Protein AF-0000000085131404 (afdb_homodimer)

Structure (mmCIF, N/CA/C/O backbone):
data_AF-0000000085131404-model_v1
#
loop_
_entity.id
_entity.type
_entity.pdbx_description
1 polymer 'Major facilitator superfamily MFS_1'
#
loop_
_atom_site.group_PDB
_atom_site.id
_atom_site.type_symbol
_atom_site.label_atom_id
_atom_site.label_alt_id
_atom_site.label_comp_id
_atom_site.label_asym_id
_atom_site.label_entity_id
_atom_site.label_seq_id
_atom_site.pdbx_PDB_ins_code
_atom_site.Cartn_x
_atom_site.Cartn_y
_atom_site.Cartn_z
_atom_site.occupancy
_atom_site.B_iso_or_equiv
_atom_site.auth_seq_id
_atom_site.auth_comp_id
_atom_site.auth_asym_id
_atom_site.auth_atom_id
_atom_site.pdbx_PDB_model_num
ATOM 1 N N . MET A 1 1 ? 39.25 -1.085 -9.75 1 52.88 1 MET A N 1
ATOM 2 C CA . MET A 1 1 ? 38.594 -2.094 -10.562 1 52.88 1 MET A CA 1
ATOM 3 C C . MET A 1 1 ? 38.469 -3.416 -9.812 1 52.88 1 MET A C 1
ATOM 5 O O . MET A 1 1 ? 39.438 -3.869 -9.195 1 52.88 1 MET A O 1
ATOM 9 N N . SER A 1 2 ? 37.219 -3.848 -9.641 1 66.31 2 SER A N 1
ATOM 10 C CA . SER A 1 2 ? 37.031 -5.062 -8.852 1 66.31 2 SER A CA 1
ATOM 11 C C . SER A 1 2 ? 37.562 -6.289 -9.586 1 66.31 2 SER A C 1
ATOM 13 O O . SER A 1 2 ? 37.562 -6.324 -10.82 1 66.31 2 SER A O 1
ATOM 15 N N . ASP A 1 3 ? 38.156 -7.309 -8.969 1 78.31 3 ASP A N 1
ATOM 16 C CA . ASP A 1 3 ? 38.688 -8.562 -9.5 1 78.31 3 ASP A CA 1
ATOM 17 C C . ASP A 1 3 ? 37.625 -9.664 -9.445 1 78.31 3 ASP A C 1
ATOM 19 O O . ASP A 1 3 ? 37.875 -10.797 -9.852 1 78.31 3 ASP A O 1
ATOM 23 N N . ARG A 1 4 ? 36.438 -9.25 -9.203 1 83.44 4 ARG A N 1
ATOM 24 C CA . ARG A 1 4 ? 35.375 -10.242 -9.055 1 83.44 4 ARG A CA 1
ATOM 25 C C . ARG A 1 4 ? 34.625 -10.453 -10.367 1 83.44 4 ARG A C 1
ATOM 27 O O . ARG A 1 4 ? 34.312 -9.492 -11.07 1 83.44 4 ARG A O 1
ATOM 34 N N . SER A 1 5 ? 34.312 -11.766 -10.688 1 87.69 5 SER A N 1
ATOM 35 C CA . SER A 1 5 ? 33.469 -12.062 -11.844 1 87.69 5 SER A CA 1
ATOM 36 C C . SER A 1 5 ? 32.094 -11.484 -11.664 1 87.69 5 SER A C 1
ATOM 38 O O . SER A 1 5 ? 31.703 -11.078 -10.57 1 87.69 5 SER A O 1
ATOM 40 N N . VAL A 1 6 ? 31.344 -11.43 -12.75 1 88.31 6 VAL A N 1
ATOM 41 C CA . VAL A 1 6 ? 29.984 -10.914 -12.734 1 88.31 6 VAL A CA 1
ATOM 42 C C . VAL A 1 6 ? 29.141 -11.727 -11.75 1 88.31 6 VAL A C 1
ATOM 44 O O . VAL A 1 6 ? 28.422 -11.156 -10.922 1 88.31 6 VAL A O 1
ATOM 47 N N . ASP A 1 7 ? 29.328 -13 -11.766 1 88 7 ASP A N 1
ATOM 48 C CA . ASP A 1 7 ? 28.547 -13.883 -10.891 1 88 7 ASP A CA 1
ATOM 49 C C . ASP A 1 7 ? 28.922 -13.664 -9.422 1 88 7 ASP A C 1
ATOM 51 O O . ASP A 1 7 ? 28.031 -13.57 -8.57 1 88 7 ASP A O 1
ATOM 55 N N . ALA A 1 8 ? 30.172 -13.57 -9.172 1 87.31 8 ALA A N 1
ATOM 56 C CA . ALA A 1 8 ? 30.641 -13.375 -7.797 1 87.31 8 ALA A CA 1
ATOM 57 C C . ALA A 1 8 ? 30.203 -12.023 -7.25 1 87.31 8 ALA A C 1
ATOM 59 O O . ALA A 1 8 ? 29.828 -11.914 -6.078 1 87.31 8 ALA A O 1
ATOM 60 N N . ALA A 1 9 ? 30.281 -11.047 -8.086 1 87.5 9 ALA A N 1
ATOM 61 C CA . ALA A 1 9 ? 29.859 -9.703 -7.691 1 87.5 9 ALA A CA 1
ATOM 62 C C . ALA A 1 9 ? 28.375 -9.68 -7.336 1 87.5 9 ALA A C 1
ATOM 64 O O . ALA A 1 9 ? 27.984 -9.062 -6.348 1 87.5 9 ALA A O 1
ATOM 65 N N . LEU A 1 10 ? 27.625 -10.367 -8.078 1 87.94 10 LEU A N 1
ATOM 66 C CA . LEU A 1 10 ? 26.188 -10.445 -7.832 1 87.94 10 LEU A CA 1
ATOM 67 C C . LEU A 1 10 ? 25.906 -11.25 -6.566 1 87.94 10 LEU A C 1
ATOM 69 O O . LEU A 1 10 ? 25.062 -10.859 -5.754 1 87.94 10 LEU A O 1
ATOM 73 N N . ASP A 1 11 ? 26.594 -12.281 -6.371 1 89.5 11 ASP A N 1
ATOM 74 C CA . ASP A 1 11 ? 26.359 -13.18 -5.246 1 89.5 11 ASP A CA 1
ATOM 75 C C . ASP A 1 11 ? 26.641 -12.477 -3.918 1 89.5 11 ASP A C 1
ATOM 77 O O . ASP A 1 11 ? 26 -12.789 -2.906 1 89.5 11 ASP A O 1
ATOM 81 N N . GLU A 1 12 ? 27.516 -11.492 -3.938 1 88.62 12 GLU A N 1
ATOM 82 C CA . GLU A 1 12 ? 27.938 -10.859 -2.695 1 88.62 12 GLU A CA 1
ATOM 83 C C . GLU A 1 12 ? 27.406 -9.422 -2.6 1 88.62 12 GLU A C 1
ATOM 85 O O . GLU A 1 12 ? 27.703 -8.719 -1.63 1 88.62 12 GLU A O 1
ATOM 90 N N . ALA A 1 13 ? 26.719 -8.992 -3.529 1 86.62 13 ALA A N 1
ATOM 91 C CA . ALA A 1 13 ? 26.266 -7.609 -3.594 1 86.62 13 ALA A CA 1
ATOM 92 C C . ALA A 1 13 ? 25.391 -7.27 -2.393 1 86.62 13 ALA A C 1
ATOM 94 O O . ALA A 1 13 ? 24.547 -8.078 -1.976 1 86.62 13 ALA A O 1
ATOM 95 N N . PRO A 1 14 ? 25.625 -6.082 -1.793 1 84.88 14 PRO A N 1
ATOM 96 C CA . PRO A 1 14 ? 24.672 -5.629 -0.778 1 84.88 14 PRO A CA 1
ATOM 97 C C . PRO A 1 14 ? 23.328 -5.215 -1.375 1 84.88 14 PRO A C 1
ATOM 99 O O . PRO A 1 14 ? 23.234 -4.938 -2.574 1 84.88 14 PRO A O 1
ATOM 102 N N . LEU A 1 15 ? 22.359 -5.223 -0.524 1 86 15 LEU A N 1
ATOM 103 C CA . LEU A 1 15 ? 21.062 -4.758 -0.997 1 86 15 LEU A CA 1
ATOM 104 C C . LEU A 1 15 ? 21.125 -3.283 -1.383 1 86 15 LEU A C 1
ATOM 106 O O . LEU A 1 15 ? 21.766 -2.482 -0.698 1 86 15 LEU A O 1
ATOM 110 N N . SER A 1 16 ? 20.547 -2.916 -2.512 1 83.81 16 SER A N 1
ATOM 111 C CA . SER A 1 16 ? 20.594 -1.557 -3.039 1 83.81 16 SER A CA 1
ATOM 112 C C . SER A 1 16 ? 19.25 -1.143 -3.633 1 83.81 16 SER A C 1
ATOM 114 O O . SER A 1 16 ? 18.297 -1.915 -3.607 1 83.81 16 SER A O 1
ATOM 116 N N . ARG A 1 17 ? 19.141 0.084 -4.066 1 83.06 17 ARG A N 1
ATOM 117 C CA . ARG A 1 17 ? 17.922 0.599 -4.699 1 83.06 17 ARG A CA 1
ATOM 118 C C . ARG A 1 17 ? 17.594 -0.181 -5.965 1 83.06 17 ARG A C 1
ATOM 120 O O . ARG A 1 17 ? 16.438 -0.257 -6.371 1 83.06 17 ARG A O 1
ATOM 127 N N . PHE A 1 18 ? 18.641 -0.784 -6.457 1 83.38 18 PHE A N 1
ATOM 128 C CA . PHE A 1 18 ? 18.453 -1.615 -7.641 1 83.38 18 PHE A CA 1
ATOM 129 C C . PHE A 1 18 ? 17.547 -2.797 -7.328 1 83.38 18 PHE A C 1
ATOM 131 O O . PHE A 1 18 ? 16.625 -3.098 -8.086 1 83.38 18 PHE A O 1
ATOM 138 N N . HIS A 1 19 ? 17.781 -3.441 -6.246 1 88.56 19 HIS A N 1
ATOM 139 C CA . HIS A 1 19 ? 16.969 -4.586 -5.848 1 88.56 19 HIS A CA 1
ATOM 140 C C . HIS A 1 19 ? 15.539 -4.176 -5.559 1 88.56 19 HIS A C 1
ATOM 142 O O . HIS A 1 19 ? 14.594 -4.824 -6.02 1 88.56 19 HIS A O 1
ATOM 148 N N . THR A 1 20 ? 15.414 -3.043 -4.926 1 88.38 20 THR A N 1
ATOM 149 C CA . THR A 1 20 ? 14.07 -2.59 -4.57 1 88.38 20 THR A CA 1
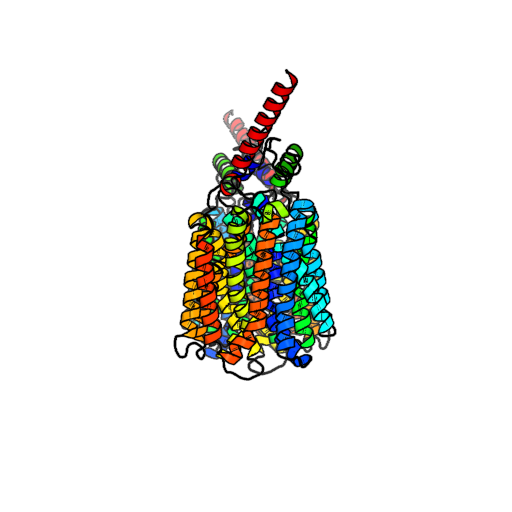ATOM 150 C C . THR A 1 20 ? 13.289 -2.184 -5.816 1 88.38 20 THR A C 1
ATOM 152 O O . THR A 1 20 ? 12.094 -2.471 -5.926 1 88.38 20 THR A O 1
ATOM 155 N N . ARG A 1 21 ? 13.922 -1.532 -6.707 1 87.81 21 ARG A N 1
ATOM 156 C CA . ARG A 1 21 ? 13.281 -1.165 -7.969 1 87.81 21 ARG A CA 1
ATOM 157 C C . ARG A 1 21 ? 12.867 -2.404 -8.75 1 87.81 21 ARG A C 1
ATOM 159 O O . ARG A 1 21 ? 11.781 -2.436 -9.344 1 87.81 21 ARG A O 1
ATOM 166 N N . SER A 1 22 ? 13.719 -3.41 -8.742 1 90.75 22 SER A N 1
ATOM 167 C CA . SER A 1 22 ? 13.422 -4.648 -9.453 1 90.75 22 SER A CA 1
ATOM 168 C C . SER A 1 22 ? 12.227 -5.371 -8.836 1 90.75 22 SER A C 1
ATOM 170 O O . SER A 1 22 ? 11.398 -5.941 -9.547 1 90.75 22 SER A O 1
ATOM 172 N N . ILE A 1 23 ? 12.156 -5.301 -7.531 1 93.19 23 ILE A N 1
ATOM 173 C CA . ILE A 1 23 ? 11.023 -5.914 -6.836 1 93.19 23 ILE A CA 1
ATOM 174 C C . ILE A 1 23 ? 9.727 -5.227 -7.258 1 93.19 23 ILE A C 1
ATOM 176 O O . ILE A 1 23 ? 8.734 -5.895 -7.543 1 93.19 23 ILE A O 1
ATOM 180 N N . PHE A 1 24 ? 9.758 -3.973 -7.34 1 92.25 24 PHE A N 1
ATOM 181 C CA . PHE A 1 24 ? 8.562 -3.225 -7.711 1 92.25 24 PHE A CA 1
ATOM 182 C C . PHE A 1 24 ? 8.172 -3.512 -9.156 1 92.25 24 PHE A C 1
ATOM 184 O O . PHE A 1 24 ? 7.008 -3.805 -9.438 1 92.25 24 PHE A O 1
ATOM 191 N N . VAL A 1 25 ? 9.109 -3.434 -10.055 1 92.38 25 VAL A N 1
ATOM 192 C CA . VAL A 1 25 ? 8.859 -3.592 -11.484 1 92.38 25 VAL A CA 1
ATOM 193 C C . VAL A 1 25 ? 8.359 -5.008 -11.766 1 92.38 25 VAL A C 1
ATOM 195 O O . VAL A 1 25 ? 7.34 -5.191 -12.438 1 92.38 25 VAL A O 1
ATOM 198 N N . ALA A 1 26 ? 9 -5.98 -11.203 1 93.12 26 ALA A N 1
ATOM 199 C CA . ALA A 1 26 ? 8.586 -7.367 -11.383 1 93.12 26 ALA A CA 1
ATOM 200 C C . ALA A 1 26 ? 7.32 -7.672 -10.594 1 93.12 26 ALA A C 1
ATOM 202 O O . ALA A 1 26 ? 6.43 -8.375 -11.078 1 93.12 26 ALA A O 1
ATOM 203 N N . GLY A 1 27 ? 7.211 -7.102 -9.469 1 95.25 27 GLY A N 1
ATOM 204 C CA . GLY A 1 27 ? 6.117 -7.387 -8.555 1 95.25 27 GLY A CA 1
ATOM 205 C C . GLY A 1 27 ? 4.777 -6.875 -9.047 1 95.25 27 GLY A C 1
ATOM 206 O O . GLY A 1 27 ? 3.738 -7.477 -8.766 1 95.25 27 GLY A O 1
ATOM 207 N N . MET A 1 28 ? 4.715 -5.797 -9.766 1 94.44 28 MET A N 1
ATOM 208 C CA . MET A 1 28 ? 3.453 -5.227 -10.242 1 94.44 28 MET A CA 1
ATOM 209 C C . MET A 1 28 ? 2.773 -6.16 -11.234 1 94.44 28 MET A C 1
ATOM 211 O O . MET A 1 28 ? 1.553 -6.113 -11.398 1 94.44 28 MET A O 1
ATOM 215 N N . GLY A 1 29 ? 3.598 -6.977 -11.875 1 93.94 29 GLY A N 1
ATOM 216 C CA . GLY A 1 29 ? 2.99 -8.031 -12.672 1 93.94 29 GLY A CA 1
ATOM 217 C C . GLY A 1 29 ? 2.176 -9.008 -11.844 1 93.94 29 GLY A C 1
ATOM 218 O O . GLY A 1 29 ? 1.048 -9.352 -12.203 1 93.94 29 GLY A O 1
ATOM 219 N N . PHE A 1 30 ? 2.75 -9.359 -10.75 1 95.56 30 PHE A N 1
ATOM 220 C CA . PHE A 1 30 ? 2.078 -10.328 -9.883 1 95.56 30 PHE A CA 1
ATOM 221 C C . PHE A 1 30 ? 0.917 -9.672 -9.141 1 95.56 30 PHE A C 1
ATOM 223 O O . PHE A 1 30 ? -0.072 -10.336 -8.82 1 95.56 30 PHE A O 1
ATOM 230 N N . PHE A 1 31 ? 0.98 -8.383 -8.883 1 97.62 31 PHE A N 1
ATOM 231 C CA . PHE A 1 31 ? -0.183 -7.645 -8.414 1 97.62 31 PHE A CA 1
ATOM 232 C C . PHE A 1 31 ? -1.354 -7.801 -9.375 1 97.62 31 PHE A C 1
ATOM 234 O O . PHE A 1 31 ? -2.455 -8.18 -8.961 1 97.62 31 PHE A O 1
ATOM 241 N N . THR A 1 32 ? -1.049 -7.559 -10.617 1 96.62 32 THR A N 1
ATOM 242 C CA . THR A 1 32 ? -2.078 -7.637 -11.648 1 96.62 32 THR A CA 1
ATOM 243 C C . THR A 1 32 ? -2.588 -9.062 -11.797 1 96.62 32 THR A C 1
ATOM 245 O O . THR A 1 32 ? -3.791 -9.289 -11.945 1 96.62 32 THR A O 1
ATOM 248 N N . ASP A 1 33 ? -1.688 -9.992 -11.773 1 96.31 33 ASP A N 1
ATOM 249 C CA . ASP A 1 33 ? -2.062 -11.398 -11.883 1 96.31 33 ASP A CA 1
ATOM 250 C C . ASP A 1 33 ? -3.096 -11.773 -10.828 1 96.31 33 ASP A C 1
ATOM 252 O O . ASP A 1 33 ? -4.168 -12.289 -11.156 1 96.31 33 ASP A O 1
ATOM 256 N N . ALA A 1 34 ? -2.721 -11.484 -9.641 1 96.88 34 ALA A N 1
ATOM 257 C CA . ALA A 1 34 ? -3.592 -11.859 -8.539 1 96.88 34 ALA A CA 1
ATOM 258 C C . ALA A 1 34 ? -4.914 -11.102 -8.594 1 96.88 34 ALA A C 1
ATOM 260 O O . ALA A 1 34 ? -5.984 -11.688 -8.398 1 96.88 34 ALA A O 1
ATOM 261 N N . TYR A 1 35 ? -4.859 -9.812 -8.852 1 97.56 35 TYR A N 1
ATOM 262 C CA . TYR A 1 35 ? -6.074 -9.008 -8.977 1 97.56 35 TYR A CA 1
ATOM 263 C C . TYR A 1 35 ? -7.035 -9.633 -9.977 1 97.56 35 TYR A C 1
ATOM 265 O O . TYR A 1 35 ? -8.195 -9.898 -9.656 1 97.56 35 TYR A O 1
ATOM 273 N N . ASP A 1 36 ? -6.543 -9.898 -11.148 1 96.38 36 ASP A N 1
ATOM 274 C CA . ASP A 1 36 ? -7.387 -10.336 -12.25 1 96.38 36 ASP A CA 1
ATOM 275 C C . ASP A 1 36 ? -7.867 -11.773 -12.031 1 96.38 36 ASP A C 1
ATOM 277 O O . ASP A 1 36 ? -9 -12.109 -12.383 1 96.38 36 ASP A O 1
ATOM 281 N N . LEU A 1 37 ? -7.031 -12.586 -11.508 1 94.44 37 LEU A N 1
ATOM 282 C CA . LEU A 1 37 ? -7.359 -14 -11.367 1 94.44 37 LEU A CA 1
ATOM 283 C C . LEU A 1 37 ? -8.375 -14.219 -10.258 1 94.44 37 LEU A C 1
ATOM 285 O O . LEU A 1 37 ? -9.156 -15.172 -10.297 1 94.44 37 LEU A O 1
ATOM 289 N N . PHE A 1 38 ? -8.422 -13.289 -9.344 1 93.12 38 PHE A N 1
ATOM 290 C CA . PHE A 1 38 ? -9.297 -13.578 -8.219 1 93.12 38 PHE A CA 1
ATOM 291 C C . PHE A 1 38 ? -10.547 -12.711 -8.266 1 93.12 38 PHE A C 1
ATOM 293 O O . PHE A 1 38 ? -11.617 -13.117 -7.805 1 93.12 38 PHE A O 1
ATOM 300 N N . ILE A 1 39 ? -10.461 -11.523 -8.852 1 95.06 39 ILE A N 1
ATOM 301 C CA . ILE A 1 39 ? -11.625 -10.648 -8.891 1 95.06 39 ILE A CA 1
ATOM 302 C C . ILE A 1 39 ? -12.68 -11.234 -9.828 1 95.06 39 ILE A C 1
ATOM 304 O O . ILE A 1 39 ? -13.852 -10.852 -9.766 1 95.06 39 ILE A O 1
ATOM 308 N N . ILE A 1 40 ? -12.297 -12.141 -10.727 1 94.69 40 ILE A N 1
ATOM 309 C CA . ILE A 1 40 ? -13.188 -12.719 -11.734 1 94.69 40 ILE A CA 1
ATOM 310 C C . ILE A 1 40 ? -14.32 -13.477 -11.047 1 94.69 40 ILE A C 1
ATOM 312 O O . ILE A 1 40 ? -15.453 -13.5 -11.539 1 94.69 40 ILE A O 1
ATOM 316 N N . GLY A 1 41 ? -14.031 -14.109 -9.922 1 91 41 GLY A N 1
ATOM 317 C CA . GLY A 1 41 ? -15.078 -14.805 -9.188 1 91 41 GLY A CA 1
ATOM 318 C C . GLY A 1 41 ? -16.234 -13.914 -8.812 1 91 41 GLY A C 1
ATOM 319 O O . GLY A 1 41 ? -17.406 -14.297 -8.969 1 91 41 GLY A O 1
ATOM 320 N N . THR A 1 42 ? -15.938 -12.75 -8.352 1 92.12 42 THR A N 1
ATOM 321 C CA . THR A 1 42 ? -16.969 -11.773 -8.016 1 92.12 42 THR A CA 1
ATOM 322 C C . THR A 1 42 ? -17.625 -11.219 -9.273 1 92.12 42 THR A C 1
ATOM 324 O O . THR A 1 42 ? -18.844 -11.117 -9.352 1 92.12 42 THR A O 1
ATOM 327 N N . ALA A 1 43 ? -16.828 -10.914 -10.234 1 95.5 43 ALA A N 1
ATOM 328 C CA . ALA A 1 43 ? -17.359 -10.359 -11.484 1 95.5 43 ALA A CA 1
ATOM 329 C C . ALA A 1 43 ? -18.328 -11.336 -12.148 1 95.5 43 ALA A C 1
ATOM 331 O O . ALA A 1 43 ? -19.375 -10.93 -12.664 1 95.5 43 ALA A O 1
ATOM 332 N N . THR A 1 44 ? -18.016 -12.562 -12.125 1 93.31 44 THR A N 1
ATOM 333 C CA . THR A 1 44 ? -18.828 -13.555 -12.836 1 93.31 44 THR A CA 1
ATOM 334 C C . THR A 1 44 ? -20.156 -13.766 -12.125 1 93.31 44 THR A C 1
ATOM 336 O O . THR A 1 44 ? -21.156 -14.117 -12.766 1 93.31 44 THR A O 1
ATOM 339 N N . THR A 1 45 ? -20.156 -13.586 -10.828 1 89.44 45 THR A N 1
ATOM 340 C CA . THR A 1 45 ? -21.438 -13.641 -10.125 1 89.44 45 THR A CA 1
ATOM 341 C C . THR A 1 45 ? -22.422 -12.617 -10.695 1 89.44 45 THR A C 1
ATOM 343 O O . THR A 1 45 ? -23.609 -12.891 -10.797 1 89.44 45 THR A O 1
ATOM 346 N N . LEU A 1 46 ? -21.938 -11.508 -11.062 1 93.44 46 LEU A N 1
ATOM 347 C CA . LEU A 1 46 ? -22.766 -10.453 -11.648 1 93.44 46 LEU A CA 1
ATOM 348 C C . LEU A 1 46 ? -23.062 -10.75 -13.109 1 93.44 46 LEU A C 1
ATOM 350 O O . LEU A 1 46 ? -24.203 -10.602 -13.547 1 93.44 46 LEU A O 1
ATOM 354 N N . ILE A 1 47 ? -22.094 -11.234 -13.812 1 95.88 47 ILE A N 1
ATOM 355 C CA . ILE A 1 47 ? -22.234 -11.492 -15.242 1 95.88 47 ILE A CA 1
ATOM 356 C C . ILE A 1 47 ? -23.219 -12.641 -15.469 1 95.88 47 ILE A C 1
ATOM 358 O O . ILE A 1 47 ? -24.047 -12.578 -16.375 1 95.88 47 ILE A O 1
ATOM 362 N N . ALA A 1 48 ? -23.094 -13.633 -14.672 1 92.81 48 ALA A N 1
ATOM 363 C CA . ALA A 1 48 ? -23.953 -14.812 -14.812 1 92.81 48 ALA A CA 1
ATOM 364 C C . ALA A 1 48 ? -25.422 -14.43 -14.703 1 92.81 48 ALA A C 1
ATOM 366 O O . ALA A 1 48 ? -26.266 -14.953 -15.445 1 92.81 48 ALA A O 1
ATOM 367 N N . LYS A 1 49 ? -25.734 -13.594 -13.82 1 91.25 49 LYS A N 1
ATOM 368 C CA . LYS A 1 49 ? -27.109 -13.133 -13.656 1 91.25 49 LYS A CA 1
ATOM 369 C C . LYS A 1 49 ? -27.547 -12.273 -14.836 1 91.25 49 LYS A C 1
ATOM 371 O O . LYS A 1 49 ? -28.672 -12.406 -15.32 1 91.25 49 LYS A O 1
ATOM 376 N N . GLN A 1 50 ? -26.688 -11.469 -15.281 1 95.12 50 GLN A N 1
ATOM 377 C CA . GLN A 1 50 ? -27.016 -10.539 -16.359 1 95.12 50 GLN A CA 1
ATOM 378 C C . GLN A 1 50 ? -27.188 -11.273 -17.688 1 95.12 50 GLN A C 1
ATOM 380 O O . GLN A 1 50 ? -28.094 -10.945 -18.469 1 95.12 50 GLN A O 1
ATOM 385 N N . TRP A 1 51 ? -26.375 -12.266 -17.906 1 96.69 51 TRP A N 1
ATOM 386 C CA . TRP A 1 51 ? -26.344 -12.914 -19.203 1 96.69 51 TRP A CA 1
ATOM 387 C C . TRP A 1 51 ? -27.031 -14.273 -19.141 1 96.69 51 TRP A C 1
ATOM 389 O O . TRP A 1 51 ? -27.125 -14.977 -20.156 1 96.69 51 TRP A O 1
ATOM 399 N N . GLY A 1 52 ? -27.547 -14.734 -17.984 1 95.25 52 GLY A N 1
ATOM 400 C CA . GLY A 1 52 ? -28.219 -16.016 -17.844 1 95.25 52 GLY A CA 1
ATOM 401 C C . GLY A 1 52 ? -27.312 -17.188 -18.141 1 95.25 52 GLY A C 1
ATOM 402 O O . GLY A 1 52 ? -27.688 -18.094 -18.891 1 95.25 52 GLY A O 1
ATOM 403 N N . LEU A 1 53 ? -26.156 -17.172 -17.547 1 93.56 53 LEU A N 1
ATOM 404 C CA . LEU A 1 53 ? -25.141 -18.172 -17.859 1 93.56 53 LEU A CA 1
ATOM 405 C C . LEU A 1 53 ? -25.391 -19.469 -17.094 1 93.56 53 LEU A C 1
ATOM 407 O O . LEU A 1 53 ? -25.875 -19.422 -15.945 1 93.56 53 LEU A O 1
ATOM 411 N N . SER A 1 54 ? -25.031 -20.609 -17.75 1 90.12 54 SER A N 1
ATOM 412 C CA . SER A 1 54 ? -25.047 -21.906 -17.078 1 90.12 54 SER A CA 1
ATOM 413 C C . SER A 1 54 ? -23.859 -22.047 -16.141 1 90.12 54 SER A C 1
ATOM 415 O O . SER A 1 54 ? -22.938 -21.219 -16.156 1 90.12 54 SER A O 1
ATOM 417 N N . SER A 1 55 ? -23.859 -23.141 -15.297 1 85.12 55 SER A N 1
ATOM 418 C CA . SER A 1 55 ? -22.75 -23.422 -14.391 1 85.12 55 SER A CA 1
ATOM 419 C C . SER A 1 55 ? -21.469 -23.719 -15.164 1 85.12 55 SER A C 1
ATOM 421 O O . SER A 1 55 ? -20.375 -23.312 -14.742 1 85.12 55 SER A O 1
ATOM 423 N N . THR A 1 56 ? -21.656 -24.391 -16.25 1 88.69 56 THR A N 1
ATOM 424 C CA . THR A 1 56 ? -20.5 -24.734 -17.078 1 88.69 56 THR A CA 1
ATOM 425 C C . THR A 1 56 ? -19.906 -23.469 -17.703 1 88.69 56 THR A C 1
ATOM 427 O O . THR A 1 56 ? -18.688 -23.312 -17.719 1 88.69 56 THR A O 1
ATOM 430 N N . GLU A 1 57 ? -20.75 -22.609 -18.172 1 91.75 57 GLU A N 1
ATOM 431 C CA . GLU A 1 57 ? -20.281 -21.359 -18.766 1 91.75 57 GLU A CA 1
ATOM 432 C C . GLU A 1 57 ? -19.594 -20.484 -17.703 1 91.75 57 GLU A C 1
ATOM 434 O O . GLU A 1 57 ? -18.562 -19.875 -17.984 1 91.75 57 GLU A O 1
ATOM 439 N N . THR A 1 58 ? -20.172 -20.469 -16.578 1 89.94 58 THR A N 1
ATOM 440 C CA . THR A 1 58 ? -19.578 -19.734 -15.469 1 89.94 58 THR A CA 1
ATOM 441 C C . THR A 1 58 ? -18.203 -20.297 -15.109 1 89.94 58 THR A C 1
ATOM 443 O O . THR A 1 58 ? -17.25 -19.531 -14.914 1 89.94 58 THR A O 1
ATOM 446 N N . GLY A 1 59 ? -18.109 -21.562 -15 1 89.44 59 GLY A N 1
ATOM 447 C CA . GLY A 1 59 ? -16.844 -22.203 -14.727 1 89.44 59 GLY A CA 1
ATOM 448 C C . GLY A 1 59 ? -15.781 -21.922 -15.773 1 89.44 59 GLY A C 1
ATOM 449 O O . GLY A 1 59 ? -14.609 -21.734 -15.438 1 89.44 59 GLY A O 1
ATOM 450 N N . LEU A 1 60 ? -16.172 -21.891 -16.984 1 92.94 60 LEU A N 1
ATOM 451 C CA . LEU A 1 60 ? -15.25 -21.625 -18.094 1 92.94 60 LEU A CA 1
ATOM 452 C C . LEU A 1 60 ? -14.703 -20.203 -18.016 1 92.94 60 LEU A C 1
ATOM 454 O O . LEU A 1 60 ? -13.5 -19.984 -18.219 1 92.94 60 LEU A O 1
ATOM 458 N N . ILE A 1 61 ? -15.555 -19.234 -17.719 1 94.12 61 ILE A N 1
ATOM 459 C CA . ILE A 1 61 ? -15.094 -17.859 -17.594 1 94.12 61 ILE A CA 1
ATOM 460 C C . ILE A 1 61 ? -14.078 -17.766 -16.453 1 94.12 61 ILE A C 1
ATOM 462 O O . ILE A 1 61 ? -13.047 -17.109 -16.594 1 94.12 61 ILE A O 1
ATOM 466 N N . ASN A 1 62 ? -14.344 -18.453 -15.398 1 92.94 62 ASN A N 1
ATOM 467 C CA . ASN A 1 62 ? -13.508 -18.359 -14.203 1 92.94 62 ASN A CA 1
ATOM 468 C C . ASN A 1 62 ? -12.164 -19.047 -14.422 1 92.94 62 ASN A C 1
ATOM 470 O O . ASN A 1 62 ? -11.18 -18.734 -13.75 1 92.94 62 ASN A O 1
ATOM 474 N N . SER A 1 63 ? -12.078 -19.969 -15.398 1 95.44 63 SER A N 1
ATOM 475 C CA . SER A 1 63 ? -10.891 -20.812 -15.445 1 95.44 63 SER A CA 1
ATOM 476 C C . SER A 1 63 ? -10.102 -20.594 -16.734 1 95.44 63 SER A C 1
ATOM 478 O O . SER A 1 63 ? -8.953 -21.031 -16.844 1 95.44 63 SER A O 1
ATOM 480 N N . ILE A 1 64 ? -10.609 -19.953 -17.75 1 97.25 64 ILE A N 1
ATOM 481 C CA . ILE A 1 64 ? -10.008 -19.875 -19.078 1 97.25 64 ILE A CA 1
ATOM 482 C C . ILE A 1 64 ? -8.664 -19.156 -19 1 97.25 64 ILE A C 1
ATOM 484 O O . ILE A 1 64 ? -7.734 -19.469 -19.75 1 97.25 64 ILE A O 1
ATOM 488 N N . THR A 1 65 ? -8.602 -18.188 -18.141 1 97.81 65 THR A N 1
ATOM 489 C CA . THR A 1 65 ? -7.352 -17.438 -17.969 1 97.81 65 THR A CA 1
ATOM 490 C C . THR A 1 65 ? -6.246 -18.359 -17.453 1 97.81 65 THR A C 1
ATOM 492 O O . THR A 1 65 ? -5.082 -18.219 -17.828 1 97.81 65 THR A O 1
ATOM 495 N N . LEU A 1 66 ? -6.586 -19.266 -16.609 1 97.94 66 LEU A N 1
ATOM 496 C CA . LEU A 1 66 ? -5.625 -20.219 -16.062 1 97.94 66 LEU A CA 1
ATOM 497 C C . LEU A 1 66 ? -5.16 -21.203 -17.141 1 97.94 66 LEU A C 1
ATOM 499 O O . LEU A 1 66 ? -3.977 -21.531 -17.203 1 97.94 66 LEU A O 1
ATOM 503 N N . LEU A 1 67 ? -6.055 -21.562 -17.969 1 97.94 67 LEU A N 1
ATOM 504 C CA . LEU A 1 67 ? -5.684 -22.438 -19.094 1 97.94 67 LEU A CA 1
ATOM 505 C C . LEU A 1 67 ? -4.695 -21.734 -20.016 1 97.94 67 LEU A C 1
ATOM 507 O O . LEU A 1 67 ? -3.695 -22.328 -20.422 1 97.94 67 LEU A O 1
ATOM 511 N N . SER A 1 68 ? -5.02 -20.547 -20.375 1 98.5 68 SER A N 1
ATOM 512 C CA . SER A 1 68 ? -4.148 -19.812 -21.281 1 98.5 68 SER A CA 1
ATOM 513 C C . SER A 1 68 ? -2.818 -19.469 -20.609 1 98.5 68 SER A C 1
ATOM 515 O O . SER A 1 68 ? -1.796 -19.328 -21.297 1 98.5 68 SER A O 1
ATOM 517 N N . ALA A 1 69 ? -2.807 -19.344 -19.328 1 98.19 69 ALA A N 1
ATOM 518 C CA . ALA A 1 69 ? -1.562 -19.109 -18.594 1 98.19 69 ALA A CA 1
ATOM 519 C C . ALA A 1 69 ? -0.6 -20.281 -18.766 1 98.19 69 ALA A C 1
ATOM 521 O O . ALA A 1 69 ? 0.62 -20.094 -18.75 1 98.19 69 ALA A O 1
ATOM 522 N N . PHE A 1 70 ? -1.152 -21.469 -18.891 1 98.19 70 PHE A N 1
ATOM 523 C CA . PHE A 1 70 ? -0.323 -22.625 -19.203 1 98.19 70 PHE A CA 1
ATOM 524 C C . PHE A 1 70 ? 0.508 -22.375 -20.453 1 98.19 70 PHE A C 1
ATOM 526 O O . PHE A 1 70 ? 1.732 -22.516 -20.438 1 98.19 70 PHE A O 1
ATOM 533 N N . PHE A 1 71 ? -0.101 -21.969 -21.469 1 98.19 71 PHE A N 1
ATOM 534 C CA . PHE A 1 71 ? 0.569 -21.719 -22.734 1 98.19 71 PHE A CA 1
ATOM 535 C C . PHE A 1 71 ? 1.521 -20.531 -22.625 1 98.19 71 PHE A C 1
ATOM 537 O O . PHE A 1 71 ? 2.65 -20.594 -23.125 1 98.19 71 PHE A O 1
ATOM 544 N N . GLY A 1 72 ? 1.054 -19.469 -22 1 98.06 72 GLY A N 1
ATOM 545 C CA . GLY A 1 72 ? 1.897 -18.297 -21.828 1 98.06 72 GLY A CA 1
ATOM 546 C C . GLY A 1 72 ? 3.195 -18.594 -21.109 1 98.06 72 GLY A C 1
ATOM 547 O O . GLY A 1 72 ? 4.266 -18.156 -21.531 1 98.06 72 GLY A O 1
ATOM 548 N N . ALA A 1 73 ? 3.105 -19.344 -20.062 1 98.06 73 ALA A N 1
ATOM 549 C CA . ALA A 1 73 ? 4.273 -19.672 -19.25 1 98.06 73 ALA A CA 1
ATOM 550 C C . ALA A 1 73 ? 5.266 -20.531 -20.031 1 98.06 73 ALA A C 1
ATOM 552 O O . ALA A 1 73 ? 6.469 -20.25 -20.031 1 98.06 73 ALA A O 1
ATOM 553 N N . VAL A 1 74 ? 4.777 -21.547 -20.719 1 97.44 74 VAL A N 1
ATOM 554 C CA . VAL A 1 74 ? 5.633 -22.484 -21.438 1 97.44 74 VAL A CA 1
ATOM 555 C C . VAL A 1 74 ? 6.281 -21.797 -22.625 1 97.44 74 VAL A C 1
ATOM 557 O O . VAL A 1 74 ? 7.5 -21.875 -22.812 1 97.44 74 VAL A O 1
ATOM 560 N N . ILE A 1 75 ? 5.523 -21.047 -23.328 1 97.06 75 ILE A N 1
ATOM 561 C CA . ILE A 1 75 ? 6.004 -20.422 -24.562 1 97.06 75 ILE A CA 1
ATOM 562 C C . ILE A 1 75 ? 6.965 -19.281 -24.219 1 97.06 75 ILE A C 1
ATOM 564 O O . ILE A 1 75 ? 8.086 -19.25 -24.734 1 97.06 75 ILE A O 1
ATOM 568 N N . LEU A 1 76 ? 6.555 -18.422 -23.391 1 95.44 76 LEU A N 1
ATOM 569 C CA . LEU A 1 76 ? 7.395 -17.266 -23.094 1 95.44 76 LEU A CA 1
ATOM 570 C C . LEU A 1 76 ? 8.586 -17.672 -22.234 1 95.44 76 LEU A C 1
ATOM 572 O O . LEU A 1 76 ? 9.648 -17.047 -22.297 1 95.44 76 LEU A O 1
ATOM 576 N N . GLY A 1 77 ? 8.398 -18.688 -21.422 1 94.69 77 GLY A N 1
ATOM 577 C CA . GLY A 1 77 ? 9.547 -19.234 -20.719 1 94.69 77 GLY A CA 1
ATOM 578 C C . GLY A 1 77 ? 10.641 -19.734 -21.656 1 94.69 77 GLY A C 1
ATOM 579 O O . GLY A 1 77 ? 11.812 -19.391 -21.484 1 94.69 77 GLY A O 1
ATOM 580 N N . ARG A 1 78 ? 10.273 -20.453 -22.641 1 94.75 78 ARG A N 1
ATOM 581 C CA . ARG A 1 78 ? 11.227 -20.969 -23.625 1 94.75 78 ARG A CA 1
ATOM 582 C C . ARG A 1 78 ? 11.82 -19.828 -24.438 1 94.75 78 ARG A C 1
ATOM 584 O O . ARG A 1 78 ? 13.023 -19.797 -24.688 1 94.75 78 ARG A O 1
ATOM 591 N N . LEU A 1 79 ? 11.039 -18.906 -24.812 1 93.62 79 LEU A N 1
ATOM 592 C CA . LEU A 1 79 ? 11.484 -17.797 -25.641 1 93.62 79 LEU A CA 1
ATOM 593 C C . LEU A 1 79 ? 12.484 -16.922 -24.891 1 93.62 79 LEU A C 1
ATOM 595 O O . LEU A 1 79 ? 13.406 -16.375 -25.5 1 93.62 79 LEU A O 1
ATOM 599 N N . ALA A 1 80 ? 12.312 -16.828 -23.625 1 92 80 ALA A N 1
ATOM 600 C CA . ALA A 1 80 ? 13.219 -16.016 -22.812 1 92 80 ALA A CA 1
ATOM 601 C C . ALA A 1 80 ? 14.617 -16.625 -22.797 1 92 80 ALA A C 1
ATOM 603 O O . ALA A 1 80 ? 15.617 -15.914 -22.75 1 92 80 ALA A O 1
ATOM 604 N N . ASP A 1 81 ? 14.703 -17.953 -22.812 1 91.69 81 ASP A N 1
ATOM 605 C CA . ASP A 1 81 ? 16 -18.625 -22.812 1 91.69 81 ASP A CA 1
ATOM 606 C C . ASP A 1 81 ? 16.656 -18.531 -24.203 1 91.69 81 ASP A C 1
ATOM 608 O O . ASP A 1 81 ? 17.875 -18.531 -24.312 1 91.69 81 ASP A O 1
ATOM 612 N N . VAL A 1 82 ? 15.812 -18.406 -25.188 1 90.56 82 VAL A N 1
ATOM 613 C CA . VAL A 1 82 ? 16.344 -18.438 -26.547 1 90.56 82 VAL A CA 1
ATOM 614 C C . VAL A 1 82 ? 16.672 -17.016 -27.016 1 90.56 82 VAL A C 1
ATOM 616 O O . VAL A 1 82 ? 17.703 -16.781 -27.641 1 90.56 82 VAL A O 1
ATOM 619 N N . LEU A 1 83 ? 15.812 -16.031 -26.625 1 89.94 83 LEU A N 1
ATOM 620 C CA . LEU A 1 83 ? 15.93 -14.695 -27.188 1 89.94 83 LEU A CA 1
ATOM 621 C C . LEU A 1 83 ? 16.516 -13.727 -26.156 1 89.94 83 LEU A C 1
ATOM 623 O O . LEU A 1 83 ? 16.938 -12.625 -26.5 1 89.94 83 LEU A O 1
ATOM 627 N N . GLY A 1 84 ? 16.578 -14.188 -24.953 1 88.44 84 GLY A N 1
ATOM 628 C CA . GLY A 1 84 ? 16.984 -13.305 -23.875 1 88.44 84 GLY A CA 1
ATOM 629 C C . GLY A 1 84 ? 15.82 -12.859 -23 1 88.44 84 GLY A C 1
ATOM 630 O O . GLY A 1 84 ? 14.664 -12.898 -23.422 1 88.44 84 GLY A O 1
ATOM 631 N N . ARG A 1 85 ? 16.156 -12.453 -21.812 1 89.12 85 ARG A N 1
ATOM 632 C CA . ARG A 1 85 ? 15.125 -12.031 -20.875 1 89.12 85 ARG A CA 1
ATOM 633 C C . ARG A 1 85 ? 14.539 -10.68 -21.25 1 89.12 85 ARG A C 1
ATOM 635 O O . ARG A 1 85 ? 13.32 -10.492 -21.203 1 89.12 85 ARG A O 1
ATOM 642 N N . LYS A 1 86 ? 15.398 -9.766 -21.672 1 85.62 86 LYS A N 1
ATOM 643 C CA . LYS A 1 86 ? 15.031 -8.375 -21.922 1 85.62 86 LYS A CA 1
ATOM 644 C C . LYS A 1 86 ? 14.039 -8.266 -23.078 1 85.62 86 LYS A C 1
ATOM 646 O O . LYS A 1 86 ? 13.094 -7.484 -23.016 1 85.62 86 LYS A O 1
ATOM 651 N N . ARG A 1 87 ? 14.18 -8.984 -24.047 1 85.25 87 ARG A N 1
ATOM 652 C CA . ARG A 1 87 ? 13.359 -8.891 -25.25 1 85.25 87 ARG A CA 1
ATOM 653 C C . ARG A 1 87 ? 11.93 -9.328 -24.969 1 85.25 87 ARG A C 1
ATOM 655 O O . ARG A 1 87 ? 10.984 -8.859 -25.609 1 85.25 87 ARG A O 1
ATOM 662 N N . THR A 1 88 ? 11.789 -10.164 -24.078 1 88.25 88 THR A N 1
ATOM 663 C CA . THR A 1 88 ? 10.477 -10.719 -23.812 1 88.25 88 THR A CA 1
ATOM 664 C C . THR A 1 88 ? 9.812 -9.992 -22.641 1 88.25 88 THR A C 1
ATOM 666 O O . THR A 1 88 ? 8.586 -10.039 -22.484 1 88.25 88 THR A O 1
ATOM 669 N N . TYR A 1 89 ? 10.688 -9.297 -21.906 1 89.44 89 TYR A N 1
ATOM 670 C CA . TYR A 1 89 ? 10.164 -8.664 -20.703 1 89.44 89 TYR A CA 1
ATOM 671 C C . TYR A 1 89 ? 9.359 -7.414 -21.047 1 89.44 89 TYR A C 1
ATOM 673 O O . TYR A 1 89 ? 9.852 -6.523 -21.734 1 89.44 89 TYR A O 1
ATOM 681 N N . GLY A 1 90 ? 8.125 -7.324 -20.703 1 92.44 90 GLY A N 1
ATOM 682 C CA . GLY A 1 90 ? 7.219 -6.238 -21.047 1 92.44 90 GLY A CA 1
ATOM 683 C C . GLY A 1 90 ? 6.09 -6.672 -21.969 1 92.44 90 GLY A C 1
ATOM 684 O O . GLY A 1 90 ? 4.996 -6.105 -21.922 1 92.44 90 GLY A O 1
ATOM 685 N N . LEU A 1 91 ? 6.371 -7.637 -22.797 1 93.44 91 LEU A N 1
ATOM 686 C CA . LEU A 1 91 ? 5.344 -8.164 -23.688 1 93.44 91 LEU A CA 1
ATOM 687 C C . LEU A 1 91 ? 4.191 -8.766 -22.891 1 93.44 91 LEU A C 1
ATOM 689 O O . LEU A 1 91 ? 3.021 -8.555 -23.234 1 93.44 91 LEU A O 1
ATOM 693 N N . GLU A 1 92 ? 4.551 -9.539 -21.953 1 95.31 92 GLU A N 1
ATOM 694 C CA . GLU A 1 92 ? 3.527 -10.164 -21.109 1 95.31 92 GLU A CA 1
ATOM 695 C C . GLU A 1 92 ? 2.662 -9.109 -20.422 1 95.31 92 GLU A C 1
ATOM 697 O O . GLU A 1 92 ? 1.447 -9.281 -20.297 1 95.31 92 GLU A O 1
ATOM 702 N N . ALA A 1 93 ? 3.26 -8.039 -19.969 1 95.69 93 ALA A N 1
ATOM 703 C CA . ALA A 1 93 ? 2.498 -6.957 -19.359 1 95.69 93 ALA A CA 1
ATOM 704 C C . ALA A 1 93 ? 1.545 -6.316 -20.359 1 95.69 93 ALA A C 1
ATOM 706 O O . ALA A 1 93 ? 0.408 -5.984 -20.016 1 95.69 93 ALA A O 1
ATOM 707 N N . GLY A 1 94 ? 2.01 -6.141 -21.547 1 97 94 GLY A N 1
ATOM 708 C CA . GLY A 1 94 ? 1.157 -5.613 -22.609 1 97 94 GLY A CA 1
ATOM 709 C C . GLY A 1 94 ? -0.063 -6.477 -22.875 1 97 94 GLY A C 1
ATOM 710 O O . GLY A 1 94 ? -1.166 -5.961 -23.062 1 97 94 GLY A O 1
ATOM 711 N N . LEU A 1 95 ? 0.128 -7.754 -22.891 1 97.88 95 LEU A N 1
ATOM 712 C CA . LEU A 1 95 ? -0.971 -8.688 -23.094 1 97.88 95 LEU A CA 1
ATOM 713 C C . LEU A 1 95 ? -1.975 -8.609 -21.953 1 97.88 95 LEU A C 1
ATOM 715 O O . LEU A 1 95 ? -3.186 -8.672 -22.172 1 97.88 95 LEU A O 1
ATOM 719 N N . MET A 1 96 ? -1.479 -8.516 -20.797 1 97.75 96 MET A N 1
ATOM 720 C CA . MET A 1 96 ? -2.355 -8.391 -19.625 1 97.75 96 MET A CA 1
ATOM 721 C C . MET A 1 96 ? -3.197 -7.125 -19.719 1 97.75 96 MET A C 1
ATOM 723 O O . MET A 1 96 ? -4.395 -7.148 -19.422 1 97.75 96 MET A O 1
ATOM 727 N N . VAL A 1 97 ? -2.555 -6.008 -20.109 1 98.19 97 VAL A N 1
ATOM 728 C CA . VAL A 1 97 ? -3.264 -4.738 -20.234 1 98.19 97 VAL A CA 1
ATOM 729 C C . VAL A 1 97 ? -4.34 -4.859 -21.312 1 98.19 97 VAL A C 1
ATOM 731 O O . VAL A 1 97 ? -5.5 -4.5 -21.078 1 98.19 97 VAL A O 1
ATOM 734 N N . LEU A 1 98 ? -3.943 -5.383 -22.391 1 98.38 98 LEU A N 1
ATOM 735 C CA . LEU A 1 98 ? -4.871 -5.539 -23.5 1 98.38 98 LEU A CA 1
ATOM 736 C C . LEU A 1 98 ? -6.043 -6.43 -23.109 1 98.38 98 LEU A C 1
ATOM 738 O O . LEU A 1 98 ? -7.203 -6.086 -23.359 1 98.38 98 LEU A O 1
ATOM 742 N N . GLY A 1 99 ? -5.738 -7.566 -22.531 1 98.62 99 GLY A N 1
ATOM 743 C CA . GLY A 1 99 ? -6.785 -8.492 -22.125 1 98.62 99 GLY A CA 1
ATOM 744 C C . GLY A 1 99 ? -7.723 -7.906 -21.094 1 98.62 99 GLY A C 1
ATOM 745 O O . GLY A 1 99 ? -8.938 -8.094 -21.172 1 98.62 99 GLY A O 1
ATOM 746 N N . ALA A 1 100 ? -7.219 -7.234 -20.141 1 98.44 100 ALA A N 1
ATOM 747 C CA . ALA A 1 100 ? -8.031 -6.645 -19.078 1 98.44 100 ALA A CA 1
ATOM 748 C C . ALA A 1 100 ? -8.945 -5.555 -19.625 1 98.44 100 ALA A C 1
ATOM 750 O O . ALA A 1 100 ? -10.148 -5.555 -19.359 1 98.44 100 ALA A O 1
ATOM 751 N N . VAL A 1 101 ? -8.398 -4.629 -20.422 1 98.5 101 VAL A N 1
ATOM 752 C CA . VAL A 1 101 ? -9.188 -3.537 -20.984 1 98.5 101 VAL A CA 1
ATOM 753 C C . VAL A 1 101 ? -10.25 -4.102 -21.922 1 98.5 101 VAL A C 1
ATOM 755 O O . VAL A 1 101 ? -11.414 -3.703 -21.859 1 98.5 101 VAL A O 1
ATOM 758 N N . ALA A 1 102 ? -9.844 -5.012 -22.734 1 98.75 102 ALA A N 1
ATOM 759 C CA . ALA A 1 102 ? -10.789 -5.598 -23.672 1 98.75 102 ALA A CA 1
ATOM 760 C C . ALA A 1 102 ? -11.898 -6.352 -22.938 1 98.75 102 ALA A C 1
ATOM 762 O O . ALA A 1 102 ? -13.047 -6.363 -23.375 1 98.75 102 ALA A O 1
ATOM 763 N N . SER A 1 103 ? -11.594 -7.043 -21.859 1 98.62 103 SER A N 1
ATOM 764 C CA . SER A 1 103 ? -12.594 -7.762 -21.078 1 98.62 103 SER A CA 1
ATOM 765 C C . SER A 1 103 ? -13.68 -6.816 -20.562 1 98.62 103 SER A C 1
ATOM 767 O O . SER A 1 103 ? -14.859 -7.184 -20.531 1 98.62 103 SER A O 1
ATOM 769 N N . ALA A 1 104 ? -13.297 -5.637 -20.188 1 98.5 104 ALA A N 1
ATOM 770 C CA . ALA A 1 104 ? -14.234 -4.652 -19.656 1 98.5 104 ALA A CA 1
ATOM 771 C C . ALA A 1 104 ? -15.273 -4.254 -20.688 1 98.5 104 ALA A C 1
ATOM 773 O O . ALA A 1 104 ? -16.375 -3.838 -20.344 1 98.5 104 ALA A O 1
ATOM 774 N N . PHE A 1 105 ? -14.93 -4.402 -21.969 1 98.31 105 PHE A N 1
ATOM 775 C CA . PHE A 1 105 ? -15.82 -3.959 -23.031 1 98.31 105 PHE A CA 1
ATOM 776 C C . PHE A 1 105 ? -16.453 -5.152 -23.734 1 98.31 105 PHE A C 1
ATOM 778 O O . PHE A 1 105 ? -17.016 -5.012 -24.828 1 98.31 105 PHE A O 1
ATOM 785 N N . SER A 1 106 ? -16.375 -6.289 -23.141 1 98.5 106 SER A N 1
ATOM 786 C CA . SER A 1 106 ? -16.891 -7.496 -23.766 1 98.5 106 SER A CA 1
ATOM 787 C C . SER A 1 106 ? -18.406 -7.418 -23.953 1 98.5 106 SER A C 1
ATOM 789 O O . SER A 1 106 ? -19.141 -7.18 -22.984 1 98.5 106 SER A O 1
ATOM 791 N N . PRO A 1 107 ? -18.906 -7.691 -25.156 1 97.5 107 PRO A N 1
ATOM 792 C CA . PRO A 1 107 ? -20.344 -7.621 -25.391 1 97.5 107 PRO A CA 1
ATOM 793 C C . PRO A 1 107 ? -21.031 -8.969 -25.219 1 97.5 107 PRO A C 1
ATOM 795 O O . PRO A 1 107 ? -22.266 -9.039 -25.156 1 97.5 107 PRO A O 1
ATOM 798 N N . SER A 1 108 ? -20.219 -10.055 -25.156 1 97.62 108 SER A N 1
ATOM 799 C CA . SER A 1 108 ? -20.797 -11.383 -25.062 1 97.62 108 SER A CA 1
ATOM 800 C C . SER A 1 108 ? -19.844 -12.359 -24.391 1 97.62 108 SER A C 1
ATOM 802 O O . SER A 1 108 ? -18.688 -12.023 -24.125 1 97.62 108 SER A O 1
ATOM 804 N N . LEU A 1 109 ? -20.422 -13.531 -24.172 1 97.62 109 LEU A N 1
ATOM 805 C CA . LEU A 1 109 ? -19.641 -14.578 -23.516 1 97.62 109 LEU A CA 1
ATOM 806 C C . LEU A 1 109 ? -18.406 -14.938 -24.328 1 97.62 109 LEU A C 1
ATOM 808 O O . LEU A 1 109 ? -17.312 -15.031 -23.781 1 97.62 109 LEU A O 1
ATOM 812 N N . ILE A 1 110 ? -18.5 -15.078 -25.562 1 98.12 110 ILE A N 1
ATOM 813 C CA . ILE A 1 110 ? -17.406 -15.523 -26.422 1 98.12 110 ILE A CA 1
ATOM 814 C C . ILE A 1 110 ? -16.297 -14.477 -26.422 1 98.12 110 ILE A C 1
ATOM 816 O O . ILE A 1 110 ? -15.109 -14.82 -26.328 1 98.12 110 ILE A O 1
ATOM 820 N N . TRP A 1 111 ? -16.688 -13.25 -26.516 1 98.44 111 TRP A N 1
ATOM 821 C CA . TRP A 1 111 ? -15.688 -12.188 -26.516 1 98.44 111 TRP A CA 1
ATOM 822 C C . TRP A 1 111 ? -14.984 -12.117 -25.156 1 98.44 111 TRP A C 1
ATOM 824 O O . TRP A 1 111 ? -13.773 -11.906 -25.094 1 98.44 111 TRP A O 1
ATOM 834 N N . LEU A 1 112 ? -15.742 -12.273 -24.141 1 98.56 112 LEU A N 1
ATOM 835 C CA . LEU A 1 112 ? -15.125 -12.266 -22.812 1 98.56 112 LEU A CA 1
ATOM 836 C C . LEU A 1 112 ? -14.125 -13.406 -22.672 1 98.56 112 LEU A C 1
ATOM 838 O O . LEU A 1 112 ? -13.031 -13.219 -22.156 1 98.56 112 LEU A O 1
ATOM 842 N N . LEU A 1 113 ? -14.492 -14.586 -23.172 1 98.38 113 LEU A N 1
ATOM 843 C CA . LEU A 1 113 ? -13.594 -15.734 -23.125 1 98.38 113 LEU A CA 1
ATOM 844 C C . LEU A 1 113 ? -12.32 -15.461 -23.922 1 98.38 113 LEU A C 1
ATOM 846 O O . LEU A 1 113 ? -11.219 -15.773 -23.453 1 98.38 113 LEU A O 1
ATOM 850 N N . VAL A 1 114 ? -12.422 -14.875 -25.031 1 98.62 114 VAL A N 1
ATOM 851 C CA . VAL A 1 114 ? -11.273 -14.578 -25.875 1 98.62 114 VAL A CA 1
ATOM 852 C C . VAL A 1 114 ? -10.359 -13.57 -25.188 1 98.62 114 VAL A C 1
ATOM 854 O O . VAL A 1 114 ? -9.141 -13.758 -25.141 1 98.62 114 VAL A O 1
ATOM 857 N N . PHE A 1 115 ? -10.953 -12.547 -24.703 1 98.75 115 PHE A N 1
ATOM 858 C CA . PHE A 1 115 ? -10.156 -11.492 -24.078 1 98.75 115 PHE A CA 1
ATOM 859 C C . PHE A 1 115 ? -9.492 -12 -22.797 1 98.75 115 PHE A C 1
ATOM 861 O O . PHE A 1 115 ? -8.344 -11.656 -22.516 1 98.75 115 PHE A O 1
ATOM 868 N N . ARG A 1 116 ? -10.188 -12.805 -22.094 1 98.44 116 ARG A N 1
ATOM 869 C CA . ARG A 1 116 ? -9.602 -13.398 -20.891 1 98.44 116 ARG A CA 1
ATOM 870 C C . ARG A 1 116 ? -8.492 -14.383 -21.25 1 98.44 116 ARG A C 1
ATOM 872 O O . ARG A 1 116 ? -7.531 -14.547 -20.5 1 98.44 116 ARG A O 1
ATOM 879 N N . PHE A 1 117 ? -8.656 -15.031 -22.375 1 98.62 117 PHE A N 1
ATOM 880 C CA . PHE A 1 117 ? -7.598 -15.906 -22.859 1 98.62 117 PHE A CA 1
ATOM 881 C C . PHE A 1 117 ? -6.328 -15.102 -23.156 1 98.62 117 PHE A C 1
ATOM 883 O O . PHE A 1 117 ? -5.23 -15.516 -22.781 1 98.62 117 PHE A O 1
ATOM 890 N N . ILE A 1 118 ? -6.438 -14.008 -23.781 1 98.69 118 ILE A N 1
ATOM 891 C CA . ILE A 1 118 ? -5.312 -13.125 -24.078 1 98.69 118 ILE A CA 1
ATOM 892 C C . ILE A 1 118 ? -4.652 -12.68 -22.766 1 98.69 118 ILE A C 1
ATOM 894 O O . ILE A 1 118 ? -3.424 -12.711 -22.641 1 98.69 118 ILE A O 1
ATOM 898 N N . LEU A 1 119 ? -5.457 -12.289 -21.828 1 98.44 119 LEU A N 1
ATOM 899 C CA . LEU A 1 119 ? -4.957 -11.898 -20.516 1 98.44 119 LEU A CA 1
ATOM 900 C C . LEU A 1 119 ? -4.141 -13.023 -19.891 1 98.44 119 LEU A C 1
ATOM 902 O O . LEU A 1 119 ? -3.064 -12.781 -19.328 1 98.44 119 LEU A O 1
ATOM 906 N N . GLY A 1 120 ? -4.598 -14.211 -20 1 98.44 120 GLY A N 1
ATOM 907 C CA . GLY A 1 120 ? -3.941 -15.359 -19.391 1 98.44 120 GLY A CA 1
ATOM 908 C C . GLY A 1 120 ? -2.582 -15.656 -19.984 1 98.44 120 GLY A C 1
ATOM 909 O O . GLY A 1 120 ? -1.674 -16.109 -19.281 1 98.44 120 GLY A O 1
ATOM 910 N N . LEU A 1 121 ? -2.418 -15.398 -21.266 1 98.31 121 LEU A N 1
ATOM 911 C CA . LEU A 1 121 ? -1.11 -15.555 -21.906 1 98.31 121 LEU A CA 1
ATOM 912 C C . LEU A 1 121 ? -0.073 -14.664 -21.234 1 98.31 121 LEU A C 1
ATOM 914 O O . LEU A 1 121 ? 1.051 -15.094 -20.969 1 98.31 121 LEU A O 1
ATOM 918 N N . GLY A 1 122 ? -0.548 -13.5 -21.016 1 97.56 122 GLY A N 1
ATOM 919 C CA . GLY A 1 122 ? 0.336 -12.57 -20.328 1 97.56 122 GLY A CA 1
ATOM 920 C C . GLY A 1 122 ? 0.644 -12.977 -18.906 1 97.56 122 GLY A C 1
ATOM 921 O O . GLY A 1 122 ? 1.799 -12.938 -18.469 1 97.56 122 GLY A O 1
ATOM 922 N N . VAL A 1 123 ? -0.364 -13.391 -18.203 1 97.5 123 VAL A N 1
ATOM 923 C CA . VAL A 1 123 ? -0.215 -13.836 -16.812 1 97.5 123 VAL A CA 1
ATOM 924 C C . VAL A 1 123 ? 0.789 -14.984 -16.75 1 97.5 123 VAL A C 1
ATOM 926 O O . VAL A 1 123 ? 1.714 -14.961 -15.93 1 97.5 123 VAL A O 1
ATOM 929 N N . GLY A 1 124 ? 0.635 -15.922 -17.594 1 97.94 124 GLY A N 1
ATOM 930 C CA . GLY A 1 124 ? 1.52 -17.078 -17.625 1 97.94 124 GLY A CA 1
ATOM 931 C C . GLY A 1 124 ? 2.969 -16.703 -17.891 1 97.94 124 GLY A C 1
ATOM 932 O O . GLY A 1 124 ? 3.875 -17.234 -17.234 1 97.94 124 GLY A O 1
ATOM 933 N N . GLY A 1 125 ? 3.152 -15.883 -18.828 1 96.81 125 GLY A N 1
ATOM 934 C CA . GLY A 1 125 ? 4.496 -15.477 -19.203 1 96.81 125 GLY A CA 1
ATOM 935 C C . GLY A 1 125 ? 5.223 -14.703 -18.125 1 96.81 125 GLY A C 1
ATOM 936 O O . GLY A 1 125 ? 6.453 -14.695 -18.078 1 96.81 125 GLY A O 1
ATOM 937 N N . ASP A 1 126 ? 4.508 -14.102 -17.297 1 95.88 126 ASP A N 1
ATOM 938 C CA . ASP A 1 126 ? 5.109 -13.266 -16.266 1 95.88 126 ASP A CA 1
ATOM 939 C C . ASP A 1 126 ? 5.797 -14.125 -15.203 1 95.88 126 ASP A C 1
ATOM 941 O O . ASP A 1 126 ? 6.754 -13.68 -14.57 1 95.88 126 ASP A O 1
ATOM 945 N N . TYR A 1 127 ? 5.352 -15.312 -15.008 1 96 127 TYR A N 1
ATOM 946 C CA . TYR A 1 127 ? 5.883 -16.156 -13.945 1 96 127 TYR A CA 1
ATOM 947 C C . TYR A 1 127 ? 7.359 -16.453 -14.172 1 96 127 TYR A C 1
ATOM 949 O O . TYR A 1 127 ? 8.211 -16.031 -13.391 1 96 127 TYR A O 1
ATOM 957 N N . PRO A 1 128 ? 7.723 -17.062 -15.344 1 95.75 128 PRO A N 1
ATOM 958 C CA . PRO A 1 128 ? 9.148 -17.328 -15.523 1 95.75 128 PRO A CA 1
ATOM 959 C C . PRO A 1 128 ? 9.984 -16.062 -15.672 1 95.75 128 PRO A C 1
ATOM 961 O O . PRO A 1 128 ? 11.109 -15.992 -15.164 1 95.75 128 PRO A O 1
ATOM 964 N N . MET A 1 129 ? 9.445 -15.055 -16.266 1 93.75 129 MET A N 1
ATOM 965 C CA . MET A 1 129 ? 10.227 -13.859 -16.547 1 93.75 129 MET A CA 1
ATOM 966 C C . MET A 1 129 ? 10.594 -13.125 -15.258 1 93.75 129 MET A C 1
ATOM 968 O O . MET A 1 129 ? 11.758 -12.828 -15.016 1 93.75 129 MET A O 1
ATOM 972 N N . SER A 1 130 ? 9.648 -12.898 -14.461 1 93.69 130 SER A N 1
ATOM 973 C CA . SER A 1 130 ? 9.875 -12.133 -13.242 1 93.69 130 SER A CA 1
ATOM 974 C C . SER A 1 130 ? 10.672 -12.945 -12.227 1 93.69 130 SER A C 1
ATOM 976 O O . SER A 1 130 ? 11.555 -12.406 -11.555 1 93.69 130 SER A O 1
ATOM 978 N N . ALA A 1 131 ? 10.406 -14.188 -12.18 1 94.25 131 ALA A N 1
ATOM 979 C CA . ALA A 1 131 ? 11.117 -15.047 -11.242 1 94.25 131 ALA A CA 1
ATOM 980 C C . ALA A 1 131 ? 12.594 -15.156 -11.609 1 94.25 131 ALA A C 1
ATOM 982 O O . ALA A 1 131 ? 13.469 -14.984 -10.75 1 94.25 131 ALA A O 1
ATOM 983 N N . VAL A 1 132 ? 12.852 -15.391 -12.82 1 92.94 132 VAL A N 1
ATOM 984 C CA . VAL A 1 132 ? 14.211 -15.664 -13.281 1 92.94 132 VAL A CA 1
ATOM 985 C C . VAL A 1 132 ? 15.039 -14.383 -13.227 1 92.94 132 VAL A C 1
ATOM 987 O O . VAL A 1 132 ? 16.172 -14.391 -12.75 1 92.94 132 VAL A O 1
ATOM 990 N N . LEU A 1 133 ? 14.453 -13.344 -13.656 1 91.44 133 LEU A N 1
ATOM 991 C CA . LEU A 1 133 ? 15.172 -12.07 -13.617 1 91.44 133 LEU A CA 1
ATOM 992 C C . LEU A 1 133 ? 15.547 -11.703 -12.188 1 91.44 133 LEU A C 1
ATOM 994 O O . LEU A 1 133 ? 16.703 -11.367 -11.914 1 91.44 133 LEU A O 1
ATOM 998 N N . MET A 1 134 ? 14.625 -11.805 -11.289 1 92.62 134 MET A N 1
ATOM 999 C CA . MET A 1 134 ? 14.922 -11.453 -9.898 1 92.62 134 MET A CA 1
ATOM 1000 C C . MET A 1 134 ? 15.93 -12.422 -9.297 1 92.62 134 MET A C 1
ATOM 1002 O O . MET A 1 134 ? 16.812 -12.016 -8.547 1 92.62 134 MET A O 1
ATOM 1006 N N . THR A 1 135 ? 15.805 -13.656 -9.656 1 92.81 135 THR A N 1
ATOM 1007 C CA . THR A 1 135 ? 16.734 -14.672 -9.164 1 92.81 135 THR A CA 1
ATOM 1008 C C . THR A 1 135 ? 18.156 -14.391 -9.641 1 92.81 135 THR A C 1
ATOM 1010 O O . THR A 1 135 ? 19.109 -14.516 -8.875 1 92.81 135 THR A O 1
ATOM 1013 N N . GLU A 1 136 ? 18.281 -13.984 -10.828 1 90.5 136 GLU A N 1
ATOM 1014 C CA . GLU A 1 136 ? 19.594 -13.758 -11.414 1 90.5 136 GLU A CA 1
ATOM 1015 C C . GLU A 1 136 ? 20.188 -12.422 -10.961 1 90.5 136 GLU A C 1
ATOM 1017 O O . GLU A 1 136 ? 21.391 -12.203 -11.062 1 90.5 136 GLU A O 1
ATOM 1022 N N . TYR A 1 137 ? 19.297 -11.555 -10.453 1 89 137 TYR A N 1
ATOM 1023 C CA . TYR A 1 137 ? 19.734 -10.273 -9.898 1 89 137 TYR A CA 1
ATOM 1024 C C . TYR A 1 137 ? 20.062 -10.406 -8.414 1 89 137 TYR A C 1
ATOM 1026 O O . TYR A 1 137 ? 20.719 -9.539 -7.836 1 89 137 TYR A O 1
ATOM 1034 N N . ALA A 1 138 ? 19.625 -11.43 -7.816 1 91.94 138 ALA A N 1
ATOM 1035 C CA . ALA A 1 138 ? 19.656 -11.539 -6.359 1 91.94 138 ALA A CA 1
ATOM 1036 C C . ALA A 1 138 ? 21.016 -12.016 -5.871 1 91.94 138 ALA A C 1
ATOM 1038 O O . ALA A 1 138 ? 21.734 -12.734 -6.582 1 91.94 138 ALA A O 1
ATOM 1039 N N . ASN A 1 139 ? 21.438 -11.555 -4.703 1 91.44 139 ASN A N 1
ATOM 1040 C CA . ASN A 1 139 ? 22.594 -12.133 -4.031 1 91.44 139 ASN A CA 1
ATOM 1041 C C . ASN A 1 139 ? 22.25 -13.477 -3.383 1 91.44 139 ASN A C 1
ATOM 1043 O O . ASN A 1 139 ? 21.094 -13.867 -3.336 1 91.44 139 ASN A O 1
ATOM 1047 N N . VAL A 1 140 ? 23.234 -14.164 -2.908 1 91.5 140 VAL A N 1
ATOM 1048 C CA . VAL A 1 140 ? 23.094 -15.516 -2.373 1 91.5 140 VAL A CA 1
ATOM 1049 C C . VAL A 1 140 ? 22.312 -15.461 -1.06 1 91.5 140 VAL A C 1
ATOM 1051 O O . VAL A 1 140 ? 21.422 -16.281 -0.83 1 91.5 140 VAL A O 1
ATOM 1054 N N . ARG A 1 141 ? 22.5 -14.477 -0.284 1 90.94 141 ARG A N 1
ATOM 1055 C CA . ARG A 1 141 ? 22.031 -14.43 1.096 1 90.94 141 ARG A CA 1
ATOM 1056 C C . ARG A 1 141 ? 20.547 -14.109 1.154 1 90.94 141 ARG A C 1
ATOM 1058 O O . ARG A 1 141 ? 19.828 -14.57 2.055 1 90.94 141 ARG A O 1
ATOM 1065 N N . SER A 1 142 ? 20.062 -13.359 0.162 1 93.94 142 SER A N 1
ATOM 1066 C CA . SER A 1 142 ? 18.703 -12.852 0.26 1 93.94 142 SER A CA 1
ATOM 1067 C C . SER A 1 142 ? 17.875 -13.227 -0.97 1 93.94 142 SER A C 1
ATOM 1069 O O . SER A 1 142 ? 16.875 -12.578 -1.273 1 93.94 142 SER A O 1
ATOM 1071 N N . ARG A 1 143 ? 18.344 -14.242 -1.658 1 94.69 143 ARG A N 1
ATOM 1072 C CA . ARG A 1 143 ? 17.688 -14.562 -2.926 1 94.69 143 ARG A CA 1
ATOM 1073 C C . ARG A 1 143 ? 16.234 -14.938 -2.715 1 94.69 143 ARG A C 1
ATOM 1075 O O . ARG A 1 143 ? 15.344 -14.398 -3.383 1 94.69 143 ARG A O 1
ATOM 1082 N N . GLY A 1 144 ? 16.016 -15.867 -1.806 1 95.06 144 GLY A N 1
ATOM 1083 C CA . GLY A 1 144 ? 14.648 -16.25 -1.507 1 95.06 144 GLY A CA 1
ATOM 1084 C C . GLY A 1 144 ? 13.766 -15.086 -1.101 1 95.06 144 GLY A C 1
ATOM 1085 O O . GLY A 1 144 ? 12.633 -14.969 -1.566 1 95.06 144 GLY A O 1
ATOM 1086 N N . ARG A 1 145 ? 14.258 -14.266 -0.281 1 95.75 145 ARG A N 1
ATOM 1087 C CA . ARG A 1 145 ? 13.523 -13.102 0.192 1 95.75 145 ARG A CA 1
ATOM 1088 C C . ARG A 1 145 ? 13.172 -12.172 -0.965 1 95.75 145 ARG A C 1
ATOM 1090 O O . ARG A 1 145 ? 12.031 -11.719 -1.082 1 95.75 145 ARG A O 1
ATOM 1097 N N . LEU A 1 146 ? 14.141 -11.898 -1.821 1 95.12 146 LEU A N 1
ATOM 1098 C CA . LEU A 1 146 ? 13.945 -10.953 -2.918 1 95.12 146 LEU A CA 1
ATOM 1099 C C . LEU A 1 146 ? 12.938 -11.5 -3.93 1 95.12 146 LEU A C 1
ATOM 1101 O O . LEU A 1 146 ? 12.008 -10.797 -4.32 1 95.12 146 LEU A O 1
ATOM 1105 N N . VAL A 1 147 ? 13.078 -12.734 -4.293 1 96.62 147 VAL A N 1
ATOM 1106 C CA . VAL A 1 147 ? 12.156 -13.359 -5.234 1 96.62 147 VAL A CA 1
ATOM 1107 C C . VAL A 1 147 ? 10.781 -13.508 -4.586 1 96.62 147 VAL A C 1
ATOM 1109 O O . VAL A 1 147 ? 9.758 -13.289 -5.234 1 96.62 147 VAL A O 1
ATOM 1112 N N . GLY A 1 148 ? 10.82 -13.852 -3.354 1 97.06 148 GLY A N 1
ATOM 1113 C CA . GLY A 1 148 ? 9.578 -13.953 -2.607 1 97.06 148 GLY A CA 1
ATOM 1114 C C . GLY A 1 148 ? 8.828 -12.633 -2.521 1 97.06 148 GLY A C 1
ATOM 1115 O O . GLY A 1 148 ? 7.598 -12.609 -2.6 1 97.06 148 GLY A O 1
ATOM 1116 N N . LEU A 1 149 ? 9.508 -11.57 -2.346 1 96.44 149 LEU A N 1
ATOM 1117 C CA . LEU A 1 149 ? 8.883 -10.25 -2.26 1 96.44 149 LEU A CA 1
ATOM 1118 C C . LEU A 1 149 ? 8.25 -9.859 -3.59 1 96.44 149 LEU A C 1
ATOM 1120 O O . LEU A 1 149 ? 7.223 -9.188 -3.619 1 96.44 149 LEU A O 1
ATOM 1124 N N . VAL A 1 150 ? 8.867 -10.266 -4.641 1 96.5 150 VAL A N 1
ATOM 1125 C CA . VAL A 1 150 ? 8.258 -10.07 -5.953 1 96.5 150 VAL A CA 1
ATOM 1126 C C . VAL A 1 150 ? 6.906 -10.773 -6.008 1 96.5 150 VAL A C 1
ATOM 1128 O O . VAL A 1 150 ? 5.895 -10.156 -6.344 1 96.5 150 VAL A O 1
ATOM 1131 N N . PHE A 1 151 ? 6.895 -11.938 -5.621 1 97.31 151 PHE A N 1
ATOM 1132 C CA . PHE A 1 151 ? 5.691 -12.758 -5.68 1 97.31 151 PHE A CA 1
ATOM 1133 C C . PHE A 1 151 ? 4.656 -12.273 -4.672 1 97.31 151 PHE A C 1
ATOM 1135 O O . PHE A 1 151 ? 3.451 -12.344 -4.93 1 97.31 151 PHE A O 1
ATOM 1142 N N . SER A 1 152 ? 5.094 -11.766 -3.582 1 97.69 152 SER A N 1
ATOM 1143 C CA . SER A 1 152 ? 4.219 -11.336 -2.496 1 97.69 152 SER A CA 1
ATOM 1144 C C . SER A 1 152 ? 3.361 -10.141 -2.914 1 97.69 152 SER A C 1
ATOM 1146 O O . SER A 1 152 ? 2.393 -9.797 -2.234 1 97.69 152 SER A O 1
ATOM 1148 N N . MET A 1 153 ? 3.641 -9.516 -3.996 1 97.5 153 MET A N 1
ATOM 1149 C CA . MET A 1 153 ? 2.785 -8.453 -4.512 1 97.5 153 MET A CA 1
ATOM 1150 C C . MET A 1 153 ? 1.404 -8.984 -4.871 1 97.5 153 MET A C 1
ATOM 1152 O O . MET A 1 153 ? 0.451 -8.219 -5.012 1 97.5 153 MET A O 1
ATOM 1156 N N . GLN A 1 154 ? 1.283 -10.25 -4.98 1 97.06 154 GLN A N 1
ATOM 1157 C CA . GLN A 1 154 ? -0.016 -10.875 -5.191 1 97.06 154 GLN A CA 1
ATOM 1158 C C . GLN A 1 154 ? -0.961 -10.594 -4.031 1 97.06 154 GLN A C 1
ATOM 1160 O O . GLN A 1 154 ? -2.174 -10.477 -4.223 1 97.06 154 GLN A O 1
ATOM 1165 N N . ALA A 1 155 ? -0.352 -10.578 -2.854 1 97.56 155 ALA A N 1
ATOM 1166 C CA . ALA A 1 155 ? -1.17 -10.273 -1.682 1 97.56 155 ALA A CA 1
ATOM 1167 C C . ALA A 1 155 ? -1.894 -8.945 -1.847 1 97.56 155 ALA A C 1
ATOM 1169 O O . ALA A 1 155 ? -3.107 -8.859 -1.651 1 97.56 155 ALA A O 1
ATOM 1170 N N . LEU A 1 156 ? -1.186 -7.992 -2.262 1 97.12 156 LEU A N 1
ATOM 1171 C CA . LEU A 1 156 ? -1.751 -6.66 -2.43 1 97.12 156 LEU A CA 1
ATOM 1172 C C . LEU A 1 156 ? -2.734 -6.629 -3.596 1 97.12 156 LEU A C 1
ATOM 1174 O O . LEU A 1 156 ? -3.742 -5.918 -3.543 1 97.12 156 LEU A O 1
ATOM 1178 N N . GLY A 1 157 ? -2.447 -7.328 -4.609 1 97.81 157 GLY A N 1
ATOM 1179 C CA . GLY A 1 157 ? -3.371 -7.418 -5.727 1 97.81 157 GLY A CA 1
ATOM 1180 C C . GLY A 1 157 ? -4.703 -8.039 -5.352 1 97.81 157 GLY A C 1
ATOM 1181 O O . GLY A 1 157 ? -5.758 -7.547 -5.75 1 97.81 157 GLY A O 1
ATOM 1182 N N . THR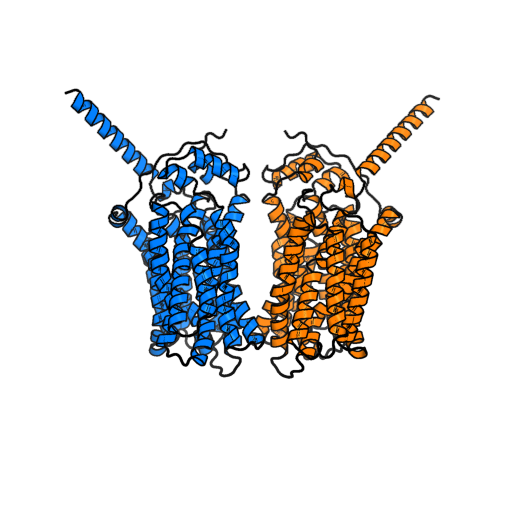 A 1 158 ? -4.609 -9.07 -4.617 1 96.94 158 THR A N 1
ATOM 1183 C CA . THR A 1 158 ? -5.82 -9.75 -4.184 1 96.94 158 THR A CA 1
ATOM 1184 C C . THR A 1 158 ? -6.648 -8.859 -3.266 1 96.94 158 THR A C 1
ATOM 1186 O O . THR A 1 158 ? -7.863 -8.734 -3.438 1 96.94 158 THR A O 1
ATOM 1189 N N . VAL A 1 159 ? -5.977 -8.25 -2.354 1 97.5 159 VAL A N 1
ATOM 1190 C CA . VAL A 1 159 ? -6.66 -7.32 -1.455 1 97.5 159 VAL A CA 1
ATOM 1191 C C . VAL A 1 159 ? -7.324 -6.211 -2.266 1 97.5 159 VAL A C 1
ATOM 1193 O O . VAL A 1 159 ? -8.484 -5.871 -2.029 1 97.5 159 VAL A O 1
ATOM 1196 N N . ALA A 1 160 ? -6.625 -5.695 -3.201 1 97.69 160 ALA A N 1
ATOM 1197 C CA . ALA A 1 160 ? -7.172 -4.645 -4.055 1 97.69 160 ALA A CA 1
ATOM 1198 C C . ALA A 1 160 ? -8.43 -5.121 -4.773 1 97.69 160 ALA A C 1
ATOM 1200 O O . ALA A 1 160 ? -9.383 -4.359 -4.934 1 97.69 160 ALA A O 1
ATOM 1201 N N . GLY A 1 161 ? -8.43 -6.32 -5.199 1 97.5 161 GLY A N 1
ATOM 1202 C CA . GLY A 1 161 ? -9.602 -6.875 -5.848 1 97.5 161 GLY A CA 1
ATOM 1203 C C . GLY A 1 161 ? -10.828 -6.883 -4.957 1 97.5 161 GLY A C 1
ATOM 1204 O O . GLY A 1 161 ? -11.914 -6.473 -5.375 1 97.5 161 GLY A O 1
ATOM 1205 N N . TYR A 1 162 ? -10.609 -7.367 -3.723 1 96.81 162 TYR A N 1
ATOM 1206 C CA . TYR A 1 162 ? -11.711 -7.379 -2.766 1 96.81 162 TYR A CA 1
ATOM 1207 C C . TYR A 1 162 ? -12.211 -5.961 -2.488 1 96.81 162 TYR A C 1
ATOM 1209 O O . TYR A 1 162 ? -13.414 -5.723 -2.42 1 96.81 162 TYR A O 1
ATOM 1217 N N . VAL A 1 163 ? -11.297 -5.062 -2.365 1 97.81 163 VAL A N 1
ATOM 1218 C CA . VAL A 1 163 ? -11.633 -3.686 -2.025 1 97.81 163 VAL A CA 1
ATOM 1219 C C . VAL A 1 163 ? -12.422 -3.049 -3.17 1 97.81 163 VAL A C 1
ATOM 1221 O O . VAL A 1 163 ? -13.438 -2.395 -2.943 1 97.81 163 VAL A O 1
ATOM 1224 N N . VAL A 1 164 ? -12.008 -3.252 -4.387 1 98 164 VAL A N 1
ATOM 1225 C CA . VAL A 1 164 ? -12.672 -2.688 -5.559 1 98 164 VAL A CA 1
ATOM 1226 C C . VAL A 1 164 ? -14.086 -3.24 -5.66 1 98 164 VAL A C 1
ATOM 1228 O O . VAL A 1 164 ? -15.047 -2.482 -5.836 1 98 164 VAL A O 1
ATOM 1231 N N . ALA A 1 165 ? -14.211 -4.508 -5.508 1 97.12 165 ALA A N 1
ATOM 1232 C CA . ALA A 1 165 ? -15.531 -5.141 -5.59 1 97.12 165 ALA A CA 1
ATOM 1233 C C . ALA A 1 165 ? -16.453 -4.625 -4.492 1 97.12 165 ALA A C 1
ATOM 1235 O O . ALA A 1 165 ? -17.594 -4.246 -4.762 1 97.12 165 ALA A O 1
ATOM 1236 N N . LEU A 1 166 ? -15.914 -4.562 -3.322 1 96.06 166 LEU A N 1
ATOM 1237 C CA . LEU A 1 166 ? -16.703 -4.133 -2.17 1 96.06 166 LEU A CA 1
ATOM 1238 C C . LEU A 1 166 ? -17.125 -2.672 -2.312 1 96.06 166 LEU A C 1
ATOM 1240 O O . LEU A 1 166 ? -18.266 -2.32 -2.041 1 96.06 166 LEU A O 1
ATOM 1244 N N . ALA A 1 167 ? -16.234 -1.862 -2.729 1 97.06 167 ALA A N 1
ATOM 1245 C CA . ALA A 1 167 ? -16.516 -0.436 -2.885 1 97.06 167 ALA A CA 1
ATOM 1246 C C . ALA A 1 167 ? -17.578 -0.193 -3.953 1 97.06 167 ALA A C 1
ATOM 1248 O O . ALA A 1 167 ? -18.531 0.551 -3.729 1 97.06 167 ALA A O 1
ATOM 1249 N N . LEU A 1 168 ? -17.438 -0.816 -5.082 1 97.19 168 LEU A N 1
ATOM 1250 C CA . LEU A 1 168 ? -18.359 -0.603 -6.191 1 97.19 168 LEU A CA 1
ATOM 1251 C C . LEU A 1 168 ? -19.766 -1.089 -5.836 1 97.19 168 LEU A C 1
ATOM 1253 O O . LEU A 1 168 ? -20.75 -0.388 -6.078 1 97.19 168 LEU A O 1
ATOM 1257 N N . LEU A 1 169 ? -19.812 -2.246 -5.238 1 95.12 169 LEU A N 1
ATOM 1258 C CA . LEU A 1 169 ? -21.109 -2.836 -4.93 1 95.12 169 LEU A CA 1
ATOM 1259 C C . LEU A 1 169 ? -21.766 -2.102 -3.771 1 95.12 169 LEU A C 1
ATOM 1261 O O . LEU A 1 169 ? -22.984 -1.859 -3.801 1 95.12 169 LEU A O 1
ATOM 1265 N N . SER A 1 170 ? -20.984 -1.722 -2.781 1 93.69 170 SER A N 1
ATOM 1266 C CA . SER A 1 170 ? -21.531 -1.003 -1.639 1 93.69 170 SER A CA 1
ATOM 1267 C C . SER A 1 170 ? -21.953 0.412 -2.025 1 93.69 170 SER A C 1
ATOM 1269 O O . SER A 1 170 ? -22.844 0.995 -1.403 1 93.69 170 SER A O 1
ATOM 1271 N N . ALA A 1 171 ? -21.328 0.943 -3.047 1 93.31 171 ALA A N 1
ATOM 1272 C CA . ALA A 1 171 ? -21.656 2.289 -3.512 1 93.31 171 ALA A CA 1
ATOM 1273 C C . ALA A 1 171 ? -22.922 2.283 -4.371 1 93.31 171 ALA A C 1
ATOM 1275 O O . ALA A 1 171 ? -23.406 3.342 -4.77 1 93.31 171 ALA A O 1
ATOM 1276 N N . GLY A 1 172 ? -23.422 1.114 -4.688 1 91.44 172 GLY A N 1
ATOM 1277 C CA . GLY A 1 172 ? -24.641 0.993 -5.473 1 91.44 172 GLY A CA 1
ATOM 1278 C C . GLY A 1 172 ? -24.422 1.187 -6.961 1 91.44 172 GLY A C 1
ATOM 1279 O O . GLY A 1 172 ? -25.344 1.541 -7.691 1 91.44 172 GLY A O 1
ATOM 1280 N N . VAL A 1 173 ? -23.25 0.954 -7.375 1 93.44 173 VAL A N 1
ATOM 1281 C CA . VAL A 1 173 ? -22.953 1.052 -8.797 1 93.44 173 VAL A CA 1
ATOM 1282 C C . VAL A 1 173 ? -23.719 -0.028 -9.562 1 93.44 173 VAL A C 1
ATOM 1284 O O . VAL A 1 173 ? -23.812 -1.17 -9.102 1 93.44 173 VAL A O 1
ATOM 1287 N N . ASN A 1 174 ? -24.203 0.394 -10.742 1 95.38 174 ASN A N 1
ATOM 1288 C CA . ASN A 1 174 ? -24.906 -0.564 -11.586 1 95.38 174 ASN A CA 1
ATOM 1289 C C . ASN A 1 174 ? -24.062 -1.809 -11.844 1 95.38 174 ASN A C 1
ATOM 1291 O O . ASN A 1 174 ? -22.859 -1.705 -12.125 1 95.38 174 ASN A O 1
ATOM 1295 N N . HIS A 1 175 ? -24.75 -2.992 -11.758 1 95.44 175 HIS A N 1
ATOM 1296 C CA . HIS A 1 175 ? -24.031 -4.262 -11.844 1 95.44 175 HIS A CA 1
ATOM 1297 C C . HIS A 1 175 ? -23.297 -4.398 -13.164 1 95.44 175 HIS A C 1
ATOM 1299 O O . HIS A 1 175 ? -22.188 -4.938 -13.211 1 95.44 175 HIS A O 1
ATOM 1305 N N . ASP A 1 176 ? -23.828 -3.934 -14.25 1 97.38 176 ASP A N 1
ATOM 1306 C CA . ASP A 1 176 ? -23.188 -3.99 -15.555 1 97.38 176 ASP A CA 1
ATOM 1307 C C . ASP A 1 176 ? -21.891 -3.184 -15.562 1 97.38 176 ASP A C 1
ATOM 1309 O O . ASP A 1 176 ? -20.844 -3.678 -16 1 97.38 176 ASP A O 1
ATOM 1313 N N . LEU A 1 177 ? -21.969 -2.037 -15.039 1 97.44 177 LEU A N 1
ATOM 1314 C CA . LEU A 1 177 ? -20.781 -1.189 -14.969 1 97.44 177 LEU A CA 1
ATOM 1315 C C . LEU A 1 177 ? -19.781 -1.724 -13.938 1 97.44 177 LEU A C 1
ATOM 1317 O O . LEU A 1 177 ? -18.578 -1.643 -14.141 1 97.44 177 LEU A O 1
ATOM 1321 N N . ALA A 1 178 ? -20.281 -2.289 -12.883 1 97.62 178 ALA A N 1
ATOM 1322 C CA . ALA A 1 178 ? -19.438 -2.758 -11.789 1 97.62 178 ALA A CA 1
ATOM 1323 C C . ALA A 1 178 ? -18.469 -3.834 -12.266 1 97.62 178 ALA A C 1
ATOM 1325 O O . ALA A 1 178 ? -17.266 -3.732 -12.039 1 97.62 178 ALA A O 1
ATOM 1326 N N . TRP A 1 179 ? -19.016 -4.879 -12.945 1 97.81 179 TRP A N 1
ATOM 1327 C CA . TRP A 1 179 ? -18.109 -5.953 -13.344 1 97.81 179 TRP A CA 1
ATOM 1328 C C . TRP A 1 179 ? -17.172 -5.48 -14.438 1 97.81 179 TRP A C 1
ATOM 1330 O O . TRP A 1 179 ? -16.031 -5.957 -14.531 1 97.81 179 TRP A O 1
ATOM 1340 N N . ARG A 1 180 ? -17.531 -4.578 -15.305 1 98.69 180 ARG A N 1
ATOM 1341 C CA . ARG A 1 180 ? -16.656 -4.023 -16.328 1 98.69 180 ARG A CA 1
ATOM 1342 C C . ARG A 1 180 ? -15.5 -3.248 -15.695 1 98.69 180 ARG A C 1
ATOM 1344 O O . ARG A 1 180 ? -14.359 -3.371 -16.125 1 98.69 180 ARG A O 1
ATOM 1351 N N . LEU A 1 181 ? -15.836 -2.469 -14.648 1 98.19 181 LEU A N 1
ATOM 1352 C CA . LEU A 1 181 ? -14.797 -1.737 -13.93 1 98.19 181 LEU A CA 1
ATOM 1353 C C . LEU A 1 181 ? -13.875 -2.693 -13.188 1 98.19 181 LEU A C 1
ATOM 1355 O O . LEU A 1 181 ? -12.656 -2.496 -13.156 1 98.19 181 LEU A O 1
ATOM 1359 N N . MET A 1 182 ? -14.484 -3.699 -12.555 1 98.19 182 MET A N 1
ATOM 1360 C CA . MET A 1 182 ? -13.688 -4.703 -11.852 1 98.19 182 MET A CA 1
ATOM 1361 C C . MET A 1 182 ? -12.633 -5.301 -12.773 1 98.19 182 MET A C 1
ATOM 1363 O O . MET A 1 182 ? -11.469 -5.41 -12.398 1 98.19 182 MET A O 1
ATOM 1367 N N . LEU A 1 183 ? -13.039 -5.637 -13.984 1 98.44 183 LEU A N 1
ATOM 1368 C CA . LEU A 1 183 ? -12.133 -6.316 -14.898 1 98.44 183 LEU A CA 1
ATOM 1369 C C . LEU A 1 183 ? -11.172 -5.324 -15.547 1 98.44 183 LEU A C 1
ATOM 1371 O O . LEU A 1 183 ? -9.977 -5.609 -15.695 1 98.44 183 LEU A O 1
ATOM 1375 N N . GLY A 1 184 ? -11.594 -4.184 -15.898 1 98.31 184 GLY A N 1
ATOM 1376 C CA . GLY A 1 184 ? -10.781 -3.191 -16.594 1 98.31 184 GLY A CA 1
ATOM 1377 C C . GLY A 1 184 ? -9.695 -2.598 -15.719 1 98.31 184 GLY A C 1
ATOM 1378 O O . GLY A 1 184 ? -8.586 -2.328 -16.188 1 98.31 184 GLY A O 1
ATOM 1379 N N . LEU A 1 185 ? -9.961 -2.41 -14.438 1 97.62 185 LEU A N 1
ATOM 1380 C CA . LEU A 1 185 ? -9.031 -1.765 -13.523 1 97.62 185 LEU A CA 1
ATOM 1381 C C . LEU A 1 185 ? -7.785 -2.619 -13.32 1 97.62 185 LEU A C 1
ATOM 1383 O O . LEU A 1 185 ? -6.75 -2.117 -12.883 1 97.62 185 LEU A O 1
ATOM 1387 N N . GLY A 1 186 ? -7.898 -3.865 -13.664 1 97.06 186 GLY A N 1
ATOM 1388 C CA . GLY A 1 186 ? -6.746 -4.746 -13.57 1 97.06 186 GLY A CA 1
ATOM 1389 C C . GLY A 1 186 ? -5.613 -4.34 -14.5 1 97.06 186 GLY A C 1
ATOM 1390 O O . GLY A 1 186 ? -4.473 -4.77 -14.312 1 97.06 186 GLY A O 1
ATOM 1391 N N . ALA A 1 187 ? -5.879 -3.482 -15.438 1 97.38 187 ALA A N 1
ATOM 1392 C CA . ALA A 1 187 ? -4.898 -3.061 -16.438 1 97.38 187 ALA A CA 1
ATOM 1393 C C . ALA A 1 187 ? -3.918 -2.049 -15.844 1 97.38 187 ALA A C 1
ATOM 1395 O O . ALA A 1 187 ? -2.797 -1.902 -16.344 1 97.38 187 ALA A O 1
ATOM 1396 N N . VAL A 1 188 ? -4.309 -1.41 -14.797 1 96.06 188 VAL A N 1
ATOM 1397 C CA . VAL A 1 188 ? -3.607 -0.218 -14.336 1 96.06 188 VAL A CA 1
ATOM 1398 C C . VAL A 1 188 ? -2.229 -0.604 -13.805 1 96.06 188 VAL A C 1
ATOM 1400 O O . VAL A 1 188 ? -1.214 -0.049 -14.234 1 96.06 188 VAL A O 1
ATOM 1403 N N . PRO A 1 189 ? -2.096 -1.583 -12.906 1 95 189 PRO A N 1
ATOM 1404 C CA . PRO A 1 189 ? -0.757 -1.894 -12.391 1 95 189 PRO A CA 1
ATOM 1405 C C . PRO A 1 189 ? 0.181 -2.416 -13.477 1 95 189 PRO A C 1
ATOM 1407 O O . PRO A 1 189 ? 1.366 -2.072 -13.492 1 95 189 PRO A O 1
ATOM 1410 N N . ALA A 1 190 ? -0.344 -3.225 -14.32 1 94.25 190 ALA A N 1
ATOM 1411 C CA . ALA A 1 190 ? 0.49 -3.744 -15.398 1 94.25 190 ALA A CA 1
ATOM 1412 C C . ALA A 1 190 ? 0.927 -2.625 -16.344 1 94.25 190 ALA A C 1
ATOM 1414 O O . ALA A 1 190 ? 2.082 -2.584 -16.766 1 94.25 190 ALA A O 1
ATOM 1415 N N . ALA A 1 191 ? 0.056 -1.729 -16.656 1 95.62 191 ALA A N 1
ATOM 1416 C CA . ALA A 1 191 ? 0.359 -0.617 -17.547 1 95.62 191 ALA A CA 1
ATOM 1417 C C . ALA A 1 191 ? 1.423 0.298 -16.953 1 95.62 191 ALA A C 1
ATOM 1419 O O . ALA A 1 191 ? 2.256 0.85 -17.672 1 95.62 191 ALA A O 1
ATOM 1420 N N . ALA A 1 192 ? 1.422 0.362 -15.672 1 92.5 192 ALA A N 1
ATOM 1421 C CA . ALA A 1 192 ? 2.299 1.296 -14.969 1 92.5 192 ALA A CA 1
ATOM 1422 C C . ALA A 1 192 ? 3.76 0.864 -15.086 1 92.5 192 ALA A C 1
ATOM 1424 O O . ALA A 1 192 ? 4.668 1.668 -14.859 1 92.5 192 ALA A O 1
ATOM 1425 N N . VAL A 1 193 ? 4.031 -0.386 -15.492 1 91.44 193 VAL A N 1
ATOM 1426 C CA . VAL A 1 193 ? 5.422 -0.821 -15.398 1 91.44 193 VAL A CA 1
ATOM 1427 C C . VAL A 1 193 ? 5.914 -1.291 -16.766 1 91.44 193 VAL A C 1
ATOM 1429 O O . VAL A 1 193 ? 7.027 -1.81 -16.891 1 91.44 193 VAL A O 1
ATOM 1432 N N . ILE A 1 194 ? 5.113 -1.137 -17.766 1 93.19 194 ILE A N 1
ATOM 1433 C CA . ILE A 1 194 ? 5.535 -1.566 -19.094 1 93.19 194 ILE A CA 1
ATOM 1434 C C . ILE A 1 194 ? 6.812 -0.836 -19.5 1 93.19 194 ILE A C 1
ATOM 1436 O O . ILE A 1 194 ? 7.789 -1.464 -19.906 1 93.19 194 ILE A O 1
ATOM 1440 N N . TYR A 1 195 ? 6.809 0.42 -19.266 1 90.56 195 TYR A N 1
ATOM 1441 C CA . TYR A 1 195 ? 7.969 1.224 -19.625 1 90.56 195 TYR A CA 1
ATOM 1442 C C . TYR A 1 195 ? 9.18 0.851 -18.781 1 90.56 195 TYR A C 1
ATOM 1444 O O . TYR A 1 195 ? 10.289 0.731 -19.281 1 90.56 195 TYR A O 1
ATOM 1452 N N . LEU A 1 196 ? 8.961 0.678 -17.531 1 89.88 196 LEU A N 1
ATOM 1453 C CA . LEU A 1 196 ? 10.047 0.351 -16.609 1 89.88 196 LEU A CA 1
ATOM 1454 C C . LEU A 1 196 ? 10.633 -1.019 -16.938 1 89.88 196 LEU A C 1
ATOM 1456 O O . LEU A 1 196 ? 11.852 -1.215 -16.844 1 89.88 196 LEU A O 1
ATOM 1460 N N . ARG A 1 197 ? 9.828 -1.954 -17.297 1 91.94 197 ARG A N 1
ATOM 1461 C CA . ARG A 1 197 ? 10.289 -3.287 -17.672 1 91.94 197 ARG A CA 1
ATOM 1462 C C . ARG A 1 197 ? 11.148 -3.236 -18.938 1 91.94 197 ARG A C 1
ATOM 1464 O O . ARG A 1 197 ? 12.188 -3.896 -19.016 1 91.94 197 ARG A O 1
ATOM 1471 N N . ARG A 1 198 ? 10.773 -2.357 -19.844 1 89.81 198 ARG A N 1
ATOM 1472 C CA . ARG A 1 198 ? 11.5 -2.25 -21.094 1 89.81 198 ARG A CA 1
ATOM 1473 C C . ARG A 1 198 ? 12.852 -1.572 -20.891 1 89.81 198 ARG A C 1
ATOM 1475 O O . ARG A 1 198 ? 13.766 -1.745 -21.703 1 89.81 198 ARG A O 1
ATOM 1482 N N . LYS A 1 199 ? 12.984 -0.896 -19.812 1 87.38 199 LYS A N 1
ATOM 1483 C CA . LYS A 1 199 ? 14.227 -0.18 -19.547 1 87.38 199 LYS A CA 1
ATOM 1484 C C . LYS A 1 199 ? 15.172 -1.021 -18.703 1 87.38 199 LYS A C 1
ATOM 1486 O O . LYS A 1 199 ? 16.328 -0.664 -18.516 1 87.38 199 LYS A O 1
ATOM 1491 N N . MET A 1 200 ? 14.734 -2.084 -18.203 1 85.5 200 MET A N 1
ATOM 1492 C CA . MET A 1 200 ? 15.602 -2.943 -17.406 1 85.5 200 MET A CA 1
ATOM 1493 C C . MET A 1 200 ? 16.672 -3.594 -18.281 1 85.5 200 MET A C 1
ATOM 1495 O O . MET A 1 200 ? 16.391 -4.008 -19.406 1 85.5 200 MET A O 1
ATOM 1499 N N . PRO A 1 201 ? 17.828 -3.633 -17.766 1 86.62 201 PRO A N 1
ATOM 1500 C CA . PRO A 1 201 ? 18.875 -4.305 -18.547 1 86.62 201 PRO A CA 1
ATOM 1501 C C . PRO A 1 201 ? 18.703 -5.82 -18.578 1 86.62 201 PRO A C 1
ATOM 1503 O O . PRO A 1 201 ? 17.953 -6.379 -17.766 1 86.62 201 PRO A O 1
ATOM 1506 N N . GLU A 1 202 ? 19.375 -6.375 -19.547 1 89.81 202 GLU A N 1
ATOM 1507 C CA . GLU A 1 202 ? 19.422 -7.832 -19.594 1 89.81 202 GLU A CA 1
ATOM 1508 C C . GLU A 1 202 ? 20.094 -8.398 -18.344 1 89.81 202 GLU A C 1
ATOM 1510 O O . GLU A 1 202 ? 20.922 -7.734 -17.719 1 89.81 202 GLU A O 1
ATOM 1515 N N . SER A 1 203 ? 19.672 -9.633 -17.969 1 88.81 203 SER A N 1
ATOM 1516 C CA . SER A 1 203 ? 20.344 -10.336 -16.875 1 88.81 203 SER A CA 1
ATOM 1517 C C . SER A 1 203 ? 21.859 -10.383 -17.109 1 88.81 203 SER A C 1
ATOM 1519 O O . SER A 1 203 ? 22.328 -10.898 -18.125 1 88.81 203 SER A O 1
ATOM 1521 N N . PRO A 1 204 ? 22.562 -9.828 -16.156 1 88.31 204 PRO A N 1
ATOM 1522 C CA . PRO A 1 204 ? 24.016 -9.883 -16.328 1 88.31 204 PRO A CA 1
ATOM 1523 C C . PRO A 1 204 ? 24.547 -11.312 -16.406 1 88.31 204 PRO A C 1
ATOM 1525 O O . PRO A 1 204 ? 25.5 -11.586 -17.156 1 88.31 204 PRO A O 1
ATOM 1528 N N . ARG A 1 205 ? 23.984 -12.195 -15.695 1 87 205 ARG A N 1
ATOM 1529 C CA . ARG A 1 205 ? 24.391 -13.602 -15.75 1 87 205 ARG A CA 1
ATOM 1530 C C . ARG A 1 205 ? 24.156 -14.188 -17.141 1 87 205 ARG A C 1
ATOM 1532 O O . ARG A 1 205 ? 25.016 -14.883 -17.672 1 87 205 ARG A O 1
ATOM 1539 N N . TYR A 1 206 ? 23.016 -13.922 -17.594 1 88.75 206 TYR A N 1
ATOM 1540 C CA . TYR A 1 206 ? 22.656 -14.438 -18.906 1 88.75 206 TYR A CA 1
ATOM 1541 C C . TYR A 1 206 ? 23.547 -13.836 -19.984 1 88.75 206 TYR A C 1
ATOM 1543 O O . TYR A 1 206 ? 24.062 -14.555 -20.844 1 88.75 206 TYR A O 1
ATOM 1551 N N . ARG A 1 207 ? 23.75 -12.555 -19.938 1 89.06 207 ARG A N 1
ATOM 1552 C CA . ARG A 1 207 ? 24.578 -11.859 -20.906 1 89.06 207 ARG A CA 1
ATOM 1553 C C . ARG A 1 207 ? 26.016 -12.344 -20.844 1 89.06 207 ARG A C 1
ATOM 1555 O O . ARG A 1 207 ? 26.672 -12.516 -21.891 1 89.06 207 ARG A O 1
ATOM 1562 N N . ALA A 1 208 ? 26.453 -12.57 -19.703 1 88.81 208 ALA A N 1
ATOM 1563 C CA . ALA A 1 208 ? 27.844 -12.984 -19.516 1 88.81 208 ALA A CA 1
ATOM 1564 C C . ALA A 1 208 ? 28.031 -14.453 -19.891 1 88.81 208 ALA A C 1
ATOM 1566 O O . ALA A 1 208 ? 28.922 -14.789 -20.672 1 88.81 208 ALA A O 1
ATOM 1567 N N . ARG A 1 209 ? 27.141 -15.266 -19.5 1 85.88 209 ARG A N 1
ATOM 1568 C CA . ARG A 1 209 ? 27.359 -16.703 -19.578 1 85.88 209 ARG A CA 1
ATOM 1569 C C . ARG A 1 209 ? 26.797 -17.266 -20.891 1 85.88 209 ARG A C 1
ATOM 1571 O O . ARG A 1 209 ? 27.375 -18.188 -21.469 1 85.88 209 ARG A O 1
ATOM 1578 N N . VAL A 1 210 ? 25.719 -16.828 -21.219 1 84.31 210 VAL A N 1
ATOM 1579 C CA . VAL A 1 210 ? 25 -17.438 -22.344 1 84.31 210 VAL A CA 1
ATOM 1580 C C . VAL A 1 210 ? 25.312 -16.672 -23.625 1 84.31 210 VAL A C 1
ATOM 1582 O O . VAL A 1 210 ? 25.656 -17.281 -24.641 1 84.31 210 VAL A O 1
ATOM 1585 N N . GLU A 1 211 ? 25.266 -15.359 -23.469 1 87.25 211 GLU A N 1
ATOM 1586 C CA . GLU A 1 211 ? 25.562 -14.555 -24.641 1 87.25 211 GLU A CA 1
ATOM 1587 C C . GLU A 1 211 ? 27.062 -14.352 -24.828 1 87.25 211 GLU A C 1
ATOM 1589 O O . GLU A 1 211 ? 27.531 -13.961 -25.891 1 87.25 211 GLU A O 1
ATOM 1594 N N . GLY A 1 212 ? 27.812 -14.57 -23.781 1 87.12 212 GLY A N 1
ATOM 1595 C CA . GLY A 1 212 ? 29.266 -14.477 -23.844 1 87.12 212 GLY A CA 1
ATOM 1596 C C . GLY A 1 212 ? 29.766 -13.047 -23.812 1 87.12 212 GLY A C 1
ATOM 1597 O O . GLY A 1 212 ? 30.875 -12.758 -24.281 1 87.12 212 GLY A O 1
ATOM 1598 N N . ASP A 1 213 ? 28.984 -12.117 -23.328 1 90.62 213 ASP A N 1
ATOM 1599 C CA . ASP A 1 213 ? 29.344 -10.703 -23.297 1 90.62 213 ASP A CA 1
ATOM 1600 C C . ASP A 1 213 ? 29.5 -10.211 -21.859 1 90.62 213 ASP A C 1
ATOM 1602 O O . ASP A 1 213 ? 28.734 -9.359 -21.406 1 90.62 213 ASP A O 1
ATOM 1606 N N . ALA A 1 214 ? 30.578 -10.586 -21.266 1 90.5 214 ALA A N 1
ATOM 1607 C CA . ALA A 1 214 ? 30.844 -10.281 -19.859 1 90.5 214 ALA A CA 1
ATOM 1608 C C . ALA A 1 214 ? 31.125 -8.797 -19.656 1 90.5 214 ALA A C 1
ATOM 1610 O O . ALA A 1 214 ? 30.781 -8.219 -18.625 1 90.5 214 ALA A O 1
ATOM 1611 N N . ALA A 1 215 ? 31.734 -8.172 -20.656 1 91.5 215 ALA A N 1
ATOM 1612 C CA . ALA A 1 215 ? 32.094 -6.758 -20.547 1 91.5 215 ALA A CA 1
ATOM 1613 C C . ALA A 1 215 ? 30.828 -5.891 -20.453 1 91.5 215 ALA A C 1
ATOM 1615 O O . ALA A 1 215 ? 30.734 -5.039 -19.562 1 91.5 215 ALA A O 1
ATOM 1616 N N . THR A 1 216 ? 29.969 -6.16 -21.312 1 90.75 216 THR A N 1
ATOM 1617 C CA . THR A 1 216 ? 28.719 -5.406 -21.297 1 90.75 216 THR A CA 1
ATOM 1618 C C . THR A 1 216 ? 27.922 -5.719 -20.031 1 90.75 216 THR A C 1
ATOM 1620 O O . THR A 1 216 ? 27.297 -4.828 -19.453 1 90.75 216 THR A O 1
ATOM 1623 N N . ALA A 1 217 ? 27.969 -6.941 -19.625 1 90.94 217 ALA A N 1
ATOM 1624 C CA . ALA A 1 217 ? 27.281 -7.34 -18.406 1 90.94 217 ALA A CA 1
ATOM 1625 C C . ALA A 1 217 ? 27.797 -6.551 -17.203 1 90.94 217 ALA A C 1
ATOM 1627 O O . ALA A 1 217 ? 27 -6.039 -16.406 1 90.94 217 ALA A O 1
ATOM 1628 N N . ALA A 1 218 ? 29.062 -6.418 -17.141 1 90.38 218 ALA A N 1
ATOM 1629 C CA . ALA A 1 218 ? 29.703 -5.707 -16.031 1 90.38 218 ALA A CA 1
ATOM 1630 C C . ALA A 1 218 ? 29.359 -4.219 -16.078 1 90.38 218 ALA A C 1
ATOM 1632 O O . ALA A 1 218 ? 29.078 -3.611 -15.039 1 90.38 218 ALA A O 1
ATOM 1633 N N . ARG A 1 219 ? 29.406 -3.666 -17.203 1 89.69 219 ARG A N 1
ATOM 1634 C CA . ARG A 1 219 ? 29.109 -2.248 -17.391 1 89.69 219 ARG A CA 1
ATOM 1635 C C . ARG A 1 219 ? 27.672 -1.939 -17 1 89.69 219 ARG A C 1
ATOM 1637 O O . ARG A 1 219 ? 27.391 -0.965 -16.297 1 89.69 219 ARG A O 1
ATOM 1644 N N . ASP A 1 220 ? 26.797 -2.752 -17.5 1 86.5 220 ASP A N 1
ATOM 1645 C CA . ASP A 1 220 ? 25.375 -2.549 -17.219 1 86.5 220 ASP A CA 1
ATOM 1646 C C . ASP A 1 220 ? 25.078 -2.715 -15.727 1 86.5 220 ASP A C 1
ATOM 1648 O O . ASP A 1 220 ? 24.281 -1.969 -15.164 1 86.5 220 ASP A O 1
ATOM 1652 N N . LEU A 1 221 ? 25.703 -3.672 -15.164 1 85.06 221 LEU A N 1
ATOM 1653 C CA . LEU A 1 221 ? 25.516 -3.93 -13.742 1 85.06 221 LEU A CA 1
ATOM 1654 C C . LEU A 1 221 ? 25.969 -2.732 -12.906 1 85.06 221 LEU A C 1
ATOM 1656 O O . LEU A 1 221 ? 25.281 -2.322 -11.977 1 85.06 221 LEU A O 1
ATOM 1660 N N . LYS A 1 222 ? 27.078 -2.154 -13.242 1 85.5 222 LYS A N 1
ATOM 1661 C CA . LYS A 1 222 ? 27.594 -0.985 -12.539 1 85.5 222 LYS A CA 1
ATOM 1662 C C . LYS A 1 222 ? 26.672 0.219 -12.719 1 85.5 222 LYS A C 1
ATOM 1664 O O . LYS A 1 222 ? 26.359 0.924 -11.758 1 85.5 222 LYS A O 1
ATOM 1669 N N . ALA A 1 223 ? 26.234 0.419 -13.836 1 82.75 223 ALA A N 1
ATOM 1670 C CA . ALA A 1 223 ? 25.375 1.553 -14.164 1 82.75 223 ALA A CA 1
ATOM 1671 C C . ALA A 1 223 ? 24.031 1.443 -13.453 1 82.75 223 ALA A C 1
ATOM 1673 O O . ALA A 1 223 ? 23.562 2.406 -12.836 1 82.75 223 ALA A O 1
ATOM 1674 N N . TYR A 1 224 ? 23.484 0.307 -13.5 1 78.5 224 TYR A N 1
ATOM 1675 C CA . TYR A 1 224 ? 22.141 0.128 -12.984 1 78.5 224 TYR A CA 1
ATOM 1676 C C . TYR A 1 224 ? 22.125 0.092 -11.461 1 78.5 224 TYR A C 1
ATOM 1678 O O . TYR A 1 224 ? 21.125 0.44 -10.836 1 78.5 224 TYR A O 1
ATOM 1686 N N . SER A 1 225 ? 23.234 -0.31 -10.875 1 78.19 225 SER A N 1
ATOM 1687 C CA . SER A 1 225 ? 23.312 -0.357 -9.422 1 78.19 225 SER A CA 1
ATOM 1688 C C . SER A 1 225 ? 23.781 0.978 -8.852 1 78.19 225 SER A C 1
ATOM 1690 O O . SER A 1 225 ? 23.984 1.104 -7.641 1 78.19 225 SER A O 1
ATOM 1692 N N . GLY A 1 226 ? 23.969 1.97 -9.664 1 73.75 226 GLY A N 1
ATOM 1693 C CA . GLY A 1 226 ? 24.453 3.262 -9.211 1 73.75 226 GLY A CA 1
ATOM 1694 C C . GLY A 1 226 ? 25.875 3.213 -8.688 1 73.75 226 GLY A C 1
ATOM 1695 O O . GLY A 1 226 ? 26.219 3.939 -7.75 1 73.75 226 GLY A O 1
ATOM 1696 N N . GLY A 1 227 ? 26.609 2.234 -9.188 1 75.69 227 GLY A N 1
ATOM 1697 C CA . GLY A 1 227 ? 28.016 2.123 -8.82 1 75.69 227 GLY A CA 1
ATOM 1698 C C . GLY A 1 227 ? 28.234 1.241 -7.602 1 75.69 227 GLY A C 1
ATOM 1699 O O . GLY A 1 227 ? 29.391 0.982 -7.223 1 75.69 227 GLY A O 1
ATOM 1700 N N . VAL A 1 228 ? 27.234 0.67 -7.082 1 75.38 228 VAL A N 1
ATOM 1701 C CA . VAL A 1 228 ? 27.328 -0.09 -5.84 1 75.38 228 VAL A CA 1
ATOM 1702 C C . VAL A 1 228 ? 27.938 -1.462 -6.121 1 75.38 228 VAL A C 1
ATOM 1704 O O . VAL A 1 228 ? 28.703 -1.986 -5.312 1 75.38 228 VAL A O 1
ATOM 1707 N N . VAL A 1 229 ? 27.625 -2.143 -7.312 1 79.44 229 VAL A N 1
ATOM 1708 C CA . VAL A 1 229 ? 28.141 -3.455 -7.684 1 79.44 229 VAL A CA 1
ATOM 1709 C C . VAL A 1 229 ? 29.141 -3.311 -8.828 1 79.44 229 VAL A C 1
ATOM 1711 O O . VAL A 1 229 ? 28.781 -2.887 -9.93 1 79.44 229 VAL A O 1
ATOM 1714 N N . ASP A 1 230 ? 30.281 -3.621 -8.539 1 83.25 230 ASP A N 1
ATOM 1715 C CA . ASP A 1 230 ? 31.359 -3.568 -9.523 1 83.25 230 ASP A CA 1
ATOM 1716 C C . ASP A 1 230 ? 31.938 -4.957 -9.789 1 83.25 230 ASP A C 1
ATOM 1718 O O . ASP A 1 230 ? 32.188 -5.715 -8.852 1 83.25 230 ASP A O 1
ATOM 1722 N N . ALA A 1 231 ? 31.953 -5.297 -11.109 1 88.44 231 ALA A N 1
ATOM 1723 C CA . ALA A 1 231 ? 32.438 -6.617 -11.5 1 88.44 231 ALA A CA 1
ATOM 1724 C C . ALA A 1 231 ? 33.469 -6.512 -12.602 1 88.44 231 ALA A C 1
ATOM 1726 O O . ALA A 1 231 ? 33.5 -5.535 -13.352 1 88.44 231 ALA A O 1
ATOM 1727 N N . ALA A 1 232 ? 34.312 -7.566 -12.625 1 87.19 232 ALA A N 1
ATOM 1728 C CA . ALA A 1 232 ? 35.25 -7.699 -13.742 1 87.19 232 ALA A CA 1
ATOM 1729 C C . ALA A 1 232 ? 34.562 -8.281 -14.969 1 87.19 232 ALA A C 1
ATOM 1731 O O . ALA A 1 232 ? 33.531 -8.93 -14.852 1 87.19 232 ALA A O 1
ATOM 1732 N N . ALA A 1 233 ? 35.094 -8.047 -16.109 1 86.44 233 ALA A N 1
ATOM 1733 C CA . ALA A 1 233 ? 34.531 -8.555 -17.359 1 86.44 233 ALA A CA 1
ATOM 1734 C C . ALA A 1 233 ? 34.938 -10.008 -17.594 1 86.44 233 ALA A C 1
ATOM 1736 O O . ALA A 1 233 ? 35.438 -10.352 -18.656 1 86.44 233 ALA A O 1
ATOM 1737 N N . VAL A 1 234 ? 34.688 -10.883 -16.656 1 82.56 234 VAL A N 1
ATOM 1738 C CA . VAL A 1 234 ? 35.062 -12.289 -16.75 1 82.56 234 VAL A CA 1
ATOM 1739 C C . VAL A 1 234 ? 33.875 -13.164 -16.359 1 82.56 234 VAL A C 1
ATOM 1741 O O . VAL A 1 234 ? 33.125 -12.836 -15.422 1 82.56 234 VAL A O 1
ATOM 1744 N N . ALA A 1 235 ? 33.594 -14.117 -17.234 1 79.88 235 ALA A N 1
ATOM 1745 C CA . ALA A 1 235 ? 32.562 -15.117 -16.906 1 79.88 235 ALA A CA 1
ATOM 1746 C C . ALA A 1 235 ? 32.875 -16.453 -17.578 1 79.88 235 ALA A C 1
ATOM 1748 O O . ALA A 1 235 ? 33.531 -16.5 -18.625 1 79.88 235 ALA A O 1
ATOM 1749 N N . GLU A 1 236 ? 32.5 -17.453 -16.922 1 75.44 236 GLU A N 1
ATOM 1750 C CA . GLU A 1 236 ? 32.594 -18.766 -17.547 1 75.44 236 GLU A CA 1
ATOM 1751 C C . GLU A 1 236 ? 31.422 -19.062 -18.453 1 75.44 236 GLU A C 1
ATOM 1753 O O . GLU A 1 236 ? 30.266 -19.109 -17.984 1 75.44 236 GLU A O 1
ATOM 1758 N N . PRO A 1 237 ? 31.719 -19.203 -19.688 1 76.81 237 PRO A N 1
ATOM 1759 C CA . PRO A 1 237 ? 30.594 -19.438 -20.609 1 76.81 237 PRO A CA 1
ATOM 1760 C C . PRO A 1 237 ? 29.875 -20.75 -20.312 1 76.81 237 PRO A C 1
ATOM 1762 O O . PRO A 1 237 ? 30.469 -21.672 -19.75 1 76.81 237 PRO A O 1
ATOM 1765 N N . THR A 1 238 ? 28.578 -20.734 -20.516 1 76.31 238 THR A N 1
ATOM 1766 C CA . THR A 1 238 ? 27.766 -21.938 -20.375 1 76.31 238 THR A CA 1
ATOM 1767 C C . THR A 1 238 ? 27.125 -22.297 -21.719 1 76.31 238 THR A C 1
ATOM 1769 O O . THR A 1 238 ? 26.953 -21.438 -22.578 1 76.31 238 THR A O 1
ATOM 1772 N N . LEU A 1 239 ? 26.906 -23.609 -21.922 1 72.88 239 LEU A N 1
ATOM 1773 C CA . LEU A 1 239 ? 26.281 -24.062 -23.156 1 72.88 239 LEU A CA 1
ATOM 1774 C C . LEU A 1 239 ? 24.766 -23.875 -23.094 1 72.88 239 LEU A C 1
ATOM 1776 O O . LEU A 1 239 ? 24.141 -24.125 -22.062 1 72.88 239 LEU A O 1
ATOM 1780 N N . ARG A 1 240 ? 24.281 -23.438 -24.234 1 82.12 240 ARG A N 1
ATOM 1781 C CA . ARG A 1 240 ? 22.828 -23.328 -24.391 1 82.12 240 ARG A CA 1
ATOM 1782 C C . ARG A 1 240 ? 22.188 -24.703 -24.453 1 82.12 240 ARG A C 1
ATOM 1784 O O . ARG A 1 240 ? 22.594 -25.547 -25.25 1 82.12 240 ARG A O 1
ATOM 1791 N N . LEU A 1 241 ? 21.266 -24.953 -23.656 1 84.06 241 LEU A N 1
ATOM 1792 C CA . LEU A 1 241 ? 20.562 -26.234 -23.625 1 84.06 241 LEU A CA 1
ATOM 1793 C C . LEU A 1 241 ? 19.359 -26.203 -24.547 1 84.06 241 LEU A C 1
ATOM 1795 O O . LEU A 1 241 ? 18.516 -25.297 -24.453 1 84.06 241 LEU A O 1
ATOM 1799 N N . ARG A 1 242 ? 19.281 -27.188 -25.438 1 87.88 242 ARG A N 1
ATOM 1800 C CA . ARG A 1 242 ? 18.078 -27.359 -26.25 1 87.88 242 ARG A CA 1
ATOM 1801 C C . ARG A 1 242 ? 16.938 -27.969 -25.438 1 87.88 242 ARG A C 1
ATOM 1803 O O . ARG A 1 242 ? 17.188 -28.641 -24.438 1 87.88 242 ARG A O 1
ATOM 1810 N N . LEU A 1 243 ? 15.773 -27.703 -25.922 1 91.12 243 LEU A N 1
ATOM 1811 C CA . LEU A 1 243 ? 14.602 -28.219 -25.219 1 91.12 243 LEU A CA 1
ATOM 1812 C C . LEU A 1 243 ? 14.656 -29.734 -25.109 1 91.12 243 LEU A C 1
ATOM 1814 O O . LEU A 1 243 ? 14.336 -30.297 -24.047 1 91.12 243 LEU A O 1
ATOM 1818 N N . GLY A 1 244 ? 15.055 -30.344 -26.172 1 90.5 244 GLY A N 1
ATOM 1819 C CA . GLY A 1 244 ? 15.172 -31.797 -26.156 1 90.5 244 GLY A CA 1
ATOM 1820 C C . GLY A 1 244 ? 16.156 -32.312 -25.125 1 90.5 244 GLY A C 1
ATOM 1821 O O . GLY A 1 244 ? 15.906 -33.312 -24.469 1 90.5 244 GLY A O 1
ATOM 1822 N N . GLN A 1 245 ? 17.266 -31.641 -24.953 1 88.75 245 GLN A N 1
ATOM 1823 C CA . GLN A 1 245 ? 18.281 -32 -23.953 1 88.75 245 GLN A CA 1
ATOM 1824 C C . GLN A 1 245 ? 17.75 -31.797 -22.531 1 88.75 245 GLN A C 1
ATOM 1826 O O . GLN A 1 245 ? 18.031 -32.594 -21.641 1 88.75 245 GLN A O 1
ATOM 1831 N N . PHE A 1 246 ? 17.016 -30.766 -22.391 1 90.44 246 PHE A N 1
ATOM 1832 C CA . PHE A 1 246 ? 16.391 -30.5 -21.109 1 90.44 246 PHE A CA 1
ATOM 1833 C C . PHE A 1 246 ? 15.43 -31.625 -20.734 1 90.44 246 PHE A C 1
ATOM 1835 O O . PHE A 1 246 ? 15.508 -32.188 -19.625 1 90.44 246 PHE A O 1
ATOM 1842 N N . LEU A 1 247 ? 14.602 -32.094 -21.703 1 93.25 247 LEU A N 1
ATOM 1843 C CA . LEU A 1 247 ? 13.531 -33.062 -21.438 1 93.25 247 LEU A CA 1
ATOM 1844 C C . LEU A 1 247 ? 14.07 -34.469 -21.391 1 93.25 247 LEU A C 1
ATOM 1846 O O . LEU A 1 247 ? 13.383 -35.406 -20.938 1 93.25 247 LEU A O 1
ATOM 1850 N N . SER A 1 248 ? 15.289 -34.625 -21.781 1 92.5 248 SER A N 1
ATOM 1851 C CA . SER A 1 248 ? 15.883 -35.969 -21.766 1 92.5 248 SER A CA 1
ATOM 1852 C C . SER A 1 248 ? 16.766 -36.156 -20.531 1 92.5 248 SER A C 1
ATOM 1854 O O . SER A 1 248 ? 17.219 -37.25 -20.25 1 92.5 248 SER A O 1
ATOM 1856 N N . ASN A 1 249 ? 17.078 -35.094 -19.906 1 90.75 249 ASN A N 1
ATOM 1857 C CA . ASN A 1 249 ? 17.906 -35.156 -18.719 1 90.75 249 ASN A CA 1
ATOM 1858 C C . ASN A 1 249 ? 17.125 -35.656 -17.5 1 90.75 249 ASN A C 1
ATOM 1860 O O . ASN A 1 249 ? 16.156 -35 -17.078 1 90.75 249 ASN A O 1
ATOM 1864 N N . ARG A 1 250 ? 17.547 -36.719 -16.891 1 91.69 250 ARG A N 1
ATOM 1865 C CA . ARG A 1 250 ? 16.828 -37.375 -15.797 1 91.69 250 ARG A CA 1
ATOM 1866 C C . ARG A 1 250 ? 16.75 -36.469 -14.57 1 91.69 250 ARG A C 1
ATOM 1868 O O . ARG A 1 250 ? 15.742 -36.438 -13.867 1 91.69 250 ARG A O 1
ATOM 1875 N N . THR A 1 251 ? 17.766 -35.781 -14.336 1 90.88 251 THR A N 1
ATOM 1876 C CA . THR A 1 251 ? 17.797 -34.875 -13.195 1 90.88 251 THR A CA 1
ATOM 1877 C C . THR A 1 251 ? 16.781 -33.75 -13.359 1 90.88 251 THR A C 1
ATOM 1879 O O . THR A 1 251 ? 16.047 -33.438 -12.43 1 90.88 251 THR A O 1
ATOM 1882 N N . TYR A 1 252 ? 16.719 -33.25 -14.539 1 92.56 252 TYR A N 1
ATOM 1883 C CA . TYR A 1 252 ? 15.797 -32.156 -14.789 1 92.56 252 TYR A CA 1
ATOM 1884 C C . TYR A 1 252 ? 14.352 -32.625 -14.758 1 92.56 252 TYR A C 1
ATOM 1886 O O . TYR A 1 252 ? 13.453 -31.922 -14.32 1 92.56 252 TYR A O 1
ATOM 1894 N N . LEU A 1 253 ? 14.148 -33.844 -15.172 1 94.5 253 LEU A N 1
ATOM 1895 C CA . LEU A 1 253 ? 12.805 -34.406 -15.102 1 94.5 253 LEU A CA 1
ATOM 1896 C C . LEU A 1 253 ? 12.391 -34.625 -13.648 1 94.5 253 LEU A C 1
ATOM 1898 O O . LEU A 1 253 ? 11.219 -34.469 -13.305 1 94.5 253 LEU A O 1
ATOM 1902 N N . LEU A 1 254 ? 13.305 -35.062 -12.852 1 94.94 254 LEU A N 1
ATOM 1903 C CA . LEU A 1 254 ? 13.023 -35.219 -11.43 1 94.94 254 LEU A CA 1
ATOM 1904 C C . LEU A 1 254 ? 12.711 -33.875 -10.781 1 94.94 254 LEU A C 1
ATOM 1906 O O . LEU A 1 254 ? 11.805 -33.781 -9.953 1 94.94 254 LEU A O 1
ATOM 1910 N N . TYR A 1 255 ? 13.5 -32.906 -11.156 1 95.44 255 TYR A N 1
ATOM 1911 C CA . TYR A 1 255 ? 13.242 -31.562 -10.633 1 95.44 255 TYR A CA 1
ATOM 1912 C C . TYR A 1 255 ? 11.898 -31.047 -11.125 1 95.44 255 TYR A C 1
ATOM 1914 O O . TYR A 1 255 ? 11.18 -30.359 -10.391 1 95.44 255 TYR A O 1
ATOM 1922 N N . LEU A 1 256 ? 11.578 -31.375 -12.344 1 97.06 256 LEU A N 1
ATOM 1923 C CA . LEU A 1 256 ? 10.281 -30.969 -12.875 1 97.06 256 LEU A CA 1
ATOM 1924 C C . LEU A 1 256 ? 9.148 -31.641 -12.102 1 97.06 256 LEU A C 1
ATOM 1926 O O . LEU A 1 256 ? 8.117 -31.031 -11.844 1 97.06 256 LEU A O 1
ATOM 1930 N N . LEU A 1 257 ? 9.312 -32.906 -11.773 1 97.31 257 LEU A N 1
ATOM 1931 C CA . LEU A 1 257 ? 8.336 -33.562 -10.93 1 97.31 257 LEU A CA 1
ATOM 1932 C C . LEU A 1 257 ? 8.156 -32.844 -9.602 1 97.31 257 LEU A C 1
ATOM 1934 O O . LEU A 1 257 ? 7.035 -32.656 -9.125 1 97.31 257 LEU A O 1
ATOM 1938 N N . GLY A 1 258 ? 9.211 -32.438 -9.055 1 97.94 258 GLY A N 1
ATOM 1939 C CA . GLY A 1 258 ? 9.18 -31.719 -7.785 1 97.94 258 GLY A CA 1
ATOM 1940 C C . GLY A 1 258 ? 8.602 -30.312 -7.898 1 97.94 258 GLY A C 1
ATOM 1941 O O . GLY A 1 258 ? 7.754 -29.922 -7.098 1 97.94 258 GLY A O 1
ATOM 1942 N N . THR A 1 259 ? 9.094 -29.547 -8.891 1 98.25 259 THR A N 1
ATOM 1943 C CA . THR A 1 259 ? 8.68 -28.156 -9.023 1 98.25 259 THR A CA 1
ATOM 1944 C C . THR A 1 259 ? 7.301 -28.062 -9.672 1 98.25 259 THR A C 1
ATOM 1946 O O . THR A 1 259 ? 6.352 -27.562 -9.07 1 98.25 259 THR A O 1
ATOM 1949 N N . ALA A 1 260 ? 7.066 -28.672 -10.805 1 98.56 260 ALA A N 1
ATOM 1950 C CA . ALA A 1 260 ? 5.793 -28.625 -11.508 1 98.56 260 ALA A CA 1
ATOM 1951 C C . ALA A 1 260 ? 4.727 -29.438 -10.781 1 98.56 260 ALA A C 1
ATOM 1953 O O . ALA A 1 260 ? 3.574 -29.016 -10.68 1 98.56 260 ALA A O 1
ATOM 1954 N N . GLY A 1 261 ? 5.094 -30.609 -10.336 1 98.56 261 GLY A N 1
ATOM 1955 C CA . GLY A 1 261 ? 4.145 -31.469 -9.656 1 98.56 261 GLY A CA 1
ATOM 1956 C C . GLY A 1 261 ? 3.58 -30.859 -8.391 1 98.56 261 GLY A C 1
ATOM 1957 O O . GLY A 1 261 ? 2.363 -30.844 -8.195 1 98.56 261 GLY A O 1
ATOM 1958 N N . SER A 1 262 ? 4.43 -30.453 -7.516 1 98.69 262 SER A N 1
ATOM 1959 C CA . SER A 1 262 ? 3.965 -29.828 -6.277 1 98.69 262 SER A CA 1
ATOM 1960 C C . SER A 1 262 ? 3.166 -28.562 -6.559 1 98.69 262 SER A C 1
ATOM 1962 O O . SER A 1 262 ? 2.158 -28.297 -5.902 1 98.69 262 SER A O 1
ATOM 1964 N N . TRP A 1 263 ? 3.621 -27.797 -7.535 1 98.75 263 TRP A N 1
ATOM 1965 C CA . TRP A 1 263 ? 2.934 -26.547 -7.887 1 98.75 263 TRP A CA 1
ATOM 1966 C C . TRP A 1 263 ? 1.568 -26.844 -8.5 1 98.75 263 TRP A C 1
ATOM 1968 O O . TRP A 1 263 ? 0.603 -26.125 -8.258 1 98.75 263 TRP A O 1
ATOM 1978 N N . PHE A 1 264 ? 1.453 -27.906 -9.242 1 98.56 264 PHE A N 1
ATOM 1979 C CA . PHE A 1 264 ? 0.203 -28.344 -9.859 1 98.56 264 PHE A CA 1
ATOM 1980 C C . PHE A 1 264 ? -0.838 -28.656 -8.789 1 98.56 264 PHE A C 1
ATOM 1982 O O . PHE A 1 264 ? -1.954 -28.141 -8.828 1 98.56 264 PHE A O 1
ATOM 1989 N N . VAL A 1 265 ? -0.487 -29.469 -7.875 1 98.38 265 VAL A N 1
ATOM 1990 C CA . VAL A 1 265 ? -1.451 -29.906 -6.871 1 98.38 265 VAL A CA 1
ATOM 1991 C C . VAL A 1 265 ? -1.776 -28.75 -5.926 1 98.38 265 VAL A C 1
ATOM 1993 O O . VAL A 1 265 ? -2.9 -28.641 -5.43 1 98.38 265 VAL A O 1
ATOM 1996 N N . PHE A 1 266 ? -0.843 -27.953 -5.668 1 98.56 266 PHE A N 1
ATOM 1997 C CA . PHE A 1 266 ? -1.109 -26.766 -4.855 1 98.56 266 PHE A CA 1
ATOM 1998 C C . PHE A 1 266 ? -2.125 -25.859 -5.543 1 98.56 266 PHE A C 1
ATOM 2000 O O . PHE A 1 266 ? -3.104 -25.438 -4.922 1 98.56 266 PHE A O 1
ATOM 2007 N N . ASP A 1 267 ? -1.827 -25.547 -6.836 1 98.19 267 ASP A N 1
ATOM 2008 C CA . ASP A 1 267 ? -2.691 -24.625 -7.566 1 98.19 267 ASP A CA 1
ATOM 2009 C C . ASP A 1 267 ? -4.105 -25.188 -7.699 1 98.19 267 ASP A C 1
ATOM 2011 O O . ASP A 1 267 ? -5.082 -24.438 -7.676 1 98.19 267 ASP A O 1
ATOM 2015 N N . TYR A 1 268 ? -4.184 -26.484 -7.863 1 97.06 268 TYR A N 1
ATOM 2016 C CA . TYR A 1 268 ? -5.5 -27.109 -7.867 1 97.06 268 TYR A CA 1
ATOM 2017 C C . TYR A 1 268 ? -6.277 -26.75 -6.605 1 97.06 268 TYR A C 1
ATOM 2019 O O . TYR A 1 268 ? -7.414 -26.266 -6.684 1 97.06 268 TYR A O 1
ATOM 2027 N N . ALA A 1 269 ? -5.68 -27.016 -5.531 1 95.06 269 ALA A N 1
ATOM 2028 C CA . ALA A 1 269 ? -6.34 -26.797 -4.246 1 95.06 269 ALA A CA 1
ATOM 2029 C C . ALA A 1 269 ? -6.559 -25.312 -3.98 1 95.06 269 ALA A C 1
ATOM 2031 O O . ALA A 1 269 ? -7.656 -24.906 -3.592 1 95.06 269 ALA A O 1
ATOM 2032 N N . TYR A 1 270 ? -5.562 -24.547 -4.227 1 95.06 270 TYR A N 1
ATOM 2033 C CA . TYR A 1 270 ? -5.578 -23.141 -3.848 1 95.06 270 TYR A CA 1
ATOM 2034 C C . TYR A 1 270 ? -6.539 -22.344 -4.727 1 95.06 270 TYR A C 1
ATOM 2036 O O . TYR A 1 270 ? -7.41 -21.625 -4.223 1 95.06 270 TYR A O 1
ATOM 2044 N N . TYR A 1 271 ? -6.395 -22.438 -6.023 1 93.44 271 TYR A N 1
ATOM 2045 C CA . TYR A 1 271 ? -7.242 -21.672 -6.93 1 93.44 271 TYR A CA 1
ATOM 2046 C C . TYR A 1 271 ? -8.672 -22.203 -6.926 1 93.44 271 TYR A C 1
ATOM 2048 O O . TYR A 1 271 ? -9.633 -21.438 -7.023 1 93.44 271 TYR A O 1
ATOM 2056 N N . GLY A 1 272 ? -8.82 -23.484 -6.816 1 90.12 272 GLY A N 1
ATOM 2057 C CA . GLY A 1 272 ? -10.164 -24.047 -6.707 1 90.12 272 GLY A CA 1
ATOM 2058 C C . GLY A 1 272 ? -10.953 -23.484 -5.547 1 90.12 272 GLY A C 1
ATOM 2059 O O . GLY A 1 272 ? -12.133 -23.156 -5.691 1 90.12 272 GLY A O 1
ATOM 2060 N N . ASN A 1 273 ? -10.289 -23.312 -4.508 1 87.88 273 ASN A N 1
ATOM 2061 C CA . ASN A 1 273 ? -10.945 -22.828 -3.299 1 87.88 273 ASN A CA 1
ATOM 2062 C C . ASN A 1 273 ? -11.031 -21.297 -3.283 1 87.88 273 ASN A C 1
ATOM 2064 O O . ASN A 1 273 ? -12.047 -20.734 -2.879 1 87.88 273 ASN A O 1
ATOM 2068 N N . SER A 1 274 ? -10.031 -20.656 -3.787 1 89.25 274 SER A N 1
ATOM 2069 C CA . SER A 1 274 ? -9.938 -19.219 -3.633 1 89.25 274 SER A CA 1
ATOM 2070 C C . SER A 1 274 ? -10.781 -18.484 -4.676 1 89.25 274 SER A C 1
ATOM 2072 O O . SER A 1 274 ? -11.414 -17.484 -4.371 1 89.25 274 SER A O 1
ATOM 2074 N N . VAL A 1 275 ? -10.781 -19 -5.863 1 86.88 275 VAL A N 1
ATOM 2075 C CA . VAL A 1 275 ? -11.594 -18.375 -6.906 1 86.88 275 VAL A CA 1
ATOM 2076 C C . VAL A 1 275 ? -13.07 -18.594 -6.617 1 86.88 275 VAL A C 1
ATOM 2078 O O . VAL A 1 275 ? -13.898 -17.719 -6.891 1 86.88 275 VAL A O 1
ATOM 2081 N N . SER A 1 276 ? -13.422 -19.688 -5.977 1 84.06 276 SER A N 1
ATOM 2082 C CA . SER A 1 276 ? -14.797 -20.016 -5.633 1 84.06 276 SER A CA 1
ATOM 2083 C C . SER A 1 276 ? -15.148 -19.547 -4.227 1 84.06 276 SER A C 1
ATOM 2085 O O . SER A 1 276 ? -16.219 -19.875 -3.705 1 84.06 276 SER A O 1
ATOM 2087 N N . ALA A 1 277 ? -14.305 -18.797 -3.662 1 85.5 277 ALA A N 1
ATOM 2088 C CA . ALA A 1 277 ? -14.438 -18.422 -2.254 1 85.5 277 ALA A CA 1
ATOM 2089 C C . ALA A 1 277 ? -15.75 -17.688 -2.004 1 85.5 277 ALA A C 1
ATOM 2091 O O . ALA A 1 277 ? -16.438 -17.953 -1.021 1 85.5 277 ALA A O 1
ATOM 2092 N N . PRO A 1 278 ? -16.125 -16.75 -2.912 1 79.19 278 PRO A N 1
ATOM 2093 C CA . PRO A 1 278 ? -17.406 -16.078 -2.654 1 79.19 278 PRO A CA 1
ATOM 2094 C C . PRO A 1 278 ? -18.578 -17.062 -2.594 1 79.19 278 PRO A C 1
ATOM 2096 O O . PRO A 1 278 ? -19.469 -16.906 -1.751 1 79.19 278 PRO A O 1
ATOM 2099 N N . LEU A 1 279 ? -18.516 -18 -3.379 1 78.06 279 LEU A N 1
ATOM 2100 C CA . LEU A 1 279 ? -19.562 -19.031 -3.389 1 78.06 279 LEU A CA 1
ATOM 2101 C C . LEU A 1 279 ? -19.484 -19.891 -2.129 1 78.06 279 LEU A C 1
ATOM 2103 O O . LEU A 1 279 ? -20.531 -20.234 -1.556 1 78.06 279 LEU A O 1
ATOM 2107 N N . ILE A 1 280 ? -18.312 -20.203 -1.743 1 85.69 280 ILE A N 1
ATOM 2108 C CA . ILE A 1 280 ? -18.125 -21.016 -0.556 1 85.69 280 ILE A CA 1
ATOM 2109 C C . ILE A 1 280 ? -18.641 -20.281 0.678 1 85.69 280 ILE A C 1
ATOM 2111 O O . ILE A 1 280 ? -19.422 -20.828 1.456 1 85.69 280 ILE A O 1
ATOM 2115 N N . VAL A 1 281 ? -18.297 -19.062 0.785 1 88.25 281 VAL A N 1
ATOM 2116 C CA . VAL A 1 281 ? -18.641 -18.281 1.967 1 88.25 281 VAL A CA 1
ATOM 2117 C C . VAL A 1 281 ? -20.141 -17.984 1.964 1 88.25 281 VAL A C 1
ATOM 2119 O O . VAL A 1 281 ? -20.797 -18.031 3.014 1 88.25 281 VAL A O 1
ATOM 2122 N N . LYS A 1 282 ? -20.656 -17.734 0.819 1 83.62 282 LYS A N 1
ATOM 2123 C CA . LYS A 1 282 ? -22.109 -17.547 0.713 1 83.62 282 LYS A CA 1
ATOM 2124 C C . LYS A 1 282 ? -22.859 -18.797 1.189 1 83.62 282 LYS A C 1
ATOM 2126 O O . LYS A 1 282 ? -23.875 -18.688 1.874 1 83.62 282 LYS A O 1
ATOM 2131 N N . SER A 1 283 ? -22.359 -19.891 0.815 1 83.38 283 SER A N 1
ATOM 2132 C CA . SER A 1 283 ? -22.969 -21.156 1.222 1 83.38 283 SER A CA 1
ATOM 2133 C C . SER A 1 283 ? -22.906 -21.344 2.734 1 83.38 283 SER A C 1
ATOM 2135 O O . SER A 1 283 ? -23.875 -21.812 3.344 1 83.38 283 SER A O 1
ATOM 2137 N N . VAL A 1 284 ? -21.859 -20.953 3.268 1 87.69 284 VAL A N 1
ATOM 2138 C CA . VAL A 1 284 ? -21.672 -21.094 4.707 1 87.69 284 VAL A CA 1
ATOM 2139 C C . VAL A 1 284 ? -22.562 -20.094 5.445 1 87.69 284 VAL A C 1
ATOM 2141 O O . VAL A 1 284 ? -23.094 -20.406 6.52 1 87.69 284 VAL A O 1
ATOM 2144 N N . LEU A 1 285 ? -22.672 -18.906 4.883 1 87.62 285 LEU A N 1
ATOM 2145 C CA . LEU A 1 285 ? -23.516 -17.875 5.473 1 87.62 285 LEU A CA 1
ATOM 2146 C C . LEU A 1 285 ? -24.984 -18.312 5.461 1 87.62 285 LEU A C 1
ATOM 2148 O O . LEU A 1 285 ? -25.734 -18.031 6.398 1 87.62 285 LEU A O 1
ATOM 2152 N N . GLY A 1 286 ? -25.438 -19.047 4.484 1 80.56 286 GLY A N 1
ATOM 2153 C CA . GLY A 1 286 ? -26.781 -19.578 4.391 1 80.56 286 GLY A CA 1
ATOM 2154 C C . GLY A 1 286 ? -27.844 -18.5 4.289 1 80.56 286 GLY A C 1
ATOM 2155 O O . GLY A 1 286 ? -29.016 -18.734 4.617 1 80.56 286 GLY A O 1
ATOM 2156 N N . LYS A 1 287 ? -27.484 -17.25 4.086 1 75 287 LYS A N 1
ATOM 2157 C CA . LYS A 1 287 ? -28.406 -16.125 4.008 1 75 287 LYS A CA 1
ATOM 2158 C C . LYS A 1 287 ? -28.797 -15.836 2.562 1 75 287 LYS A C 1
ATOM 2160 O O . LYS A 1 287 ? -28.156 -16.328 1.632 1 75 287 LYS A O 1
ATOM 2165 N N . HIS A 1 288 ? -30.031 -15.312 2.525 1 71 288 HIS A N 1
ATOM 2166 C CA . HIS A 1 288 ? -30.484 -14.828 1.226 1 71 288 HIS A CA 1
ATOM 2167 C C . HIS A 1 288 ? -30.719 -13.32 1.245 1 71 288 HIS A C 1
ATOM 2169 O O . HIS A 1 288 ? -30.828 -12.719 2.316 1 71 288 HIS A O 1
ATOM 2175 N N . GLY A 1 289 ? -30.516 -12.703 0.15 1 70.5 289 GLY A N 1
ATOM 2176 C CA . GLY A 1 289 ? -30.781 -11.273 0.077 1 70.5 289 GLY A CA 1
ATOM 2177 C C . GLY A 1 289 ? -29.734 -10.516 -0.71 1 70.5 289 GLY A C 1
ATOM 2178 O O . GLY A 1 289 ? -28.734 -11.086 -1.146 1 70.5 289 GLY A O 1
ATOM 2179 N N . ALA A 1 290 ? -30.078 -9.266 -0.818 1 65 290 ALA A N 1
ATOM 2180 C CA . ALA A 1 290 ? -29.328 -8.406 -1.732 1 65 290 ALA A CA 1
ATOM 2181 C C . ALA A 1 290 ? -27.922 -8.125 -1.198 1 65 290 ALA A C 1
ATOM 2183 O O . ALA A 1 290 ? -27 -7.863 -1.971 1 65 290 ALA A O 1
ATOM 2184 N N . HIS A 1 291 ? -27.703 -8.406 0.103 1 81.69 291 HIS A N 1
ATOM 2185 C CA . HIS A 1 291 ? -26.453 -7.922 0.65 1 81.69 291 HIS A CA 1
ATOM 2186 C C . HIS A 1 291 ? -25.531 -9.086 1.014 1 81.69 291 HIS A C 1
ATOM 2188 O O . HIS A 1 291 ? -24.453 -8.875 1.602 1 81.69 291 HIS A O 1
ATOM 2194 N N . VAL A 1 292 ? -25.906 -10.203 0.612 1 87 292 VAL A N 1
ATOM 2195 C CA . VAL A 1 292 ? -25.156 -11.383 0.997 1 87 292 VAL A CA 1
ATOM 2196 C C . VAL A 1 292 ? -23.812 -11.414 0.249 1 87 292 VAL A C 1
ATOM 2198 O O . VAL A 1 292 ? -22.797 -11.805 0.809 1 87 292 VAL A O 1
ATOM 2201 N N . LEU A 1 293 ? -23.875 -10.945 -0.981 1 88.88 293 LEU A N 1
ATOM 2202 C CA . LEU A 1 293 ? -22.641 -10.945 -1.771 1 88.88 293 LEU A CA 1
ATOM 2203 C C . LEU A 1 293 ? -21.609 -9.992 -1.17 1 88.88 293 LEU A C 1
ATOM 2205 O O . LEU A 1 293 ? -20.438 -10.359 -1.022 1 88.88 293 LEU A O 1
ATOM 2209 N N . THR A 1 294 ? -22.078 -8.797 -0.791 1 92.5 294 THR A N 1
ATOM 2210 C CA . THR A 1 294 ? -21.172 -7.824 -0.204 1 92.5 294 THR A CA 1
ATOM 2211 C C . THR A 1 294 ? -20.641 -8.32 1.14 1 92.5 294 THR A C 1
ATOM 2213 O O . THR A 1 294 ? -19.484 -8.094 1.476 1 92.5 294 THR A O 1
ATOM 2216 N N . GLU A 1 295 ? -21.484 -8.969 1.864 1 93.75 295 GLU A N 1
ATOM 2217 C CA . GLU A 1 295 ? -21.047 -9.547 3.131 1 93.75 295 GLU A CA 1
ATOM 2218 C C . GLU A 1 295 ? -19.984 -10.609 2.912 1 93.75 295 GLU A C 1
ATOM 2220 O O . GLU A 1 295 ? -18.969 -10.648 3.621 1 93.75 295 GLU A O 1
ATOM 2225 N N . ALA A 1 296 ? -20.203 -11.445 1.951 1 93.06 296 ALA A N 1
ATOM 2226 C CA . ALA A 1 296 ? -19.25 -12.508 1.637 1 93.06 296 ALA A CA 1
ATOM 2227 C C . ALA A 1 296 ? -17.891 -11.93 1.23 1 93.06 296 ALA A C 1
ATOM 2229 O O . ALA A 1 296 ? -16.859 -12.398 1.686 1 93.06 296 ALA A O 1
ATOM 2230 N N . ILE A 1 297 ? -17.938 -10.914 0.395 1 94.25 297 ILE A N 1
ATOM 2231 C CA . ILE A 1 297 ? -16.703 -10.281 -0.082 1 94.25 297 ILE A CA 1
ATOM 2232 C C . ILE A 1 297 ? -15.977 -9.633 1.087 1 94.25 297 ILE A C 1
ATOM 2234 O O . ILE A 1 297 ? -14.75 -9.727 1.19 1 94.25 297 ILE A O 1
ATOM 2238 N N . ALA A 1 298 ? -16.688 -8.977 1.944 1 96.19 298 ALA A N 1
ATOM 2239 C CA . ALA A 1 298 ? -16.094 -8.32 3.109 1 96.19 298 ALA A CA 1
ATOM 2240 C C . ALA A 1 298 ? -15.422 -9.336 4.023 1 96.19 298 ALA A C 1
ATOM 2242 O O . ALA A 1 298 ? -14.312 -9.102 4.508 1 96.19 298 ALA A O 1
ATOM 2243 N N . LEU A 1 299 ? -16.062 -10.414 4.273 1 95.75 299 LEU A N 1
ATOM 2244 C CA . LEU A 1 299 ? -15.492 -11.469 5.109 1 95.75 299 LEU A CA 1
ATOM 2245 C C . LEU A 1 299 ? -14.234 -12.047 4.477 1 95.75 299 LEU A C 1
ATOM 2247 O O . LEU A 1 299 ? -13.25 -12.312 5.176 1 95.75 299 LEU A O 1
ATOM 2251 N N . GLN A 1 300 ? -14.297 -12.234 3.215 1 94.81 300 GLN A N 1
ATOM 2252 C CA . GLN A 1 300 ? -13.125 -12.719 2.508 1 94.81 300 GLN A CA 1
ATOM 2253 C C . GLN A 1 300 ? -11.969 -11.734 2.617 1 94.81 300 GLN A C 1
ATOM 2255 O O . GLN A 1 300 ? -10.82 -12.133 2.83 1 94.81 300 GLN A O 1
ATOM 2260 N N . LEU A 1 301 ? -12.289 -10.453 2.41 1 96.75 301 LEU A N 1
ATOM 2261 C CA . LEU A 1 301 ? -11.281 -9.406 2.559 1 96.75 301 LEU A CA 1
ATOM 2262 C C . LEU A 1 301 ? -10.633 -9.469 3.938 1 96.75 301 LEU A C 1
ATOM 2264 O O . LEU A 1 301 ? -9.406 -9.414 4.055 1 96.75 301 LEU A O 1
ATOM 2268 N N . ILE A 1 302 ? -11.43 -9.633 4.945 1 96.75 302 ILE A N 1
ATOM 2269 C CA . ILE A 1 302 ? -10.938 -9.656 6.316 1 96.75 302 ILE A CA 1
ATOM 2270 C C . ILE A 1 302 ? -10.055 -10.883 6.527 1 96.75 302 ILE A C 1
ATOM 2272 O O . ILE A 1 302 ? -8.922 -10.766 6.992 1 96.75 302 ILE A O 1
ATOM 2276 N N . VAL A 1 303 ? -10.539 -12.016 6.133 1 96.19 303 VAL A N 1
ATOM 2277 C CA . VAL A 1 303 ? -9.82 -13.258 6.375 1 96.19 303 VAL A CA 1
ATOM 2278 C C . VAL A 1 303 ? -8.516 -13.266 5.582 1 96.19 303 VAL A C 1
ATOM 2280 O O . VAL A 1 303 ? -7.473 -13.656 6.102 1 96.19 303 VAL A O 1
ATOM 2283 N N . PHE A 1 304 ? -8.578 -12.836 4.363 1 96.75 304 PHE A N 1
ATOM 2284 C CA . PHE A 1 304 ? -7.383 -12.82 3.531 1 96.75 304 PHE A CA 1
ATOM 2285 C C . PHE A 1 304 ? -6.359 -11.836 4.074 1 96.75 304 PHE A C 1
ATOM 2287 O O . PHE A 1 304 ? -5.164 -12.133 4.133 1 96.75 304 PHE A O 1
ATOM 2294 N N . THR A 1 305 ? -6.77 -10.672 4.461 1 97.25 305 THR A N 1
ATOM 2295 C CA . THR A 1 305 ? -5.871 -9.633 4.949 1 97.25 305 THR A CA 1
ATOM 2296 C C . THR A 1 305 ? -5.219 -10.055 6.262 1 97.25 305 THR A C 1
ATOM 2298 O O . THR A 1 305 ? -4.023 -9.828 6.469 1 97.25 305 THR A O 1
ATOM 2301 N N . VAL A 1 306 ? -5.949 -10.695 7.121 1 96.69 306 VAL A N 1
ATOM 2302 C CA . VAL A 1 306 ? -5.465 -11.023 8.453 1 96.69 306 VAL A CA 1
ATOM 2303 C C . VAL A 1 306 ? -4.594 -12.281 8.391 1 96.69 306 VAL A C 1
ATOM 2305 O O . VAL A 1 306 ? -3.613 -12.398 9.133 1 96.69 306 VAL A O 1
ATOM 2308 N N . ALA A 1 307 ? -4.973 -13.148 7.48 1 97.5 307 ALA A N 1
ATOM 2309 C CA . ALA A 1 307 ? -4.301 -14.438 7.508 1 97.5 307 ALA A CA 1
ATOM 2310 C C . ALA A 1 307 ? -3.326 -14.578 6.344 1 97.5 307 ALA A C 1
ATOM 2312 O O . ALA A 1 307 ? -2.131 -14.805 6.547 1 97.5 307 ALA A O 1
ATOM 2313 N N . ALA A 1 308 ? -3.768 -14.336 5.152 1 97.5 308 ALA A N 1
ATOM 2314 C CA . ALA A 1 308 ? -2.973 -14.602 3.955 1 97.5 308 ALA A CA 1
ATOM 2315 C C . ALA A 1 308 ? -1.842 -13.586 3.811 1 97.5 308 ALA A C 1
ATOM 2317 O O . ALA A 1 308 ? -0.701 -13.961 3.521 1 97.5 308 ALA A O 1
ATOM 2318 N N . VAL A 1 309 ? -2.123 -12.328 3.99 1 97.88 309 VAL A N 1
ATOM 2319 C CA . VAL A 1 309 ? -1.146 -11.266 3.758 1 97.88 309 VAL A CA 1
ATOM 2320 C C . VAL A 1 309 ? 0.069 -11.477 4.656 1 97.88 309 VAL A C 1
ATOM 2322 O O . VAL A 1 309 ? 1.205 -11.516 4.176 1 97.88 309 VAL A O 1
ATOM 2325 N N . PRO A 1 310 ? -0.13 -11.688 5.98 1 97.44 310 PRO A N 1
ATOM 2326 C CA . PRO A 1 310 ? 1.049 -11.953 6.805 1 97.44 310 PRO A CA 1
ATOM 2327 C C . PRO A 1 310 ? 1.798 -13.211 6.367 1 97.44 310 PRO A C 1
ATOM 2329 O O . PRO A 1 310 ? 3.027 -13.273 6.465 1 97.44 310 PRO A O 1
ATOM 2332 N N . GLY A 1 311 ? 1.064 -14.203 5.895 1 98.25 311 GLY A N 1
ATOM 2333 C CA . GLY A 1 311 ? 1.713 -15.406 5.41 1 98.25 311 GLY A CA 1
ATOM 2334 C C . GLY A 1 311 ? 2.695 -15.148 4.285 1 98.25 311 GLY A C 1
ATOM 2335 O O . GLY A 1 311 ? 3.811 -15.672 4.293 1 98.25 311 GLY A O 1
ATOM 2336 N N . TYR A 1 312 ? 2.307 -14.289 3.336 1 97.56 312 TYR A N 1
ATOM 2337 C CA . TYR A 1 312 ? 3.16 -13.922 2.213 1 97.56 312 TYR A CA 1
ATOM 2338 C C . TYR A 1 312 ? 4.469 -13.305 2.699 1 97.56 312 TYR A C 1
ATOM 2340 O O . TYR A 1 312 ? 5.551 -13.766 2.322 1 97.56 312 TYR A O 1
ATOM 2348 N N . TYR A 1 313 ? 4.359 -12.383 3.531 1 97 313 TYR A N 1
ATOM 2349 C CA . TYR A 1 313 ? 5.523 -11.578 3.885 1 97 313 TYR A CA 1
ATOM 2350 C C . TYR A 1 313 ? 6.395 -12.297 4.91 1 97 313 TYR A C 1
ATOM 2352 O O . TYR A 1 313 ? 7.625 -12.211 4.855 1 97 313 TYR A O 1
ATOM 2360 N N . LEU A 1 314 ? 5.777 -13.039 5.82 1 97.38 314 LEU A N 1
ATOM 2361 C CA . LEU A 1 314 ? 6.578 -13.836 6.742 1 97.38 314 LEU A CA 1
ATOM 2362 C C . LEU A 1 314 ? 7.355 -14.914 5.996 1 97.38 314 LEU A C 1
ATOM 2364 O O . LEU A 1 314 ? 8.508 -15.195 6.328 1 97.38 314 LEU A O 1
ATOM 2368 N N . ALA A 1 315 ? 6.715 -15.477 5.039 1 98.06 315 ALA A N 1
ATOM 2369 C CA . ALA A 1 315 ? 7.418 -16.469 4.223 1 98.06 315 ALA A CA 1
ATOM 2370 C C . ALA A 1 315 ? 8.609 -15.836 3.51 1 98.06 315 ALA A C 1
ATOM 2372 O O . ALA A 1 315 ? 9.711 -16.391 3.512 1 98.06 315 ALA A O 1
ATOM 2373 N N . SER A 1 316 ? 8.422 -14.711 2.916 1 96.94 316 SER A N 1
ATOM 2374 C CA . SER A 1 316 ? 9.484 -14.031 2.178 1 96.94 316 SER A CA 1
ATOM 2375 C C . SER A 1 316 ? 10.656 -13.672 3.09 1 96.94 316 SER A C 1
ATOM 2377 O O . SER A 1 316 ? 11.82 -13.812 2.705 1 96.94 316 SER A O 1
ATOM 2379 N N . PHE A 1 317 ? 10.367 -13.312 4.297 1 94.94 317 PHE A N 1
ATOM 2380 C CA . PHE A 1 317 ? 11.406 -12.828 5.195 1 94.94 317 PHE A CA 1
ATOM 2381 C C . PHE A 1 317 ? 12.125 -13.992 5.871 1 94.94 317 PHE A C 1
ATOM 2383 O O . PHE A 1 317 ? 13.297 -13.875 6.234 1 94.94 317 PHE A O 1
ATOM 2390 N N . PHE A 1 318 ? 11.477 -15.141 5.926 1 95.69 318 PHE A N 1
ATOM 2391 C CA . PHE A 1 318 ? 12.062 -16.188 6.762 1 95.69 318 PHE A CA 1
ATOM 2392 C C . PHE A 1 318 ? 12.469 -17.391 5.914 1 95.69 318 PHE A C 1
ATOM 2394 O O . PHE A 1 318 ? 13.141 -18.297 6.406 1 95.69 318 PHE A O 1
ATOM 2401 N N . MET A 1 319 ? 12.148 -17.391 4.707 1 95.75 319 MET A N 1
ATOM 2402 C CA . MET A 1 319 ? 12.344 -18.594 3.908 1 95.75 319 MET A CA 1
ATOM 2403 C C . MET A 1 319 ? 13.828 -18.922 3.785 1 95.75 319 MET A C 1
ATOM 2405 O O . MET A 1 319 ? 14.211 -20.109 3.779 1 95.75 319 MET A O 1
ATOM 2409 N N . ASP A 1 320 ? 14.711 -17.938 3.73 1 95.62 320 ASP A N 1
ATOM 2410 C CA . ASP A 1 320 ? 16.141 -18.219 3.592 1 95.62 320 ASP A CA 1
ATOM 2411 C C . ASP A 1 320 ? 16.703 -18.828 4.871 1 95.62 320 ASP A C 1
ATOM 2413 O O . ASP A 1 320 ? 17.672 -19.594 4.824 1 95.62 320 ASP A O 1
ATOM 2417 N N . ARG A 1 321 ? 16.125 -18.484 5.977 1 95.88 321 ARG A N 1
ATOM 2418 C CA . ARG A 1 321 ? 16.578 -19.047 7.254 1 95.88 321 ARG A CA 1
ATOM 2419 C C . ARG A 1 321 ? 15.984 -20.422 7.484 1 95.88 321 ARG A C 1
ATOM 2421 O O . ARG A 1 321 ? 16.672 -21.328 7.965 1 95.88 321 ARG A O 1
ATOM 2428 N N . ILE A 1 322 ? 14.797 -20.625 7.16 1 97.06 322 ILE A N 1
ATOM 2429 C CA . ILE A 1 322 ? 14.102 -21.891 7.398 1 97.06 322 ILE A CA 1
ATOM 2430 C C . ILE A 1 322 ? 14.516 -22.906 6.344 1 97.06 322 ILE A C 1
ATOM 2432 O O . ILE A 1 322 ? 14.688 -24.094 6.648 1 97.06 322 ILE A O 1
ATOM 2436 N N . GLY A 1 323 ? 14.68 -22.406 5.203 1 97.5 323 GLY A N 1
ATOM 2437 C CA . GLY A 1 323 ? 14.844 -23.25 4.027 1 97.5 323 GLY A CA 1
ATOM 2438 C C . GLY A 1 323 ? 13.641 -23.234 3.105 1 97.5 323 GLY A C 1
ATOM 2439 O O . GLY A 1 323 ? 12.5 -23.172 3.57 1 97.5 323 GLY A O 1
ATOM 2440 N N . HIS A 1 324 ? 13.922 -23.281 1.854 1 97.75 324 HIS A N 1
ATOM 2441 C CA . HIS A 1 324 ? 12.844 -23.188 0.877 1 97.75 324 HIS A CA 1
ATOM 2442 C C . HIS A 1 324 ? 12.016 -24.469 0.858 1 97.75 324 HIS A C 1
ATOM 2444 O O . HIS A 1 324 ? 10.789 -24.422 0.916 1 97.75 324 HIS A O 1
ATOM 2450 N N . LYS A 1 325 ? 12.703 -25.625 0.788 1 97.69 325 LYS A N 1
ATOM 2451 C CA . LYS A 1 325 ? 12.031 -26.938 0.775 1 97.69 325 LYS A CA 1
ATOM 2452 C C . LYS A 1 325 ? 11.297 -27.188 2.088 1 97.69 325 LYS A C 1
ATOM 2454 O O . LYS A 1 325 ? 10.141 -27.609 2.086 1 97.69 325 LYS A O 1
ATOM 2459 N N . ARG A 1 326 ? 11.914 -26.938 3.176 1 98.06 326 ARG A N 1
ATOM 2460 C CA . ARG A 1 326 ? 11.32 -27.156 4.492 1 98.06 326 ARG A CA 1
ATOM 2461 C C . ARG A 1 326 ? 10.055 -26.312 4.668 1 98.06 326 ARG A C 1
ATOM 2463 O O . ARG A 1 326 ? 9.047 -26.797 5.191 1 98.06 326 ARG A O 1
ATOM 2470 N N . LEU A 1 327 ? 10.125 -25.078 4.273 1 98.62 327 LEU A N 1
ATOM 2471 C CA . LEU A 1 327 ? 8.969 -24.203 4.387 1 98.62 327 LEU A CA 1
ATOM 2472 C C . LEU A 1 327 ? 7.809 -24.719 3.549 1 98.62 327 LEU A C 1
ATOM 2474 O O . LEU A 1 327 ? 6.648 -24.625 3.957 1 98.62 327 LEU A O 1
ATOM 2478 N N . GLN A 1 328 ? 8.125 -25.219 2.395 1 98.69 328 GLN A N 1
ATOM 2479 C CA . GLN A 1 328 ? 7.094 -25.797 1.538 1 98.69 328 GLN A CA 1
ATOM 2480 C C . GLN A 1 328 ? 6.422 -26.984 2.219 1 98.69 328 GLN A C 1
ATOM 2482 O O . GLN A 1 328 ? 5.195 -27.125 2.176 1 98.69 328 GLN A O 1
ATOM 2487 N N . LEU A 1 329 ? 7.207 -27.797 2.846 1 98.62 329 LEU A N 1
ATOM 2488 C CA . LEU A 1 329 ? 6.68 -28.953 3.562 1 98.62 329 LEU A CA 1
ATOM 2489 C C . LEU A 1 329 ? 5.789 -28.516 4.719 1 98.62 329 LEU A C 1
ATOM 2491 O O . LEU A 1 329 ? 4.707 -29.078 4.922 1 98.62 329 LEU A O 1
ATOM 2495 N N . ILE A 1 330 ? 6.219 -27.531 5.422 1 98.56 330 ILE A N 1
ATOM 2496 C CA . ILE A 1 330 ? 5.445 -26.984 6.531 1 98.56 330 ILE A CA 1
ATOM 2497 C C . ILE A 1 330 ? 4.105 -26.469 6.016 1 98.56 330 ILE A C 1
ATOM 2499 O O . ILE A 1 330 ? 3.053 -26.766 6.586 1 98.56 330 ILE A O 1
ATOM 2503 N N . GLY A 1 331 ? 4.156 -25.719 4.941 1 98.69 331 GLY A N 1
ATOM 2504 C CA . GLY A 1 331 ? 2.947 -25.141 4.375 1 98.69 331 GLY A CA 1
ATOM 2505 C C . GLY A 1 331 ? 1.946 -26.188 3.918 1 98.69 331 GLY A C 1
ATOM 2506 O O . GLY A 1 331 ? 0.766 -26.125 4.266 1 98.69 331 GLY A O 1
ATOM 2507 N N . PHE A 1 332 ? 2.418 -27.172 3.158 1 98.75 332 PHE A N 1
ATOM 2508 C CA . PHE A 1 332 ? 1.534 -28.234 2.689 1 98.75 332 PHE A CA 1
ATOM 2509 C C . PHE A 1 332 ? 0.915 -28.984 3.865 1 98.75 332 PHE A C 1
ATOM 2511 O O . PHE A 1 332 ? -0.257 -29.359 3.818 1 98.75 332 PHE A O 1
ATOM 2518 N N . THR A 1 333 ? 1.678 -29.172 4.906 1 98.69 333 THR A N 1
ATOM 2519 C CA . THR A 1 333 ? 1.203 -29.922 6.062 1 98.69 333 THR A CA 1
ATOM 2520 C C . THR A 1 333 ? 0.062 -29.172 6.758 1 98.69 333 THR A C 1
ATOM 2522 O O . THR A 1 333 ? -1.031 -29.719 6.918 1 98.69 333 THR A O 1
ATOM 2525 N N . PHE A 1 334 ? 0.273 -27.953 7.043 1 98.69 334 PHE A N 1
ATOM 2526 C CA . PHE A 1 334 ? -0.685 -27.25 7.887 1 98.69 334 PHE A CA 1
ATOM 2527 C C . PHE A 1 334 ? -1.852 -26.719 7.055 1 98.69 334 PHE A C 1
ATOM 2529 O O . PHE A 1 334 ? -2.982 -26.656 7.539 1 98.69 334 PHE A O 1
ATOM 2536 N N . MET A 1 335 ? -1.612 -26.359 5.816 1 98.25 335 MET A N 1
ATOM 2537 C CA . MET A 1 335 ? -2.746 -26.016 4.957 1 98.25 335 MET A CA 1
ATOM 2538 C C . MET A 1 335 ? -3.643 -27.234 4.738 1 98.25 335 MET A C 1
ATOM 2540 O O . MET A 1 335 ? -4.867 -27.125 4.793 1 98.25 335 MET A O 1
ATOM 2544 N N . GLY A 1 336 ? -2.99 -28.391 4.504 1 98.25 336 GLY A N 1
ATOM 2545 C CA . GLY A 1 336 ? -3.74 -29.625 4.348 1 98.25 336 GLY A CA 1
ATOM 2546 C C . GLY A 1 336 ? -4.539 -30 5.582 1 98.25 336 GLY A C 1
ATOM 2547 O O . GLY A 1 336 ? -5.715 -30.359 5.484 1 98.25 336 GLY A O 1
ATOM 2548 N N . LEU A 1 337 ? -3.93 -29.875 6.727 1 98.38 337 LEU A N 1
ATOM 2549 C CA . LEU A 1 337 ? -4.609 -30.203 7.977 1 98.38 337 LEU A CA 1
ATOM 2550 C C . LEU A 1 337 ? -5.816 -29.281 8.188 1 98.38 337 LEU A C 1
ATOM 2552 O O . LEU A 1 337 ? -6.855 -29.734 8.68 1 98.38 337 LEU A O 1
ATOM 2556 N N . ALA A 1 338 ? -5.695 -28.047 7.852 1 98.25 338 ALA A N 1
ATOM 2557 C CA . ALA A 1 338 ? -6.82 -27.125 7.965 1 98.25 338 ALA A CA 1
ATOM 2558 C C . ALA A 1 338 ? -7.977 -27.562 7.066 1 98.25 338 ALA A C 1
ATOM 2560 O O . ALA A 1 338 ? -9.133 -27.562 7.496 1 98.25 338 ALA A O 1
ATOM 2561 N N . PHE A 1 339 ? -7.68 -27.953 5.816 1 97.06 339 PHE A N 1
ATOM 2562 C CA . PHE A 1 339 ? -8.703 -28.438 4.902 1 97.06 339 PHE A CA 1
ATOM 2563 C C . PHE A 1 339 ? -9.375 -29.688 5.449 1 97.06 339 PHE A C 1
ATOM 2565 O O . PHE A 1 339 ? -10.594 -29.828 5.395 1 97.06 339 PHE A O 1
ATOM 2572 N N . LEU A 1 340 ? -8.547 -30.531 5.988 1 97.69 340 LEU A N 1
ATOM 2573 C CA . LEU A 1 340 ? -9.07 -31.766 6.555 1 97.69 340 LEU A CA 1
ATOM 2574 C C . LEU A 1 340 ? -10.023 -31.484 7.711 1 97.69 340 LEU A C 1
ATOM 2576 O O . LEU A 1 340 ? -11.109 -32.062 7.793 1 97.69 340 LEU A O 1
ATOM 2580 N N . LEU A 1 341 ? -9.625 -30.594 8.57 1 97.81 341 LEU A N 1
ATOM 2581 C CA . LEU A 1 341 ? -10.43 -30.25 9.75 1 97.81 341 LEU A CA 1
ATOM 2582 C C . LEU A 1 341 ? -11.758 -29.625 9.344 1 97.81 341 LEU A C 1
ATOM 2584 O O . LEU A 1 341 ? -12.789 -29.906 9.969 1 97.81 341 LEU A O 1
ATOM 2588 N N . ILE A 1 342 ? -11.797 -28.797 8.344 1 95.94 342 ILE A N 1
ATOM 2589 C CA . ILE A 1 342 ? -13.047 -28.203 7.863 1 95.94 342 ILE A CA 1
ATOM 2590 C C . ILE A 1 342 ? -13.977 -29.312 7.367 1 95.94 342 ILE A C 1
ATOM 2592 O O . ILE A 1 342 ? -15.188 -29.266 7.598 1 95.94 342 ILE A O 1
ATOM 2596 N N . GLY A 1 343 ? -13.445 -30.328 6.703 1 94.25 343 GLY A N 1
ATOM 2597 C CA . GLY A 1 343 ? -14.234 -31.391 6.109 1 94.25 343 GLY A CA 1
ATOM 2598 C C . GLY A 1 343 ? -14.734 -32.406 7.125 1 94.25 343 GLY A C 1
ATOM 2599 O O . GLY A 1 343 ? -15.812 -32.969 6.969 1 94.25 343 GLY A O 1
ATOM 2600 N N . VAL A 1 344 ? -14.016 -32.625 8.211 1 94.44 344 VAL A N 1
ATOM 2601 C CA . VAL A 1 344 ? -14.312 -33.75 9.078 1 94.44 344 VAL A CA 1
ATOM 2602 C C . VAL A 1 344 ? -15.062 -33.281 10.32 1 94.44 344 VAL A C 1
ATOM 2604 O O . VAL A 1 344 ? -15.844 -34.031 10.914 1 94.44 344 VAL A O 1
ATOM 2607 N N . ILE A 1 345 ? -14.812 -32.062 10.766 1 94.31 345 ILE A N 1
ATOM 2608 C CA . ILE A 1 345 ? -15.477 -31.578 11.977 1 94.31 345 ILE A CA 1
ATOM 2609 C C . ILE A 1 345 ? -16.906 -31.172 11.648 1 94.31 345 ILE A C 1
ATOM 2611 O O . ILE A 1 345 ? -17.141 -30.266 10.852 1 94.31 345 ILE A O 1
ATOM 2615 N N . PRO A 1 346 ? -17.859 -31.844 12.344 1 90.38 346 PRO A N 1
ATOM 2616 C CA . PRO A 1 346 ? -19.266 -31.547 12.062 1 90.38 346 PRO A CA 1
ATOM 2617 C C . PRO A 1 346 ? -19.641 -30.094 12.383 1 90.38 346 PRO A C 1
ATOM 2619 O O . PRO A 1 346 ? -19.188 -29.547 13.391 1 90.38 346 PRO A O 1
ATOM 2622 N N . GLY A 1 347 ? -20.312 -29.469 11.477 1 90.75 347 GLY A N 1
ATOM 2623 C CA . GLY A 1 347 ? -20.875 -28.156 11.75 1 90.75 347 GLY A CA 1
ATOM 2624 C C . GLY A 1 347 ? -20 -27.016 11.25 1 90.75 347 GLY A C 1
ATOM 2625 O O . GLY A 1 347 ? -20.469 -25.891 11.109 1 90.75 347 GLY A O 1
ATOM 2626 N N . VAL A 1 348 ? -18.781 -27.234 10.93 1 91.75 348 VAL A N 1
ATOM 2627 C CA . VAL A 1 348 ? -17.844 -26.172 10.547 1 91.75 348 VAL A CA 1
ATOM 2628 C C . VAL A 1 348 ? -18.312 -25.547 9.234 1 91.75 348 VAL A C 1
ATOM 2630 O O . VAL A 1 348 ? -18.188 -24.328 9.055 1 91.75 348 VAL A O 1
ATOM 2633 N N . THR A 1 349 ? -18.922 -26.281 8.391 1 91.31 349 THR A N 1
ATOM 2634 C CA . THR A 1 349 ? -19.328 -25.75 7.098 1 91.31 349 THR A CA 1
ATOM 2635 C C . THR A 1 349 ? -20.672 -25.031 7.211 1 91.31 349 THR A C 1
ATOM 2637 O O . THR A 1 349 ? -21.203 -24.547 6.211 1 91.31 349 THR A O 1
ATOM 2640 N N . HIS A 1 350 ? -21.219 -24.922 8.484 1 90.25 350 HIS A N 1
ATOM 2641 C CA . HIS A 1 350 ? -22.484 -24.234 8.695 1 90.25 350 HIS A CA 1
ATOM 2642 C C . HIS A 1 350 ? -22.328 -23.109 9.719 1 90.25 350 HIS A C 1
ATOM 2644 O O . HIS A 1 350 ? -23.297 -22.422 10.039 1 90.25 350 HIS A O 1
ATOM 2650 N N . ASP A 1 351 ? -21.172 -23.047 10.219 1 91.75 351 ASP A N 1
ATOM 2651 C CA . ASP A 1 351 ? -20.875 -21.984 11.172 1 91.75 351 ASP A CA 1
ATOM 2652 C C . ASP A 1 351 ? -19.797 -21.047 10.625 1 91.75 351 ASP A C 1
ATOM 2654 O O . ASP A 1 351 ? -18.656 -21.469 10.391 1 91.75 351 ASP A O 1
ATOM 2658 N N . VAL A 1 352 ? -20.094 -19.844 10.617 1 91 352 VAL A N 1
ATOM 2659 C CA . VAL A 1 352 ? -19.281 -18.859 9.891 1 91 352 VAL A CA 1
ATOM 2660 C C . VAL A 1 352 ? -17.922 -18.719 10.57 1 91 352 VAL A C 1
ATOM 2662 O O . VAL A 1 352 ? -16.891 -18.844 9.922 1 91 352 VAL A O 1
ATOM 2665 N N . LEU A 1 353 ? -17.922 -18.516 11.898 1 92.69 353 LEU A N 1
ATOM 2666 C CA . LEU A 1 353 ? -16.672 -18.156 12.578 1 92.69 353 LEU A CA 1
ATOM 2667 C C . LEU A 1 353 ? -15.68 -19.312 12.555 1 92.69 353 LEU A C 1
ATOM 2669 O O . LEU A 1 353 ? -14.531 -19.141 12.141 1 92.69 353 LEU A O 1
ATOM 2673 N N . PRO A 1 354 ? -16.094 -20.531 12.945 1 94.94 354 PRO A N 1
ATOM 2674 C CA . PRO A 1 354 ? -15.133 -21.641 12.875 1 94.94 354 PRO A CA 1
ATOM 2675 C C . PRO A 1 354 ? -14.641 -21.891 11.453 1 94.94 354 PRO A C 1
ATOM 2677 O O . PRO A 1 354 ? -13.469 -22.234 11.25 1 94.94 354 PRO A O 1
ATOM 2680 N N . PHE A 1 355 ? -15.492 -21.781 10.516 1 95.5 355 PHE A N 1
ATOM 2681 C CA . PHE A 1 355 ? -15.102 -21.969 9.125 1 95.5 355 PHE A CA 1
ATOM 2682 C C . PHE A 1 355 ? -14.039 -20.953 8.719 1 95.5 355 PHE A C 1
ATOM 2684 O O . PHE A 1 355 ? -13 -21.312 8.164 1 95.5 355 PHE A O 1
ATOM 2691 N N . LEU A 1 356 ? -14.32 -19.688 9.031 1 95.31 356 LEU A N 1
ATOM 2692 C CA . LEU A 1 356 ? -13.414 -18.609 8.609 1 95.31 356 LEU A CA 1
ATOM 2693 C C . LEU A 1 356 ? -12.062 -18.734 9.305 1 95.31 356 LEU A C 1
ATOM 2695 O O . LEU A 1 356 ? -11.031 -18.422 8.719 1 95.31 356 LEU A O 1
ATOM 2699 N N . VAL A 1 357 ? -12.047 -19.156 10.539 1 96.62 357 VAL A N 1
ATOM 2700 C CA . VAL A 1 357 ? -10.805 -19.328 11.273 1 96.62 357 VAL A CA 1
ATOM 2701 C C . VAL A 1 357 ? -9.945 -20.406 10.609 1 96.62 357 VAL A C 1
ATOM 2703 O O . VAL A 1 357 ? -8.773 -20.172 10.305 1 96.62 357 VAL A O 1
ATOM 2706 N N . LEU A 1 358 ? -10.531 -21.531 10.312 1 97.06 358 LEU A N 1
ATOM 2707 C CA . LEU A 1 358 ? -9.789 -22.625 9.703 1 97.06 358 LEU A CA 1
ATOM 2708 C C . LEU A 1 358 ? -9.406 -22.297 8.266 1 97.06 358 LEU A C 1
ATOM 2710 O O . LEU A 1 358 ? -8.312 -22.641 7.809 1 97.06 358 LEU A O 1
ATOM 2714 N N . PHE A 1 359 ? -10.32 -21.688 7.594 1 95.94 359 PHE A N 1
ATOM 2715 C CA . PHE A 1 359 ? -10.016 -21.25 6.238 1 95.94 359 PHE A CA 1
ATOM 2716 C C . PHE A 1 359 ? -8.867 -20.234 6.238 1 95.94 359 PHE A C 1
ATOM 2718 O O . PHE A 1 359 ? -7.992 -20.297 5.371 1 95.94 359 PHE A O 1
ATOM 2725 N N . GLY A 1 360 ? -8.875 -19.391 7.207 1 97.38 360 GLY A N 1
ATOM 2726 C CA . GLY A 1 360 ? -7.777 -18.453 7.395 1 97.38 360 GLY A CA 1
ATOM 2727 C C . GLY A 1 360 ? -6.453 -19.125 7.668 1 97.38 360 GLY A C 1
ATOM 2728 O O . GLY A 1 360 ? -5.418 -18.734 7.121 1 97.38 360 GLY A O 1
ATOM 2729 N N . VAL A 1 361 ? -6.477 -20.109 8.477 1 98.06 361 VAL A N 1
ATOM 2730 C CA . VAL A 1 361 ? -5.273 -20.891 8.766 1 98.06 361 VAL A CA 1
ATOM 2731 C C . VAL A 1 361 ? -4.75 -21.531 7.477 1 98.06 361 VAL A C 1
ATOM 2733 O O . VAL A 1 361 ? -3.543 -21.531 7.227 1 98.06 361 VAL A O 1
ATOM 2736 N N . SER A 1 362 ? -5.672 -22.078 6.715 1 97.81 362 SER A N 1
ATOM 2737 C CA . SER A 1 362 ? -5.266 -22.641 5.438 1 97.81 362 SER A CA 1
ATOM 2738 C C . SER A 1 362 ? -4.609 -21.594 4.547 1 97.81 362 SER A C 1
ATOM 2740 O O . SER A 1 362 ? -3.59 -21.875 3.906 1 97.81 362 SER A O 1
ATOM 2742 N N . TYR A 1 363 ? -5.191 -20.391 4.512 1 97.25 363 TYR A N 1
ATOM 2743 C CA . TYR A 1 363 ? -4.625 -19.297 3.721 1 97.25 363 TYR A CA 1
ATOM 2744 C C . TYR A 1 363 ? -3.232 -18.938 4.215 1 97.25 363 TYR A C 1
ATOM 2746 O O . TYR A 1 363 ? -2.311 -18.75 3.418 1 97.25 363 TYR A O 1
ATOM 2754 N N . PHE A 1 364 ? -3.105 -18.828 5.512 1 98.5 364 PHE A N 1
ATOM 2755 C CA . PHE A 1 364 ? -1.826 -18.438 6.094 1 98.5 364 PHE A CA 1
ATOM 2756 C C . PHE A 1 364 ? -0.727 -19.422 5.684 1 98.5 364 PHE A C 1
ATOM 2758 O O . PHE A 1 364 ? 0.329 -19 5.199 1 98.5 364 PHE A O 1
ATOM 2765 N N . PHE A 1 365 ? -1.009 -20.625 5.809 1 98.62 365 PHE A N 1
ATOM 2766 C CA . PHE A 1 365 ? 0.049 -21.609 5.59 1 98.62 365 PHE A CA 1
ATOM 2767 C C . PHE A 1 365 ? 0.216 -21.891 4.102 1 98.62 365 PHE A C 1
ATOM 2769 O O . PHE A 1 365 ? 1.26 -22.391 3.676 1 98.62 365 PHE A O 1
ATOM 2776 N N . ALA A 1 366 ? -0.826 -21.672 3.311 1 98.44 366 ALA A N 1
ATOM 2777 C CA . ALA A 1 366 ? -0.622 -21.688 1.864 1 98.44 366 ALA A CA 1
ATOM 2778 C C . ALA A 1 366 ? 0.417 -20.641 1.446 1 98.44 366 ALA A C 1
ATOM 2780 O O . ALA A 1 366 ? 1.312 -20.938 0.65 1 98.44 366 ALA A O 1
ATOM 2781 N N . GLU A 1 367 ? 0.257 -19.453 2.064 1 98.5 367 GLU A N 1
ATOM 2782 C CA . GLU A 1 367 ? 1.156 -18.344 1.721 1 98.5 367 GLU A CA 1
ATOM 2783 C C . GLU A 1 367 ? 2.508 -18.516 2.41 1 98.5 367 GLU A C 1
ATOM 2785 O O . GLU A 1 367 ? 3.551 -18.234 1.812 1 98.5 367 GLU A O 1
ATOM 2790 N N . PHE A 1 368 ? 2.463 -18.938 3.717 1 98.38 368 PHE A N 1
ATOM 2791 C CA . PHE A 1 368 ? 3.68 -19.266 4.453 1 98.38 368 PHE A CA 1
ATOM 2792 C C . PHE A 1 368 ? 4.168 -20.656 4.094 1 98.38 368 PHE A C 1
ATOM 2794 O O . PHE A 1 368 ? 4.32 -21.516 4.969 1 98.38 368 PHE A O 1
ATOM 2801 N N . GLY A 1 369 ? 4.309 -20.938 2.842 1 98.06 369 GLY A N 1
ATOM 2802 C CA . GLY A 1 369 ? 4.688 -22.25 2.361 1 98.06 369 GLY A CA 1
ATOM 2803 C C . GLY A 1 369 ? 4.625 -22.375 0.85 1 98.06 369 GLY A C 1
ATOM 2804 O O . GLY A 1 369 ? 5.301 -21.641 0.133 1 98.06 369 GLY A O 1
ATOM 2805 N N . PRO A 1 370 ? 3.74 -23.25 0.349 1 98.31 370 PRO A N 1
ATOM 2806 C CA . PRO A 1 370 ? 3.854 -23.672 -1.047 1 98.31 370 PRO A CA 1
ATOM 2807 C C . PRO A 1 370 ? 3.561 -22.547 -2.037 1 98.31 370 PRO A C 1
ATOM 2809 O O . PRO A 1 370 ? 4.07 -22.562 -3.162 1 98.31 370 PRO A O 1
ATOM 2812 N N . ASN A 1 371 ? 2.77 -21.594 -1.736 1 97.94 371 ASN A N 1
ATOM 2813 C CA . ASN A 1 371 ? 2.477 -20.562 -2.727 1 97.94 371 ASN A CA 1
ATOM 2814 C C . ASN A 1 371 ? 3.738 -19.812 -3.146 1 97.94 371 ASN A C 1
ATOM 2816 O O . ASN A 1 371 ? 3.988 -19.641 -4.34 1 97.94 371 ASN A O 1
ATOM 2820 N N . LEU A 1 372 ? 4.523 -19.484 -2.205 1 97.62 372 LEU A N 1
ATOM 2821 C CA . LEU A 1 372 ? 5.754 -18.766 -2.492 1 97.62 372 LEU A CA 1
ATOM 2822 C C . LEU A 1 372 ? 6.871 -19.719 -2.898 1 97.62 372 LEU A C 1
ATOM 2824 O O . LEU A 1 372 ? 7.617 -19.453 -3.842 1 97.62 372 LEU A O 1
ATOM 2828 N N . THR A 1 373 ? 6.969 -20.797 -2.227 1 98.19 373 THR A N 1
ATOM 2829 C CA . THR A 1 373 ? 8.141 -21.641 -2.369 1 98.19 373 THR A CA 1
ATOM 2830 C C . THR A 1 373 ? 8.117 -22.391 -3.703 1 98.19 373 THR A C 1
ATOM 2832 O O . THR A 1 373 ? 9.164 -22.656 -4.289 1 98.19 373 THR A O 1
ATOM 2835 N N . THR A 1 374 ? 6.961 -22.766 -4.184 1 98.38 374 THR A N 1
ATOM 2836 C CA . THR A 1 374 ? 6.914 -23.391 -5.5 1 98.38 374 THR A CA 1
ATOM 2837 C C . THR A 1 374 ? 7.426 -22.438 -6.574 1 98.38 374 THR A C 1
ATOM 2839 O O . THR A 1 374 ? 8.141 -22.844 -7.488 1 98.38 374 THR A O 1
ATOM 2842 N N . PHE A 1 375 ? 7.117 -21.203 -6.418 1 97.62 375 PHE A N 1
ATOM 2843 C CA . PHE A 1 375 ? 7.555 -20.141 -7.32 1 97.62 375 PHE A CA 1
ATOM 2844 C C . PHE A 1 375 ? 9.07 -19.953 -7.25 1 97.62 375 PHE A C 1
ATOM 2846 O O . PHE A 1 375 ? 9.742 -19.891 -8.281 1 97.62 375 PHE A O 1
ATOM 2853 N N . VAL A 1 376 ? 9.617 -19.938 -6.062 1 97.5 376 VAL A N 1
ATOM 2854 C CA . VAL A 1 376 ? 11.031 -19.641 -5.832 1 97.5 376 VAL A CA 1
ATOM 2855 C C . VAL A 1 376 ? 11.883 -20.844 -6.215 1 97.5 376 VAL A C 1
ATOM 2857 O O . VAL A 1 376 ? 12.891 -20.703 -6.918 1 97.5 376 VAL A O 1
ATOM 2860 N N . LEU A 1 377 ? 11.484 -22.031 -5.832 1 97.44 377 LEU A N 1
ATOM 2861 C CA . LEU A 1 377 ? 12.258 -23.234 -6.078 1 97.44 377 LEU A CA 1
ATOM 2862 C C . LEU A 1 377 ? 12.398 -23.5 -7.57 1 97.44 377 LEU A C 1
ATOM 2864 O O . LEU A 1 377 ? 13.469 -23.906 -8.039 1 97.44 377 LEU A O 1
ATOM 2868 N N . ALA A 1 378 ? 11.359 -23.203 -8.281 1 97.38 378 ALA A N 1
ATOM 2869 C CA . ALA A 1 378 ? 11.383 -23.422 -9.719 1 97.38 378 ALA A CA 1
ATOM 2870 C C . ALA A 1 378 ? 12.383 -22.5 -10.406 1 97.38 378 ALA A C 1
ATOM 2872 O O . ALA A 1 378 ? 12.883 -22.797 -11.492 1 97.38 378 ALA A O 1
ATOM 2873 N N . ALA A 1 379 ? 12.719 -21.453 -9.789 1 95.62 379 ALA A N 1
ATOM 2874 C CA . ALA A 1 379 ? 13.648 -20.484 -10.367 1 95.62 379 ALA A CA 1
ATOM 2875 C C . ALA A 1 379 ? 15.086 -20.797 -9.945 1 95.62 379 ALA A C 1
ATOM 2877 O O . ALA A 1 379 ? 16.031 -20.234 -10.508 1 95.62 379 ALA A O 1
ATOM 2878 N N . GLU A 1 380 ? 15.266 -21.703 -9.062 1 94.5 380 GLU A N 1
ATOM 2879 C CA . GLU A 1 380 ? 16.594 -21.828 -8.453 1 94.5 380 GLU A CA 1
ATOM 2880 C C . GLU A 1 380 ? 17.266 -23.141 -8.875 1 94.5 380 GLU A C 1
ATOM 2882 O O . GLU A 1 380 ? 18.484 -23.266 -8.781 1 94.5 380 GLU A O 1
ATOM 2887 N N . VAL A 1 381 ? 16.531 -24.109 -9.359 1 94.06 381 VAL A N 1
ATOM 2888 C CA . VAL A 1 381 ? 17.094 -25.453 -9.438 1 94.06 381 VAL A CA 1
ATOM 2889 C C . VAL A 1 381 ? 17.578 -25.734 -10.859 1 94.06 381 VAL A C 1
ATOM 2891 O O . VAL A 1 381 ? 18.312 -26.688 -11.094 1 94.06 381 VAL A O 1
ATOM 2894 N N . TYR A 1 382 ? 17.219 -24.922 -11.781 1 93.31 382 TYR A N 1
ATOM 2895 C CA . TYR A 1 382 ? 17.609 -25.156 -13.164 1 93.31 382 TYR A CA 1
ATOM 2896 C C . TYR A 1 382 ? 18.812 -24.281 -13.539 1 93.31 382 TYR A C 1
ATOM 2898 O O . TYR A 1 382 ? 19.016 -23.219 -12.961 1 93.31 382 TYR A O 1
ATOM 2906 N N . PRO A 1 383 ? 19.594 -24.719 -14.477 1 89.44 383 PRO A N 1
ATOM 2907 C CA . PRO A 1 383 ? 20.766 -23.938 -14.883 1 89.44 383 PRO A CA 1
ATOM 2908 C C . PRO A 1 383 ? 20.391 -22.656 -15.617 1 89.44 383 PRO A C 1
ATOM 2910 O O . PRO A 1 383 ? 19.281 -22.531 -16.141 1 89.44 383 PRO A O 1
ATOM 2913 N N . THR A 1 384 ? 21.312 -21.734 -15.688 1 85.75 384 THR A N 1
ATOM 2914 C CA . THR A 1 384 ? 21.094 -20.406 -16.25 1 85.75 384 THR A CA 1
ATOM 2915 C C . THR A 1 384 ? 20.609 -20.516 -17.703 1 85.75 384 THR A C 1
ATOM 2917 O O . THR A 1 384 ? 19.75 -19.75 -18.125 1 85.75 384 THR A O 1
ATOM 2920 N N . SER A 1 385 ? 21.047 -21.516 -18.406 1 87.56 385 SER A N 1
ATOM 2921 C CA . SER A 1 385 ? 20.75 -21.656 -19.828 1 87.56 385 SER A CA 1
ATOM 2922 C C . SER A 1 385 ? 19.344 -22.188 -20.047 1 87.56 385 SER A C 1
ATOM 2924 O O . SER A 1 385 ? 18.812 -22.125 -21.156 1 87.56 385 SER A O 1
ATOM 2926 N N . ALA A 1 386 ? 18.734 -22.719 -18.984 1 91.88 386 ALA A N 1
ATOM 2927 C CA . ALA A 1 386 ? 17.406 -23.297 -19.141 1 91.88 386 ALA A CA 1
ATOM 2928 C C . ALA A 1 386 ? 16.5 -22.922 -17.969 1 91.88 386 ALA A C 1
ATOM 2930 O O . ALA A 1 386 ? 15.539 -23.625 -17.672 1 91.88 386 ALA A O 1
ATOM 2931 N N . ARG A 1 387 ? 16.891 -21.922 -17.312 1 93.06 387 ARG A N 1
ATOM 2932 C CA . ARG A 1 387 ? 16.172 -21.531 -16.094 1 93.06 387 ARG A CA 1
ATOM 2933 C C . ARG A 1 387 ? 14.758 -21.078 -16.422 1 93.06 387 ARG A C 1
ATOM 2935 O O . ARG A 1 387 ? 13.797 -21.484 -15.773 1 93.06 387 ARG A O 1
ATOM 2942 N N . SER A 1 388 ? 14.641 -20.234 -17.422 1 95 388 SER A N 1
ATOM 2943 C CA . SER A 1 388 ? 13.312 -19.734 -17.781 1 95 388 SER A CA 1
ATOM 2944 C C . SER A 1 388 ? 12.445 -20.859 -18.344 1 95 388 SER A C 1
ATOM 2946 O O . SER A 1 388 ? 11.234 -20.891 -18.125 1 95 388 SER A O 1
ATOM 2948 N N . THR A 1 389 ? 13.031 -21.766 -19.031 1 95.75 389 THR A N 1
ATOM 2949 C CA . THR A 1 389 ? 12.305 -22.922 -19.562 1 95.75 389 THR A CA 1
ATOM 2950 C C . THR A 1 389 ? 11.789 -23.797 -18.422 1 95.75 389 THR A C 1
ATOM 2952 O O . THR A 1 389 ? 10.617 -24.172 -18.391 1 95.75 389 THR A O 1
ATOM 2955 N N . GLY A 1 390 ? 12.672 -24.141 -17.531 1 96.69 390 GLY A N 1
ATOM 2956 C CA . GLY A 1 390 ? 12.273 -24.938 -16.391 1 96.69 390 GLY A CA 1
ATOM 2957 C C . GLY A 1 390 ? 11.188 -24.297 -15.555 1 96.69 390 GLY A C 1
ATOM 2958 O O . GLY A 1 390 ? 10.211 -24.938 -15.188 1 96.69 390 GLY A O 1
ATOM 2959 N N . HIS A 1 391 ? 11.391 -23.047 -15.281 1 97.69 391 HIS A N 1
ATOM 2960 C CA . HIS A 1 391 ? 10.375 -22.312 -14.523 1 97.69 391 HIS A CA 1
ATOM 2961 C C . HIS A 1 391 ? 9.062 -22.219 -15.297 1 97.69 391 HIS A C 1
ATOM 2963 O O . HIS A 1 391 ? 7.988 -22.422 -14.727 1 97.69 391 HIS A O 1
ATOM 2969 N N . GLY A 1 392 ? 9.156 -21.891 -16.562 1 97.94 392 GLY A N 1
ATOM 2970 C CA . GLY A 1 392 ? 7.973 -21.797 -17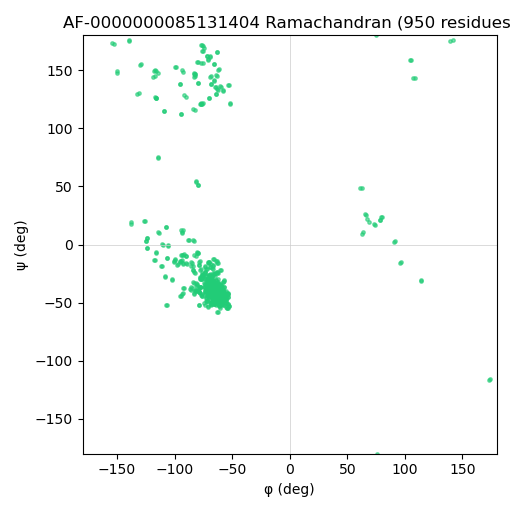.391 1 97.94 392 GLY A CA 1
ATOM 2971 C C . GLY A 1 392 ? 7.168 -23.078 -17.453 1 97.94 392 GLY A C 1
ATOM 2972 O O . GLY A 1 392 ? 5.938 -23.047 -17.359 1 97.94 392 GLY A O 1
ATOM 2973 N N . LEU A 1 393 ? 7.836 -24.172 -17.594 1 97.75 393 LEU A N 1
ATOM 2974 C CA . LEU A 1 393 ? 7.164 -25.469 -17.594 1 97.75 393 LEU A CA 1
ATOM 2975 C C . LEU A 1 393 ? 6.512 -25.734 -16.234 1 97.75 393 LEU A C 1
ATOM 2977 O O . LEU A 1 393 ? 5.379 -26.219 -16.172 1 97.75 393 LEU A O 1
ATOM 2981 N N . SER A 1 394 ? 7.215 -25.453 -15.219 1 98.5 394 SER A N 1
ATOM 2982 C CA . SER A 1 394 ? 6.676 -25.656 -13.883 1 98.5 394 SER A CA 1
ATOM 2983 C C . SER A 1 394 ? 5.441 -24.781 -13.648 1 98.5 394 SER A C 1
ATOM 2985 O O . SER A 1 394 ? 4.398 -25.281 -13.219 1 98.5 394 SER A O 1
ATOM 2987 N N . ALA A 1 395 ? 5.531 -23.547 -13.953 1 98.38 395 ALA A N 1
ATOM 2988 C CA . ALA A 1 395 ? 4.422 -22.609 -13.781 1 98.38 395 ALA A CA 1
ATOM 2989 C C . ALA A 1 395 ? 3.248 -22.984 -14.688 1 98.38 395 ALA A C 1
ATOM 2991 O O . ALA A 1 395 ? 2.088 -22.891 -14.281 1 98.38 395 ALA A O 1
ATOM 2992 N N . GLY A 1 396 ? 3.578 -23.312 -15.906 1 98.62 396 GLY A N 1
ATOM 2993 C CA . GLY A 1 396 ? 2.523 -23.719 -16.828 1 98.62 396 GLY A CA 1
ATOM 2994 C C . GLY A 1 396 ? 1.736 -24.922 -16.344 1 98.62 396 GLY A C 1
ATOM 2995 O O . GLY A 1 396 ? 0.505 -24.891 -16.297 1 98.62 396 GLY A O 1
ATOM 2996 N N . ILE A 1 397 ? 2.395 -25.938 -15.984 1 98.38 397 ILE A N 1
ATOM 2997 C CA . ILE A 1 397 ? 1.75 -27.141 -15.477 1 98.38 397 ILE A CA 1
ATOM 2998 C C . ILE A 1 397 ? 0.957 -26.812 -14.219 1 98.38 397 ILE A C 1
ATOM 3000 O O . ILE A 1 397 ? -0.141 -27.328 -14.008 1 98.38 397 ILE A O 1
ATOM 3004 N N . ALA A 1 398 ? 1.512 -26.016 -13.422 1 98.56 398 ALA A N 1
ATOM 3005 C CA . ALA A 1 398 ? 0.813 -25.547 -12.227 1 98.56 398 ALA A CA 1
ATOM 3006 C C . ALA A 1 398 ? -0.513 -24.875 -12.586 1 98.56 398 ALA A C 1
ATOM 3008 O O . ALA A 1 398 ? -1.539 -25.156 -11.953 1 98.56 398 ALA A O 1
ATOM 3009 N N . LYS A 1 399 ? -0.508 -23.969 -13.578 1 98.25 399 LYS A N 1
ATOM 3010 C CA . LYS A 1 399 ? -1.709 -23.25 -13.961 1 98.25 399 LYS A CA 1
ATOM 3011 C C . LYS A 1 399 ? -2.73 -24.172 -14.617 1 98.25 399 LYS A C 1
ATOM 3013 O O . LYS A 1 399 ? -3.938 -23.922 -14.547 1 98.25 399 LYS A O 1
ATOM 3018 N N . PHE A 1 400 ? -2.238 -25.156 -15.18 1 98.06 400 PHE A N 1
ATOM 3019 C CA . PHE A 1 400 ? -3.18 -26.172 -15.633 1 98.06 400 PHE A CA 1
ATOM 3020 C C . PHE A 1 400 ? -3.869 -26.844 -14.453 1 98.06 400 PHE A C 1
ATOM 3022 O O . PHE A 1 400 ? -5.062 -27.156 -14.508 1 98.06 400 PHE A O 1
ATOM 3029 N N . GLY A 1 401 ? -3.162 -27.188 -13.438 1 98 401 GLY A N 1
ATOM 3030 C CA . GLY A 1 401 ? -3.777 -27.656 -12.203 1 98 401 GLY A CA 1
ATOM 3031 C C . GLY A 1 401 ? -4.809 -26.688 -11.656 1 98 401 GLY A C 1
ATOM 3032 O O . GLY A 1 401 ? -5.883 -27.094 -11.219 1 98 401 GLY A O 1
ATOM 3033 N N . ALA A 1 402 ? -4.484 -25.453 -11.703 1 97.62 402 ALA A N 1
ATOM 3034 C CA . ALA A 1 402 ? -5.406 -24.406 -11.266 1 97.62 402 ALA A CA 1
ATOM 3035 C C . ALA A 1 402 ? -6.684 -24.422 -12.102 1 97.62 402 ALA A C 1
ATOM 3037 O O . ALA A 1 402 ? -7.785 -24.297 -11.555 1 97.62 402 ALA A O 1
ATOM 3038 N N . PHE A 1 403 ? -6.52 -24.547 -13.414 1 97.25 403 PHE A N 1
ATOM 3039 C CA . PHE A 1 403 ? -7.66 -24.641 -14.32 1 97.25 403 PHE A CA 1
ATOM 3040 C C . PHE A 1 403 ? -8.586 -25.781 -13.906 1 97.25 403 PHE A C 1
ATOM 3042 O O . PHE A 1 403 ? -9.797 -25.594 -13.773 1 97.25 403 PHE A O 1
ATOM 3049 N N . LEU A 1 404 ? -7.992 -26.875 -13.68 1 95.69 404 LEU A N 1
ATOM 3050 C CA . LEU A 1 404 ? -8.773 -28.031 -13.273 1 95.69 404 LEU A CA 1
ATOM 3051 C C . LEU A 1 404 ? -9.469 -27.797 -11.938 1 95.69 404 LEU A C 1
ATOM 3053 O O . LEU A 1 404 ? -10.641 -28.125 -11.773 1 95.69 404 LEU A O 1
ATOM 3057 N N . GLY A 1 405 ? -8.75 -27.281 -11.008 1 94.5 405 GLY A N 1
ATOM 3058 C CA . GLY A 1 405 ? -9.312 -27 -9.703 1 94.5 405 GLY A CA 1
ATOM 3059 C C . GLY A 1 405 ? -10.523 -26.078 -9.758 1 94.5 405 GLY A C 1
ATOM 3060 O O . GLY A 1 405 ? -11.539 -26.328 -9.109 1 94.5 405 GLY A O 1
ATOM 3061 N N . VAL A 1 406 ? -10.414 -25.047 -10.508 1 92.75 406 VAL A N 1
ATOM 3062 C CA . VAL A 1 406 ? -11.461 -24.047 -10.594 1 92.75 406 VAL A CA 1
ATOM 3063 C C . VAL A 1 406 ? -12.641 -24.594 -11.391 1 92.75 406 VAL A C 1
ATOM 3065 O O . VAL A 1 406 ? -13.797 -24.438 -10.992 1 92.75 406 VAL A O 1
ATOM 3068 N N . PHE A 1 407 ? -12.352 -25.312 -12.445 1 90.94 407 PHE A N 1
ATOM 3069 C CA . PHE A 1 407 ? -13.383 -25.844 -13.336 1 90.94 407 PHE A CA 1
ATOM 3070 C C . PHE A 1 407 ? -14.156 -26.969 -12.672 1 90.94 407 PHE A C 1
ATOM 3072 O O . PHE A 1 407 ? -15.367 -27.094 -12.859 1 90.94 407 PHE A O 1
ATOM 3079 N N . ILE A 1 408 ? -13.531 -27.781 -11.852 1 87.06 408 ILE A N 1
ATOM 3080 C CA . ILE A 1 408 ? -14.133 -29 -11.328 1 87.06 408 ILE A CA 1
ATOM 3081 C C . ILE A 1 408 ? -14.742 -28.734 -9.953 1 87.06 408 ILE A C 1
ATOM 3083 O O . ILE A 1 408 ? -15.57 -29.516 -9.469 1 87.06 408 ILE A O 1
ATOM 3087 N N . PHE A 1 409 ? -14.406 -27.672 -9.359 1 85.38 409 PHE A N 1
ATOM 3088 C CA . PHE A 1 409 ? -14.812 -27.406 -7.98 1 85.38 409 PHE A CA 1
ATOM 3089 C C . PHE A 1 409 ? -16.328 -27.438 -7.848 1 85.38 409 PHE A C 1
ATOM 3091 O O . PHE A 1 409 ? -16.859 -28.125 -6.965 1 85.38 409 PHE A O 1
ATOM 3098 N N . PRO A 1 410 ? -17.062 -26.672 -8.695 1 79.56 410 PRO A N 1
ATOM 3099 C CA . PRO A 1 410 ? -18.516 -26.703 -8.547 1 79.56 410 PRO A CA 1
ATOM 3100 C C . PRO A 1 410 ? -19.094 -28.109 -8.68 1 79.56 410 PRO A C 1
ATOM 3102 O O . PRO A 1 410 ? -20.094 -28.438 -8.039 1 79.56 410 PRO A O 1
ATOM 3105 N N . ILE A 1 411 ? -18.422 -28.891 -9.477 1 82.12 411 ILE A N 1
ATOM 3106 C CA . ILE A 1 411 ? -18.859 -30.266 -9.68 1 82.12 411 ILE A CA 1
ATOM 3107 C C . ILE A 1 411 ? -18.609 -31.078 -8.406 1 82.12 411 ILE A C 1
ATOM 3109 O O . ILE A 1 411 ? -19.5 -31.797 -7.938 1 82.12 411 ILE A O 1
ATOM 3113 N N . VAL A 1 412 ? -17.5 -30.938 -7.828 1 86 412 VAL A N 1
ATOM 3114 C CA . VAL A 1 412 ? -17.141 -31.672 -6.617 1 86 412 VAL A CA 1
ATOM 3115 C C . VAL A 1 412 ? -18 -31.188 -5.453 1 86 412 VAL A C 1
ATOM 3117 O O . VAL A 1 412 ? -18.5 -32 -4.66 1 86 412 VAL A O 1
ATOM 3120 N N . LYS A 1 413 ? -18.234 -29.906 -5.387 1 86.62 413 LYS A N 1
ATOM 3121 C CA . LYS A 1 413 ? -19.062 -29.344 -4.32 1 86.62 413 LYS A CA 1
ATOM 3122 C C . LYS A 1 413 ? -20.5 -29.844 -4.402 1 86.62 413 LYS A C 1
ATOM 3124 O O . LYS A 1 413 ? -21.125 -30.094 -3.377 1 86.62 413 LYS A O 1
ATOM 3129 N N . SER A 1 414 ? -21.062 -29.906 -5.586 1 85.19 414 SER A N 1
ATOM 3130 C CA . SER A 1 414 ? -22.438 -30.391 -5.77 1 85.19 414 SER A CA 1
ATOM 3131 C C . SER A 1 414 ? -22.578 -31.844 -5.332 1 85.19 414 SER A C 1
ATOM 3133 O O . SER A 1 414 ? -23.594 -32.219 -4.766 1 85.19 414 SER A O 1
ATOM 3135 N N . ALA A 1 415 ? -21.516 -32.594 -5.555 1 89.19 415 ALA A N 1
ATOM 3136 C CA . ALA A 1 415 ? -21.578 -34.031 -5.277 1 89.19 415 ALA A CA 1
ATOM 3137 C C . ALA A 1 415 ? -21.234 -34.312 -3.818 1 89.19 415 ALA A C 1
ATOM 3139 O O . ALA A 1 415 ? -21.844 -35.188 -3.199 1 89.19 415 ALA A O 1
ATOM 3140 N N . PHE A 1 416 ? -20.266 -33.562 -3.289 1 91.19 416 PHE A N 1
ATOM 3141 C CA . PHE A 1 416 ? -19.719 -33.969 -1.998 1 91.19 416 PHE A CA 1
ATOM 3142 C C . PHE A 1 416 ? -19.812 -32.844 -0.991 1 91.19 416 PHE A C 1
ATOM 3144 O O . PHE A 1 416 ? -19.391 -32.969 0.157 1 91.19 416 PHE A O 1
ATOM 3151 N N . GLY A 1 417 ? -20.406 -31.734 -1.383 1 88.25 417 GLY A N 1
ATOM 3152 C CA . GLY A 1 417 ? -20.5 -30.578 -0.497 1 88.25 417 GLY A CA 1
ATOM 3153 C C . GLY A 1 417 ? -19.188 -29.828 -0.35 1 88.25 417 GLY A C 1
ATOM 3154 O O . GLY A 1 417 ? -18.172 -30.219 -0.952 1 88.25 417 GLY A O 1
ATOM 3155 N N . VAL A 1 418 ? -19.25 -28.766 0.456 1 89.81 418 VAL A N 1
ATOM 3156 C CA . VAL A 1 418 ? -18.078 -27.953 0.703 1 89.81 418 VAL A CA 1
ATOM 3157 C C . VAL A 1 418 ? -17.031 -28.766 1.456 1 89.81 418 VAL A C 1
ATOM 3159 O O . VAL A 1 418 ? -15.844 -28.734 1.117 1 89.81 418 VAL A O 1
ATOM 3162 N N . GLY A 1 419 ? -17.453 -29.469 2.408 1 91.94 419 GLY A N 1
ATOM 3163 C CA . GLY A 1 41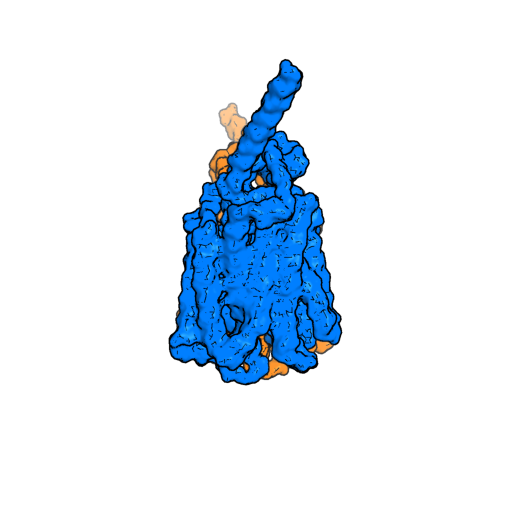9 ? -16.547 -30.312 3.168 1 91.94 419 GLY A CA 1
ATOM 3164 C C . GLY A 1 419 ? -15.805 -31.328 2.309 1 91.94 419 GLY A C 1
ATOM 3165 O O . GLY A 1 419 ? -14.586 -31.469 2.422 1 91.94 419 GLY A O 1
ATOM 3166 N N . GLY A 1 420 ? -16.484 -32 1.468 1 92 420 GLY A N 1
ATOM 3167 C CA . GLY A 1 420 ? -15.891 -32.969 0.559 1 92 420 GLY A CA 1
ATOM 3168 C C . GLY A 1 420 ? -14.875 -32.344 -0.382 1 92 420 GLY A C 1
ATOM 3169 O O . GLY A 1 420 ? -13.812 -32.938 -0.634 1 92 420 GLY A O 1
ATOM 3170 N N . ALA A 1 421 ? -15.227 -31.234 -0.895 1 91.5 421 ALA A N 1
ATOM 3171 C CA . ALA A 1 421 ? -14.312 -30.531 -1.781 1 91.5 421 ALA A CA 1
ATOM 3172 C C . ALA A 1 421 ? -13.008 -30.188 -1.062 1 91.5 421 ALA A C 1
ATOM 3174 O O . ALA A 1 421 ? -11.922 -30.312 -1.639 1 91.5 421 ALA A O 1
ATOM 3175 N N . LEU A 1 422 ? -13.109 -29.812 0.18 1 93.81 422 LEU A N 1
ATOM 3176 C CA . LEU A 1 422 ? -11.93 -29.422 0.938 1 93.81 422 LEU A CA 1
ATOM 3177 C C . LEU A 1 422 ? -11.148 -30.656 1.384 1 93.81 422 LEU A C 1
ATOM 3179 O O . LEU A 1 422 ? -9.914 -30.609 1.487 1 93.81 422 LEU A O 1
ATOM 3183 N N . GLU A 1 423 ? -11.812 -31.75 1.56 1 95 423 GLU A N 1
ATOM 3184 C CA . GLU A 1 423 ? -11.109 -33 1.818 1 95 423 GLU A CA 1
ATOM 3185 C C . GLU A 1 423 ? -10.289 -33.438 0.609 1 95 423 GLU A C 1
ATOM 3187 O O . GLU A 1 423 ? -9.188 -33.969 0.76 1 95 423 GLU A O 1
ATOM 3192 N N . PHE A 1 424 ? -10.852 -33.219 -0.516 1 94.5 424 PHE A N 1
ATOM 3193 C CA . PHE A 1 424 ? -10.094 -33.5 -1.731 1 94.5 424 PHE A CA 1
ATOM 3194 C C . PHE A 1 424 ? -8.844 -32.625 -1.801 1 94.5 424 PHE A C 1
ATOM 3196 O O . PHE A 1 424 ? -7.777 -33.094 -2.199 1 94.5 424 PHE A O 1
ATOM 3203 N N . SER A 1 425 ? -9 -31.406 -1.423 1 95.69 425 SER A N 1
ATOM 3204 C CA . SER A 1 425 ? -7.859 -30.484 -1.381 1 95.69 425 SER A CA 1
ATOM 3205 C C . SER A 1 425 ? -6.809 -30.969 -0.382 1 95.69 425 SER A C 1
ATOM 3207 O O . SER A 1 425 ? -5.613 -30.766 -0.595 1 95.69 425 SER A O 1
ATOM 3209 N N . PHE A 1 426 ? -7.273 -31.547 0.676 1 97.31 426 PHE A N 1
ATOM 3210 C CA . PHE A 1 426 ? -6.34 -32.156 1.615 1 97.31 426 PHE A CA 1
ATOM 3211 C C . PHE A 1 426 ? -5.516 -33.25 0.931 1 97.31 426 PHE A C 1
ATOM 3213 O O . PHE A 1 426 ? -4.297 -33.312 1.113 1 97.31 426 PHE A O 1
ATOM 3220 N N . GLY A 1 427 ? -6.16 -34.094 0.201 1 97.5 427 GLY A N 1
ATOM 3221 C CA . GLY A 1 427 ? -5.441 -35.094 -0.56 1 97.5 427 GLY A CA 1
ATOM 3222 C C . GLY A 1 427 ? -4.383 -34.531 -1.478 1 97.5 427 GLY A C 1
ATOM 3223 O O . GLY A 1 427 ? -3.273 -35.062 -1.57 1 97.5 427 GLY A O 1
ATOM 3224 N N . MET A 1 428 ? -4.723 -33.438 -2.131 1 97.81 428 MET A N 1
ATOM 3225 C CA . MET A 1 428 ? -3.77 -32.781 -3.012 1 97.81 428 MET A CA 1
ATOM 3226 C C . MET A 1 428 ? -2.59 -32.219 -2.217 1 97.81 428 MET A C 1
ATOM 3228 O O . MET A 1 428 ? -1.449 -32.281 -2.682 1 97.81 428 MET A O 1
ATOM 3232 N N . ALA A 1 429 ? -2.885 -31.703 -1.039 1 98.19 429 ALA A N 1
ATOM 3233 C CA . ALA A 1 429 ? -1.812 -31.188 -0.192 1 98.19 429 ALA A CA 1
ATOM 3234 C C . ALA A 1 429 ? -0.844 -32.312 0.205 1 98.19 429 ALA A C 1
ATOM 3236 O O . ALA A 1 429 ? 0.372 -32.094 0.231 1 98.19 429 ALA A O 1
ATOM 3237 N N . VAL A 1 430 ? -1.358 -33.469 0.494 1 98.44 430 VAL A N 1
ATOM 3238 C CA . VAL A 1 430 ? -0.523 -34.594 0.861 1 98.44 430 VAL A CA 1
ATOM 3239 C C . VAL A 1 430 ? 0.361 -35 -0.32 1 98.44 430 VAL A C 1
ATOM 3241 O O . VAL A 1 430 ? 1.554 -35.25 -0.15 1 98.44 430 VAL A O 1
ATOM 3244 N N . LEU A 1 431 ? -0.236 -35 -1.491 1 98.5 431 LEU A N 1
ATOM 3245 C CA . LEU A 1 431 ? 0.544 -35.312 -2.686 1 98.5 431 LEU A CA 1
ATOM 3246 C C . LEU A 1 431 ? 1.643 -34.281 -2.895 1 98.5 431 LEU A C 1
ATOM 3248 O O . LEU A 1 431 ? 2.754 -34.594 -3.305 1 98.5 431 LEU A O 1
ATOM 3252 N N . GLY A 1 432 ? 1.252 -33 -2.676 1 98.56 432 GLY A N 1
ATOM 3253 C CA . GLY A 1 432 ? 2.246 -31.938 -2.777 1 98.56 432 GLY A CA 1
ATOM 3254 C C . GLY A 1 432 ? 3.408 -32.125 -1.819 1 98.56 432 GLY A C 1
ATOM 3255 O O . GLY A 1 432 ? 4.562 -31.906 -2.189 1 98.56 432 GLY A O 1
ATOM 3256 N N . LEU A 1 433 ? 3.125 -32.562 -0.612 1 98.25 433 LEU A N 1
ATOM 3257 C CA . LEU A 1 433 ? 4.145 -32.844 0.39 1 98.25 433 LEU A CA 1
ATOM 3258 C C . LEU A 1 433 ? 5.086 -33.938 -0.092 1 98.25 433 LEU A C 1
ATOM 3260 O O . LEU A 1 433 ? 6.309 -33.812 0.001 1 98.25 433 LEU A O 1
ATOM 3264 N N . LEU A 1 434 ? 4.574 -34.969 -0.681 1 98.19 434 LEU A N 1
ATOM 3265 C CA . LEU A 1 434 ? 5.348 -36.125 -1.107 1 98.19 434 LEU A CA 1
ATOM 3266 C C . LEU A 1 434 ? 6.254 -35.75 -2.283 1 98.19 434 LEU A C 1
ATOM 3268 O O . LEU A 1 434 ? 7.434 -36.125 -2.295 1 98.19 434 LEU A O 1
ATOM 3272 N N . VAL A 1 435 ? 5.746 -35.062 -3.213 1 97.88 435 VAL A N 1
ATOM 3273 C CA . VAL A 1 435 ? 6.52 -34.75 -4.414 1 97.88 435 VAL A CA 1
ATOM 3274 C C . VAL A 1 435 ? 7.582 -33.688 -4.094 1 97.88 435 VAL A C 1
ATOM 3276 O O . VAL A 1 435 ? 8.617 -33.625 -4.766 1 97.88 435 VAL A O 1
ATOM 3279 N N . THR A 1 436 ? 7.348 -32.875 -3.061 1 97.94 436 THR A N 1
ATOM 3280 C CA . THR A 1 436 ? 8.312 -31.875 -2.627 1 97.94 436 THR A CA 1
ATOM 3281 C C . THR A 1 436 ? 9.594 -32.531 -2.135 1 97.94 436 THR A C 1
ATOM 3283 O O . THR A 1 436 ? 10.68 -31.953 -2.209 1 97.94 436 THR A O 1
ATOM 3286 N N . LEU A 1 437 ? 9.539 -33.812 -1.701 1 96.75 437 LEU A N 1
ATOM 3287 C CA . LEU A 1 437 ? 10.656 -34.5 -1.072 1 96.75 437 LEU A CA 1
ATOM 3288 C C . LEU A 1 437 ? 11.773 -34.75 -2.08 1 96.75 437 LEU A C 1
ATOM 3290 O O . LEU A 1 437 ? 12.922 -34.969 -1.696 1 96.75 437 LEU A O 1
ATOM 3294 N N . VAL A 1 438 ? 11.508 -34.656 -3.338 1 95.88 438 VAL A N 1
ATOM 3295 C CA . VAL A 1 438 ? 12.508 -35 -4.344 1 95.88 438 VAL A CA 1
ATOM 3296 C C . VAL A 1 438 ? 13.406 -33.781 -4.609 1 95.88 438 VAL A C 1
ATOM 3298 O O . VAL A 1 438 ? 14.461 -33.906 -5.234 1 95.88 438 VAL A O 1
ATOM 3301 N N . LEU A 1 439 ? 13.008 -32.656 -4.195 1 96.19 439 LEU A N 1
ATOM 3302 C CA . LEU A 1 439 ? 13.719 -31.422 -4.504 1 96.19 439 LEU A CA 1
ATOM 3303 C C . LEU A 1 439 ? 14.891 -31.219 -3.551 1 96.19 439 LEU A C 1
ATOM 3305 O O . LEU A 1 439 ? 14.812 -31.578 -2.375 1 96.19 439 LEU A O 1
ATOM 3309 N N . PRO A 1 440 ? 15.977 -30.656 -4.031 1 94.06 440 PRO A N 1
ATOM 3310 C CA . PRO A 1 440 ? 17.062 -30.25 -3.135 1 94.06 440 PRO A CA 1
ATOM 3311 C C . PRO A 1 440 ? 16.734 -28.953 -2.383 1 94.06 440 PRO A C 1
ATOM 3313 O O . PRO A 1 440 ? 15.758 -28.281 -2.693 1 94.06 440 PRO A O 1
ATOM 3316 N N . GLU A 1 441 ? 17.531 -28.656 -1.354 1 94.88 441 GLU A N 1
ATOM 3317 C CA . GLU A 1 441 ? 17.422 -27.406 -0.628 1 94.88 441 GLU A CA 1
ATOM 3318 C C . GLU A 1 441 ? 18.391 -26.359 -1.172 1 94.88 441 GLU A C 1
ATOM 3320 O O . GLU A 1 441 ? 19.609 -26.5 -1 1 94.88 441 GLU A O 1
ATOM 3325 N N . PRO A 1 442 ? 17.906 -25.312 -1.788 1 93.25 442 PRO A N 1
ATOM 3326 C CA . PRO A 1 442 ? 18.797 -24.344 -2.426 1 93.25 442 PRO A CA 1
ATOM 3327 C C . PRO A 1 442 ? 19.203 -23.219 -1.481 1 93.25 442 PRO A C 1
ATOM 3329 O O . PRO A 1 442 ? 20.094 -22.422 -1.805 1 93.25 442 PRO A O 1
ATOM 3332 N N . ALA A 1 443 ? 18.641 -23.062 -0.321 1 92.56 443 ALA A N 1
ATOM 3333 C CA . ALA A 1 443 ? 18.844 -21.906 0.556 1 92.56 443 ALA A CA 1
ATOM 3334 C C . ALA A 1 443 ? 20.312 -21.734 0.896 1 92.56 443 ALA A C 1
ATOM 3336 O O . ALA A 1 443 ? 21 -22.688 1.239 1 92.56 443 ALA A O 1
ATOM 3337 N N . GLN A 1 444 ? 20.812 -20.484 0.768 1 90.44 444 GLN A N 1
ATOM 3338 C CA . GLN A 1 444 ? 22.141 -20.062 1.168 1 90.44 444 GLN A CA 1
ATOM 3339 C C . GLN A 1 444 ? 23.219 -20.688 0.288 1 90.44 444 GLN A C 1
ATOM 3341 O O . GLN A 1 444 ? 24.359 -20.844 0.709 1 90.44 444 GLN A O 1
ATOM 3346 N N . ARG A 1 445 ? 22.828 -21.156 -0.872 1 91.44 445 ARG A N 1
ATOM 3347 C CA . ARG A 1 445 ? 23.766 -21.688 -1.852 1 91.44 445 ARG A CA 1
ATOM 3348 C C . ARG A 1 445 ? 23.75 -20.859 -3.133 1 91.44 445 ARG A C 1
ATOM 3350 O O . ARG A 1 445 ? 22.703 -20.328 -3.523 1 91.44 445 ARG A O 1
ATOM 3357 N N . SER A 1 446 ? 24.938 -20.75 -3.721 1 89.75 446 SER A N 1
ATOM 3358 C CA . SER A 1 446 ? 24.984 -20.062 -5.008 1 89.75 446 SER A CA 1
ATOM 3359 C C . SER A 1 446 ? 24.234 -20.844 -6.078 1 89.75 446 SER A C 1
ATOM 3361 O O . SER A 1 446 ? 24.062 -22.062 -5.965 1 89.75 446 SER A O 1
ATOM 3363 N N . LEU A 1 447 ? 23.781 -20.219 -7.074 1 88.25 447 LEU A N 1
ATOM 3364 C CA . LEU A 1 447 ? 23.062 -20.859 -8.18 1 88.25 447 LEU A CA 1
ATOM 3365 C C . LEU A 1 447 ? 23.938 -21.906 -8.859 1 88.25 447 LEU A C 1
ATOM 3367 O O . LEU A 1 447 ? 23.453 -22.969 -9.266 1 88.25 447 LEU A O 1
ATOM 3371 N N . ASP A 1 448 ? 25.156 -21.562 -8.945 1 85.5 448 ASP A N 1
ATOM 3372 C CA . ASP A 1 448 ? 26.094 -22.5 -9.539 1 85.5 448 ASP A CA 1
ATOM 3373 C C . ASP A 1 448 ? 26.188 -23.781 -8.719 1 85.5 448 ASP A C 1
ATOM 3375 O O . ASP A 1 448 ? 26.266 -24.875 -9.273 1 85.5 448 ASP A O 1
ATOM 3379 N N . ASP A 1 449 ? 26.172 -23.625 -7.484 1 86 449 ASP A N 1
ATOM 3380 C CA . ASP A 1 449 ? 26.25 -24.766 -6.578 1 86 449 ASP A CA 1
ATOM 3381 C C . ASP A 1 449 ? 24.969 -25.609 -6.652 1 86 449 ASP A C 1
ATOM 3383 O O . ASP A 1 449 ? 25.031 -26.844 -6.641 1 86 449 ASP A O 1
ATOM 3387 N N . VAL A 1 450 ? 23.875 -24.984 -6.777 1 88.62 450 VAL A N 1
ATOM 3388 C CA . VAL A 1 450 ? 22.578 -25.656 -6.77 1 88.62 450 VAL A CA 1
ATOM 3389 C C . VAL A 1 450 ? 22.391 -26.422 -8.078 1 88.62 450 VAL A C 1
ATOM 3391 O O . VAL A 1 450 ? 21.922 -27.562 -8.07 1 88.62 450 VAL A O 1
ATOM 3394 N N . THR A 1 451 ? 22.797 -25.875 -9.172 1 85.75 451 THR A N 1
ATOM 3395 C CA . THR A 1 451 ? 22.516 -26.438 -10.492 1 85.75 451 THR A CA 1
ATOM 3396 C C . THR A 1 451 ? 23.656 -27.359 -10.93 1 85.75 451 THR A C 1
ATOM 3398 O O . THR A 1 451 ? 23.484 -28.172 -11.844 1 85.75 451 THR A O 1
ATOM 3401 N N . GLY A 1 452 ? 24.75 -27.234 -10.289 1 78.06 452 GLY A N 1
ATOM 3402 C CA . GLY A 1 452 ? 25.922 -28.031 -10.664 1 78.06 452 GLY A CA 1
ATOM 3403 C C . GLY A 1 452 ? 26.578 -27.547 -11.938 1 78.06 452 GLY A C 1
ATOM 3404 O O . GLY A 1 452 ? 27.266 -28.312 -12.609 1 78.06 452 GLY A O 1
ATOM 3405 N N . GLU A 1 453 ? 26.281 -26.344 -12.375 1 73.56 453 GLU A N 1
ATOM 3406 C CA . GLU A 1 453 ? 26.766 -25.797 -13.641 1 73.56 453 GLU A CA 1
ATOM 3407 C C . GLU A 1 453 ? 28.297 -25.688 -13.625 1 73.56 453 GLU A C 1
ATOM 3409 O O . GLU A 1 453 ? 28.938 -25.891 -14.656 1 73.56 453 GLU A O 1
ATOM 3414 N N . LEU A 1 454 ? 28.828 -25.375 -12.516 1 62.94 454 LEU A N 1
ATOM 3415 C CA . LEU A 1 454 ? 30.281 -25.266 -12.484 1 62.94 454 LEU A CA 1
ATOM 3416 C C . LEU A 1 454 ? 30.922 -26.625 -12.758 1 62.94 454 LEU A C 1
ATOM 3418 O O . LEU A 1 454 ? 31.906 -26.703 -13.492 1 62.94 454 LEU A O 1
ATOM 3422 N N . LYS A 1 455 ? 30.328 -27.641 -12.234 1 60.59 455 LYS A N 1
ATOM 3423 C CA . LYS A 1 455 ? 30.891 -28.969 -12.445 1 60.59 455 LYS A CA 1
ATOM 3424 C C . LYS A 1 455 ? 30.688 -29.438 -13.883 1 60.59 455 LYS A C 1
ATOM 3426 O O . LYS A 1 455 ? 31.578 -30.062 -14.469 1 60.59 455 LYS A O 1
ATOM 3431 N N . LEU A 1 456 ? 29.609 -29.031 -14.406 1 57.75 456 LEU A N 1
ATOM 3432 C CA . LEU A 1 456 ? 29.344 -29.391 -15.797 1 57.75 456 LEU A CA 1
ATOM 3433 C C . LEU A 1 456 ? 30.266 -28.625 -16.75 1 57.75 456 LEU A C 1
ATOM 3435 O O . LEU A 1 456 ? 30.75 -29.188 -17.719 1 57.75 456 LEU A O 1
ATOM 3439 N N . ALA A 1 457 ? 30.516 -27.422 -16.438 1 59.56 457 ALA A N 1
ATOM 3440 C CA . ALA A 1 457 ? 31.438 -26.609 -17.234 1 59.56 457 ALA A CA 1
ATOM 3441 C C . ALA A 1 457 ? 32.875 -27.156 -17.156 1 59.56 457 ALA A C 1
ATOM 3443 O O . ALA A 1 457 ? 33.562 -27.234 -18.172 1 59.56 457 ALA A O 1
ATOM 3444 N N . GLU A 1 458 ? 33.188 -27.453 -15.914 1 59.72 458 GLU A N 1
ATOM 3445 C CA . GLU A 1 458 ? 34.5 -28.031 -15.734 1 59.72 458 GLU A CA 1
ATOM 3446 C C . GLU A 1 458 ? 34.625 -29.344 -16.5 1 59.72 458 GLU A C 1
ATOM 3448 O O . GLU A 1 458 ? 35.656 -29.594 -17.156 1 59.72 458 GLU A O 1
ATOM 3453 N N . ALA A 1 459 ? 33.625 -30.109 -16.469 1 57.31 459 ALA A N 1
ATOM 3454 C CA . ALA A 1 459 ? 33.625 -31.391 -17.172 1 57.31 459 ALA A CA 1
ATOM 3455 C C . ALA A 1 459 ? 33.688 -31.172 -18.688 1 57.31 459 ALA A C 1
ATOM 3457 O O . ALA A 1 459 ? 34.406 -31.875 -19.391 1 57.31 459 ALA A O 1
ATOM 3458 N N . ALA A 1 460 ? 32.938 -30.219 -19.078 1 57.59 460 ALA A N 1
ATOM 3459 C CA . ALA A 1 460 ? 32.938 -29.891 -20.5 1 57.59 460 ALA A CA 1
ATOM 3460 C C . ALA A 1 460 ? 34.312 -29.375 -20.969 1 57.59 460 ALA A C 1
ATOM 3462 O O . ALA A 1 460 ? 34.781 -29.766 -22.031 1 57.59 460 ALA A O 1
ATOM 3463 N N . GLN A 1 461 ? 34.844 -28.516 -20.156 1 59.41 461 GLN A N 1
ATOM 3464 C CA . GLN A 1 461 ? 36.188 -28.016 -20.469 1 59.41 461 GLN A CA 1
ATOM 3465 C C . GLN A 1 461 ? 37.188 -29.141 -20.5 1 59.41 461 GLN A C 1
ATOM 3467 O O . GLN A 1 461 ? 38.062 -29.172 -21.375 1 59.41 461 GLN A O 1
ATOM 3472 N N . GLU A 1 462 ? 37.031 -29.969 -19.531 1 58.34 462 GLU A N 1
ATOM 3473 C CA . GLU A 1 462 ? 37.938 -31.125 -19.5 1 58.34 462 GLU A CA 1
ATOM 3474 C C . GLU A 1 462 ? 37.719 -32 -20.719 1 58.34 462 GLU A C 1
ATOM 3476 O O . GLU A 1 462 ? 38.719 -32.5 -21.297 1 58.34 462 GLU A O 1
ATOM 3481 N N . TYR A 1 463 ? 36.531 -32.156 -21.078 1 55 463 TYR A N 1
ATOM 3482 C CA . TYR A 1 463 ? 36.219 -32.938 -22.281 1 55 463 TYR A CA 1
ATOM 3483 C C . TYR A 1 463 ? 36.781 -32.25 -23.516 1 55 463 TYR A C 1
ATOM 3485 O O . TYR A 1 463 ? 37.375 -32.938 -24.375 1 55 463 TYR A O 1
ATOM 3493 N N . LEU A 1 464 ? 36.562 -30.969 -23.594 1 60.19 464 LEU A N 1
ATOM 3494 C CA . LEU A 1 464 ? 37.094 -30.219 -24.719 1 60.19 464 LEU A CA 1
ATOM 3495 C C . LEU A 1 464 ? 38.625 -30.281 -24.734 1 60.19 464 LEU A C 1
ATOM 3497 O O . LEU A 1 464 ? 39.25 -30.406 -25.797 1 60.19 464 LEU A O 1
ATOM 3501 N N . ARG A 1 465 ? 39.156 -30.078 -23.578 1 62.41 465 ARG A N 1
ATOM 3502 C CA . ARG A 1 465 ? 40.625 -30.188 -23.469 1 62.41 465 ARG A CA 1
ATOM 3503 C C . ARG A 1 465 ? 41.094 -31.578 -23.891 1 62.41 465 ARG A C 1
ATOM 3505 O O . ARG A 1 465 ? 42.094 -31.703 -24.594 1 62.41 465 ARG A O 1
ATOM 3512 N N . ARG A 1 466 ? 40.438 -32.594 -23.516 1 63.53 466 ARG A N 1
ATOM 3513 C CA . ARG A 1 466 ? 40.812 -33.938 -23.875 1 63.53 466 ARG A CA 1
ATOM 3514 C C . ARG A 1 466 ? 40.656 -34.188 -25.375 1 63.53 466 ARG A C 1
ATOM 3516 O O . ARG A 1 466 ? 41.5 -34.844 -26 1 63.53 466 ARG A O 1
ATOM 3523 N N . ALA A 1 467 ? 39.531 -33.656 -25.797 1 65.5 467 ALA A N 1
ATOM 3524 C CA . ALA A 1 467 ? 39.281 -33.812 -27.234 1 65.5 467 ALA A CA 1
ATOM 3525 C C . ALA A 1 467 ? 40.344 -33.062 -28.047 1 65.5 467 ALA A C 1
ATOM 3527 O O . ALA A 1 467 ? 40.812 -33.562 -29.078 1 65.5 467 ALA A O 1
ATOM 3528 N N . SER A 1 468 ? 40.625 -31.906 -27.609 1 70.06 468 SER A N 1
ATOM 3529 C CA . SER A 1 468 ? 41.688 -31.156 -28.281 1 70.06 468 SER A CA 1
ATOM 3530 C C . SER A 1 468 ? 43.031 -31.891 -28.203 1 70.06 468 SER A C 1
ATOM 3532 O O . SER A 1 468 ? 43.781 -31.906 -29.156 1 70.06 468 SER A O 1
ATOM 3534 N N . ASN A 1 469 ? 43.281 -32.438 -27.094 1 69.06 469 ASN A N 1
ATOM 3535 C CA . ASN A 1 469 ? 44.5 -33.219 -26.938 1 69.06 469 ASN A CA 1
ATOM 3536 C C . ASN A 1 469 ? 44.5 -34.469 -27.812 1 69.06 469 ASN A C 1
ATOM 3538 O O . ASN A 1 469 ? 45.562 -34.812 -28.375 1 69.06 469 ASN A O 1
ATOM 3542 N N . GLN A 1 470 ? 43.469 -35.094 -27.875 1 65.75 470 GLN A N 1
ATOM 3543 C CA . GLN A 1 470 ? 43.344 -36.281 -28.703 1 65.75 470 GLN A CA 1
ATOM 3544 C C . GLN A 1 470 ? 43.5 -35.938 -30.188 1 65.75 470 GLN A C 1
ATOM 3546 O O . GLN A 1 470 ? 44.125 -36.688 -30.938 1 65.75 470 GLN A O 1
ATOM 3551 N N . GLN A 1 471 ? 42.969 -34.844 -30.594 1 68.94 471 GLN A N 1
ATOM 3552 C CA . GLN A 1 471 ? 43.156 -34.375 -31.969 1 68.94 471 GLN A CA 1
ATOM 3553 C C . GLN A 1 471 ? 44.594 -34.031 -32.25 1 68.94 471 GLN A C 1
ATOM 3555 O O . GLN A 1 471 ? 45.094 -34.281 -33.344 1 68.94 471 GLN A O 1
ATOM 3560 N N . ARG A 1 472 ? 45.125 -33.375 -31.219 1 69.69 472 ARG A N 1
ATOM 3561 C CA . ARG A 1 472 ? 46.531 -33.031 -31.359 1 69.69 472 ARG A CA 1
ATOM 3562 C C . ARG A 1 472 ? 47.406 -34.281 -31.438 1 69.69 472 ARG A C 1
ATOM 3564 O O . ARG A 1 472 ? 48.375 -34.312 -32.188 1 69.69 472 ARG A O 1
ATOM 3571 N N . MET A 1 473 ? 47.156 -35.312 -30.812 1 66.25 473 MET A N 1
ATOM 3572 C CA . MET A 1 473 ? 47.875 -36.562 -30.812 1 66.25 473 MET A CA 1
ATOM 3573 C C . MET A 1 473 ? 47.625 -37.344 -32.094 1 66.25 473 MET A C 1
ATOM 3575 O O . MET A 1 473 ? 48.5 -38.031 -32.594 1 66.25 473 MET A O 1
ATOM 3579 N N . ALA A 1 474 ? 46.531 -37.25 -32.625 1 72.38 474 ALA A N 1
ATOM 3580 C CA . ALA A 1 474 ? 46.219 -37.938 -33.875 1 72.38 474 ALA A CA 1
ATOM 3581 C C . ALA A 1 474 ? 46.906 -37.25 -35.062 1 72.38 474 ALA A C 1
ATOM 3583 O O . ALA A 1 474 ? 47.25 -37.875 -36.062 1 72.38 474 ALA A O 1
ATOM 3584 N N . GLY A 1 475 ? 46.906 -35.938 -34.875 1 66.31 475 GLY A N 1
ATOM 3585 C CA . GLY A 1 475 ? 47.594 -35.219 -35.938 1 66.31 475 GLY A CA 1
ATOM 3586 C C . GLY A 1 475 ? 49.094 -35.438 -35.938 1 66.31 475 GLY A C 1
ATOM 3587 O O . GLY A 1 475 ? 49.781 -35.031 -36.875 1 66.31 475 GLY A O 1
ATOM 3588 N N . GLN A 1 476 ? 49.688 -35.75 -34.875 1 63.62 476 GLN A N 1
ATOM 3589 C CA . GLN A 1 476 ? 51.125 -36.031 -34.844 1 63.62 476 GLN A CA 1
ATOM 3590 C C . GLN A 1 476 ? 51.406 -37.438 -35.312 1 63.62 476 GLN A C 1
ATOM 3592 O O . GLN A 1 476 ? 52.562 -37.812 -35.531 1 63.62 476 GLN A O 1
ATOM 3597 N N . ASP A 1 477 ? 50.438 -38.188 -35.531 1 48.62 477 ASP A N 1
ATOM 3598 C CA . ASP A 1 477 ? 50.719 -39.438 -36.219 1 48.62 477 ASP A CA 1
ATOM 3599 C C . ASP A 1 477 ? 50.5 -39.312 -37.719 1 48.62 477 ASP A C 1
ATOM 3601 O O . ASP A 1 477 ? 49.531 -38.688 -38.156 1 48.62 477 ASP A O 1
ATOM 3605 N N . MET B 1 1 ? 39.031 9.961 0.94 1 53.34 1 MET B N 1
ATOM 3606 C CA . MET B 1 1 ? 38.344 10.805 1.904 1 53.34 1 MET B CA 1
ATOM 3607 C C . MET B 1 1 ? 37.75 12.039 1.228 1 53.34 1 MET B C 1
ATOM 3609 O O . MET B 1 1 ? 38.438 12.703 0.442 1 53.34 1 MET B O 1
ATOM 3613 N N . SER B 1 2 ? 36.438 12.148 1.33 1 66.5 2 SER B N 1
ATOM 3614 C CA . SER B 1 2 ? 35.781 13.258 0.636 1 66.5 2 SER B CA 1
ATOM 3615 C C . SER B 1 2 ? 36.156 14.594 1.281 1 66.5 2 SER B C 1
ATOM 3617 O O . SER B 1 2 ? 36.406 14.656 2.486 1 66.5 2 SER B O 1
ATOM 3619 N N . ASP B 1 3 ? 36.312 15.711 0.581 1 78.38 3 ASP B N 1
ATOM 3620 C CA . ASP B 1 3 ? 36.625 17.062 1.03 1 78.38 3 ASP B CA 1
ATOM 3621 C C . ASP B 1 3 ? 35.344 17.875 1.228 1 78.38 3 ASP B C 1
ATOM 3623 O O . ASP B 1 3 ? 35.375 19.047 1.615 1 78.38 3 ASP B O 1
ATOM 3627 N N . ARG B 1 4 ? 34.281 17.203 1.214 1 83.44 4 ARG B N 1
ATOM 3628 C CA . ARG B 1 4 ? 33 17.906 1.312 1 83.44 4 ARG B CA 1
ATOM 3629 C C . ARG B 1 4 ? 32.5 17.953 2.754 1 83.44 4 ARG B C 1
ATOM 3631 O O . ARG B 1 4 ? 32.594 16.953 3.477 1 83.44 4 ARG B O 1
ATOM 3638 N N . SER B 1 5 ? 31.953 19.156 3.168 1 87.81 5 SER B N 1
ATOM 3639 C CA . SER B 1 5 ? 31.312 19.266 4.477 1 87.81 5 SER B CA 1
ATOM 3640 C C . SER B 1 5 ? 30.094 18.359 4.574 1 87.81 5 SER B C 1
ATOM 3642 O O . SER B 1 5 ? 29.625 17.844 3.562 1 87.81 5 SER B O 1
ATOM 3644 N N . VAL B 1 6 ? 29.625 18.156 5.785 1 88.31 6 VAL B N 1
ATOM 3645 C CA . VAL B 1 6 ? 28.438 17.328 6.027 1 88.31 6 VAL B CA 1
ATOM 3646 C C . VAL B 1 6 ? 27.25 17.875 5.258 1 88.31 6 VAL B C 1
ATOM 3648 O O . VAL B 1 6 ? 26.531 17.125 4.582 1 88.31 6 VAL B O 1
ATOM 3651 N N . ASP B 1 7 ? 27.141 19.172 5.266 1 88.06 7 ASP B N 1
ATOM 3652 C CA . ASP B 1 7 ? 26 19.812 4.594 1 88.06 7 ASP B CA 1
ATOM 3653 C C . ASP B 1 7 ? 26.109 19.656 3.08 1 88.06 7 ASP B C 1
ATOM 3655 O O . ASP B 1 7 ? 25.125 19.328 2.414 1 88.06 7 ASP B O 1
ATOM 3659 N N . ALA B 1 8 ? 27.281 19.859 2.57 1 87.31 8 ALA B N 1
ATOM 3660 C CA . ALA B 1 8 ? 27.5 19.766 1.128 1 87.31 8 ALA B CA 1
ATOM 3661 C C . ALA B 1 8 ? 27.281 18.328 0.643 1 87.31 8 ALA B C 1
ATOM 3663 O O . ALA B 1 8 ? 26.734 18.109 -0.433 1 87.31 8 ALA B O 1
ATOM 3664 N N . ALA B 1 9 ? 27.781 17.438 1.42 1 87.5 9 ALA B N 1
ATOM 3665 C CA . ALA B 1 9 ? 27.625 16.016 1.08 1 87.5 9 ALA B CA 1
ATOM 3666 C C . ALA B 1 9 ? 26.156 15.625 1.03 1 87.5 9 ALA B C 1
ATOM 3668 O O . ALA B 1 9 ? 25.719 14.906 0.123 1 87.5 9 ALA B O 1
ATOM 3669 N N . LEU B 1 10 ? 25.438 16.109 1.933 1 87.88 10 LEU B N 1
ATOM 3670 C CA . LEU B 1 10 ? 24 15.836 1.981 1 87.88 10 LEU B CA 1
ATOM 3671 C C . LEU B 1 10 ? 23.281 16.516 0.824 1 87.88 10 LEU B C 1
ATOM 3673 O O . LEU B 1 10 ? 22.406 15.906 0.192 1 87.88 10 LEU B O 1
ATOM 3677 N N . ASP B 1 11 ? 23.625 17.672 0.525 1 89.56 11 ASP B N 1
ATOM 3678 C CA . ASP B 1 11 ? 22.969 18.469 -0.507 1 89.56 11 ASP B CA 1
ATOM 3679 C C . ASP B 1 11 ? 23.109 17.812 -1.881 1 89.56 11 ASP B C 1
ATOM 3681 O O . ASP B 1 11 ? 22.234 17.938 -2.734 1 89.56 11 ASP B O 1
ATOM 3685 N N . GLU B 1 12 ? 24.188 17.078 -2.068 1 88.81 12 GLU B N 1
ATOM 3686 C CA . GLU B 1 12 ? 24.484 16.531 -3.389 1 88.81 12 GLU B CA 1
ATOM 3687 C C . GLU B 1 12 ? 24.312 15.016 -3.408 1 88.81 12 GLU B C 1
ATOM 3689 O O . GLU B 1 12 ? 24.547 14.367 -4.434 1 88.81 12 GLU B O 1
ATOM 3694 N N . ALA B 1 13 ? 23.969 14.445 -2.373 1 86.69 13 ALA B N 1
ATOM 3695 C CA . ALA B 1 13 ? 23.875 13 -2.246 1 86.69 13 ALA B CA 1
ATOM 3696 C C . ALA B 1 13 ? 22.875 12.422 -3.246 1 86.69 13 ALA B C 1
ATOM 3698 O O . ALA B 1 13 ? 21.812 12.992 -3.463 1 86.69 13 ALA B O 1
ATOM 3699 N N . PRO B 1 14 ? 23.266 11.305 -3.906 1 84.88 14 PRO B N 1
ATOM 3700 C CA . PRO B 1 14 ? 22.266 10.609 -4.707 1 84.88 14 PRO B CA 1
ATOM 3701 C C . PRO B 1 14 ? 21.219 9.906 -3.854 1 84.88 14 PRO B C 1
ATOM 3703 O O . PRO B 1 14 ? 21.453 9.641 -2.672 1 84.88 14 PRO B O 1
ATOM 3706 N N . LEU B 1 15 ? 20.125 9.648 -4.484 1 86.06 15 LEU B N 1
ATOM 3707 C CA . LEU B 1 15 ? 19.094 8.906 -3.762 1 86.06 15 LEU B CA 1
ATOM 3708 C C . LEU B 1 15 ? 19.594 7.5 -3.428 1 86.06 15 LEU B C 1
ATOM 3710 O O . LEU B 1 15 ? 20.25 6.855 -4.246 1 86.06 15 LEU B O 1
ATOM 3714 N N . SER B 1 16 ? 19.359 7.047 -2.213 1 83.62 16 SER B N 1
ATOM 3715 C CA . SER B 1 16 ? 19.844 5.754 -1.736 1 83.62 16 SER B CA 1
ATOM 3716 C C . SER B 1 16 ? 18.781 5.043 -0.896 1 83.62 16 SER B C 1
ATOM 3718 O O . SER B 1 16 ? 17.688 5.562 -0.708 1 83.62 16 SER B O 1
ATOM 3720 N N . ARG B 1 17 ? 19.047 3.834 -0.483 1 83.06 17 ARG B N 1
ATOM 3721 C CA . ARG B 1 17 ? 18.156 3.057 0.363 1 83.06 17 ARG B CA 1
ATOM 3722 C C . ARG B 1 17 ? 17.906 3.766 1.689 1 83.06 17 ARG B C 1
ATOM 3724 O O . ARG B 1 17 ? 16.844 3.576 2.312 1 83.06 17 ARG B O 1
ATOM 3731 N N . PHE B 1 18 ? 18.844 4.613 1.972 1 83.31 18 PHE B N 1
ATOM 3732 C CA . PHE B 1 18 ? 18.703 5.398 3.191 1 83.31 18 PHE B CA 1
ATOM 3733 C C . PHE B 1 18 ? 17.5 6.324 3.096 1 83.31 18 PHE B C 1
ATOM 3735 O O . PHE B 1 18 ? 16.703 6.418 4.035 1 83.31 18 PHE B O 1
ATOM 3742 N N . HIS B 1 19 ? 17.344 6.977 2.008 1 88.5 19 HIS B N 1
ATOM 3743 C CA . HIS B 1 19 ? 16.234 7.887 1.804 1 88.5 19 HIS B CA 1
ATOM 3744 C C . HIS B 1 19 ? 14.898 7.137 1.799 1 88.5 19 HIS B C 1
ATOM 3746 O O . HIS B 1 19 ? 13.945 7.559 2.455 1 88.5 19 HIS B O 1
ATOM 3752 N N . THR B 1 20 ? 14.93 5.992 1.173 1 88.38 20 THR B N 1
ATOM 3753 C CA . THR B 1 20 ? 13.688 5.227 1.081 1 88.38 20 THR B CA 1
ATOM 3754 C C . THR B 1 20 ? 13.297 4.672 2.445 1 88.38 20 THR B C 1
ATOM 3756 O O . THR B 1 20 ? 12.117 4.664 2.801 1 88.38 20 THR B O 1
ATOM 3759 N N . ARG B 1 21 ? 14.227 4.211 3.178 1 87.75 21 ARG B N 1
ATOM 3760 C CA . ARG B 1 21 ? 13.961 3.732 4.531 1 87.75 21 ARG B CA 1
ATOM 3761 C C . ARG B 1 21 ? 13.422 4.852 5.414 1 87.75 21 ARG B C 1
ATOM 3763 O O . ARG B 1 21 ? 12.508 4.637 6.211 1 87.75 21 ARG B O 1
ATOM 3770 N N . SER B 1 22 ? 13.992 6.035 5.273 1 90.81 22 SER B N 1
ATOM 3771 C CA . SER B 1 22 ? 13.555 7.184 6.059 1 90.81 22 SER B CA 1
ATOM 3772 C C . SER B 1 22 ? 12.125 7.582 5.703 1 90.81 22 SER B C 1
ATOM 3774 O O . SER B 1 22 ? 11.344 7.961 6.582 1 90.81 22 SER B O 1
ATOM 3776 N N . ILE B 1 23 ? 11.805 7.469 4.43 1 93.25 23 ILE B N 1
ATOM 3777 C CA . ILE B 1 23 ? 10.453 7.773 3.988 1 93.25 23 ILE B CA 1
ATOM 3778 C C . ILE B 1 23 ? 9.469 6.805 4.641 1 93.25 23 ILE B C 1
ATOM 3780 O O . ILE B 1 23 ? 8.414 7.219 5.133 1 93.25 23 ILE B O 1
ATOM 3784 N N . PHE B 1 24 ? 9.812 5.602 4.691 1 92.38 24 PHE B N 1
ATOM 3785 C CA . PHE B 1 24 ? 8.93 4.598 5.273 1 92.38 24 PHE B CA 1
ATOM 3786 C C . PHE B 1 24 ? 8.773 4.816 6.773 1 92.38 24 PHE B C 1
ATOM 3788 O O . PHE B 1 24 ? 7.656 4.828 7.293 1 92.38 24 PHE B O 1
ATOM 3795 N N . VAL B 1 25 ? 9.875 4.984 7.469 1 92.56 25 VAL B N 1
ATOM 3796 C CA . VAL B 1 25 ? 9.883 5.109 8.922 1 92.56 25 VAL B CA 1
ATOM 3797 C C . VAL B 1 25 ? 9.125 6.371 9.336 1 92.56 25 VAL B C 1
ATOM 3799 O O . VAL B 1 25 ? 8.258 6.32 10.211 1 92.56 25 VAL B O 1
ATOM 3802 N N . ALA B 1 26 ? 9.383 7.457 8.68 1 93.38 26 ALA B N 1
ATOM 3803 C CA . ALA B 1 26 ? 8.695 8.711 8.977 1 93.38 26 ALA B CA 1
ATOM 3804 C C . ALA B 1 26 ? 7.258 8.68 8.469 1 93.38 26 ALA B C 1
ATOM 3806 O O . ALA B 1 26 ? 6.34 9.156 9.141 1 93.38 26 ALA B O 1
ATOM 3807 N N . GLY B 1 27 ? 7.066 8.07 7.363 1 95.38 27 GLY B N 1
ATOM 3808 C CA . GLY B 1 27 ? 5.773 8.07 6.695 1 95.38 27 GLY B CA 1
ATOM 3809 C C . GLY B 1 27 ? 4.723 7.262 7.434 1 95.38 27 GLY B C 1
ATOM 3810 O O . GLY B 1 27 ? 3.535 7.594 7.387 1 95.38 27 GLY B O 1
ATOM 3811 N N . MET B 1 28 ? 5.062 6.219 8.133 1 94.56 28 MET B N 1
ATOM 3812 C CA . MET B 1 28 ? 4.098 5.379 8.828 1 94.56 28 MET B CA 1
ATOM 3813 C C . MET B 1 28 ? 3.422 6.148 9.961 1 94.56 28 MET B C 1
ATOM 3815 O O . MET B 1 28 ? 2.305 5.816 10.359 1 94.56 28 MET B O 1
ATOM 3819 N N . GLY B 1 29 ? 4.145 7.148 10.438 1 94.06 29 GLY B N 1
ATOM 3820 C CA . GLY B 1 29 ? 3.473 8.047 11.367 1 94.06 29 GLY B CA 1
ATOM 3821 C C . GLY B 1 29 ? 2.301 8.781 10.742 1 94.06 29 GLY B C 1
ATOM 3822 O O . GLY B 1 29 ? 1.224 8.859 11.336 1 94.06 29 GLY B O 1
ATOM 3823 N N . PHE B 1 30 ? 2.543 9.219 9.555 1 95.62 30 PHE B N 1
ATOM 3824 C CA . PHE B 1 30 ? 1.502 9.977 8.875 1 95.62 30 PHE B CA 1
ATOM 3825 C C . PHE B 1 30 ? 0.409 9.047 8.359 1 95.62 30 PHE B C 1
ATOM 3827 O O . PHE B 1 30 ? -0.754 9.445 8.258 1 95.62 30 PHE B O 1
ATOM 3834 N N . PHE B 1 31 ? 0.733 7.812 8.062 1 97.62 31 PHE B N 1
ATOM 3835 C CA . PHE B 1 31 ? -0.289 6.801 7.812 1 97.62 31 PHE B CA 1
ATOM 3836 C C . PHE B 1 31 ? -1.246 6.695 8.992 1 97.62 31 PHE B C 1
ATOM 3838 O O . PHE B 1 31 ? -2.465 6.785 8.82 1 97.62 31 PHE B O 1
ATOM 3845 N N . THR B 1 32 ? -0.655 6.57 10.148 1 96.81 32 THR B N 1
ATOM 3846 C CA . THR B 1 32 ? -1.443 6.418 11.367 1 96.81 32 THR B CA 1
ATOM 3847 C C . THR B 1 32 ? -2.242 7.688 11.656 1 96.81 32 THR B C 1
ATOM 3849 O O . THR B 1 32 ? -3.408 7.617 12.047 1 96.81 32 THR B O 1
ATOM 3852 N N . ASP B 1 33 ? -1.614 8.805 11.469 1 96.38 33 ASP B N 1
ATOM 3853 C CA . ASP B 1 33 ? -2.281 10.078 11.695 1 96.38 33 ASP B CA 1
ATOM 3854 C C . ASP B 1 33 ? -3.566 10.18 10.875 1 96.38 33 ASP B C 1
ATOM 3856 O O . ASP B 1 33 ? -4.641 10.43 11.422 1 96.38 33 ASP B O 1
ATOM 3860 N N . ALA B 1 34 ? -3.373 9.953 9.633 1 96.88 34 ALA B N 1
ATOM 3861 C CA . ALA B 1 34 ? -4.516 10.094 8.727 1 96.88 34 ALA B CA 1
ATOM 3862 C C . ALA B 1 34 ? -5.578 9.039 9.031 1 96.88 34 ALA B C 1
ATOM 3864 O O . ALA B 1 34 ? -6.77 9.344 9.062 1 96.88 34 ALA B O 1
ATOM 3865 N N . TYR B 1 35 ? -5.164 7.805 9.242 1 97.62 35 TYR B N 1
ATOM 3866 C CA . TYR B 1 35 ? -6.098 6.742 9.586 1 97.62 35 TYR B CA 1
ATOM 3867 C C . TYR B 1 35 ? -6.961 7.137 10.781 1 97.62 35 TYR B C 1
ATOM 3869 O O . TYR B 1 35 ? -8.188 7.113 10.703 1 97.62 35 TYR B O 1
ATOM 3877 N N . ASP B 1 36 ? -6.32 7.539 11.82 1 96.56 36 ASP B N 1
ATOM 3878 C CA . ASP B 1 36 ? -7.004 7.797 13.086 1 96.56 36 ASP B CA 1
ATOM 3879 C C . ASP B 1 36 ? -7.848 9.07 13.008 1 96.56 36 ASP B C 1
ATOM 3881 O O . ASP B 1 36 ? -8.93 9.141 13.594 1 96.56 36 ASP B O 1
ATOM 3885 N N . LEU B 1 37 ? -7.355 10.039 12.344 1 94.56 37 LEU B N 1
ATOM 3886 C CA . LEU B 1 37 ? -8.031 11.328 12.312 1 94.56 37 LEU B CA 1
ATOM 3887 C C . LEU B 1 37 ? -9.281 11.273 11.43 1 94.56 37 LEU B C 1
ATOM 3889 O O . LEU B 1 37 ? -10.234 12.016 11.656 1 94.56 37 LEU B O 1
ATOM 3893 N N . PHE B 1 38 ? -9.281 10.336 10.523 1 93.25 38 PHE B N 1
ATOM 3894 C CA . PHE B 1 38 ? -10.406 10.391 9.602 1 93.25 38 PHE B CA 1
ATOM 3895 C C . PHE B 1 38 ? -11.375 9.242 9.875 1 93.25 38 PHE B C 1
ATOM 3897 O O . PHE B 1 38 ? -12.578 9.367 9.648 1 93.25 38 PHE B O 1
ATOM 3904 N N . ILE B 1 39 ? -10.891 8.133 10.406 1 95.25 39 ILE B N 1
ATOM 3905 C CA . ILE B 1 39 ? -11.781 7 10.656 1 95.25 39 ILE B CA 1
ATOM 3906 C C . ILE B 1 39 ? -12.742 7.34 11.789 1 95.25 39 ILE B C 1
ATOM 3908 O O . ILE B 1 39 ? -13.773 6.691 11.953 1 95.25 39 ILE B O 1
ATOM 3912 N N . ILE B 1 40 ? -12.422 8.344 12.625 1 95 40 ILE B N 1
ATOM 3913 C CA . ILE B 1 40 ? -13.203 8.711 13.797 1 95 40 ILE B CA 1
ATOM 3914 C C . ILE B 1 40 ? -14.602 9.164 13.375 1 95 40 ILE B C 1
ATOM 3916 O O . ILE B 1 40 ? -15.578 8.93 14.086 1 95 40 ILE B O 1
ATOM 3920 N N . GLY B 1 41 ? -14.695 9.828 12.234 1 91.31 41 GLY B N 1
ATOM 3921 C CA . GLY B 1 41 ? -16 10.234 11.734 1 91.31 41 GLY B CA 1
ATOM 3922 C C . GLY B 1 41 ? -16.969 9.07 11.586 1 91.31 41 GLY B C 1
ATOM 3923 O O . GLY B 1 41 ? -18.125 9.172 11.984 1 91.31 41 GLY B O 1
ATOM 3924 N N . THR B 1 42 ? -16.5 7.996 11.039 1 92.5 42 THR B N 1
ATOM 3925 C CA . THR B 1 42 ? -17.312 6.797 10.891 1 92.5 42 THR B CA 1
ATOM 3926 C C . THR B 1 42 ? -17.547 6.133 12.25 1 92.5 42 THR B C 1
ATOM 3928 O O . THR B 1 42 ? -18.672 5.734 12.562 1 92.5 42 THR B O 1
ATOM 3931 N N . ALA B 1 43 ? -16.531 6.047 13.023 1 95.75 43 ALA B N 1
ATOM 3932 C CA . ALA B 1 43 ? -16.641 5.418 14.336 1 95.75 43 ALA B CA 1
ATOM 3933 C C . ALA B 1 43 ? -17.656 6.148 15.211 1 95.75 43 ALA B C 1
ATOM 3935 O O . ALA B 1 43 ? -18.453 5.512 15.906 1 95.75 43 ALA B O 1
ATOM 3936 N N . THR B 1 4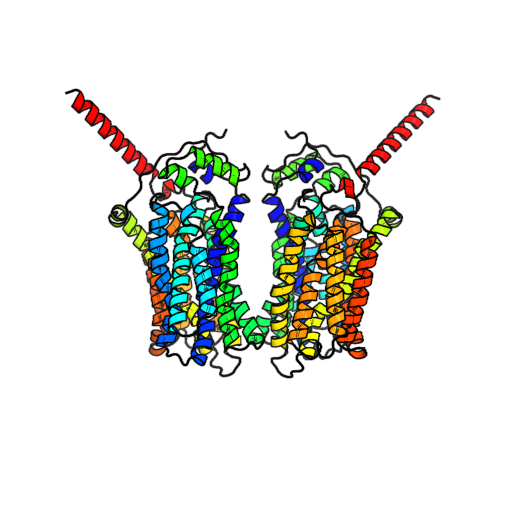4 ? -17.656 7.41 15.141 1 93.44 44 THR B N 1
ATOM 3937 C CA . THR B 1 44 ? -18.516 8.195 16.016 1 93.44 44 THR B CA 1
ATOM 3938 C C . THR B 1 44 ? -19.984 8.062 15.602 1 93.44 44 THR B C 1
ATOM 3940 O O . THR B 1 44 ? -20.891 8.188 16.438 1 93.44 44 THR B O 1
ATOM 3943 N N . THR B 1 45 ? -20.203 7.871 14.336 1 89.62 45 THR B N 1
ATOM 3944 C CA . THR B 1 45 ? -21.578 7.602 13.898 1 89.62 45 THR B CA 1
ATOM 3945 C C . THR B 1 45 ? -22.141 6.387 14.625 1 89.62 45 THR B C 1
ATOM 3947 O O . THR B 1 45 ? -23.328 6.367 14.977 1 89.62 45 THR B O 1
ATOM 3950 N N . LEU B 1 46 ? -21.344 5.426 14.867 1 93.56 46 LEU B N 1
ATOM 3951 C CA . LEU B 1 46 ? -21.766 4.223 15.57 1 93.56 46 LEU B CA 1
ATOM 3952 C C . LEU B 1 46 ? -21.844 4.469 17.078 1 93.56 46 LEU B C 1
ATOM 3954 O O . LEU B 1 46 ? -22.797 4.059 17.734 1 93.56 46 LEU B O 1
ATOM 3958 N N . ILE B 1 47 ? -20.891 5.176 17.578 1 95.94 47 ILE B N 1
ATOM 3959 C CA . ILE B 1 47 ? -20.797 5.43 19.016 1 95.94 47 ILE B CA 1
ATOM 3960 C C . ILE B 1 47 ? -21.953 6.309 19.469 1 95.94 47 ILE B C 1
ATOM 3962 O O . ILE B 1 47 ? -22.547 6.078 20.516 1 95.94 47 ILE B O 1
ATOM 3966 N N . ALA B 1 48 ? -22.234 7.293 18.672 1 92.94 48 ALA B N 1
ATOM 3967 C CA . ALA B 1 48 ? -23.297 8.234 19.016 1 92.94 48 ALA B CA 1
ATOM 3968 C C . ALA B 1 48 ? -24.641 7.512 19.203 1 92.94 48 ALA B C 1
ATOM 3970 O O . ALA B 1 48 ? -25.406 7.836 20.109 1 92.94 48 ALA B O 1
ATOM 3971 N N . LYS B 1 49 ? -24.906 6.617 18.375 1 91.31 49 LYS B N 1
ATOM 3972 C CA . LYS B 1 49 ? -26.141 5.832 18.469 1 91.31 49 LYS B CA 1
ATOM 3973 C C . LYS B 1 49 ? -26.109 4.926 19.703 1 91.31 49 LYS B C 1
ATOM 3975 O O . LYS B 1 49 ? -27.109 4.793 20.406 1 91.31 49 LYS B O 1
ATOM 3980 N N . GLN B 1 50 ? -25.016 4.352 19.938 1 95.12 50 GLN B N 1
ATOM 3981 C CA . GLN B 1 50 ? -24.875 3.396 21.047 1 95.12 50 GLN B CA 1
ATOM 3982 C C . GLN B 1 50 ? -24.969 4.098 22.391 1 95.12 50 GLN B C 1
ATOM 3984 O O . GLN B 1 50 ? -25.578 3.586 23.328 1 95.12 50 GLN B O 1
ATOM 3989 N N . TRP B 1 51 ? -24.391 5.262 22.453 1 96.69 51 TRP B N 1
ATOM 3990 C CA . TRP B 1 51 ? -24.25 5.93 23.75 1 96.69 51 TRP B CA 1
ATOM 3991 C C . TRP B 1 51 ? -25.25 7.086 23.859 1 96.69 51 TRP B C 1
ATOM 3993 O O . TRP B 1 51 ? -25.297 7.766 24.891 1 96.69 51 TRP B O 1
ATOM 4003 N N . GLY B 1 52 ? -26.094 7.367 22.844 1 95.25 52 GLY B N 1
ATOM 4004 C CA . GLY B 1 52 ? -27.047 8.461 22.875 1 95.25 52 GLY B CA 1
ATOM 4005 C C . GLY B 1 52 ? -26.406 9.82 23.016 1 95.25 52 GLY B C 1
ATOM 4006 O O . GLY B 1 52 ? -26.828 10.625 23.844 1 95.25 52 GLY B O 1
ATOM 4007 N N . LEU B 1 53 ? -25.422 10.07 22.203 1 93.56 53 LEU B N 1
ATOM 4008 C CA . LEU B 1 53 ? -24.641 11.289 22.328 1 93.56 53 LEU B CA 1
ATOM 4009 C C . LEU B 1 53 ? -25.344 12.461 21.656 1 93.56 53 LEU B C 1
ATOM 4011 O O . LEU B 1 53 ? -26.016 12.289 20.641 1 93.56 53 LEU B O 1
ATOM 4015 N N . SER B 1 54 ? -25.141 13.68 22.266 1 90.12 54 SER B N 1
ATOM 4016 C CA . SER B 1 54 ? -25.578 14.93 21.656 1 90.12 54 SER B CA 1
ATOM 4017 C C . SER B 1 54 ? -24.672 15.328 20.5 1 90.12 54 SER B C 1
ATOM 4019 O O . SER B 1 54 ? -23.609 14.734 20.297 1 90.12 54 SER B O 1
ATOM 4021 N N . SER B 1 55 ? -25.109 16.359 19.688 1 85.06 55 SER B N 1
ATOM 4022 C CA . SER B 1 55 ? -24.297 16.891 18.594 1 85.06 55 SER B CA 1
ATOM 4023 C C . SER B 1 55 ? -23 17.484 19.109 1 85.06 55 SER B C 1
ATOM 4025 O O . SER B 1 55 ? -21.953 17.344 18.469 1 85.06 55 SER B O 1
ATOM 4027 N N . THR B 1 56 ? -23.109 18.109 20.219 1 88.81 56 THR B N 1
ATOM 4028 C CA . THR B 1 56 ? -21.938 18.734 20.812 1 88.81 56 THR B CA 1
ATOM 4029 C C . THR B 1 56 ? -20.938 17.672 21.281 1 88.81 56 THR B C 1
ATOM 4031 O O . THR B 1 56 ? -19.734 17.797 21.047 1 88.81 56 THR B O 1
ATOM 4034 N N . GLU B 1 57 ? -21.453 16.641 21.891 1 91.81 57 GLU B N 1
ATOM 4035 C CA . GLU B 1 57 ? -20.594 15.555 22.328 1 91.81 57 GLU B CA 1
ATOM 4036 C C . GLU B 1 57 ? -19.938 14.852 21.141 1 91.81 57 GLU B C 1
ATOM 4038 O O . GLU B 1 57 ? -18.75 14.5 21.188 1 91.81 57 GLU B O 1
ATOM 4043 N N . THR B 1 58 ? -20.703 14.664 20.156 1 90.06 58 THR B N 1
ATOM 4044 C CA . THR B 1 58 ? -20.188 14.055 18.922 1 90.06 58 THR B CA 1
ATOM 4045 C C . THR B 1 58 ? -19.094 14.922 18.312 1 90.06 58 THR B C 1
ATOM 4047 O O . THR B 1 58 ? -18.047 14.414 17.922 1 90.06 58 THR B O 1
ATOM 4050 N N . GLY B 1 59 ? -19.328 16.188 18.219 1 89.62 59 GLY B N 1
ATOM 4051 C CA . GLY B 1 59 ? -18.328 17.109 17.719 1 89.62 59 GLY B CA 1
ATOM 4052 C C . GLY B 1 59 ? -17.047 17.109 18.531 1 89.62 59 GLY B C 1
ATOM 4053 O O . GLY B 1 59 ? -15.945 17.203 17.969 1 89.62 59 GLY B O 1
ATOM 4054 N N . LEU B 1 60 ? -17.172 17 19.797 1 93.12 60 LEU B N 1
ATOM 4055 C CA . LEU B 1 60 ? -16.016 16.984 20.688 1 93.12 60 LEU B CA 1
ATOM 4056 C C . LEU B 1 60 ? -15.164 15.734 20.453 1 93.12 60 LEU B C 1
ATOM 4058 O O . LEU B 1 60 ? -13.93 15.812 20.422 1 93.12 60 LEU B O 1
ATOM 4062 N N . ILE B 1 61 ? -15.805 14.594 20.312 1 94.31 61 ILE B N 1
ATOM 4063 C CA . ILE B 1 61 ? -15.07 13.359 20.047 1 94.31 61 ILE B CA 1
ATOM 4064 C C . ILE B 1 61 ? -14.305 13.484 18.734 1 94.31 61 ILE B C 1
ATOM 4066 O O . ILE B 1 61 ? -13.133 13.102 18.656 1 94.31 61 ILE B O 1
ATOM 4070 N N . ASN B 1 62 ? -14.93 14.07 17.781 1 93.31 62 ASN B N 1
ATOM 4071 C CA . ASN B 1 62 ? -14.352 14.164 16.438 1 93.31 62 ASN B CA 1
ATOM 4072 C C . ASN B 1 62 ? -13.195 15.156 16.391 1 93.31 62 ASN B C 1
ATOM 4074 O O . ASN B 1 62 ? -12.32 15.062 15.531 1 93.31 62 ASN B O 1
ATOM 4078 N N . SER B 1 63 ? -13.133 16.078 17.359 1 95.62 63 SER B N 1
ATOM 4079 C CA . SER B 1 63 ? -12.203 17.188 17.188 1 95.62 63 SER B CA 1
ATOM 4080 C C . SER B 1 63 ? -11.141 17.203 18.281 1 95.62 63 SER B C 1
ATOM 4082 O O . SER B 1 63 ? -10.133 17.906 18.172 1 95.62 63 SER B O 1
ATOM 4084 N N . ILE B 1 64 ? -11.266 16.469 19.375 1 97.38 64 ILE B N 1
ATOM 4085 C CA . ILE B 1 64 ? -10.406 16.578 20.547 1 97.38 64 ILE B CA 1
ATOM 4086 C C . ILE B 1 64 ? -8.977 16.203 20.188 1 97.38 64 ILE B C 1
ATOM 4088 O O . ILE B 1 64 ? -8.023 16.75 20.734 1 97.38 64 ILE B O 1
ATOM 4092 N N . THR B 1 65 ? -8.852 15.25 19.312 1 97.88 65 THR B N 1
ATOM 4093 C CA . THR B 1 65 ? -7.527 14.82 18.875 1 97.88 65 THR B CA 1
ATOM 4094 C C . THR B 1 65 ? -6.797 15.961 18.172 1 97.88 65 THR B C 1
ATOM 4096 O O . THR B 1 65 ? -5.582 16.109 18.297 1 97.88 65 THR B O 1
ATOM 4099 N N . LEU B 1 66 ? -7.504 16.734 17.438 1 98 66 LEU B N 1
ATOM 4100 C CA . LEU B 1 66 ? -6.934 17.891 16.734 1 98 66 LEU B CA 1
ATOM 4101 C C . LEU B 1 66 ? -6.508 18.969 17.719 1 98 66 LEU B C 1
ATOM 4103 O O . LEU B 1 66 ? -5.449 19.578 17.547 1 98 66 LEU B O 1
ATOM 4107 N N . LEU B 1 67 ? -7.281 19.141 18.719 1 98 67 LEU B N 1
ATOM 4108 C CA . LEU B 1 67 ? -6.918 20.094 19.75 1 98 67 LEU B CA 1
ATOM 4109 C C . LEU B 1 67 ? -5.629 19.688 20.453 1 98 67 LEU B C 1
ATOM 4111 O O . LEU B 1 67 ? -4.734 20.5 20.656 1 98 67 LEU B O 1
ATOM 4115 N N . SER B 1 68 ? -5.574 18.453 20.844 1 98.5 68 SER B N 1
ATOM 4116 C CA . SER B 1 68 ? -4.387 17.984 21.531 1 98.5 68 SER B CA 1
ATOM 4117 C C . SER B 1 68 ? -3.176 17.938 20.609 1 98.5 68 SER B C 1
ATOM 4119 O O . SER B 1 68 ? -2.037 18.078 21.062 1 98.5 68 SER B O 1
ATOM 4121 N N . ALA B 1 69 ? -3.393 17.781 19.344 1 98.25 69 ALA B N 1
ATOM 4122 C CA . ALA B 1 69 ? -2.297 17.844 18.375 1 98.25 69 ALA B CA 1
ATOM 4123 C C . ALA B 1 69 ? -1.63 19.203 18.375 1 98.25 69 ALA B C 1
ATOM 4125 O O . ALA B 1 69 ? -0.429 19.328 18.125 1 98.25 69 ALA B O 1
ATOM 4126 N N . PHE B 1 70 ? -2.41 20.25 18.641 1 98.19 70 PHE B N 1
ATOM 4127 C CA . PHE B 1 70 ? -1.834 21.578 18.812 1 98.19 70 PHE B CA 1
ATOM 4128 C C . PHE B 1 70 ? -0.731 21.547 19.859 1 98.19 70 PHE B C 1
ATOM 4130 O O . PHE B 1 70 ? 0.395 21.984 19.594 1 98.19 70 PHE B O 1
ATOM 4137 N N . PHE B 1 71 ? -1.004 21.016 20.969 1 98.19 71 PHE B N 1
ATOM 4138 C CA . PHE B 1 71 ? -0.052 20.969 22.062 1 98.19 71 PHE B CA 1
ATOM 4139 C C . PHE B 1 71 ? 1.114 20.047 21.734 1 98.19 71 PHE B C 1
ATOM 4141 O O . PHE B 1 71 ? 2.271 20.391 22 1 98.19 71 PHE B O 1
ATOM 4148 N N . GLY B 1 72 ? 0.796 18.891 21.188 1 98.12 72 GLY B N 1
ATOM 4149 C CA . GLY B 1 72 ? 1.844 17.953 20.828 1 98.12 72 GLY B CA 1
ATOM 4150 C C . GLY B 1 72 ? 2.859 18.531 19.859 1 98.12 72 GLY B C 1
ATOM 4151 O O . GLY B 1 72 ? 4.066 18.375 20.047 1 98.12 72 GLY B O 1
ATOM 4152 N N . ALA B 1 73 ? 2.377 19.234 18.875 1 98.06 73 ALA B N 1
ATOM 4153 C CA . ALA B 1 73 ? 3.244 19.812 17.844 1 98.06 73 ALA B CA 1
ATOM 4154 C C . ALA B 1 73 ? 4.141 20.891 18.438 1 98.06 73 ALA B C 1
ATOM 4156 O O . ALA B 1 73 ? 5.348 20.906 18.188 1 98.06 73 ALA B O 1
ATOM 4157 N N . VAL B 1 74 ? 3.574 21.781 19.234 1 97.5 74 VAL B N 1
ATOM 4158 C CA . VAL B 1 74 ? 4.301 22.906 19.781 1 97.5 74 VAL B CA 1
ATOM 4159 C C . VAL B 1 74 ? 5.328 22.422 20.812 1 97.5 74 VAL B C 1
ATOM 4161 O O . VAL B 1 74 ? 6.5 22.797 20.75 1 97.5 74 VAL B O 1
ATOM 4164 N N . ILE B 1 75 ? 4.934 21.516 21.625 1 97 75 ILE B N 1
ATOM 4165 C CA . ILE B 1 75 ? 5.785 21.078 22.719 1 97 75 ILE B CA 1
ATOM 4166 C C . ILE B 1 75 ? 6.906 20.188 22.172 1 97 75 ILE B C 1
ATOM 4168 O O . ILE B 1 75 ? 8.086 20.438 22.438 1 97 75 ILE B O 1
ATOM 4172 N N . LEU B 1 76 ? 6.551 19.234 21.406 1 95.44 76 LEU B N 1
ATOM 4173 C CA . LEU B 1 76 ? 7.566 18.297 20.922 1 95.44 76 LEU B CA 1
ATOM 4174 C C . LEU B 1 76 ? 8.43 18.969 19.844 1 95.44 76 LEU B C 1
ATOM 4176 O O . LEU B 1 76 ? 9.602 18.609 19.688 1 95.44 76 LEU B O 1
ATOM 4180 N N . GLY B 1 77 ? 7.832 19.891 19.125 1 94.69 77 GLY B N 1
ATOM 4181 C CA . GLY B 1 77 ? 8.648 20.672 18.219 1 94.69 77 GLY B CA 1
ATOM 4182 C C . GLY B 1 77 ? 9.758 21.438 18.922 1 94.69 77 GLY B C 1
ATOM 4183 O O . GLY B 1 77 ? 10.914 21.391 18.5 1 94.69 77 GLY B O 1
ATOM 4184 N N . ARG B 1 78 ? 9.438 22.078 19.969 1 94.75 78 ARG B N 1
ATOM 4185 C CA . ARG B 1 78 ? 10.414 22.828 20.75 1 94.75 78 ARG B CA 1
ATOM 4186 C C . ARG B 1 78 ? 11.422 21.891 21.422 1 94.75 78 ARG B C 1
ATOM 4188 O O . ARG B 1 78 ? 12.625 22.156 21.422 1 94.75 78 ARG B O 1
ATOM 4195 N N . LEU B 1 79 ? 10.977 20.812 21.906 1 93.69 79 LEU B N 1
ATOM 4196 C CA . LEU B 1 79 ? 11.836 19.859 22.609 1 93.69 79 LEU B CA 1
ATOM 4197 C C . LEU B 1 79 ? 12.852 19.25 21.641 1 93.69 79 LEU B C 1
ATOM 4199 O O . LEU B 1 79 ? 13.977 18.938 22.047 1 93.69 79 LEU B O 1
ATOM 4203 N N . ALA B 1 80 ? 12.445 19.078 20.438 1 91.94 80 ALA B N 1
ATOM 4204 C CA . ALA B 1 80 ? 13.336 18.5 19.453 1 91.94 80 ALA B CA 1
ATOM 4205 C C . ALA B 1 80 ? 14.516 19.422 19.156 1 91.94 80 ALA B C 1
ATOM 4207 O O . ALA B 1 80 ? 15.633 18.953 18.891 1 91.94 80 ALA B O 1
ATOM 4208 N N . ASP B 1 81 ? 14.273 20.734 19.188 1 91.69 81 ASP B N 1
ATOM 4209 C CA . ASP B 1 81 ? 15.352 21.688 18.953 1 91.69 81 ASP B CA 1
ATOM 4210 C C . ASP B 1 81 ? 16.266 21.797 20.172 1 91.69 81 ASP B C 1
ATOM 4212 O O . ASP B 1 81 ? 17.453 22.094 20.031 1 91.69 81 ASP B O 1
ATOM 4216 N N . VAL B 1 82 ? 15.711 21.484 21.312 1 90.62 82 VAL B N 1
ATOM 4217 C CA . VAL B 1 82 ? 16.484 21.672 22.531 1 90.62 82 VAL B CA 1
ATOM 4218 C C . VAL B 1 82 ? 17.219 20.391 22.875 1 90.62 82 VAL B C 1
ATOM 4220 O O . VAL B 1 82 ? 18.391 20.422 23.281 1 90.62 82 VAL B O 1
ATOM 4223 N N . LEU B 1 83 ? 16.562 19.219 22.641 1 89.81 83 LEU B N 1
ATOM 4224 C CA . LEU B 1 83 ? 17.125 17.953 23.125 1 89.81 83 LEU B CA 1
ATOM 4225 C C . LEU B 1 83 ? 17.703 17.141 21.984 1 89.81 83 LEU B C 1
ATOM 4227 O O . LEU B 1 83 ? 18.438 16.188 22.219 1 89.81 83 LEU B O 1
ATOM 4231 N N . GLY B 1 84 ? 17.406 17.562 20.828 1 88.25 84 GLY B N 1
ATOM 4232 C CA . GLY B 1 84 ? 17.781 16.781 19.656 1 88.25 84 GLY B CA 1
ATOM 4233 C C . GLY B 1 84 ? 16.609 16.062 19.031 1 88.25 84 GLY B C 1
ATOM 4234 O O . GLY B 1 84 ? 15.594 15.828 19.672 1 88.25 84 GLY B O 1
ATOM 4235 N N . ARG B 1 85 ? 16.781 15.719 17.797 1 89.12 85 ARG B N 1
ATOM 4236 C CA . ARG B 1 85 ? 15.711 15.055 17.062 1 89.12 85 ARG B CA 1
ATOM 4237 C C . ARG B 1 85 ? 15.547 13.609 17.516 1 89.12 85 ARG B C 1
ATOM 4239 O O . ARG B 1 85 ? 14.43 13.133 17.703 1 89.12 85 ARG B O 1
ATOM 4246 N N . LYS B 1 86 ? 16.672 12.93 17.719 1 85.75 86 LYS B N 1
ATOM 4247 C CA . LYS B 1 86 ? 16.703 11.5 18 1 85.75 86 LYS B CA 1
ATOM 4248 C C . LYS B 1 86 ? 16.016 11.18 19.328 1 85.75 86 LYS B C 1
ATOM 4250 O O . LYS B 1 86 ? 15.289 10.188 19.438 1 85.75 86 LYS B O 1
ATOM 4255 N N . ARG B 1 87 ? 16.188 11.914 20.266 1 85.38 87 ARG B N 1
ATOM 4256 C CA . ARG B 1 87 ? 15.672 11.648 21.609 1 85.38 87 ARG B CA 1
ATOM 4257 C C . ARG B 1 87 ? 14.148 11.719 21.641 1 85.38 87 ARG B C 1
ATOM 4259 O O . ARG B 1 87 ? 13.5 11.047 22.453 1 85.38 87 ARG B O 1
ATOM 4266 N N . THR B 1 88 ? 13.633 12.477 20.828 1 88.06 88 THR B N 1
ATOM 4267 C CA . THR B 1 88 ? 12.195 12.695 20.844 1 88.06 88 THR B CA 1
ATOM 4268 C C . THR B 1 88 ? 11.5 11.805 19.812 1 88.06 88 THR B C 1
ATOM 4270 O O . THR B 1 88 ? 10.297 11.555 19.906 1 88.06 88 THR B O 1
ATOM 4273 N N . TYR B 1 89 ? 12.352 11.312 18.906 1 89.5 89 TYR B N 1
ATOM 4274 C CA . TYR B 1 89 ? 11.758 10.555 17.797 1 89.5 89 TYR B CA 1
ATOM 4275 C C . TYR B 1 89 ? 11.359 9.156 18.266 1 89.5 89 TYR B C 1
ATOM 4277 O O . TYR B 1 89 ? 12.18 8.414 18.812 1 89.5 89 TYR B O 1
ATOM 4285 N N . GLY B 1 90 ? 10.141 8.781 18.172 1 92.44 90 GLY B N 1
ATOM 4286 C CA . GLY B 1 90 ? 9.602 7.516 18.656 1 92.44 90 GLY B CA 1
ATOM 4287 C C . GLY B 1 90 ? 8.609 7.684 19.797 1 92.44 90 GLY B C 1
ATOM 4288 O O . GLY B 1 90 ? 7.699 6.875 19.953 1 92.44 90 GLY B O 1
ATOM 4289 N N . LEU B 1 91 ? 8.812 8.703 20.578 1 93.38 91 LEU B N 1
ATOM 4290 C CA . LEU B 1 91 ? 7.898 8.984 21.672 1 93.38 91 LEU B CA 1
ATOM 4291 C C . LEU B 1 91 ? 6.496 9.281 21.156 1 93.38 91 LEU B C 1
ATOM 4293 O O . LEU B 1 91 ? 5.508 8.797 21.703 1 93.38 91 LEU B O 1
ATOM 4297 N N . GLU B 1 92 ? 6.461 10.086 20.172 1 95.31 92 GLU B N 1
ATOM 4298 C CA . GLU B 1 92 ? 5.172 10.43 19.578 1 95.31 92 GLU B CA 1
ATOM 4299 C C . GLU B 1 92 ? 4.461 9.188 19.047 1 95.31 92 GLU B C 1
ATOM 4301 O O . GLU B 1 92 ? 3.24 9.062 19.172 1 95.31 92 GLU B O 1
ATOM 4306 N N . ALA B 1 93 ? 5.191 8.289 18.453 1 95.69 93 ALA B N 1
ATOM 4307 C CA . ALA B 1 93 ? 4.605 7.043 17.969 1 95.69 93 ALA B CA 1
ATOM 4308 C C . ALA B 1 93 ? 4.055 6.215 19.141 1 95.69 93 ALA B C 1
ATOM 4310 O O . ALA B 1 93 ? 2.988 5.609 19.016 1 95.69 93 ALA B O 1
ATOM 4311 N N . GLY B 1 94 ? 4.777 6.18 20.203 1 97.06 94 GLY B N 1
ATOM 4312 C CA . GLY B 1 94 ? 4.309 5.488 21.391 1 97.06 94 GLY B CA 1
ATOM 4313 C C . GLY B 1 94 ? 2.998 6.039 21.922 1 97.06 94 GLY B C 1
ATOM 4314 O O . GLY B 1 94 ? 2.111 5.277 22.312 1 97.06 94 GLY B O 1
ATOM 4315 N N . LEU B 1 95 ? 2.879 7.32 21.938 1 97.88 95 LEU B N 1
ATOM 4316 C CA . LEU B 1 95 ? 1.652 7.973 22.391 1 97.88 95 LEU B CA 1
ATOM 4317 C C . LEU B 1 95 ? 0.487 7.633 21.469 1 97.88 95 LEU B C 1
ATOM 4319 O O . LEU B 1 95 ? -0.633 7.41 21.922 1 97.88 95 LEU B O 1
ATOM 4323 N N . MET B 1 96 ? 0.741 7.629 20.219 1 97.75 96 MET B N 1
ATOM 4324 C CA . MET B 1 96 ? -0.297 7.277 19.266 1 97.75 96 MET B CA 1
ATOM 4325 C C . MET B 1 96 ? -0.775 5.844 19.484 1 97.75 96 MET B C 1
ATOM 4327 O O . MET B 1 96 ? -1.978 5.574 19.438 1 97.75 96 MET B O 1
ATOM 4331 N N . VAL B 1 97 ? 0.186 4.93 19.703 1 98.19 97 VAL B N 1
ATOM 4332 C CA . VAL B 1 97 ? -0.157 3.533 19.938 1 98.19 97 VAL B CA 1
ATOM 4333 C C . VAL B 1 97 ? -0.992 3.418 21.219 1 98.19 97 VAL B C 1
ATOM 4335 O O . VAL B 1 97 ? -2.051 2.787 21.219 1 98.19 97 VAL B O 1
ATOM 4338 N N . LEU B 1 98 ? -0.523 4.039 22.203 1 98.38 98 LEU B N 1
ATOM 4339 C CA . LEU B 1 98 ? -1.217 3.996 23.484 1 98.38 98 LEU B CA 1
ATOM 4340 C C . LEU B 1 98 ? -2.625 4.57 23.359 1 98.38 98 LEU B C 1
ATOM 4342 O O . LEU B 1 98 ? -3.59 3.963 23.828 1 98.38 98 LEU B O 1
ATOM 4346 N N . GLY B 1 99 ? -2.721 5.738 22.766 1 98.62 99 GLY B N 1
ATOM 4347 C CA . GLY B 1 99 ? -4.016 6.375 22.609 1 98.62 99 GLY B CA 1
ATOM 4348 C C . GLY B 1 99 ? -4.977 5.559 21.766 1 98.62 99 GLY B C 1
ATOM 4349 O O . GLY B 1 99 ? -6.164 5.453 22.094 1 98.62 99 GLY B O 1
ATOM 4350 N N . ALA B 1 100 ? -4.531 5 20.719 1 98.5 100 ALA B N 1
ATOM 4351 C CA . ALA B 1 100 ? -5.375 4.211 19.812 1 98.5 100 ALA B CA 1
ATOM 4352 C C . ALA B 1 100 ? -5.875 2.945 20.516 1 98.5 100 ALA B C 1
ATOM 4354 O O . ALA B 1 100 ? -7.07 2.648 20.484 1 98.5 100 ALA B O 1
ATOM 4355 N N . VAL B 1 101 ? -4.977 2.203 21.156 1 98.5 101 VAL B N 1
ATOM 4356 C CA . VAL B 1 101 ? -5.348 0.968 21.844 1 98.5 101 VAL B CA 1
ATOM 4357 C C . VAL B 1 101 ? -6.309 1.28 22.984 1 98.5 101 VAL B C 1
ATOM 4359 O O . VAL B 1 101 ? -7.332 0.612 23.141 1 98.5 101 VAL B O 1
ATOM 4362 N N . ALA B 1 102 ? -5.969 2.281 23.734 1 98.75 102 ALA B N 1
ATOM 4363 C CA . ALA B 1 102 ? -6.824 2.648 24.859 1 98.75 102 ALA B CA 1
ATOM 4364 C C . ALA B 1 102 ? -8.203 3.096 24.375 1 98.75 102 ALA B C 1
ATOM 4366 O O . ALA B 1 102 ? -9.211 2.834 25.031 1 98.75 102 ALA B O 1
ATOM 4367 N N . SER B 1 103 ? -8.297 3.814 23.281 1 98.62 103 SER B N 1
ATOM 4368 C CA . SER B 1 103 ? -9.57 4.254 22.719 1 98.62 103 SER B CA 1
ATOM 4369 C C . SER B 1 103 ? -10.477 3.064 22.422 1 98.62 103 SER B C 1
ATOM 4371 O O . SER B 1 103 ? -11.688 3.139 22.609 1 98.62 103 SER B O 1
ATOM 4373 N N . ALA B 1 104 ? -9.906 2.008 21.938 1 98.5 104 ALA B N 1
ATOM 4374 C CA . ALA B 1 104 ? -10.672 0.818 21.578 1 98.5 104 ALA B CA 1
ATOM 4375 C C . ALA B 1 104 ? -11.359 0.203 22.781 1 98.5 104 ALA B C 1
ATOM 4377 O O . ALA B 1 104 ? -12.375 -0.475 22.656 1 98.5 104 ALA B O 1
ATOM 4378 N N . PHE B 1 105 ? -10.812 0.464 23.984 1 98.31 105 PHE B N 1
ATOM 4379 C CA . PHE B 1 105 ? -11.344 -0.154 25.188 1 98.31 105 PHE B CA 1
ATOM 4380 C C . PHE B 1 105 ? -12.094 0.868 26.031 1 98.31 105 PHE B C 1
ATOM 4382 O O . PHE B 1 105 ? -12.375 0.622 27.203 1 98.31 105 PHE B O 1
ATOM 4389 N N . SER B 1 106 ? -12.398 1.973 25.453 1 98.5 106 SER B N 1
ATOM 4390 C CA . SER B 1 106 ? -13.055 3.035 26.203 1 98.5 106 SER B CA 1
ATOM 4391 C C . SER B 1 106 ? -14.438 2.602 26.688 1 98.5 106 SER B C 1
ATOM 4393 O O . SER B 1 106 ? -15.273 2.172 25.875 1 98.5 106 SER B O 1
ATOM 4395 N N . PRO B 1 107 ? -14.742 2.781 27.969 1 97.5 107 PRO B N 1
ATOM 4396 C CA . PRO B 1 107 ? -16.047 2.373 28.469 1 97.5 107 PRO B CA 1
ATOM 4397 C C . PRO B 1 107 ? -17.062 3.514 28.469 1 97.5 107 PRO B C 1
ATOM 4399 O O . PRO B 1 107 ? -18.266 3.279 28.656 1 97.5 107 PRO B O 1
ATOM 4402 N N . SER B 1 108 ? -16.547 4.762 28.297 1 97.62 108 SER B N 1
ATOM 4403 C CA . SER B 1 108 ? -17.438 5.918 28.359 1 97.62 108 SER B CA 1
ATOM 4404 C C . SER B 1 108 ? -16.891 7.082 27.531 1 97.62 108 SER B C 1
ATOM 4406 O O . SER B 1 108 ? -15.773 7.023 27.031 1 97.62 108 SER B O 1
ATOM 4408 N N . LEU B 1 109 ? -17.766 8.07 27.453 1 97.69 109 LEU B N 1
ATOM 4409 C CA . LEU B 1 109 ? -17.422 9.258 26.688 1 97.69 109 LEU B CA 1
ATOM 4410 C C . LEU B 1 109 ? -16.156 9.914 27.25 1 97.69 109 LEU B C 1
ATOM 4412 O O . LEU B 1 109 ? -15.25 10.258 26.5 1 97.69 109 LEU B O 1
ATOM 4416 N N . ILE B 1 110 ? -16.047 10.055 28.484 1 98.12 110 ILE B N 1
ATOM 4417 C CA . ILE B 1 110 ? -14.938 10.766 29.125 1 98.12 110 ILE B CA 1
ATOM 4418 C C . ILE B 1 110 ? -13.633 10.023 28.875 1 98.12 110 ILE B C 1
ATOM 4420 O O . ILE B 1 110 ? -12.609 10.641 28.547 1 98.12 110 ILE B O 1
ATOM 4424 N N . TRP B 1 111 ? -13.68 8.734 29.016 1 98.5 111 TRP B N 1
ATOM 4425 C CA . TRP B 1 111 ? -12.477 7.945 28.781 1 98.5 111 TRP B CA 1
ATOM 4426 C C . TRP B 1 111 ? -12.062 8.008 27.312 1 98.5 111 TRP B C 1
ATOM 4428 O O . TRP B 1 111 ? -10.867 8.086 27 1 98.5 111 TRP B O 1
ATOM 4438 N N . LEU B 1 112 ? -13.031 7.953 26.453 1 98.56 112 LEU B N 1
ATOM 4439 C CA . LEU B 1 112 ? -12.703 8.07 25.047 1 98.56 112 LEU B CA 1
ATOM 4440 C C . LEU B 1 112 ? -12.055 9.414 24.734 1 98.56 112 LEU B C 1
ATOM 4442 O O . LEU B 1 112 ? -11.07 9.477 24 1 98.56 112 LEU B O 1
ATOM 4446 N N . LEU B 1 113 ? -12.578 10.469 25.328 1 98.44 113 LEU B N 1
ATOM 4447 C CA . LEU B 1 113 ? -12.016 11.797 25.141 1 98.44 113 LEU B CA 1
ATOM 4448 C C . LEU B 1 113 ? -10.578 11.859 25.656 1 98.44 113 LEU B C 1
ATOM 4450 O O . LEU B 1 113 ? -9.695 12.406 24.984 1 98.44 113 LEU B O 1
ATOM 4454 N N . VAL B 1 114 ? -10.32 11.281 26.75 1 98.69 114 VAL B N 1
ATOM 4455 C CA . VAL B 1 114 ? -8.984 11.297 27.344 1 98.69 114 VAL B CA 1
ATOM 4456 C C . VAL B 1 114 ? -8.016 10.516 26.453 1 98.69 114 VAL B C 1
ATOM 4458 O O . VAL B 1 114 ? -6.91 10.984 26.172 1 98.69 114 VAL B O 1
ATOM 4461 N N . PHE B 1 115 ? -8.43 9.375 26.062 1 98.75 115 PHE B N 1
ATOM 4462 C CA . PHE B 1 115 ? -7.547 8.523 25.266 1 98.75 115 PHE B CA 1
ATOM 4463 C C . PHE B 1 115 ? -7.285 9.148 23.906 1 98.75 115 PHE B C 1
ATOM 4465 O O . PHE B 1 115 ? -6.164 9.086 23.391 1 98.75 115 PHE B O 1
ATOM 4472 N N . ARG B 1 116 ? -8.281 9.742 23.359 1 98.5 116 ARG B N 1
ATOM 4473 C CA . ARG B 1 116 ? -8.109 10.43 22.094 1 98.5 116 ARG B CA 1
ATOM 4474 C C . ARG B 1 116 ? -7.215 11.656 22.25 1 98.5 116 ARG B C 1
ATOM 4476 O O . ARG B 1 116 ? -6.488 12.023 21.312 1 98.5 116 ARG B O 1
ATOM 4483 N N . PHE B 1 117 ? -7.309 12.273 23.391 1 98.69 117 PHE B N 1
ATOM 4484 C CA . PHE B 1 117 ? -6.41 13.391 23.672 1 98.69 117 PHE B CA 1
ATOM 4485 C C . PHE B 1 117 ? -4.957 12.922 23.688 1 98.69 117 PHE B C 1
ATOM 4487 O O . PHE B 1 117 ? -4.09 13.578 23.109 1 98.69 117 PHE B O 1
ATOM 4494 N N . ILE B 1 118 ? -4.672 11.844 24.297 1 98.69 118 ILE B N 1
ATOM 4495 C CA . ILE B 1 118 ? -3.332 11.266 24.328 1 98.69 118 ILE B CA 1
ATOM 4496 C C . ILE B 1 118 ? -2.859 10.961 22.906 1 98.69 118 ILE B C 1
ATOM 4498 O O . ILE B 1 118 ? -1.725 11.281 22.547 1 98.69 118 ILE B O 1
ATOM 4502 N N . LEU B 1 119 ? -3.719 10.367 22.141 1 98.44 119 LEU B N 1
ATOM 4503 C CA . LEU B 1 119 ? -3.414 10.07 20.75 1 98.44 119 LEU B CA 1
ATOM 4504 C C . LEU B 1 119 ? -3.033 11.344 20 1 98.44 119 LEU B C 1
ATOM 4506 O O . LEU B 1 119 ? -2.066 11.352 19.234 1 98.44 119 LEU B O 1
ATOM 4510 N N . GLY B 1 120 ? -3.732 12.391 20.219 1 98.5 120 GLY B N 1
ATOM 4511 C CA . GLY B 1 120 ? -3.508 13.648 19.531 1 98.5 120 GLY B CA 1
ATOM 4512 C C . GLY B 1 120 ? -2.166 14.281 19.859 1 98.5 120 GLY B C 1
ATOM 4513 O O . GLY B 1 120 ? -1.552 14.922 19 1 98.5 120 GLY B O 1
ATOM 4514 N N . LEU B 1 121 ? -1.687 14.102 21.078 1 98.31 121 LEU B N 1
ATOM 4515 C CA . LEU B 1 121 ? -0.358 14.586 21.438 1 98.31 121 LEU B CA 1
ATOM 4516 C C . LEU B 1 121 ? 0.709 13.945 20.547 1 98.31 121 LEU B C 1
ATOM 4518 O O . LEU B 1 121 ? 1.625 14.633 20.078 1 98.31 121 LEU B O 1
ATOM 4522 N N . GLY B 1 122 ? 0.492 12.703 20.391 1 97.62 122 GLY B N 1
ATOM 4523 C CA . GLY B 1 122 ? 1.418 11.992 19.531 1 97.62 122 GLY B CA 1
ATOM 4524 C C . GLY B 1 122 ? 1.328 12.43 18.078 1 97.62 122 GLY B C 1
ATOM 4525 O O . GLY B 1 122 ? 2.352 12.656 17.422 1 97.62 122 GLY B O 1
ATOM 4526 N N . VAL B 1 123 ? 0.13 12.57 17.594 1 97.56 123 VAL B N 1
ATOM 4527 C CA . VAL B 1 123 ? -0.113 13.008 16.219 1 97.56 123 VAL B CA 1
ATOM 4528 C C . VAL B 1 123 ? 0.553 14.359 15.984 1 97.56 123 VAL B C 1
ATOM 4530 O O . VAL B 1 123 ? 1.272 14.539 14.992 1 97.56 123 VAL B O 1
ATOM 4533 N N . GLY B 1 124 ? 0.348 15.25 16.875 1 97.94 124 GLY B N 1
ATOM 4534 C CA . GLY B 1 124 ? 0.917 16.578 16.75 1 97.94 124 GLY B CA 1
ATOM 4535 C C . GLY B 1 124 ? 2.434 16.578 16.719 1 97.94 124 GLY B C 1
ATOM 4536 O O . GLY B 1 124 ? 3.041 17.281 15.906 1 97.94 124 GLY B O 1
ATOM 4537 N N . GLY B 1 125 ? 2.998 15.836 17.562 1 96.88 125 GLY B N 1
ATOM 4538 C CA . GLY B 1 125 ? 4.449 15.781 17.672 1 96.88 125 GLY B CA 1
ATOM 4539 C C . GLY B 1 125 ? 5.109 15.18 16.438 1 96.88 125 GLY B C 1
ATOM 4540 O O . GLY B 1 125 ? 6.277 15.453 16.156 1 96.88 125 GLY B O 1
ATOM 4541 N N . ASP B 1 126 ? 4.402 14.414 15.758 1 95.94 126 ASP B N 1
ATOM 4542 C CA . ASP B 1 126 ? 4.969 13.719 14.609 1 95.94 126 ASP B CA 1
ATOM 4543 C C . ASP B 1 126 ? 5.207 14.688 13.445 1 95.94 126 ASP B C 1
ATOM 4545 O O . ASP B 1 126 ? 6.094 14.469 12.617 1 95.94 126 ASP B O 1
ATOM 4549 N N . TYR B 1 127 ? 4.457 15.727 13.383 1 96.12 127 TYR B N 1
ATOM 4550 C CA . TYR B 1 127 ? 4.547 16.656 12.258 1 96.12 127 TYR B CA 1
ATOM 4551 C C . TYR B 1 127 ? 5.922 17.297 12.195 1 96.12 127 TYR B C 1
ATOM 4553 O O . TYR B 1 127 ? 6.68 17.078 11.242 1 96.12 127 TYR B O 1
ATOM 4561 N N . PRO B 1 128 ? 6.363 18 13.273 1 95.81 128 PRO B N 1
ATOM 4562 C CA . PRO B 1 128 ? 7.691 18.609 13.172 1 95.81 128 PRO B CA 1
ATOM 4563 C C . PRO B 1 128 ? 8.812 17.578 13.117 1 95.81 128 PRO B C 1
ATOM 4565 O O . PRO B 1 128 ? 9.797 17.766 12.391 1 95.81 128 PRO B O 1
ATOM 4568 N N . MET B 1 129 ? 8.656 16.484 13.773 1 93.75 129 MET B N 1
ATOM 4569 C CA . MET B 1 129 ? 9.742 15.516 13.867 1 93.75 129 MET B CA 1
ATOM 4570 C C . MET B 1 129 ? 10.008 14.867 12.508 1 93.75 129 MET B C 1
ATOM 4572 O O . MET B 1 129 ? 11.148 14.844 12.039 1 93.75 129 MET B O 1
ATOM 4576 N N . SER B 1 130 ? 9.016 14.406 11.922 1 93.81 130 SER B N 1
ATOM 4577 C CA . SER B 1 130 ? 9.172 13.688 10.656 1 93.81 130 SER B CA 1
ATOM 4578 C C . SER B 1 130 ? 9.523 14.641 9.523 1 93.81 130 SER B C 1
ATOM 4580 O O . SER B 1 130 ? 10.359 14.32 8.672 1 93.81 130 SER B O 1
ATOM 4582 N N . ALA B 1 131 ? 8.961 15.781 9.562 1 94.5 131 ALA B N 1
ATOM 4583 C CA . ALA B 1 131 ? 9.242 16.766 8.516 1 94.5 131 ALA B CA 1
ATOM 4584 C C . ALA B 1 131 ? 10.695 17.234 8.578 1 94.5 131 ALA B C 1
ATOM 4586 O O . ALA B 1 131 ? 11.391 17.25 7.562 1 94.5 131 ALA B O 1
ATOM 4587 N N . VAL B 1 132 ? 11.125 17.562 9.719 1 93.06 132 VAL B N 1
ATOM 4588 C CA . VAL B 1 132 ? 12.445 18.156 9.906 1 93.06 132 VAL B CA 1
ATOM 4589 C C . VAL B 1 132 ? 13.523 17.109 9.656 1 93.06 132 VAL B C 1
ATOM 4591 O O . VAL B 1 132 ? 14.508 17.375 8.961 1 93.06 132 VAL B O 1
ATOM 4594 N N . LEU B 1 133 ? 13.297 15.961 10.164 1 91.38 133 LEU B N 1
ATOM 4595 C CA . LEU B 1 133 ? 14.273 14.898 9.953 1 91.38 133 LEU B CA 1
ATOM 4596 C C . LEU B 1 133 ? 14.438 14.594 8.469 1 91.38 133 LEU B C 1
ATOM 4598 O O . LEU B 1 133 ? 15.555 14.531 7.961 1 91.38 133 LEU B O 1
ATOM 4602 N N . MET B 1 134 ? 13.359 14.453 7.777 1 92.69 134 MET B N 1
ATOM 4603 C CA . MET B 1 134 ? 13.453 14.148 6.352 1 92.69 134 MET B CA 1
ATOM 4604 C C . MET B 1 134 ? 14.055 15.32 5.586 1 92.69 134 MET B C 1
ATOM 4606 O O . MET B 1 134 ? 14.844 15.117 4.656 1 92.69 134 MET B O 1
ATOM 4610 N N . THR B 1 135 ? 13.711 16.5 5.988 1 92.94 135 THR B N 1
ATOM 4611 C CA . THR B 1 135 ? 14.25 17.703 5.348 1 92.94 135 THR B CA 1
ATOM 4612 C C . THR B 1 135 ? 15.766 17.766 5.52 1 92.94 135 THR B C 1
ATOM 4614 O O . THR B 1 135 ? 16.484 18.109 4.582 1 92.94 135 THR B O 1
ATOM 4617 N N . GLU B 1 136 ? 16.219 17.438 6.641 1 90.5 136 GLU B N 1
ATOM 4618 C CA . GLU B 1 136 ? 17.656 17.531 6.945 1 90.5 136 GLU B CA 1
ATOM 4619 C C . GLU B 1 136 ? 18.438 16.375 6.355 1 90.5 136 GLU B C 1
ATOM 4621 O O . GLU B 1 136 ? 19.656 16.438 6.215 1 90.5 136 GLU B O 1
ATOM 4626 N N . TYR B 1 137 ? 17.703 15.312 6.008 1 88.94 137 TYR B N 1
ATOM 4627 C CA . TYR B 1 137 ? 18.312 14.164 5.344 1 88.94 137 TYR B CA 1
ATOM 4628 C C . TYR B 1 137 ? 18.281 14.336 3.83 1 88.94 137 TYR B C 1
ATOM 4630 O O . TYR B 1 137 ? 19.016 13.641 3.111 1 88.94 137 TYR B O 1
ATOM 4638 N N . ALA B 1 138 ? 17.5 15.211 3.352 1 91.94 138 ALA B N 1
ATOM 4639 C CA . ALA B 1 138 ? 17.219 15.289 1.923 1 91.94 138 ALA B CA 1
ATOM 4640 C C . ALA B 1 138 ? 18.297 16.062 1.184 1 91.94 138 ALA B C 1
ATOM 4642 O O . ALA B 1 138 ? 18.938 16.953 1.758 1 91.94 138 ALA B O 1
ATOM 4643 N N . ASN B 1 139 ? 18.562 15.703 -0.053 1 91.5 139 ASN B N 1
ATOM 4644 C CA . ASN B 1 139 ? 19.391 16.531 -0.931 1 91.5 139 ASN B CA 1
ATOM 4645 C C . ASN B 1 139 ? 18.625 17.719 -1.466 1 91.5 139 ASN B C 1
ATOM 4647 O O . ASN B 1 139 ? 17.406 17.828 -1.264 1 91.5 139 ASN B O 1
ATOM 4651 N N . VAL B 1 140 ? 19.281 18.625 -2.115 1 91.62 140 VAL B N 1
ATOM 4652 C CA . VAL B 1 140 ? 18.703 19.875 -2.576 1 91.62 140 VAL B CA 1
ATOM 4653 C C . VAL B 1 140 ? 17.719 19.609 -3.707 1 91.62 140 VAL B C 1
ATOM 4655 O O . VAL B 1 140 ? 16.625 20.172 -3.73 1 91.62 140 VAL B O 1
ATOM 4658 N N . ARG B 1 141 ? 17.984 18.672 -4.535 1 91 141 ARG B N 1
ATOM 4659 C CA . ARG B 1 141 ? 17.266 18.484 -5.793 1 91 141 ARG B CA 1
ATOM 4660 C C . ARG B 1 141 ? 15.914 17.812 -5.559 1 91 141 ARG B C 1
ATOM 4662 O O . ARG B 1 141 ? 14.961 18.062 -6.293 1 91 141 ARG B O 1
ATOM 4669 N N . SER B 1 142 ? 15.836 17 -4.504 1 93.94 142 SER B N 1
ATOM 4670 C CA . SER B 1 142 ? 14.641 16.172 -4.336 1 93.94 142 SER B CA 1
ATOM 4671 C C . SER B 1 142 ? 14.023 16.375 -2.955 1 93.94 142 SER B C 1
ATOM 4673 O O . SER B 1 142 ? 13.289 15.516 -2.471 1 93.94 142 SER B O 1
ATOM 4675 N N . ARG B 1 143 ? 14.367 17.5 -2.352 1 94.69 143 ARG B N 1
ATOM 4676 C CA . ARG B 1 143 ? 13.93 17.672 -0.971 1 94.69 143 ARG B CA 1
ATOM 4677 C C . ARG B 1 143 ? 12.414 17.688 -0.871 1 94.69 143 ARG B C 1
ATOM 4679 O O . ARG B 1 143 ? 11.836 16.969 -0.051 1 94.69 143 ARG B O 1
ATOM 4686 N N . GLY B 1 144 ? 11.789 18.5 -1.689 1 95.06 144 GLY B N 1
ATOM 4687 C CA . GLY B 1 144 ? 10.336 18.547 -1.694 1 95.06 144 GLY B CA 1
ATOM 4688 C C . GLY B 1 144 ? 9.703 17.188 -1.945 1 95.06 144 GLY B C 1
ATOM 4689 O O . GLY B 1 144 ? 8.75 16.812 -1.265 1 95.06 144 GLY B O 1
ATOM 4690 N N . ARG B 1 145 ? 10.203 16.5 -2.869 1 95.81 145 ARG B N 1
ATOM 4691 C CA . ARG B 1 145 ? 9.695 15.18 -3.213 1 95.81 145 ARG B CA 1
ATOM 4692 C C . ARG B 1 145 ? 9.812 14.227 -2.031 1 95.81 145 ARG B C 1
ATOM 4694 O O . ARG B 1 145 ? 8.867 13.508 -1.705 1 95.81 145 ARG B O 1
ATOM 4701 N N . LEU B 1 146 ? 10.969 14.203 -1.396 1 95.31 146 LEU B N 1
ATOM 4702 C CA . LEU B 1 146 ? 11.234 13.273 -0.306 1 95.31 146 LEU B CA 1
ATOM 4703 C C . LEU B 1 146 ? 10.352 13.586 0.899 1 95.31 146 LEU B C 1
ATOM 4705 O O . LEU B 1 146 ? 9.719 12.688 1.456 1 95.31 146 LEU B O 1
ATOM 4709 N N . VAL B 1 147 ? 10.258 14.82 1.26 1 96.69 147 VAL B N 1
ATOM 4710 C CA . VAL B 1 147 ? 9.422 15.234 2.381 1 96.69 147 VAL B CA 1
ATOM 4711 C C . VAL B 1 147 ? 7.949 15.023 2.027 1 96.69 147 VAL B C 1
ATOM 4713 O O . VAL B 1 147 ? 7.16 14.586 2.863 1 96.69 147 VAL B O 1
ATOM 4716 N N . GLY B 1 148 ? 7.664 15.344 0.825 1 97.12 148 GLY B N 1
ATOM 4717 C CA . GLY B 1 148 ? 6.309 15.125 0.347 1 97.12 148 GLY B CA 1
ATOM 4718 C C . GLY B 1 148 ? 5.895 13.664 0.38 1 97.12 148 GLY B C 1
ATOM 4719 O O . GLY B 1 148 ? 4.75 13.344 0.705 1 97.12 148 GLY B O 1
ATOM 4720 N N . LEU B 1 149 ? 6.758 12.797 0.039 1 96.56 149 LEU B N 1
ATOM 4721 C CA . LEU B 1 149 ? 6.461 11.367 0.045 1 96.56 149 LEU B CA 1
ATOM 4722 C C . LEU B 1 149 ? 6.227 10.867 1.466 1 96.56 149 LEU B C 1
ATOM 4724 O O . LEU B 1 149 ? 5.414 9.961 1.684 1 96.56 149 LEU B O 1
ATOM 4728 N N . VAL B 1 150 ? 6.918 11.43 2.381 1 96.56 150 VAL B N 1
ATOM 4729 C CA . VAL B 1 150 ? 6.656 11.125 3.783 1 96.56 150 VAL B CA 1
ATOM 4730 C C . VAL B 1 150 ? 5.207 11.477 4.125 1 96.56 150 VAL B C 1
ATOM 4732 O O . VAL B 1 150 ? 4.465 10.641 4.641 1 96.56 150 VAL B O 1
ATOM 4735 N N . PHE B 1 151 ? 4.84 12.602 3.785 1 97.38 151 PHE B N 1
ATOM 4736 C CA . PHE B 1 151 ? 3.512 13.102 4.109 1 97.38 151 PHE B CA 1
ATOM 4737 C C . PHE B 1 151 ? 2.441 12.359 3.316 1 97.38 151 PHE B C 1
ATOM 4739 O O . PHE B 1 151 ? 1.332 12.148 3.809 1 97.38 151 PHE B O 1
ATOM 4746 N N . SER B 1 152 ? 2.77 11.953 2.141 1 97.69 152 SER B N 1
ATOM 4747 C CA . SER B 1 152 ? 1.822 11.297 1.242 1 97.69 152 SER B CA 1
ATOM 4748 C C . SER B 1 152 ? 1.377 9.945 1.793 1 97.69 152 SER B C 1
ATOM 4750 O O . SER B 1 152 ? 0.401 9.367 1.312 1 97.69 152 SER B O 1
ATOM 4752 N N . MET B 1 153 ? 2.01 9.43 2.777 1 97.5 153 MET B N 1
ATOM 4753 C CA . MET B 1 153 ? 1.554 8.211 3.43 1 97.5 153 MET B CA 1
ATOM 4754 C C . MET B 1 153 ? 0.185 8.406 4.07 1 97.5 153 MET B C 1
ATOM 4756 O O . MET B 1 153 ? -0.509 7.438 4.379 1 97.5 153 MET B O 1
ATOM 4760 N N . GLN B 1 154 ? -0.208 9.609 4.234 1 97.12 154 GLN B N 1
ATOM 4761 C CA . GLN B 1 154 ? -1.551 9.914 4.715 1 97.12 154 GLN B CA 1
ATOM 4762 C C . GLN B 1 154 ? -2.613 9.383 3.76 1 97.12 154 GLN B C 1
ATOM 4764 O O . GLN B 1 154 ? -3.697 8.984 4.188 1 97.12 154 GLN B O 1
ATOM 4769 N N . ALA B 1 155 ? -2.273 9.484 2.484 1 97.62 155 ALA B N 1
ATOM 4770 C CA . ALA B 1 155 ? -3.213 8.969 1.494 1 97.62 155 ALA B CA 1
ATOM 4771 C C . ALA B 1 155 ? -3.547 7.504 1.767 1 97.62 155 ALA B C 1
ATOM 4773 O O . ALA B 1 155 ? -4.723 7.129 1.815 1 97.62 155 ALA B O 1
ATOM 4774 N N . LEU B 1 156 ? -2.564 6.762 2.012 1 97.12 156 LEU B N 1
ATOM 4775 C CA . LEU B 1 156 ? -2.746 5.336 2.256 1 97.12 156 LEU B CA 1
ATOM 4776 C C . LEU B 1 156 ? -3.439 5.098 3.594 1 97.12 156 LEU B C 1
ATOM 4778 O O . LEU B 1 156 ? -4.238 4.168 3.727 1 97.12 156 LEU B O 1
ATOM 4782 N N . GLY B 1 157 ? -3.131 5.863 4.543 1 97.88 157 GLY B N 1
ATOM 4783 C CA . GLY B 1 157 ? -3.805 5.754 5.828 1 97.88 157 GLY B CA 1
ATOM 4784 C C . GLY B 1 157 ? -5.293 6.031 5.742 1 97.88 157 GLY B C 1
ATOM 4785 O O . GLY B 1 157 ? -6.098 5.309 6.336 1 97.88 157 GLY B O 1
ATOM 4786 N N . THR B 1 158 ? -5.598 7.039 5.035 1 97 158 THR B N 1
ATOM 4787 C CA . THR B 1 158 ? -7 7.402 4.871 1 97 158 THR B CA 1
ATOM 4788 C C . THR B 1 158 ? -7.758 6.312 4.117 1 97 158 THR B C 1
ATOM 4790 O O . THR B 1 158 ? -8.844 5.906 4.531 1 97 158 THR B O 1
ATOM 4793 N N . VAL B 1 159 ? -7.152 5.863 3.07 1 97.56 159 VAL B N 1
ATOM 4794 C CA . VAL B 1 159 ? -7.762 4.781 2.303 1 97.56 159 VAL B CA 1
ATOM 4795 C C . VAL B 1 159 ? -7.961 3.562 3.199 1 97.56 159 VAL B C 1
ATOM 4797 O O . VAL B 1 159 ? -9.031 2.945 3.189 1 97.56 159 VAL B O 1
ATOM 4800 N N . ALA B 1 160 ? -6.988 3.254 3.969 1 97.69 160 ALA B N 1
ATOM 4801 C CA . ALA B 1 160 ? -7.086 2.123 4.887 1 97.69 160 ALA B CA 1
ATOM 4802 C C . ALA B 1 160 ? -8.258 2.301 5.855 1 97.69 160 ALA B C 1
ATOM 4804 O O . ALA B 1 160 ? -8.945 1.334 6.188 1 97.69 160 ALA B O 1
ATOM 4805 N N . GLY B 1 161 ? -8.461 3.477 6.305 1 97.56 161 GLY B N 1
ATOM 4806 C CA . GLY B 1 161 ? -9.586 3.748 7.191 1 97.56 161 GLY B CA 1
ATOM 4807 C C . GLY B 1 161 ? -10.93 3.438 6.559 1 97.56 161 GLY B C 1
ATOM 4808 O O . GLY B 1 161 ? -11.773 2.785 7.176 1 97.56 161 GLY B O 1
ATOM 4809 N N . TYR B 1 162 ? -11.086 3.932 5.32 1 96.94 162 TYR B N 1
ATOM 4810 C CA . TYR B 1 162 ? -12.328 3.654 4.605 1 96.94 162 TYR B CA 1
ATOM 4811 C C . TYR B 1 162 ? -12.508 2.156 4.395 1 96.94 162 TYR B C 1
ATOM 4813 O O . TYR B 1 162 ? -13.617 1.631 4.559 1 96.94 162 TYR B O 1
ATOM 4821 N N . VAL B 1 163 ? -11.445 1.5 4.07 1 97.81 163 VAL B N 1
ATOM 4822 C CA . VAL B 1 163 ? -11.5 0.073 3.77 1 97.81 163 VAL B CA 1
ATOM 4823 C C . VAL B 1 163 ? -11.867 -0.706 5.031 1 97.81 163 VAL B C 1
ATOM 4825 O O . VAL B 1 163 ? -12.727 -1.591 4.992 1 97.81 163 VAL B O 1
ATOM 4828 N N . VAL B 1 164 ? -11.289 -0.382 6.145 1 98.06 164 VAL B N 1
ATOM 4829 C CA . VAL B 1 164 ? -11.547 -1.062 7.406 1 98.06 164 VAL B CA 1
ATOM 4830 C C . VAL B 1 164 ? -13.016 -0.865 7.805 1 98.06 164 VAL B C 1
ATOM 4832 O O . VAL B 1 164 ? -13.703 -1.828 8.141 1 98.06 164 VAL B O 1
ATOM 4835 N N . ALA B 1 165 ? -13.461 0.339 7.711 1 97.25 165 ALA B N 1
ATOM 4836 C CA . ALA B 1 165 ? -14.844 0.638 8.07 1 97.25 165 ALA B CA 1
ATOM 4837 C C . ALA B 1 165 ? -15.82 -0.111 7.164 1 97.25 165 ALA B C 1
ATOM 4839 O O . ALA B 1 165 ? -16.766 -0.748 7.645 1 97.25 165 ALA B O 1
ATOM 4840 N N . LEU B 1 166 ? -15.531 -0.068 5.914 1 96.12 166 LEU B N 1
ATOM 4841 C CA . LEU B 1 166 ? -16.406 -0.704 4.93 1 96.12 166 LEU B CA 1
ATOM 4842 C C . LEU B 1 166 ? -16.422 -2.217 5.117 1 96.12 166 LEU B C 1
ATOM 4844 O O . LEU B 1 166 ? -17.484 -2.842 5.07 1 96.12 166 LEU B O 1
ATOM 4848 N N . ALA B 1 167 ? -15.305 -2.785 5.332 1 97.06 167 ALA B N 1
ATOM 4849 C CA . ALA B 1 167 ? -15.188 -4.23 5.504 1 97.06 167 ALA B CA 1
ATOM 4850 C C . ALA B 1 167 ? -15.93 -4.695 6.754 1 97.06 167 ALA B C 1
ATOM 4852 O O . ALA B 1 167 ? -16.703 -5.652 6.707 1 97.06 167 ALA B O 1
ATOM 4853 N N . LEU B 1 168 ? -15.719 -4.027 7.852 1 97.19 168 LEU B N 1
ATOM 4854 C CA . LEU B 1 168 ? -16.312 -4.43 9.117 1 97.19 168 LEU B CA 1
ATOM 4855 C C . LEU B 1 168 ? -17.844 -4.305 9.062 1 97.19 168 LEU B C 1
ATOM 4857 O O . LEU B 1 168 ? -18.562 -5.219 9.477 1 97.19 168 LEU B O 1
ATOM 4861 N N . LEU B 1 169 ? -18.281 -3.207 8.516 1 95.25 169 LEU B N 1
ATOM 4862 C CA . LEU B 1 169 ? -19.719 -2.955 8.484 1 95.25 169 LEU B CA 1
ATOM 4863 C C . LEU B 1 169 ? -20.406 -3.855 7.465 1 95.25 169 LEU B C 1
ATOM 4865 O O . LEU B 1 169 ? -21.484 -4.383 7.727 1 95.25 169 LEU B O 1
ATOM 4869 N N . SER B 1 170 ? -19.766 -4.051 6.328 1 93.69 170 SER B N 1
ATOM 4870 C CA . SER B 1 170 ? -20.344 -4.91 5.301 1 93.69 170 SER B CA 1
ATOM 4871 C C . SER B 1 170 ? -20.328 -6.375 5.727 1 93.69 170 SER B C 1
ATOM 4873 O O . SER B 1 170 ? -21.156 -7.168 5.281 1 93.69 170 SER B O 1
ATOM 4875 N N . ALA B 1 171 ? -19.406 -6.711 6.59 1 93.31 171 ALA B N 1
ATOM 4876 C CA . ALA B 1 171 ? -19.297 -8.086 7.078 1 93.31 171 ALA B CA 1
ATOM 4877 C C . ALA B 1 171 ? -20.328 -8.359 8.172 1 93.31 171 ALA B C 1
ATOM 4879 O O . ALA B 1 171 ? -20.453 -9.492 8.641 1 93.31 171 ALA B O 1
ATOM 4880 N N . GLY B 1 172 ? -21.016 -7.34 8.609 1 91.56 172 GLY B N 1
ATOM 4881 C CA . GLY B 1 172 ? -22.047 -7.496 9.625 1 91.56 172 GLY B CA 1
ATOM 4882 C C . GLY B 1 172 ? -21.5 -7.59 11.031 1 91.56 172 GLY B C 1
ATOM 4883 O O . GLY B 1 172 ? -22.141 -8.133 11.93 1 91.56 172 GLY B O 1
ATOM 4884 N N . VAL B 1 173 ? -20.359 -7.066 11.203 1 93.5 173 VAL B N 1
ATOM 4885 C CA . VAL B 1 173 ? -19.781 -7.059 12.539 1 93.5 173 VAL B CA 1
ATOM 4886 C C . VAL B 1 173 ? -20.609 -6.176 13.469 1 93.5 173 VAL B C 1
ATOM 4888 O O . VAL B 1 173 ? -21.062 -5.102 13.062 1 93.5 173 VAL B O 1
ATOM 4891 N N . ASN B 1 174 ? -20.734 -6.672 14.703 1 95.44 174 ASN B N 1
ATOM 4892 C CA . ASN B 1 174 ? -21.453 -5.891 15.703 1 95.44 174 ASN B CA 1
ATOM 4893 C C . ASN B 1 174 ? -20.906 -4.473 15.812 1 95.44 174 ASN B C 1
ATOM 4895 O O . ASN B 1 174 ? -19.688 -4.281 15.844 1 95.44 174 ASN B O 1
ATOM 4899 N N . HIS B 1 175 ? -21.859 -3.496 15.906 1 95.5 175 HIS B N 1
ATOM 4900 C CA . HIS B 1 175 ? -21.469 -2.092 15.867 1 95.5 175 HIS B CA 1
ATOM 4901 C C . HIS B 1 175 ? -20.531 -1.748 17.031 1 95.5 175 HIS B C 1
ATOM 4903 O O . HIS B 1 175 ? -19.594 -0.957 16.859 1 95.5 175 HIS B O 1
ATOM 4909 N N . ASP B 1 176 ? -20.703 -2.299 18.172 1 97.44 176 ASP B N 1
ATOM 4910 C CA . ASP B 1 176 ? -19.844 -2.057 19.328 1 97.44 176 ASP B CA 1
ATOM 4911 C C . ASP B 1 176 ? -18.422 -2.529 19.047 1 97.44 176 ASP B C 1
ATOM 4913 O O . ASP B 1 176 ? -17.453 -1.789 19.281 1 97.44 176 ASP B O 1
ATOM 4917 N N . LEU B 1 177 ? -18.328 -3.682 18.531 1 97.44 177 LEU B N 1
ATOM 4918 C CA . LEU B 1 177 ? -17 -4.223 18.203 1 97.44 177 LEU B CA 1
ATOM 4919 C C . LEU B 1 177 ? -16.391 -3.492 17.016 1 97.44 177 LEU B C 1
ATOM 4921 O O . LEU B 1 177 ? -15.18 -3.277 16.969 1 97.44 177 LEU B O 1
ATOM 4925 N N . ALA B 1 178 ? -17.234 -3.084 16.094 1 97.69 178 ALA B N 1
ATOM 4926 C CA . ALA B 1 178 ? -16.766 -2.453 14.867 1 97.69 178 ALA B CA 1
ATOM 4927 C C . ALA B 1 178 ? -16 -1.164 15.164 1 97.69 178 ALA B C 1
ATOM 4929 O O . ALA B 1 178 ? -14.875 -0.976 14.703 1 97.69 178 ALA B O 1
ATOM 4930 N N . TRP B 1 179 ? -16.625 -0.269 15.969 1 97.94 179 TRP B N 1
ATOM 4931 C CA . TRP B 1 179 ? -15.945 0.999 16.203 1 97.94 179 TRP B CA 1
ATOM 4932 C C . TRP B 1 179 ? -14.711 0.797 17.078 1 97.94 179 TRP B C 1
ATOM 4934 O O . TRP B 1 179 ? -13.727 1.535 16.953 1 97.94 179 TRP B O 1
ATOM 4944 N N . ARG B 1 180 ? -14.672 -0.152 17.969 1 98.69 180 ARG B N 1
ATOM 4945 C CA . ARG B 1 180 ? -13.5 -0.458 18.781 1 98.69 180 ARG B CA 1
ATOM 4946 C C . ARG B 1 180 ? -12.344 -0.948 17.906 1 98.69 180 ARG B C 1
ATOM 4948 O O . ARG B 1 180 ? -11.195 -0.546 18.109 1 98.69 180 ARG B O 1
ATOM 4955 N N . LEU B 1 181 ? -12.68 -1.804 16.938 1 98.19 181 LEU B N 1
ATOM 4956 C CA . LEU B 1 181 ? -11.664 -2.285 16.016 1 98.19 181 LEU B CA 1
ATOM 4957 C C . LEU B 1 181 ? -11.172 -1.153 15.117 1 98.19 181 LEU B C 1
ATOM 4959 O O . LEU B 1 181 ? -9.969 -1.057 14.836 1 98.19 181 LEU B O 1
ATOM 4963 N N . MET B 1 182 ? -12.117 -0.339 14.648 1 98.25 182 MET B N 1
ATOM 4964 C CA . MET B 1 182 ? -11.742 0.81 13.828 1 98.25 182 MET B CA 1
ATOM 4965 C C . MET B 1 182 ? -10.695 1.664 14.531 1 98.25 182 MET B C 1
ATOM 4967 O O . MET B 1 182 ? -9.688 2.045 13.93 1 98.25 182 MET B O 1
ATOM 4971 N N . LEU B 1 183 ? -10.914 1.917 15.797 1 98.44 183 LEU B N 1
ATOM 4972 C CA . LEU B 1 183 ? -10.031 2.814 16.531 1 98.44 183 LEU B CA 1
ATOM 4973 C C . LEU B 1 183 ? -8.75 2.096 16.953 1 98.44 183 LEU B C 1
ATOM 4975 O O . LEU B 1 183 ? -7.66 2.662 16.875 1 98.44 183 LEU B O 1
ATOM 4979 N N . GLY B 1 184 ? -8.82 0.897 17.359 1 98.38 184 GLY B N 1
ATOM 4980 C CA . GLY B 1 184 ? -7.676 0.143 17.844 1 98.38 184 GLY B CA 1
ATOM 4981 C C . GLY B 1 184 ? -6.672 -0.194 16.75 1 98.38 184 GLY B C 1
ATOM 4982 O O . GLY B 1 184 ? -5.461 -0.179 17 1 98.38 184 GLY B O 1
ATOM 4983 N N . LEU B 1 185 ? -7.133 -0.469 15.555 1 97.69 185 LEU B N 1
ATOM 4984 C CA . LEU B 1 185 ? -6.277 -0.899 14.453 1 97.69 185 LEU B CA 1
ATOM 4985 C C . LEU B 1 185 ? -5.336 0.222 14.031 1 97.69 185 LEU B C 1
ATOM 4987 O O . LEU B 1 185 ? -4.316 -0.03 13.383 1 97.69 185 LEU B O 1
ATOM 4991 N N . GLY B 1 186 ? -5.68 1.415 14.414 1 97.12 186 GLY B N 1
ATOM 4992 C CA . GLY B 1 186 ? -4.812 2.541 14.117 1 97.12 186 GLY B CA 1
ATOM 4993 C C . GLY B 1 186 ? -3.455 2.443 14.781 1 97.12 186 GLY B C 1
ATOM 4994 O O . GLY B 1 186 ? -2.508 3.123 14.383 1 97.12 186 GLY B O 1
ATOM 4995 N N . ALA B 1 187 ? -3.314 1.566 15.742 1 97.44 187 ALA B N 1
ATOM 4996 C CA . ALA B 1 187 ? -2.08 1.418 16.516 1 97.44 187 ALA B CA 1
ATOM 4997 C C . ALA B 1 187 ? -1.026 0.656 15.711 1 97.44 187 ALA B C 1
ATOM 4999 O O . ALA B 1 187 ? 0.172 0.794 15.969 1 97.44 187 ALA B O 1
ATOM 5000 N N . VAL B 1 188 ? -1.454 -0.078 14.75 1 96.06 188 VAL B N 1
ATOM 5001 C CA . VAL B 1 188 ? -0.596 -1.079 14.125 1 96.06 188 VAL B CA 1
ATOM 5002 C C . VAL B 1 188 ? 0.519 -0.389 13.344 1 96.06 188 VAL B C 1
ATOM 5004 O O . VAL B 1 188 ? 1.7 -0.676 13.547 1 96.06 188 VAL B O 1
ATOM 5007 N N . PRO B 1 189 ? 0.231 0.567 12.453 1 95.19 189 PRO B N 1
ATOM 5008 C CA . PRO B 1 189 ? 1.326 1.175 11.688 1 95.19 189 PRO B CA 1
ATOM 5009 C C . PRO B 1 189 ? 2.311 1.934 12.578 1 95.19 189 PRO B C 1
ATOM 5011 O O . PRO B 1 189 ? 3.521 1.886 12.344 1 95.19 189 PRO B O 1
ATOM 5014 N N . ALA B 1 190 ? 1.785 2.615 13.523 1 94.56 190 ALA B N 1
ATOM 5015 C CA . ALA B 1 190 ? 2.672 3.346 14.43 1 94.56 190 ALA B CA 1
ATOM 5016 C C . ALA B 1 190 ? 3.543 2.387 15.234 1 94.56 190 ALA B C 1
ATOM 5018 O O . ALA B 1 190 ? 4.738 2.633 15.422 1 94.56 190 ALA B O 1
ATOM 5019 N N . ALA B 1 191 ? 2.99 1.312 15.695 1 95.56 191 ALA B N 1
ATOM 5020 C CA . ALA B 1 191 ? 3.725 0.328 16.484 1 95.56 191 ALA B CA 1
ATOM 5021 C C . ALA B 1 191 ? 4.836 -0.32 15.656 1 95.56 191 ALA B C 1
ATOM 5023 O O . ALA B 1 191 ? 5.902 -0.642 16.188 1 95.56 191 ALA B O 1
ATOM 5024 N N . ALA B 1 192 ? 4.594 -0.409 14.414 1 92.38 192 ALA B N 1
ATOM 5025 C CA . ALA B 1 192 ? 5.512 -1.119 13.523 1 92.38 192 ALA B CA 1
ATOM 5026 C C . ALA B 1 192 ? 6.816 -0.351 13.359 1 92.38 192 ALA B C 1
ATOM 5028 O O . ALA B 1 192 ? 7.832 -0.921 12.953 1 92.38 192 ALA B O 1
ATOM 5029 N N . VAL B 1 193 ? 6.855 0.943 13.727 1 91.56 193 VAL B N 1
ATOM 5030 C CA . VAL B 1 193 ? 8.055 1.695 13.367 1 91.56 193 VAL B CA 1
ATOM 5031 C C . VAL B 1 193 ? 8.68 2.299 14.617 1 91.56 193 VAL B C 1
ATOM 5033 O O . VAL B 1 193 ? 9.641 3.07 14.531 1 91.56 193 VAL B O 1
ATOM 5036 N N . ILE B 1 194 ? 8.164 1.989 15.766 1 93.44 194 ILE B N 1
ATOM 5037 C CA . ILE B 1 194 ? 8.727 2.537 17 1 93.44 194 ILE B CA 1
ATOM 5038 C C . ILE B 1 194 ? 10.195 2.143 17.109 1 93.44 194 ILE B C 1
ATOM 5040 O O . ILE B 1 194 ? 11.055 2.996 17.344 1 93.44 194 ILE B O 1
ATOM 5044 N N . TYR B 1 195 ? 10.438 0.91 16.875 1 90.75 195 TYR B N 1
ATOM 5045 C CA . TYR B 1 195 ? 11.812 0.416 16.969 1 90.75 195 TYR B CA 1
ATOM 5046 C C . TYR B 1 195 ? 12.695 1.045 15.906 1 90.75 195 TYR B C 1
ATOM 5048 O O . TYR B 1 195 ? 13.828 1.442 16.188 1 90.75 195 TYR B O 1
ATOM 5056 N N . LEU B 1 196 ? 12.203 1.13 14.727 1 90.06 196 LEU B N 1
ATOM 5057 C CA . LEU B 1 196 ? 12.977 1.686 13.625 1 90.06 196 LEU B CA 1
ATOM 5058 C C . LEU B 1 196 ? 13.273 3.164 13.859 1 90.06 196 LEU B C 1
ATOM 5060 O O . LEU B 1 196 ? 14.359 3.643 13.531 1 90.06 196 LEU B O 1
ATOM 5064 N N . ARG B 1 197 ? 12.344 3.887 14.391 1 92.12 197 ARG B N 1
ATOM 5065 C CA . ARG B 1 197 ? 12.539 5.301 14.688 1 92.12 197 ARG B CA 1
ATOM 5066 C C . ARG B 1 197 ? 13.609 5.492 15.75 1 92.12 197 ARG B C 1
ATOM 5068 O O . ARG B 1 197 ? 14.453 6.383 15.641 1 92.12 197 ARG B O 1
ATOM 5075 N N . ARG B 1 198 ? 13.656 4.582 16.703 1 89.81 198 ARG B N 1
ATOM 5076 C CA . ARG B 1 198 ? 14.625 4.684 17.781 1 89.81 198 ARG B CA 1
ATOM 5077 C C . ARG B 1 198 ? 16.031 4.348 17.297 1 89.81 198 ARG B C 1
ATOM 5079 O O . ARG B 1 198 ? 17.016 4.762 17.906 1 89.81 198 ARG B O 1
ATOM 5086 N N . LYS B 1 199 ? 16.094 3.686 16.219 1 87.12 199 LYS B N 1
ATOM 5087 C CA . LYS B 1 199 ? 17.406 3.281 15.688 1 87.12 199 LYS B CA 1
ATOM 5088 C C . LYS B 1 199 ? 17.922 4.301 14.68 1 87.12 199 LYS B C 1
ATOM 5090 O O . LYS B 1 199 ? 19.078 4.23 14.266 1 87.12 199 LYS B O 1
ATOM 5095 N N . MET B 1 200 ? 17.156 5.203 14.305 1 85.19 200 MET B N 1
ATOM 5096 C CA . MET B 1 200 ? 17.609 6.219 13.359 1 85.19 200 MET B CA 1
ATOM 5097 C C . MET B 1 200 ? 18.656 7.133 14 1 85.19 200 MET B C 1
ATOM 5099 O O . MET B 1 200 ? 18.531 7.504 15.172 1 85.19 200 MET B O 1
ATOM 5103 N N . PRO B 1 201 ? 19.641 7.438 13.266 1 86.38 201 PRO B N 1
ATOM 5104 C CA . PRO B 1 201 ? 20.641 8.359 13.82 1 86.38 201 PRO B CA 1
ATOM 5105 C C . PRO B 1 201 ? 20.125 9.789 13.93 1 86.38 201 PRO B C 1
ATOM 5107 O O . PRO B 1 201 ? 19.125 10.141 13.305 1 86.38 201 PRO B O 1
ATOM 5110 N N . GLU B 1 202 ? 20.844 10.508 14.75 1 89.81 202 GLU B N 1
ATOM 5111 C CA . GLU B 1 202 ? 20.562 11.945 14.82 1 89.81 202 GLU B CA 1
ATOM 5112 C C . GLU B 1 202 ? 20.812 12.617 13.477 1 89.81 202 GLU B C 1
ATOM 5114 O O . GLU B 1 202 ? 21.625 12.148 12.68 1 89.81 202 GLU B O 1
ATOM 5119 N N . SER B 1 203 ? 20.047 13.695 13.227 1 88.62 203 SER B N 1
ATOM 5120 C CA . SER B 1 203 ? 20.297 14.508 12.039 1 88.62 203 SER B CA 1
ATOM 5121 C C . SER B 1 203 ? 21.766 14.922 11.953 1 88.62 203 SER B C 1
ATOM 5123 O O . SER B 1 203 ? 22.297 15.555 12.875 1 88.62 203 SER B O 1
ATOM 5125 N N . PRO B 1 204 ? 22.375 14.539 10.867 1 88.25 204 PRO B N 1
ATOM 5126 C CA . PRO B 1 204 ? 23.781 14.953 10.742 1 88.25 204 PRO B CA 1
ATOM 5127 C C . PRO B 1 204 ? 23.953 16.469 10.742 1 88.25 204 PRO B C 1
ATOM 5129 O O . PRO B 1 204 ? 24.938 16.984 11.281 1 88.25 204 PRO B O 1
ATOM 5132 N N . ARG B 1 205 ? 23.047 17.156 10.18 1 87 205 ARG B N 1
ATOM 5133 C CA . ARG B 1 205 ? 23.109 18.625 10.18 1 87 205 ARG B CA 1
ATOM 5134 C C . ARG B 1 205 ? 23.016 19.172 11.602 1 87 205 ARG B C 1
ATOM 5136 O O . ARG B 1 205 ? 23.781 20.062 11.969 1 87 205 ARG B O 1
ATOM 5143 N N . TYR B 1 206 ? 22.109 18.656 12.273 1 88.69 206 TYR B N 1
ATOM 5144 C CA . TYR B 1 206 ? 21.906 19.109 13.648 1 88.69 206 TYR B CA 1
ATOM 5145 C C . TYR B 1 206 ? 23.109 18.766 14.516 1 88.69 206 TYR B C 1
ATOM 5147 O O . TYR B 1 206 ? 23.594 19.609 15.266 1 88.69 206 TYR B O 1
ATOM 5155 N N . ARG B 1 207 ? 23.594 17.562 14.391 1 89 207 ARG B N 1
ATOM 5156 C CA . ARG B 1 207 ? 24.75 17.125 15.164 1 89 207 ARG B CA 1
ATOM 5157 C C . ARG B 1 207 ? 25.984 17.938 14.82 1 89 207 ARG B C 1
ATOM 5159 O O . ARG B 1 207 ? 26.766 18.281 15.703 1 89 207 ARG B O 1
ATOM 5166 N N . ALA B 1 208 ? 26.109 18.234 13.617 1 88.81 208 ALA B N 1
ATOM 5167 C CA . ALA B 1 208 ? 27.297 18.953 13.164 1 88.81 208 ALA B CA 1
ATOM 5168 C C . ALA B 1 208 ? 27.203 20.438 13.531 1 88.81 208 ALA B C 1
ATOM 5170 O O . ALA B 1 208 ? 28.125 21 14.109 1 88.81 208 ALA B O 1
ATOM 5171 N N . ARG B 1 209 ? 26.078 21.016 13.336 1 85.81 209 ARG B N 1
ATOM 5172 C CA . ARG B 1 209 ? 25.953 22.453 13.422 1 85.81 209 ARG B CA 1
ATOM 5173 C C . ARG B 1 209 ? 25.547 22.906 14.82 1 85.81 209 ARG B C 1
ATOM 5175 O O . ARG B 1 209 ? 26 23.938 15.305 1 85.81 209 ARG B O 1
ATOM 5182 N N . VAL B 1 210 ? 24.703 22.234 15.359 1 84.31 210 VAL B N 1
ATOM 5183 C CA . VAL B 1 210 ? 24.094 22.672 16.609 1 84.31 210 VAL B CA 1
ATOM 5184 C C . VAL B 1 210 ? 24.828 22.031 17.781 1 84.31 210 VAL B C 1
ATOM 5186 O O . VAL B 1 210 ? 25.219 22.734 18.734 1 84.31 210 VAL B O 1
ATOM 5189 N N . GLU B 1 211 ? 25.078 20.75 17.594 1 87.19 211 GLU B N 1
ATOM 5190 C CA . GLU B 1 211 ? 25.797 20.062 18.688 1 87.19 211 GLU B CA 1
ATOM 5191 C C . GLU B 1 211 ? 27.297 20.234 18.547 1 87.19 211 GLU B C 1
ATOM 5193 O O . GLU B 1 211 ? 28.047 19.984 19.5 1 87.19 211 GLU B O 1
ATOM 5198 N N . GLY B 1 212 ? 27.734 20.594 17.391 1 87.06 212 GLY B N 1
ATOM 5199 C CA . GLY B 1 212 ? 29.156 20.859 17.156 1 87.06 212 GLY B CA 1
ATOM 5200 C C . GLY B 1 212 ? 29.969 19.594 16.984 1 87.06 212 GLY B C 1
ATOM 5201 O O . GLY B 1 212 ? 31.188 19.594 17.219 1 87.06 212 GLY B O 1
ATOM 5202 N N . ASP B 1 213 ? 29.359 18.5 16.641 1 90.62 213 ASP B N 1
ATOM 5203 C CA . ASP B 1 213 ? 30.031 17.219 16.5 1 90.62 213 ASP B CA 1
ATOM 5204 C C . ASP B 1 213 ? 30.016 16.734 15.055 1 90.62 213 ASP B C 1
ATOM 5206 O O . ASP B 1 213 ? 29.391 15.719 14.734 1 90.62 213 ASP B O 1
ATOM 5210 N N . ALA B 1 214 ? 30.828 17.344 14.25 1 90.5 214 ALA B N 1
ATOM 5211 C CA . ALA B 1 214 ? 30.875 17.078 12.82 1 90.5 214 ALA B CA 1
ATOM 5212 C C . ALA B 1 214 ? 31.469 15.703 12.531 1 90.5 214 ALA B C 1
ATOM 5214 O O . ALA B 1 214 ? 31.062 15.031 11.57 1 90.5 214 ALA B O 1
ATOM 5215 N N . ALA B 1 215 ? 32.375 15.273 13.367 1 91.38 215 ALA B N 1
ATOM 5216 C CA . ALA B 1 215 ? 33.031 13.984 13.156 1 91.38 215 ALA B CA 1
ATOM 5217 C C . ALA B 1 215 ? 32.031 12.836 13.281 1 91.38 215 ALA B C 1
ATOM 5219 O O . ALA B 1 215 ? 31.969 11.969 12.414 1 91.38 215 ALA B O 1
ATOM 5220 N N . THR B 1 216 ? 31.328 12.898 14.32 1 90.75 216 THR B N 1
ATOM 5221 C CA . THR B 1 216 ? 30.312 11.867 14.523 1 90.75 216 THR B CA 1
ATOM 5222 C C . THR B 1 216 ? 29.234 11.945 13.453 1 90.75 216 THR B C 1
ATOM 5224 O O . THR B 1 216 ? 28.75 10.914 12.977 1 90.75 216 THR B O 1
ATOM 5227 N N . ALA B 1 217 ? 28.906 13.133 13.078 1 90.81 217 ALA B N 1
ATOM 5228 C CA . ALA B 1 217 ? 27.906 13.328 12.031 1 90.81 217 ALA B CA 1
ATOM 5229 C C . ALA B 1 217 ? 28.344 12.664 10.734 1 90.81 217 ALA B C 1
ATOM 5231 O O . ALA B 1 217 ? 27.547 11.953 10.094 1 90.81 217 ALA B O 1
ATOM 5232 N N . ALA B 1 218 ? 29.578 12.844 10.414 1 90.31 218 ALA B N 1
ATOM 5233 C CA . ALA B 1 218 ? 30.109 12.281 9.18 1 90.31 218 ALA B CA 1
ATOM 5234 C C . ALA B 1 218 ? 30.156 10.758 9.242 1 90.31 218 ALA B C 1
ATOM 5236 O O . ALA B 1 218 ? 29.844 10.078 8.266 1 90.31 218 ALA B O 1
ATOM 5237 N N . ARG B 1 219 ? 30.578 10.258 10.328 1 89.5 219 ARG B N 1
ATOM 5238 C CA . ARG B 1 219 ? 30.672 8.812 10.516 1 89.5 219 ARG B CA 1
ATOM 5239 C C . ARG B 1 219 ? 29.297 8.156 10.422 1 89.5 219 ARG B C 1
ATOM 5241 O O . ARG B 1 219 ? 29.125 7.133 9.758 1 89.5 219 ARG B O 1
ATOM 5248 N N . ASP B 1 220 ? 28.375 8.758 11.094 1 86.12 220 ASP B N 1
ATOM 5249 C CA . ASP B 1 220 ? 27.016 8.211 11.102 1 86.12 220 ASP B CA 1
ATOM 5250 C C . ASP B 1 220 ? 26.391 8.273 9.703 1 86.12 220 ASP B C 1
ATOM 5252 O O . ASP B 1 220 ? 25.688 7.344 9.289 1 86.12 220 ASP B O 1
ATOM 5256 N N . LEU B 1 221 ? 26.641 9.328 9.062 1 84.75 221 LEU B N 1
ATOM 5257 C CA . LEU B 1 221 ? 26.125 9.5 7.707 1 84.75 221 LEU B CA 1
ATOM 5258 C C . LEU B 1 221 ? 26.672 8.43 6.77 1 84.75 221 LEU B C 1
ATOM 5260 O O . LEU B 1 221 ? 25.922 7.848 5.984 1 84.75 221 LEU B O 1
ATOM 5264 N N . LYS B 1 222 ? 27.906 8.148 6.855 1 85.44 222 LYS B N 1
ATOM 5265 C CA . LYS B 1 222 ? 28.547 7.125 6.031 1 85.44 222 LYS B CA 1
ATOM 5266 C C . LYS B 1 222 ? 28 5.738 6.355 1 85.44 222 LYS B C 1
ATOM 5268 O O . LYS B 1 222 ? 27.672 4.961 5.453 1 85.44 222 LYS B O 1
ATOM 5273 N N . ALA B 1 223 ? 27.859 5.461 7.531 1 82.5 223 ALA B N 1
ATOM 5274 C CA . ALA B 1 223 ? 27.375 4.16 7.988 1 82.5 223 ALA B CA 1
ATOM 5275 C C . ALA B 1 223 ? 25.922 3.932 7.562 1 82.5 223 ALA B C 1
ATOM 5277 O O . ALA B 1 223 ? 25.594 2.873 7.027 1 82.5 223 ALA B O 1
ATOM 5278 N N . TYR B 1 224 ? 25.156 4.91 7.75 1 78.12 224 TYR B N 1
ATOM 5279 C CA . TYR B 1 224 ? 23.719 4.75 7.52 1 78.12 224 TYR B CA 1
ATOM 5280 C C . TYR B 1 224 ? 23.406 4.754 6.031 1 78.12 224 TYR B C 1
ATOM 5282 O O . TYR B 1 224 ? 22.406 4.16 5.602 1 78.12 224 TYR B O 1
ATOM 5290 N N . SER B 1 225 ? 24.234 5.391 5.25 1 77.75 225 SER B N 1
ATOM 5291 C CA . SER B 1 225 ? 24.016 5.422 3.809 1 77.75 225 SER B CA 1
ATOM 5292 C C . SER B 1 225 ? 24.656 4.219 3.127 1 77.75 225 SER B C 1
ATOM 5294 O O . SER B 1 225 ? 24.656 4.117 1.897 1 77.75 225 SER B O 1
ATOM 5296 N N . GLY B 1 226 ? 25.219 3.312 3.857 1 73.56 226 GLY B N 1
ATOM 5297 C CA . GLY B 1 226 ? 25.906 2.162 3.287 1 73.56 226 GLY B CA 1
ATOM 5298 C C . GLY B 1 226 ? 27.141 2.531 2.492 1 73.56 226 GLY B C 1
ATOM 5299 O O . GLY B 1 226 ? 27.469 1.881 1.497 1 73.56 226 GLY B O 1
ATOM 5300 N N . GLY B 1 227 ? 27.719 3.66 2.861 1 75.69 227 GLY B N 1
ATOM 5301 C CA . GLY B 1 227 ? 28.953 4.09 2.221 1 75.69 227 GLY B CA 1
ATOM 5302 C C . GLY B 1 227 ? 28.719 4.973 1.009 1 75.69 227 GLY B C 1
ATOM 5303 O O . GLY B 1 227 ? 29.672 5.484 0.416 1 75.69 227 GLY B O 1
ATOM 5304 N N . VAL B 1 228 ? 27.516 5.277 0.716 1 75.5 228 VAL B N 1
ATOM 5305 C CA . VAL B 1 228 ? 27.188 6.012 -0.501 1 75.5 228 VAL B CA 1
ATOM 5306 C C . VAL B 1 228 ? 27.5 7.492 -0.311 1 75.5 228 VAL B C 1
ATOM 5308 O O . VAL B 1 228 ? 27.938 8.164 -1.245 1 75.5 228 VAL B O 1
ATOM 5311 N N . VAL B 1 229 ? 27.281 8.109 0.932 1 79.38 229 VAL B N 1
ATOM 5312 C CA . VAL B 1 229 ? 27.531 9.516 1.224 1 79.38 229 VAL B CA 1
ATOM 5313 C C . VAL B 1 229 ? 28.75 9.641 2.145 1 79.38 229 VAL B C 1
ATOM 5315 O O . VAL B 1 229 ? 28.719 9.164 3.283 1 79.38 229 VAL B O 1
ATOM 5318 N N . ASP B 1 230 ? 29.703 10.211 1.634 1 83.19 230 ASP B N 1
ATOM 5319 C CA . ASP B 1 230 ? 30.938 10.438 2.383 1 83.19 230 ASP B CA 1
ATOM 5320 C C . ASP B 1 230 ? 31.203 11.93 2.564 1 83.19 230 ASP B C 1
ATOM 5322 O O . ASP B 1 230 ? 31.094 12.711 1.612 1 83.19 230 ASP B O 1
ATOM 5326 N N . ALA B 1 231 ? 31.391 12.305 3.859 1 88.5 231 ALA B N 1
ATOM 5327 C CA . ALA B 1 231 ? 31.609 13.711 4.188 1 88.5 231 ALA B CA 1
ATOM 5328 C C . ALA B 1 231 ? 32.844 13.891 5.059 1 88.5 231 ALA B C 1
ATOM 5330 O O . ALA B 1 231 ? 33.25 12.969 5.766 1 88.5 231 ALA B O 1
ATOM 5331 N N . ALA B 1 232 ? 33.375 15.117 4.949 1 87.19 232 ALA B N 1
ATOM 5332 C CA . ALA B 1 232 ? 34.469 15.5 5.859 1 87.19 232 ALA B CA 1
ATOM 5333 C C . ALA B 1 232 ? 33.906 15.914 7.219 1 87.19 232 ALA B C 1
ATOM 5335 O O . ALA B 1 232 ? 32.75 16.281 7.328 1 87.19 232 ALA B O 1
ATOM 5336 N N . ALA B 1 233 ? 34.688 15.836 8.219 1 86.44 233 ALA B N 1
ATOM 5337 C CA . ALA B 1 233 ? 34.281 16.219 9.578 1 86.44 233 ALA B CA 1
ATOM 5338 C C . ALA B 1 233 ? 34.375 17.734 9.766 1 86.44 233 ALA B C 1
ATOM 5340 O O . ALA B 1 233 ? 34.969 18.203 10.719 1 86.44 233 ALA B O 1
ATOM 5341 N N . VAL B 1 234 ? 33.75 18.5 8.914 1 82.56 234 VAL B N 1
ATOM 5342 C CA . VAL B 1 234 ? 33.75 19.953 8.977 1 82.56 234 VAL B CA 1
ATOM 5343 C C . VAL B 1 234 ? 32.344 20.5 8.852 1 82.56 234 VAL B C 1
ATOM 5345 O O . VAL B 1 234 ? 31.547 20 8.07 1 82.56 234 VAL B O 1
ATOM 5348 N N . ALA B 1 235 ? 32.031 21.391 9.797 1 79.75 235 ALA B N 1
ATOM 5349 C CA . ALA B 1 235 ? 30.766 22.094 9.711 1 79.75 235 ALA B CA 1
ATOM 5350 C C . ALA B 1 235 ? 30.859 23.484 10.336 1 79.75 235 ALA B C 1
ATOM 5352 O O . ALA B 1 235 ? 31.703 23.719 11.219 1 79.75 235 ALA B O 1
ATOM 5353 N N . GLU B 1 236 ? 30.109 24.359 9.812 1 75.5 236 GLU B N 1
ATOM 5354 C CA . GLU B 1 236 ? 30.016 25.672 10.43 1 75.5 236 GLU B CA 1
ATOM 5355 C C . GLU B 1 236 ? 29 25.688 11.57 1 75.5 236 GLU B C 1
ATOM 5357 O O . GLU B 1 236 ? 27.812 25.438 11.344 1 75.5 236 GLU B O 1
ATOM 5362 N N . PRO B 1 237 ? 29.516 25.938 12.727 1 77 237 PRO B N 1
ATOM 5363 C CA . PRO B 1 237 ? 28.562 25.922 13.852 1 77 237 PRO B CA 1
ATOM 5364 C C . PRO B 1 237 ? 27.5 27.016 13.742 1 77 237 PRO B C 1
ATOM 5366 O O . PRO B 1 237 ? 27.734 28.031 13.094 1 77 237 PRO B O 1
ATOM 5369 N N . THR B 1 238 ? 26.328 26.672 14.211 1 76.5 238 THR B N 1
ATOM 5370 C CA . THR B 1 238 ? 25.234 27.641 14.281 1 76.5 238 THR B CA 1
ATOM 5371 C C . THR B 1 238 ? 24.812 27.859 15.727 1 76.5 238 THR B C 1
ATOM 5373 O O . THR B 1 238 ? 25.016 27 16.578 1 76.5 238 THR B O 1
ATOM 5376 N N . LEU B 1 239 ? 24.328 29.094 16 1 73 239 LEU B N 1
ATOM 5377 C CA . LEU B 1 239 ? 23.875 29.422 17.344 1 73 239 LEU B CA 1
ATOM 5378 C C . LEU B 1 239 ? 22.469 28.875 17.594 1 73 239 LEU B C 1
ATOM 5380 O O . LEU B 1 239 ? 21.609 28.938 16.719 1 73 239 LEU B O 1
ATOM 5384 N N . ARG B 1 240 ? 22.359 28.375 18.797 1 82.56 240 ARG B N 1
ATOM 5385 C CA . ARG B 1 240 ? 21.047 27.922 19.25 1 82.56 240 ARG B CA 1
ATOM 5386 C C . ARG B 1 240 ? 20.109 29.109 19.484 1 82.56 240 ARG B C 1
ATOM 5388 O O . ARG B 1 240 ? 20.469 30.047 20.172 1 82.56 240 ARG B O 1
ATOM 5395 N N . LEU B 1 241 ? 19 29.094 18.891 1 84.19 241 LEU B N 1
ATOM 5396 C CA . LEU B 1 241 ? 18.031 30.172 19.047 1 84.19 241 LEU B CA 1
ATOM 5397 C C . LEU B 1 241 ? 17.062 29.875 20.188 1 84.19 241 LEU B C 1
ATOM 5399 O O . LEU B 1 241 ? 16.469 28.797 20.234 1 84.19 241 LEU B O 1
ATOM 5403 N N . ARG B 1 242 ? 16.922 30.844 21.094 1 87.88 242 ARG B N 1
ATOM 5404 C CA . ARG B 1 242 ? 15.906 30.734 22.141 1 87.88 242 ARG B CA 1
ATOM 5405 C C . ARG B 1 242 ? 14.523 31.047 21.578 1 87.88 242 ARG B C 1
ATOM 5407 O O . ARG B 1 242 ? 14.398 31.719 20.547 1 87.88 242 ARG B O 1
ATOM 5414 N N . LEU B 1 243 ? 13.586 30.516 22.281 1 91.31 243 LEU B N 1
ATOM 5415 C CA . LEU B 1 243 ? 12.211 30.719 21.844 1 91.31 243 LEU B CA 1
ATOM 5416 C C . LEU B 1 243 ? 11.875 32.188 21.75 1 91.31 243 LEU B C 1
ATOM 5418 O O . LEU B 1 243 ? 11.219 32.656 20.812 1 91.31 243 LEU B O 1
ATOM 5422 N N . GLY B 1 244 ? 12.312 32.906 22.75 1 90.62 244 GLY B N 1
ATOM 5423 C CA . GLY B 1 244 ? 12.086 34.344 22.75 1 90.62 244 GLY B CA 1
ATOM 5424 C C . GLY B 1 244 ? 12.695 35.062 21.547 1 90.62 244 GLY B C 1
ATOM 5425 O O . GLY B 1 244 ? 12.086 35.969 20.984 1 90.62 244 GLY B O 1
ATOM 5426 N N . GLN B 1 245 ? 13.867 34.656 21.125 1 88.94 245 GLN B N 1
ATOM 5427 C CA . GLN B 1 245 ? 14.539 35.25 19.969 1 88.94 245 GLN B CA 1
ATOM 5428 C C . GLN B 1 245 ? 13.797 34.875 18.672 1 88.94 245 GLN B C 1
ATOM 5430 O O . GLN B 1 245 ? 13.703 35.719 17.766 1 88.94 245 GLN B O 1
ATOM 5435 N N . PHE B 1 246 ? 13.32 33.719 18.672 1 90.5 246 PHE B N 1
ATOM 5436 C CA . PHE B 1 246 ? 12.531 33.281 17.531 1 90.5 246 PHE B CA 1
ATOM 5437 C C . PHE B 1 246 ? 11.273 34.125 17.375 1 90.5 246 PHE B C 1
ATOM 5439 O O . PHE B 1 246 ? 10.992 34.625 16.297 1 90.5 246 PHE B O 1
ATOM 5446 N N . LEU B 1 247 ? 10.578 34.406 18.516 1 93.38 247 LEU B N 1
ATOM 5447 C CA . LEU B 1 247 ? 9.273 35.062 18.484 1 93.38 247 LEU B CA 1
ATOM 5448 C C . LEU B 1 247 ? 9.43 36.562 18.375 1 93.38 247 LEU B C 1
ATOM 5450 O O . LEU B 1 247 ? 8.461 37.281 18.094 1 93.38 247 LEU B O 1
ATOM 5454 N N . SER B 1 248 ? 10.625 37.031 18.516 1 92.56 248 SER B N 1
ATOM 5455 C CA . SER B 1 248 ? 10.867 38.469 18.406 1 92.56 248 SER B CA 1
ATOM 5456 C C . SER B 1 248 ? 11.422 38.844 17.031 1 92.56 248 SER B C 1
ATOM 5458 O O . SER B 1 248 ? 11.531 40 16.688 1 92.56 248 SER B O 1
ATOM 5460 N N . ASN B 1 249 ? 11.836 37.875 16.328 1 90.75 249 ASN B N 1
ATOM 5461 C CA . ASN B 1 249 ? 12.375 38.094 14.992 1 90.75 249 ASN B CA 1
ATOM 5462 C C . ASN B 1 249 ? 11.266 38.344 13.984 1 90.75 249 ASN B C 1
ATOM 5464 O O . ASN B 1 249 ? 10.422 37.5 13.742 1 90.75 249 ASN B O 1
ATOM 5468 N N . ARG B 1 250 ? 11.289 39.469 13.32 1 91.81 250 ARG B N 1
ATOM 5469 C CA . ARG B 1 250 ? 10.234 39.906 12.406 1 91.81 250 ARG B CA 1
ATOM 5470 C C . ARG B 1 250 ? 10.133 39 11.203 1 91.81 250 ARG B C 1
ATOM 5472 O O . ARG B 1 250 ? 9.039 38.719 10.711 1 91.81 250 ARG B O 1
ATOM 5479 N N . THR B 1 251 ? 11.203 38.562 10.75 1 90.88 251 THR B N 1
ATOM 5480 C CA . THR B 1 251 ? 11.219 37.688 9.602 1 90.88 251 THR B CA 1
ATOM 5481 C C . THR B 1 251 ? 10.555 36.344 9.938 1 90.88 251 THR B C 1
ATOM 5483 O O . THR B 1 251 ? 9.75 35.844 9.164 1 90.88 251 THR B O 1
ATOM 5486 N N . TYR B 1 252 ? 10.867 35.875 11.094 1 92.69 252 TYR B N 1
ATOM 5487 C CA . TYR B 1 252 ? 10.297 34.562 11.492 1 92.69 252 TYR B CA 1
ATOM 5488 C C . TYR B 1 252 ? 8.805 34.719 11.766 1 92.69 252 TYR B C 1
ATOM 5490 O O . TYR B 1 252 ? 8.031 33.781 11.508 1 92.69 252 TYR B O 1
ATOM 5498 N N . LEU B 1 253 ? 8.398 35.844 12.25 1 94.56 253 LEU B N 1
ATOM 5499 C CA . LEU B 1 253 ? 6.973 36.062 12.461 1 94.56 253 LEU B CA 1
ATOM 5500 C C . LEU B 1 253 ? 6.23 36.156 11.133 1 94.56 253 LEU B C 1
ATOM 5502 O O . LEU B 1 253 ? 5.09 35.688 11.023 1 94.56 253 LEU B O 1
ATOM 5506 N N . LEU B 1 254 ? 6.844 36.75 10.172 1 95 254 LEU B N 1
ATOM 5507 C CA . LEU B 1 254 ? 6.254 36.812 8.836 1 95 254 LEU B CA 1
ATOM 5508 C C . LEU B 1 254 ? 6.148 35.406 8.234 1 95 254 LEU B C 1
ATOM 5510 O O . LEU B 1 254 ? 5.148 35.094 7.594 1 95 254 LEU B O 1
ATOM 5514 N N . TYR B 1 255 ? 7.207 34.688 8.414 1 95.44 255 TYR B N 1
ATOM 5515 C CA . TYR B 1 255 ? 7.172 33.312 7.926 1 95.44 255 TYR B CA 1
ATOM 5516 C C . TYR B 1 255 ? 6.121 32.5 8.664 1 95.44 255 TYR B C 1
ATOM 5518 O O . TYR B 1 255 ? 5.461 31.641 8.07 1 95.44 255 TYR B O 1
ATOM 5526 N N . LEU B 1 256 ? 5.98 32.75 9.938 1 97.12 256 LEU B N 1
ATOM 5527 C CA . LEU B 1 256 ? 4.949 32.062 10.703 1 97.12 256 LEU B CA 1
ATOM 5528 C C . LEU B 1 256 ? 3.559 32.438 10.188 1 97.12 256 LEU B C 1
ATOM 5530 O O . LEU B 1 256 ? 2.672 31.578 10.125 1 97.12 256 LEU B O 1
ATOM 5534 N N . LEU B 1 257 ? 3.346 33.688 9.859 1 97.31 257 LEU B N 1
ATOM 5535 C CA . LEU B 1 257 ? 2.086 34.094 9.242 1 97.31 257 LEU B CA 1
ATOM 5536 C C . LEU B 1 257 ? 1.829 33.312 7.961 1 97.31 257 LEU B C 1
ATOM 5538 O O . LEU B 1 257 ? 0.706 32.844 7.711 1 97.31 257 LEU B O 1
ATOM 5542 N N . GLY B 1 258 ? 2.82 33.125 7.203 1 98 258 GLY B N 1
ATOM 5543 C CA . GLY B 1 258 ? 2.703 32.406 5.949 1 98 258 GLY B CA 1
ATOM 5544 C C . GLY B 1 258 ? 2.518 30.906 6.145 1 98 258 GLY B C 1
ATOM 5545 O O . GLY B 1 258 ? 1.64 30.312 5.523 1 98 258 GLY B O 1
ATOM 5546 N N . THR B 1 259 ? 3.375 30.312 7 1 98.25 259 THR B N 1
ATOM 5547 C CA . THR B 1 259 ? 3.34 28.859 7.172 1 98.25 259 THR B CA 1
ATOM 5548 C C . THR B 1 259 ? 2.188 28.453 8.086 1 98.25 259 THR B C 1
ATOM 5550 O O . THR B 1 259 ? 1.29 27.719 7.672 1 98.25 259 THR B O 1
ATOM 5553 N N . ALA B 1 260 ? 2.051 29.016 9.258 1 98.56 260 ALA B N 1
ATOM 5554 C CA . ALA B 1 260 ? 0.994 28.672 10.203 1 98.56 260 ALA B CA 1
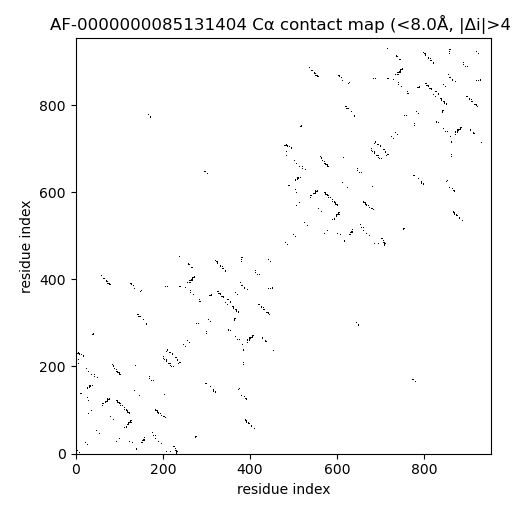ATOM 5555 C C . ALA B 1 260 ? -0.36 29.188 9.727 1 98.56 260 ALA B C 1
ATOM 5557 O O . ALA B 1 260 ? -1.374 28.5 9.852 1 98.56 260 ALA B O 1
ATOM 5558 N N . GLY B 1 261 ? -0.388 30.406 9.25 1 98.56 261 GLY B N 1
ATOM 5559 C CA . GLY B 1 261 ? -1.634 31 8.797 1 98.56 261 GLY B CA 1
ATOM 5560 C C . GLY B 1 261 ? -2.281 30.25 7.652 1 98.56 261 GLY B C 1
ATOM 5561 O O . GLY B 1 261 ? -3.471 29.922 7.707 1 98.56 261 GLY B O 1
ATOM 5562 N N . SER B 1 262 ? -1.543 30.016 6.609 1 98.69 262 SER B N 1
ATOM 5563 C CA . SER B 1 262 ? -2.088 29.281 5.477 1 98.69 262 SER B CA 1
ATOM 5564 C C . SER B 1 262 ? -2.484 27.859 5.883 1 98.69 262 SER B C 1
ATOM 5566 O O . SER B 1 262 ? -3.512 27.344 5.43 1 98.69 262 SER B O 1
ATOM 5568 N N . TRP B 1 263 ? -1.674 27.25 6.719 1 98.75 263 TRP B N 1
ATOM 5569 C CA . TRP B 1 263 ? -1.957 25.906 7.172 1 98.75 263 TRP B CA 1
ATOM 5570 C C . TRP B 1 263 ? -3.201 25.875 8.055 1 98.75 263 TRP B C 1
ATOM 5572 O O . TRP B 1 263 ? -3.992 24.922 7.988 1 98.75 263 TRP B O 1
ATOM 5582 N N . PHE B 1 264 ? -3.408 26.891 8.836 1 98.62 264 PHE B N 1
ATOM 5583 C CA . PHE B 1 264 ? -4.574 27.016 9.703 1 98.62 264 PHE B CA 1
ATOM 5584 C C . PHE B 1 264 ? -5.855 27.062 8.883 1 98.62 264 PHE B C 1
ATOM 5586 O O . PHE B 1 264 ? -6.785 26.281 9.133 1 98.62 264 PHE B O 1
ATOM 5593 N N . VAL B 1 265 ? -5.902 27.906 7.926 1 98.38 265 VAL B N 1
ATOM 5594 C CA . VAL B 1 265 ? -7.125 28.078 7.152 1 98.38 265 VAL B CA 1
ATOM 5595 C C . VAL B 1 265 ? -7.348 26.844 6.262 1 98.38 265 VAL B C 1
ATOM 5597 O O . VAL B 1 265 ? -8.492 26.469 6.004 1 98.38 265 VAL B O 1
ATOM 5600 N N . PHE B 1 266 ? -6.328 26.281 5.801 1 98.62 266 PHE B N 1
ATOM 5601 C CA . PHE B 1 266 ? -6.465 25.047 5.027 1 98.62 266 PHE B CA 1
ATOM 5602 C C . PHE B 1 266 ? -7.074 23.953 5.879 1 98.62 266 PHE B C 1
ATOM 5604 O O . PHE B 1 266 ? -8.023 23.281 5.461 1 98.62 266 PHE B O 1
ATOM 5611 N N . ASP B 1 267 ? -6.453 23.75 7.07 1 98.19 267 ASP B N 1
ATOM 5612 C CA . ASP B 1 267 ? -6.906 22.656 7.938 1 98.19 267 ASP B CA 1
ATOM 5613 C C . ASP B 1 267 ? -8.359 22.875 8.367 1 98.19 267 ASP B C 1
ATOM 5615 O O . ASP B 1 267 ? -9.109 21.906 8.523 1 98.19 267 ASP B O 1
ATOM 5619 N N . TYR B 1 268 ? -8.703 24.109 8.586 1 97.19 268 TYR B N 1
ATOM 5620 C CA . TYR B 1 268 ? -10.102 24.391 8.875 1 97.19 268 TYR B CA 1
ATOM 5621 C C . TYR B 1 268 ? -11.008 23.828 7.793 1 97.19 268 TYR B C 1
ATOM 5623 O O . TYR B 1 268 ? -11.961 23.094 8.086 1 97.19 268 TYR B O 1
ATOM 5631 N N . ALA B 1 269 ? -10.727 24.203 6.621 1 95.25 269 ALA B N 1
ATOM 5632 C CA . ALA B 1 269 ? -11.562 23.812 5.492 1 95.25 269 ALA B CA 1
ATOM 5633 C C . ALA B 1 269 ? -11.469 22.312 5.238 1 95.25 269 ALA B C 1
ATOM 5635 O O . ALA B 1 269 ? -12.492 21.641 5.07 1 95.25 269 ALA B O 1
ATOM 5636 N N . TYR B 1 270 ? -10.289 21.812 5.254 1 95.19 270 TYR B N 1
ATOM 5637 C CA . TYR B 1 270 ? -10.039 20.422 4.848 1 95.19 270 TYR B CA 1
ATOM 5638 C C . TYR B 1 270 ? -10.586 19.453 5.883 1 95.19 270 TYR B C 1
ATOM 5640 O O . TYR B 1 270 ? -11.336 18.531 5.543 1 95.19 270 TYR B O 1
ATOM 5648 N N . TYR B 1 271 ? -10.203 19.609 7.113 1 93.62 271 TYR B N 1
ATOM 5649 C CA . TYR B 1 271 ? -10.641 18.688 8.156 1 93.62 271 TYR B CA 1
ATOM 5650 C C . TYR B 1 271 ? -12.125 18.859 8.453 1 93.62 271 TYR B C 1
ATOM 5652 O O . TYR B 1 271 ? -12.828 17.875 8.719 1 93.62 271 TYR B O 1
ATOM 5660 N N . GLY B 1 272 ? -12.594 20.078 8.43 1 90.44 272 GLY B N 1
ATOM 5661 C CA . GLY B 1 272 ? -14.023 20.297 8.609 1 90.44 272 GLY B CA 1
ATOM 5662 C C . GLY B 1 272 ? -14.875 19.516 7.613 1 90.44 272 GLY B C 1
ATOM 5663 O O . GLY B 1 272 ? -15.883 18.922 7.988 1 90.44 272 GLY B O 1
ATOM 5664 N N . ASN B 1 273 ? -14.422 19.484 6.453 1 88.19 273 ASN B N 1
ATOM 5665 C CA . ASN B 1 273 ? -15.164 18.828 5.387 1 88.19 273 ASN B CA 1
ATOM 5666 C C . ASN B 1 273 ? -14.883 17.328 5.352 1 88.19 273 ASN B C 1
ATOM 5668 O O . ASN B 1 273 ? -15.797 16.531 5.145 1 88.19 273 ASN B O 1
ATOM 5672 N N . SER B 1 274 ? -13.688 16.953 5.617 1 89.56 274 SER B N 1
ATOM 5673 C CA . SER B 1 274 ? -13.281 15.578 5.41 1 89.56 274 SER B CA 1
ATOM 5674 C C . SER B 1 274 ? -13.703 14.695 6.582 1 89.56 274 SER B C 1
ATOM 5676 O O . SER B 1 274 ? -14.117 13.547 6.387 1 89.56 274 SER B O 1
ATOM 5678 N N . VAL B 1 275 ? -13.586 15.219 7.758 1 87 275 VAL B N 1
ATOM 5679 C CA . VAL B 1 275 ? -13.992 14.445 8.93 1 87 275 VAL B CA 1
ATOM 5680 C C . VAL B 1 275 ? -15.516 14.281 8.945 1 87 275 VAL B C 1
ATOM 5682 O O . VAL B 1 275 ? -16.031 13.242 9.359 1 87 275 VAL B O 1
ATOM 5685 N N . SER B 1 276 ? -16.234 15.242 8.414 1 84.56 276 SER B N 1
ATOM 5686 C CA . SER B 1 276 ? -17.688 15.227 8.359 1 84.56 276 SER B CA 1
ATOM 5687 C C . SER B 1 276 ? -18.188 14.656 7.043 1 84.56 276 SER B C 1
ATOM 5689 O O . SER B 1 276 ? -19.391 14.703 6.754 1 84.56 276 SER B O 1
ATOM 5691 N N . ALA B 1 277 ? -17.328 14.109 6.309 1 85.81 277 ALA B N 1
ATOM 5692 C CA . ALA B 1 277 ? -17.641 13.688 4.949 1 85.81 277 ALA B CA 1
ATOM 5693 C C . ALA B 1 277 ? -18.766 12.641 4.945 1 85.81 277 ALA B C 1
ATOM 5695 O O . ALA B 1 277 ? -19.672 12.711 4.125 1 85.81 277 ALA B O 1
ATOM 5696 N N . PRO B 1 278 ? -18.703 11.672 5.895 1 80.12 278 PRO B N 1
ATOM 5697 C CA . PRO B 1 278 ? -19.812 10.711 5.875 1 80.12 278 PRO B CA 1
ATOM 5698 C C . PRO B 1 278 ? -21.172 11.367 6.074 1 80.12 278 PRO B C 1
ATOM 5700 O O . PRO B 1 278 ? -22.156 10.984 5.422 1 80.12 278 PRO B O 1
ATOM 5703 N N . LEU B 1 279 ? -21.188 12.336 6.852 1 78.56 279 LEU B N 1
ATOM 5704 C CA . LEU B 1 279 ? -22.422 13.07 7.094 1 78.56 279 LEU B CA 1
ATOM 5705 C C . LEU B 1 279 ? -22.812 13.891 5.871 1 78.56 279 LEU B C 1
ATOM 5707 O O . LEU B 1 279 ? -24 13.969 5.523 1 78.56 279 LEU B O 1
ATOM 5711 N N . ILE B 1 280 ? -21.859 14.461 5.273 1 85.88 280 ILE B N 1
ATOM 5712 C CA . ILE B 1 280 ? -22.109 15.281 4.094 1 85.88 280 ILE B CA 1
ATOM 5713 C C . ILE B 1 280 ? -22.672 14.414 2.967 1 85.88 280 ILE B C 1
ATOM 5715 O O . ILE B 1 280 ? -23.703 14.742 2.377 1 85.88 280 ILE B O 1
ATOM 5719 N N . VAL B 1 281 ? -22.062 13.305 2.752 1 88.56 281 VAL B N 1
ATOM 5720 C CA . VAL B 1 281 ? -22.453 12.438 1.642 1 88.56 281 VAL B CA 1
ATOM 5721 C C . VAL B 1 281 ? -23.797 11.797 1.933 1 88.56 281 VAL B C 1
ATOM 5723 O O . VAL B 1 281 ? -24.641 11.656 1.035 1 88.56 281 VAL B O 1
ATOM 5726 N N . LYS B 1 282 ? -24 11.453 3.145 1 83.88 282 LYS B N 1
ATOM 5727 C CA . LYS B 1 282 ? -25.312 10.93 3.531 1 83.88 282 LYS B CA 1
ATOM 5728 C C . LYS B 1 282 ? -26.406 11.945 3.252 1 83.88 282 LYS B C 1
ATOM 5730 O O . LYS B 1 282 ? -27.484 11.578 2.781 1 83.88 282 LYS B O 1
ATOM 5735 N N . SER B 1 283 ? -26.125 13.133 3.561 1 83.5 283 SER B N 1
ATOM 5736 C CA . SER B 1 283 ? -27.094 14.195 3.324 1 83.5 283 SER B CA 1
ATOM 5737 C C . SER B 1 283 ? -27.391 14.359 1.836 1 83.5 283 SER B C 1
ATOM 5739 O O . SER B 1 283 ? -28.547 14.578 1.447 1 83.5 283 SER B O 1
ATOM 5741 N N . VAL B 1 284 ? -26.406 14.234 1.087 1 87.81 284 VAL B N 1
ATOM 5742 C CA . VAL B 1 284 ? -26.562 14.391 -0.356 1 87.81 284 VAL B CA 1
ATOM 5743 C C . VAL B 1 284 ? -27.312 13.188 -0.931 1 87.81 284 VAL B C 1
ATOM 5745 O O . VAL B 1 284 ? -28.109 13.336 -1.868 1 87.81 284 VAL B O 1
ATOM 5748 N N . LEU B 1 285 ? -27.031 12.008 -0.39 1 87.94 285 LEU B N 1
ATOM 5749 C CA . LEU B 1 285 ? -27.703 10.797 -0.826 1 87.94 285 LEU B CA 1
ATOM 5750 C C . LEU B 1 285 ? -29.203 10.875 -0.516 1 87.94 285 LEU B C 1
ATOM 5752 O O . LEU B 1 285 ? -30.031 10.391 -1.297 1 87.94 285 LEU B O 1
ATOM 5756 N N . GLY B 1 286 ? -29.625 11.5 0.541 1 80.5 286 GLY B N 1
ATOM 5757 C CA . GLY B 1 286 ? -31.016 11.695 0.91 1 80.5 286 GLY B CA 1
ATOM 5758 C C . GLY B 1 286 ? -31.766 10.398 1.182 1 80.5 286 GLY B C 1
ATOM 5759 O O . GLY B 1 286 ? -33 10.344 1.078 1 80.5 286 GLY B O 1
ATOM 5760 N N . LYS B 1 287 ? -31.062 9.281 1.233 1 76 287 LYS B N 1
ATOM 5761 C CA . LYS B 1 287 ? -31.656 7.969 1.453 1 76 287 LYS B CA 1
ATOM 5762 C C . LYS B 1 287 ? -31.656 7.605 2.936 1 76 287 LYS B C 1
ATOM 5764 O O . LYS B 1 287 ? -31 8.258 3.742 1 76 287 LYS B O 1
ATOM 5769 N N . HIS B 1 288 ? -32.719 6.836 3.227 1 71.38 288 HIS B N 1
ATOM 5770 C CA . HIS B 1 288 ? -32.781 6.281 4.574 1 71.38 288 HIS B CA 1
ATOM 5771 C C . HIS B 1 288 ? -32.656 4.762 4.547 1 71.38 288 HIS B C 1
ATOM 5773 O O . HIS B 1 288 ? -32.812 4.137 3.498 1 71.38 288 HIS B O 1
ATOM 5779 N N . GLY B 1 289 ? -32.062 4.227 5.559 1 70.62 289 GLY B N 1
ATOM 5780 C CA . GLY B 1 289 ? -31.969 2.779 5.637 1 70.62 289 GLY B CA 1
ATOM 5781 C C . GLY B 1 289 ? -30.641 2.301 6.195 1 70.62 289 GLY B C 1
ATOM 5782 O O . GLY B 1 289 ? -29.75 3.107 6.465 1 70.62 289 GLY B O 1
ATOM 5783 N N . ALA B 1 290 ? -30.641 1.004 6.328 1 64.94 290 ALA B N 1
ATOM 5784 C CA . ALA B 1 290 ? -29.562 0.361 7.062 1 64.94 290 ALA B CA 1
ATOM 5785 C C . ALA B 1 290 ? -28.25 0.417 6.273 1 64.94 290 ALA B C 1
ATOM 5787 O O . ALA B 1 290 ? -27.156 0.393 6.859 1 64.94 290 ALA B O 1
ATOM 5788 N N . HIS B 1 291 ? -28.344 0.721 4.961 1 81.75 291 HIS B N 1
ATOM 5789 C CA . HIS B 1 291 ? -27.125 0.55 4.18 1 81.75 291 HIS B CA 1
ATOM 5790 C C . HIS B 1 291 ? -26.609 1.89 3.672 1 81.75 291 HIS B C 1
ATOM 5792 O O . HIS B 1 291 ? -25.672 1.933 2.867 1 81.75 291 HIS B O 1
ATOM 5798 N N . VAL B 1 292 ? -27.172 2.889 4.18 1 87.19 292 VAL B N 1
ATOM 5799 C CA . VAL B 1 292 ? -26.812 4.215 3.689 1 87.19 292 VAL B CA 1
ATOM 5800 C C . VAL B 1 292 ? -25.406 4.578 4.156 1 87.19 292 VAL B C 1
ATOM 5802 O O . VAL B 1 292 ? -24.641 5.191 3.414 1 87.19 292 VAL B O 1
ATOM 5805 N N . LEU B 1 293 ? -25.094 4.133 5.352 1 89.06 293 LEU B N 1
ATOM 5806 C CA . LEU B 1 293 ? -23.766 4.449 5.879 1 89.06 293 LEU B CA 1
ATOM 5807 C C . LEU B 1 293 ? -22.688 3.764 5.062 1 89.06 293 LEU B C 1
ATOM 5809 O O . LEU B 1 293 ? -21.688 4.395 4.695 1 89.06 293 LEU B O 1
ATOM 5813 N N . THR B 1 294 ? -22.906 2.484 4.762 1 92.69 294 THR B N 1
ATOM 5814 C CA . THR B 1 294 ? -21.922 1.752 3.98 1 92.69 294 THR B CA 1
ATOM 5815 C C . THR B 1 294 ? -21.797 2.328 2.572 1 92.69 294 THR B C 1
ATOM 5817 O O . THR B 1 294 ? -20.703 2.385 2.006 1 92.69 294 THR B O 1
ATOM 5820 N N . GLU B 1 295 ? -22.906 2.74 2.043 1 93.81 295 GLU B N 1
ATOM 5821 C CA . GLU B 1 295 ? -22.875 3.379 0.731 1 93.81 295 GLU B CA 1
ATOM 5822 C C . GLU B 1 295 ? -22.078 4.676 0.762 1 93.81 295 GLU B C 1
ATOM 5824 O O . GLU B 1 295 ? -21.266 4.934 -0.133 1 93.81 295 GLU B O 1
ATOM 5829 N N . ALA B 1 296 ? -22.312 5.445 1.764 1 93.25 296 ALA B N 1
ATOM 5830 C CA . ALA B 1 296 ? -21.594 6.715 1.909 1 93.25 296 ALA B CA 1
ATOM 5831 C C . ALA B 1 296 ? -20.094 6.488 2.023 1 93.25 296 ALA B C 1
ATOM 5833 O O . ALA B 1 296 ? -19.297 7.184 1.379 1 93.25 296 ALA B O 1
ATOM 5834 N N . ILE B 1 297 ? -19.719 5.512 2.826 1 94.44 297 ILE B N 1
ATOM 5835 C CA . ILE B 1 297 ? -18.297 5.203 3.035 1 94.44 297 ILE B CA 1
ATOM 5836 C C . ILE B 1 297 ? -17.688 4.719 1.728 1 94.44 297 ILE B C 1
ATOM 5838 O O . ILE B 1 297 ? -16.562 5.105 1.385 1 94.44 297 ILE B O 1
ATOM 5842 N N . ALA B 1 298 ? -18.375 3.9 1.017 1 96.25 298 ALA B N 1
ATOM 5843 C CA . ALA B 1 298 ? -17.891 3.377 -0.258 1 96.25 298 ALA B CA 1
ATOM 5844 C C . ALA B 1 298 ? -17.672 4.5 -1.265 1 96.25 298 ALA B C 1
ATOM 5846 O O . ALA B 1 298 ? -16.656 4.527 -1.966 1 96.25 298 ALA B O 1
ATOM 5847 N N . LEU B 1 299 ? -18.594 5.383 -1.361 1 95.81 299 LEU B N 1
ATOM 5848 C CA . LEU B 1 299 ? -18.469 6.52 -2.268 1 95.81 299 LEU B CA 1
ATOM 5849 C C . LEU B 1 299 ? -17.281 7.398 -1.885 1 95.81 299 LEU B C 1
ATOM 5851 O O . LEU B 1 299 ? -16.562 7.879 -2.756 1 95.81 299 LEU B O 1
ATOM 5855 N N . GLN B 1 300 ? -17.141 7.594 -0.625 1 95 300 GLN B N 1
ATOM 5856 C CA . GLN B 1 300 ? -16 8.367 -0.155 1 95 300 GLN B CA 1
ATOM 5857 C C . GLN B 1 300 ? -14.68 7.684 -0.518 1 95 300 GLN B C 1
ATOM 5859 O O . GLN B 1 300 ? -13.734 8.344 -0.947 1 95 300 GLN B O 1
ATOM 5864 N N . LEU B 1 301 ? -14.648 6.371 -0.288 1 96.81 301 LEU B N 1
ATOM 5865 C CA . LEU B 1 301 ? -13.469 5.602 -0.657 1 96.81 301 LEU B CA 1
ATOM 5866 C C . LEU B 1 301 ? -13.141 5.781 -2.135 1 96.81 301 LEU B C 1
ATOM 5868 O O . LEU B 1 301 ? -11.984 6.02 -2.494 1 96.81 301 LEU B O 1
ATOM 5872 N N . ILE B 1 302 ? -14.133 5.723 -2.957 1 96.81 302 ILE B N 1
ATOM 5873 C CA . ILE B 1 302 ? -13.945 5.828 -4.398 1 96.81 302 ILE B CA 1
ATOM 5874 C C . ILE B 1 302 ? -13.445 7.227 -4.75 1 96.81 302 ILE B C 1
ATOM 5876 O O . ILE B 1 302 ? -12.422 7.375 -5.43 1 96.81 302 ILE B O 1
ATOM 5880 N N . VAL B 1 303 ? -14.109 8.211 -4.242 1 96.31 303 VAL B N 1
ATOM 5881 C CA . VAL B 1 303 ? -13.773 9.586 -4.59 1 96.31 303 VAL B CA 1
ATOM 5882 C C . VAL B 1 303 ? -12.375 9.93 -4.074 1 96.31 303 VAL B C 1
ATOM 5884 O O . VAL B 1 303 ? -11.578 10.555 -4.781 1 96.31 303 VAL B O 1
ATOM 5887 N N . PHE B 1 304 ? -12.086 9.523 -2.879 1 96.81 304 PHE B N 1
ATOM 5888 C CA . PHE B 1 304 ? -10.773 9.82 -2.303 1 96.81 304 PHE B CA 1
ATOM 5889 C C . PHE B 1 304 ? -9.672 9.094 -3.061 1 96.81 304 PHE B C 1
ATOM 5891 O O . PHE B 1 304 ? -8.625 9.672 -3.348 1 96.81 304 PHE B O 1
ATOM 5898 N N . THR B 1 305 ? -9.859 7.863 -3.393 1 97.25 305 THR B N 1
ATOM 5899 C CA . THR B 1 305 ? -8.852 7.055 -4.074 1 97.25 305 THR B CA 1
ATOM 5900 C C . THR B 1 305 ? -8.594 7.586 -5.48 1 97.25 305 THR B C 1
ATOM 5902 O O . THR B 1 305 ? -7.449 7.652 -5.926 1 97.25 305 THR B O 1
ATOM 5905 N N . VAL B 1 306 ? -9.609 8.008 -6.164 1 96.69 306 VAL B N 1
ATOM 5906 C CA . VAL B 1 306 ? -9.5 8.422 -7.559 1 96.69 306 VAL B CA 1
ATOM 5907 C C . VAL B 1 306 ? -8.953 9.844 -7.637 1 96.69 306 VAL B C 1
ATOM 5909 O O . VAL B 1 306 ? -8.195 10.18 -8.547 1 96.69 306 VAL B O 1
ATOM 5912 N N . ALA B 1 307 ? -9.344 10.625 -6.648 1 97.5 307 ALA B N 1
ATOM 5913 C CA . ALA B 1 307 ? -9.023 12.039 -6.773 1 97.5 307 ALA B CA 1
ATOM 5914 C C . ALA B 1 307 ? -7.895 12.438 -5.824 1 97.5 307 ALA B C 1
ATOM 5916 O O . ALA B 1 307 ? -6.859 12.945 -6.254 1 97.5 307 ALA B O 1
ATOM 5917 N N . ALA B 1 308 ? -8.023 12.125 -4.566 1 97.56 308 ALA B N 1
ATOM 5918 C CA . ALA B 1 308 ? -7.09 12.602 -3.549 1 97.56 308 ALA B CA 1
ATOM 5919 C C . ALA B 1 308 ? -5.746 11.891 -3.658 1 97.56 308 ALA B C 1
ATOM 5921 O O . ALA B 1 308 ? -4.691 12.531 -3.596 1 97.56 308 ALA B O 1
ATOM 5922 N N . VAL B 1 309 ? -5.746 10.594 -3.816 1 97.94 309 VAL B N 1
ATOM 5923 C CA . VAL B 1 309 ? -4.52 9.805 -3.809 1 97.94 309 VAL B CA 1
ATOM 5924 C C . VAL B 1 309 ? -3.592 10.281 -4.926 1 97.94 309 VAL B C 1
ATOM 5926 O O . VAL B 1 309 ? -2.428 10.602 -4.68 1 97.94 309 VAL B O 1
ATOM 5929 N N . PRO B 1 310 ? -4.09 10.391 -6.176 1 97.44 310 PRO B N 1
ATOM 5930 C CA . PRO B 1 310 ? -3.199 10.922 -7.211 1 97.44 310 PRO B CA 1
ATOM 5931 C C . PRO B 1 310 ? -2.701 12.328 -6.898 1 97.44 310 PRO B C 1
ATOM 5933 O O . PRO B 1 310 ? -1.568 12.68 -7.242 1 97.44 310 PRO B O 1
ATOM 5936 N N . GLY B 1 311 ? -3.543 13.125 -6.266 1 98.31 311 GLY B N 1
ATOM 5937 C CA . GLY B 1 311 ? -3.123 14.461 -5.891 1 98.31 311 GLY B CA 1
ATOM 5938 C C . GLY B 1 311 ? -1.902 14.477 -4.988 1 98.31 311 GLY B C 1
ATOM 5939 O O . GLY B 1 311 ? -0.972 15.258 -5.207 1 98.31 311 GLY B O 1
ATOM 5940 N N . TYR B 1 312 ? -1.879 13.562 -4.012 1 97.56 312 TYR B N 1
ATOM 5941 C CA . TYR B 1 312 ? -0.754 13.438 -3.094 1 97.56 312 TYR B CA 1
ATOM 5942 C C . TYR B 1 312 ? 0.537 13.148 -3.848 1 97.56 312 TYR B C 1
ATOM 5944 O O . TYR B 1 312 ? 1.534 13.852 -3.682 1 97.56 312 TYR B O 1
ATOM 5952 N N . TYR B 1 313 ? 0.492 12.219 -4.66 1 97.06 313 TYR B N 1
ATOM 5953 C CA . TYR B 1 313 ? 1.719 11.703 -5.258 1 97.06 313 TYR B CA 1
ATOM 5954 C C . TYR B 1 313 ? 2.17 12.586 -6.418 1 97.06 313 TYR B C 1
ATOM 5956 O O . TYR B 1 313 ? 3.369 12.797 -6.613 1 97.06 313 TYR B O 1
ATOM 5964 N N . LEU B 1 314 ? 1.229 13.125 -7.172 1 97.38 314 LEU B N 1
ATOM 5965 C CA . LEU B 1 314 ? 1.613 14.062 -8.219 1 97.38 314 LEU B CA 1
ATOM 5966 C C . LEU B 1 314 ? 2.24 15.32 -7.613 1 97.38 314 LEU B C 1
ATOM 5968 O O . LEU B 1 314 ? 3.203 15.859 -8.156 1 97.38 314 LEU B O 1
ATOM 5972 N N . ALA B 1 315 ? 1.679 15.742 -6.535 1 98.06 315 ALA B N 1
ATOM 5973 C CA . ALA B 1 315 ? 2.271 16.891 -5.848 1 98.06 315 ALA B CA 1
ATOM 5974 C C . ALA B 1 315 ? 3.699 16.578 -5.406 1 98.06 315 ALA B C 1
ATOM 5976 O O . ALA B 1 315 ? 4.605 17.391 -5.609 1 98.06 315 ALA B O 1
ATOM 5977 N N . SER B 1 316 ? 3.912 15.461 -4.82 1 96.94 316 SER B N 1
ATOM 5978 C CA . SER B 1 316 ? 5.23 15.078 -4.324 1 96.94 316 SER B CA 1
ATOM 5979 C C . SER B 1 316 ? 6.242 14.984 -5.461 1 96.94 316 SER B C 1
ATOM 5981 O O . SER B 1 316 ? 7.391 15.406 -5.312 1 96.94 316 SER B O 1
ATOM 5983 N N . PHE B 1 317 ? 5.816 14.531 -6.594 1 94.94 317 PHE B N 1
ATOM 5984 C CA . PHE B 1 317 ? 6.742 14.289 -7.691 1 94.94 317 PHE B CA 1
ATOM 5985 C C . PHE B 1 317 ? 7.012 15.57 -8.469 1 94.94 317 PHE B C 1
ATOM 5987 O O . PHE B 1 317 ? 8.086 15.734 -9.055 1 94.94 317 PHE B O 1
ATOM 5994 N N . PHE B 1 318 ? 6.105 16.531 -8.367 1 95.69 318 PHE B N 1
ATOM 5995 C CA . PHE B 1 318 ? 6.246 17.656 -9.273 1 95.69 318 PHE B CA 1
ATOM 5996 C C . PHE B 1 318 ? 6.516 18.938 -8.5 1 95.69 318 PHE B C 1
ATOM 5998 O O . PHE B 1 318 ? 6.832 19.984 -9.094 1 95.69 318 PHE B O 1
ATOM 6005 N N . MET B 1 319 ? 6.441 18.906 -7.254 1 95.75 319 MET B N 1
ATOM 6006 C CA . MET B 1 319 ? 6.5 20.141 -6.48 1 95.75 319 MET B CA 1
ATOM 6007 C C . MET B 1 319 ? 7.852 20.812 -6.645 1 95.75 319 MET B C 1
ATOM 6009 O O . MET B 1 319 ? 7.934 22.047 -6.688 1 95.75 319 MET B O 1
ATOM 6013 N N . ASP B 1 320 ? 8.953 20.078 -6.797 1 95.62 320 ASP B N 1
ATOM 6014 C CA . ASP B 1 320 ? 10.266 20.688 -6.938 1 95.62 320 ASP B CA 1
ATOM 6015 C C . ASP B 1 320 ? 10.398 21.391 -8.289 1 95.62 320 ASP B C 1
ATOM 6017 O O . ASP B 1 320 ? 11.133 22.375 -8.414 1 95.62 320 ASP B O 1
ATOM 6021 N N . ARG B 1 321 ? 9.719 20.906 -9.258 1 95.81 321 ARG B N 1
ATOM 6022 C CA . ARG B 1 321 ? 9.758 21.516 -10.578 1 95.81 321 ARG B CA 1
ATOM 6023 C C . ARG B 1 321 ? 8.812 22.703 -10.656 1 95.81 321 ARG B C 1
ATOM 6025 O O . ARG B 1 321 ? 9.156 23.734 -11.234 1 95.81 321 ARG B O 1
ATOM 6032 N N . ILE B 1 322 ? 7.695 22.625 -10.102 1 97.06 322 ILE B N 1
ATOM 6033 C CA . ILE B 1 322 ? 6.684 23.672 -10.156 1 97.06 322 ILE B CA 1
ATOM 6034 C C . ILE B 1 322 ? 7.039 24.781 -9.18 1 97.06 322 ILE B C 1
ATOM 6036 O O . ILE B 1 322 ? 6.848 25.969 -9.484 1 97.06 322 ILE B O 1
ATOM 6040 N N . GLY B 1 323 ? 7.551 24.375 -8.125 1 97.5 323 GLY B N 1
ATOM 6041 C CA . GLY B 1 323 ? 7.738 25.25 -6.98 1 97.5 323 GLY B CA 1
ATOM 6042 C C . GLY B 1 323 ? 6.785 24.969 -5.836 1 97.5 323 GLY B C 1
ATOM 6043 O O . GLY B 1 323 ? 5.621 24.625 -6.062 1 97.5 323 GLY B O 1
ATOM 6044 N N . HIS B 1 324 ? 7.289 25.109 -4.668 1 97.69 324 HIS B N 1
ATOM 6045 C CA . HIS B 1 324 ? 6.484 24.797 -3.496 1 97.69 324 HIS B CA 1
ATOM 6046 C C . HIS B 1 324 ? 5.395 25.844 -3.275 1 97.69 324 HIS B C 1
ATOM 6048 O O . HIS B 1 324 ? 4.227 25.5 -3.084 1 97.69 324 HIS B O 1
ATOM 6054 N N . LYS B 1 325 ? 5.789 27.125 -3.311 1 97.69 325 LYS B N 1
ATOM 6055 C CA . LYS B 1 325 ? 4.848 28.234 -3.131 1 97.69 325 LYS B CA 1
ATOM 6056 C C . LYS B 1 325 ? 3.824 28.266 -4.262 1 97.69 325 LYS B C 1
ATOM 6058 O O . LYS B 1 325 ? 2.625 28.406 -4.016 1 97.69 325 LYS B O 1
ATOM 6063 N N . ARG B 1 326 ? 4.242 28.141 -5.461 1 98.06 326 ARG B N 1
ATOM 6064 C CA . ARG B 1 326 ? 3.365 28.172 -6.625 1 98.06 326 ARG B CA 1
ATOM 6065 C C . ARG B 1 326 ? 2.332 27.062 -6.566 1 98.06 326 ARG B C 1
ATOM 6067 O O . ARG B 1 326 ? 1.155 27.281 -6.863 1 98.06 326 ARG B O 1
ATOM 6074 N N . LEU B 1 327 ? 2.773 25.891 -6.223 1 98.56 327 LEU B N 1
ATOM 6075 C CA . LEU B 1 327 ? 1.863 24.75 -6.125 1 98.56 327 LEU B CA 1
ATOM 6076 C C . LEU B 1 327 ? 0.801 25 -5.059 1 98.56 327 LEU B C 1
ATOM 6078 O O . LEU B 1 327 ? -0.356 24.609 -5.227 1 98.56 327 LEU B O 1
ATOM 6082 N N . GLN B 1 328 ? 1.21 25.578 -3.98 1 98.69 328 GLN B N 1
ATOM 6083 C CA . GLN B 1 328 ? 0.266 25.922 -2.92 1 98.69 328 GLN B CA 1
ATOM 6084 C C . GLN B 1 328 ? -0.794 26.906 -3.422 1 98.69 328 GLN B C 1
ATOM 6086 O O . GLN B 1 328 ? -1.98 26.75 -3.125 1 98.69 328 GLN B O 1
ATOM 6091 N N . LEU B 1 329 ? -0.362 27.859 -4.168 1 98.62 329 LEU B N 1
ATOM 6092 C CA . LEU B 1 329 ? -1.284 28.844 -4.734 1 98.62 329 LEU B CA 1
ATOM 6093 C C . LEU B 1 329 ? -2.26 28.172 -5.699 1 98.62 329 LEU B C 1
ATOM 6095 O O . LEU B 1 329 ? -3.459 28.453 -5.668 1 98.62 329 LEU B O 1
ATOM 6099 N N . ILE B 1 330 ? -1.759 27.312 -6.5 1 98.56 330 ILE B N 1
ATOM 6100 C CA . ILE B 1 330 ? -2.592 26.578 -7.445 1 98.56 330 ILE B CA 1
ATOM 6101 C C . ILE B 1 330 ? -3.635 25.75 -6.684 1 98.56 330 ILE B C 1
ATOM 6103 O O . ILE B 1 330 ? -4.82 25.781 -7.02 1 98.56 330 ILE B O 1
ATOM 6107 N N . GLY B 1 331 ? -3.186 25.078 -5.66 1 98.69 331 GLY B N 1
ATOM 6108 C CA . GLY B 1 331 ? -4.082 24.234 -4.871 1 98.69 331 GLY B CA 1
ATOM 6109 C C . GLY B 1 331 ? -5.191 25.016 -4.199 1 98.69 331 GLY B C 1
ATOM 6110 O O . GLY B 1 331 ? -6.363 24.656 -4.305 1 98.69 331 GLY B O 1
ATOM 6111 N N . PHE B 1 332 ? -4.828 26.109 -3.521 1 98.75 332 PHE B N 1
ATOM 6112 C CA . PHE B 1 332 ? -5.828 26.938 -2.857 1 98.75 332 PHE B CA 1
ATOM 6113 C C . PHE B 1 332 ? -6.836 27.484 -3.865 1 98.75 332 PHE B C 1
ATOM 6115 O O . PHE B 1 332 ? -8.031 27.578 -3.572 1 98.75 332 PHE B O 1
ATOM 6122 N N . THR B 1 333 ? -6.359 27.828 -5.023 1 98.69 333 THR B N 1
ATOM 6123 C CA . THR B 1 333 ? -7.223 28.422 -6.043 1 98.69 333 THR B CA 1
ATOM 6124 C C . THR B 1 333 ? -8.266 27.406 -6.508 1 98.69 333 THR B C 1
ATOM 6126 O O . THR B 1 333 ? -9.469 27.672 -6.434 1 98.69 333 THR B O 1
ATOM 6129 N N . PHE B 1 334 ? -7.832 26.266 -6.871 1 98.69 334 PHE B N 1
ATOM 6130 C CA . PHE B 1 334 ? -8.742 25.328 -7.52 1 98.69 334 PHE B CA 1
ATOM 6131 C C . PHE B 1 334 ? -9.555 24.562 -6.484 1 98.69 334 PHE B C 1
ATOM 6133 O O . PHE B 1 334 ? -10.719 24.219 -6.73 1 98.69 334 PHE B O 1
ATOM 6140 N N . MET B 1 335 ? -8.992 24.281 -5.332 1 98.25 335 MET B N 1
ATOM 6141 C CA . MET B 1 335 ? -9.812 23.703 -4.273 1 98.25 335 MET B CA 1
ATOM 6142 C C . MET B 1 335 ? -10.914 24.672 -3.844 1 98.25 335 MET B C 1
ATOM 6144 O O . MET B 1 335 ? -12.062 24.266 -3.652 1 98.25 335 MET B O 1
ATOM 6148 N N . GLY B 1 336 ? -10.523 25.953 -3.709 1 98.25 336 GLY B N 1
ATOM 6149 C CA . GLY B 1 336 ? -11.5 26.984 -3.367 1 98.25 336 GLY B CA 1
ATOM 6150 C C . GLY B 1 336 ? -12.594 27.125 -4.406 1 98.25 336 GLY B C 1
ATOM 6151 O O . GLY B 1 336 ? -13.781 27.203 -4.059 1 98.25 336 GLY B O 1
ATOM 6152 N N . LEU B 1 337 ? -12.227 27.125 -5.652 1 98.38 337 LEU B N 1
ATOM 6153 C CA . LEU B 1 337 ? -13.203 27.25 -6.727 1 98.38 337 LEU B CA 1
ATOM 6154 C C . LEU B 1 337 ? -14.172 26.078 -6.715 1 98.38 337 LEU B C 1
ATOM 6156 O O . LEU B 1 337 ? -15.359 26.25 -6.98 1 98.38 337 LEU B O 1
ATOM 6160 N N . ALA B 1 338 ? -13.688 24.906 -6.453 1 98.25 338 ALA B N 1
ATOM 6161 C CA . ALA B 1 338 ? -14.562 23.734 -6.359 1 98.25 338 ALA B CA 1
ATOM 6162 C C . ALA B 1 338 ? -15.578 23.891 -5.238 1 98.25 338 ALA B C 1
ATOM 6164 O O . ALA B 1 338 ? -16.766 23.609 -5.422 1 98.25 338 ALA B O 1
ATOM 6165 N N . PHE B 1 339 ? -15.141 24.375 -4.062 1 97.12 339 PHE B N 1
ATOM 6166 C CA . PHE B 1 339 ? -16.047 24.625 -2.945 1 97.12 339 PHE B CA 1
ATOM 6167 C C . PHE B 1 339 ? -17.094 25.672 -3.314 1 97.12 339 PHE B C 1
ATOM 6169 O O . PHE B 1 339 ? -18.266 25.5 -3.012 1 97.12 339 PHE B O 1
ATOM 6176 N N . LEU B 1 340 ? -16.625 26.672 -3.98 1 97.69 340 LEU B N 1
ATOM 6177 C CA . LEU B 1 340 ? -17.531 27.734 -4.395 1 97.69 340 LEU B CA 1
ATOM 6178 C C . LEU B 1 340 ? -18.594 27.188 -5.344 1 97.69 340 LEU B C 1
ATOM 6180 O O . LEU B 1 340 ? -19.781 27.5 -5.191 1 97.69 340 LEU B O 1
ATOM 6184 N N . LEU B 1 341 ? -18.172 26.406 -6.297 1 97.81 341 LEU B N 1
ATOM 6185 C CA . LEU B 1 341 ? -19.094 25.859 -7.297 1 97.81 341 LEU B CA 1
ATOM 6186 C C . LEU B 1 341 ? -20.125 24.938 -6.652 1 97.81 341 LEU B C 1
ATOM 6188 O O . LEU B 1 341 ? -21.297 24.938 -7.047 1 97.81 341 LEU B O 1
ATOM 6192 N N . ILE B 1 342 ? -19.766 24.141 -5.688 1 95.94 342 ILE B N 1
ATOM 6193 C CA . ILE B 1 342 ? -20.703 23.281 -4.984 1 95.94 342 ILE B CA 1
ATOM 6194 C C . ILE B 1 342 ? -21.75 24.141 -4.281 1 95.94 342 ILE B C 1
ATOM 6196 O O . ILE B 1 342 ? -22.938 23.797 -4.266 1 95.94 342 ILE B O 1
ATOM 6200 N N . GLY B 1 343 ? -21.359 25.266 -3.709 1 94.25 343 GLY B N 1
ATOM 6201 C CA . GLY B 1 343 ? -22.25 26.125 -2.939 1 94.25 343 GLY B CA 1
ATOM 6202 C C . GLY B 1 343 ? -23.172 26.969 -3.807 1 94.25 343 GLY B C 1
ATOM 6203 O O . GLY B 1 343 ? -24.312 27.25 -3.424 1 94.25 343 GLY B O 1
ATOM 6204 N N . VAL B 1 344 ? -22.75 27.328 -5 1 94.5 344 VAL B N 1
ATOM 6205 C CA . VAL B 1 344 ? -23.484 28.344 -5.754 1 94.5 344 VAL B CA 1
ATOM 6206 C C . VAL B 1 344 ? -24.328 27.672 -6.832 1 94.5 344 VAL B C 1
ATOM 6208 O O . VAL B 1 344 ? -25.375 28.203 -7.234 1 94.5 344 VAL B O 1
ATOM 6211 N N . ILE B 1 345 ? -23.891 26.531 -7.352 1 94.31 345 ILE B N 1
ATOM 6212 C CA . ILE B 1 345 ? -24.641 25.875 -8.414 1 94.31 345 ILE B CA 1
ATOM 6213 C C . ILE B 1 345 ? -25.859 25.156 -7.824 1 94.31 345 ILE B C 1
ATOM 6215 O O . ILE B 1 345 ? -25.688 24.234 -7.02 1 94.31 345 ILE B O 1
ATOM 6219 N N . PRO B 1 346 ? -27.047 25.562 -8.297 1 90.56 346 PRO B N 1
ATOM 6220 C CA . PRO B 1 346 ? -28.25 24.953 -7.746 1 90.56 346 PRO B CA 1
ATOM 6221 C C . PRO B 1 346 ? -28.328 23.453 -8.023 1 90.56 346 PRO B C 1
ATOM 6223 O O . PRO B 1 346 ? -27.984 23 -9.117 1 90.56 346 PRO B O 1
ATOM 6226 N N . GLY B 1 347 ? -28.656 22.703 -7.012 1 90.69 347 GLY B N 1
ATOM 6227 C CA . GLY B 1 347 ? -28.922 21.281 -7.207 1 90.69 347 GLY B CA 1
ATOM 6228 C C . GLY B 1 347 ? -27.719 20.406 -6.934 1 90.69 347 GLY B C 1
ATOM 6229 O O . GLY B 1 347 ? -27.859 19.188 -6.734 1 90.69 347 GLY B O 1
ATOM 6230 N N . VAL B 1 348 ? -26.531 20.906 -6.859 1 91.75 348 VAL B N 1
ATOM 6231 C CA . VAL B 1 348 ? -25.328 20.109 -6.703 1 91.75 348 VAL B CA 1
ATOM 6232 C C . VAL B 1 348 ? -25.344 19.406 -5.348 1 91.75 348 VAL B C 1
ATOM 6234 O O . VAL B 1 348 ? -24.906 18.266 -5.23 1 91.75 348 VAL B O 1
ATOM 6237 N N . THR B 1 349 ? -25.922 19.984 -4.363 1 91.31 349 THR B N 1
ATOM 6238 C CA . THR B 1 349 ? -25.938 19.406 -3.025 1 91.31 349 THR B CA 1
ATOM 6239 C C . THR B 1 349 ? -27.062 18.375 -2.893 1 91.31 349 THR B C 1
ATOM 6241 O O . THR B 1 349 ? -27.266 17.797 -1.824 1 91.31 349 THR B O 1
ATOM 6244 N N . HIS B 1 350 ? -27.797 18.125 -4.039 1 90.25 350 HIS B N 1
ATOM 6245 C CA . HIS B 1 350 ? -28.891 17.141 -4.02 1 90.25 350 HIS B CA 1
ATOM 6246 C C . HIS B 1 350 ? -28.672 16.078 -5.086 1 90.25 350 HIS B C 1
ATOM 6248 O O . HIS B 1 350 ? -29.5 15.156 -5.219 1 90.25 350 HIS B O 1
ATOM 6254 N N . ASP B 1 351 ? -27.656 16.281 -5.805 1 91.69 351 ASP B N 1
ATOM 6255 C CA . ASP B 1 351 ? -27.312 15.305 -6.824 1 91.69 351 ASP B CA 1
ATOM 6256 C C . ASP B 1 351 ? -25.953 14.672 -6.531 1 91.69 351 ASP B C 1
ATOM 6258 O O . ASP B 1 351 ? -24.938 15.359 -6.512 1 91.69 351 ASP B O 1
ATOM 6262 N N . VAL B 1 352 ? -25.953 13.43 -6.508 1 91 352 VAL B N 1
ATOM 6263 C CA . VAL B 1 352 ? -24.812 12.688 -5.988 1 91 352 VAL B CA 1
ATOM 6264 C C . VAL B 1 352 ? -23.625 12.852 -6.93 1 91 352 VAL B C 1
ATOM 6266 O O . VAL B 1 352 ? -22.531 13.234 -6.496 1 91 352 VAL B O 1
ATOM 6269 N N . LEU B 1 353 ? -23.828 12.633 -8.234 1 92.69 353 LEU B N 1
ATOM 6270 C CA . LEU B 1 353 ? -22.703 12.562 -9.156 1 92.69 353 LEU B CA 1
ATOM 6271 C C . LEU B 1 353 ? -22.031 13.922 -9.297 1 92.69 353 LEU B C 1
ATOM 6273 O O . LEU B 1 353 ? -20.812 14.039 -9.133 1 92.69 353 LEU B O 1
ATOM 6277 N N . PRO B 1 354 ? -22.781 15 -9.578 1 94.94 354 PRO B N 1
ATOM 6278 C CA . PRO B 1 354 ? -22.125 16.312 -9.664 1 94.94 354 PRO B CA 1
ATOM 6279 C C . PRO B 1 354 ? -21.438 16.703 -8.359 1 94.94 354 PRO B C 1
ATOM 6281 O O . PRO B 1 354 ? -20.359 17.312 -8.391 1 94.94 354 PRO B O 1
ATOM 6284 N N . PHE B 1 355 ? -22.031 16.422 -7.27 1 95.56 355 PHE B N 1
ATOM 6285 C CA . PHE B 1 355 ? -21.422 16.719 -5.98 1 95.56 355 PHE B CA 1
ATOM 6286 C C . PHE B 1 355 ? -20.094 15.992 -5.824 1 95.56 355 PHE B C 1
ATOM 6288 O O . PHE B 1 355 ? -19.078 16.609 -5.477 1 95.56 355 PHE B O 1
ATOM 6295 N N . LEU B 1 356 ? -20.109 14.68 -6.109 1 95.38 356 LEU B N 1
ATOM 6296 C CA . LEU B 1 356 ? -18.922 13.867 -5.906 1 95.38 356 LEU B CA 1
ATOM 6297 C C . LEU B 1 356 ? -17.797 14.297 -6.852 1 95.38 356 LEU B C 1
ATOM 6299 O O . LEU B 1 356 ? -16.625 14.258 -6.492 1 95.38 356 LEU B O 1
ATOM 6303 N N . VAL B 1 357 ? -18.125 14.688 -8.055 1 96.56 357 VAL B N 1
ATOM 6304 C CA . VAL B 1 357 ? -17.125 15.133 -9.023 1 96.56 357 VAL B CA 1
ATOM 6305 C C . VAL B 1 357 ? -16.438 16.391 -8.516 1 96.56 357 VAL B C 1
ATOM 6307 O O . VAL B 1 357 ? -15.203 16.453 -8.461 1 96.56 357 VAL B O 1
ATOM 6310 N N . LEU B 1 358 ? -17.203 17.359 -8.078 1 97.12 358 LEU B N 1
ATOM 6311 C CA . LEU B 1 358 ? -16.641 18.609 -7.594 1 97.12 358 LEU B CA 1
ATOM 6312 C C . LEU B 1 358 ? -15.906 18.406 -6.273 1 97.12 358 LEU B C 1
ATOM 6314 O O . LEU B 1 358 ? -14.859 19.016 -6.035 1 97.12 358 LEU B O 1
ATOM 6318 N N . PHE B 1 359 ? -16.516 17.609 -5.445 1 96 359 PHE B N 1
ATOM 6319 C CA . PHE B 1 359 ? -15.844 17.297 -4.191 1 96 359 PHE B CA 1
ATOM 6320 C C . PHE B 1 359 ? -14.508 16.594 -4.445 1 96 359 PHE B C 1
ATOM 6322 O O . PHE B 1 359 ? -13.516 16.875 -3.771 1 96 359 PHE B O 1
ATOM 6329 N N . GLY B 1 360 ? -14.5 15.734 -5.418 1 97.44 360 GLY B N 1
ATOM 6330 C CA . GLY B 1 360 ? -13.273 15.086 -5.848 1 97.44 360 GLY B CA 1
ATOM 6331 C C . GLY B 1 360 ? -12.234 16.062 -6.363 1 97.44 360 GLY B C 1
ATOM 6332 O O . GLY B 1 360 ? -11.047 15.945 -6.043 1 97.44 360 GLY B O 1
ATOM 6333 N N . VAL B 1 361 ? -12.641 16.984 -7.129 1 98.06 361 VAL B N 1
ATOM 6334 C CA . VAL B 1 361 ? -11.75 18.031 -7.633 1 98.06 361 VAL B CA 1
ATOM 6335 C C . VAL B 1 361 ? -11.148 18.797 -6.461 1 98.06 361 VAL B C 1
ATOM 6337 O O . VAL B 1 361 ? -9.953 19.109 -6.461 1 98.06 361 VAL B O 1
ATOM 6340 N N . SER B 1 362 ? -12 19.125 -5.516 1 97.88 362 SER B N 1
ATOM 6341 C CA . SER B 1 362 ? -11.492 19.812 -4.328 1 97.88 362 SER B CA 1
ATOM 6342 C C . SER B 1 362 ? -10.438 18.969 -3.615 1 97.88 362 SER B C 1
ATOM 6344 O O . SER B 1 362 ? -9.406 19.484 -3.184 1 97.88 362 SER B O 1
ATOM 6346 N N . TYR B 1 363 ? -10.695 17.656 -3.494 1 97.31 363 TYR B N 1
ATOM 6347 C CA . TYR B 1 363 ? -9.742 16.766 -2.861 1 97.31 363 TYR B CA 1
ATOM 6348 C C . TYR B 1 363 ? -8.43 16.719 -3.637 1 97.31 363 TYR B C 1
ATOM 6350 O O . TYR B 1 363 ? -7.348 16.781 -3.043 1 97.31 363 TYR B O 1
ATOM 6358 N N . PHE B 1 364 ? -8.547 16.625 -4.941 1 98.5 364 PHE B N 1
ATOM 6359 C CA . PHE B 1 364 ? -7.355 16.547 -5.777 1 98.5 364 PHE B CA 1
ATOM 6360 C C . PHE B 1 364 ? -6.461 17.766 -5.566 1 98.5 364 PHE B C 1
ATOM 6362 O O . PHE B 1 364 ? -5.262 17.625 -5.316 1 98.5 364 PHE B O 1
ATOM 6369 N N . PHE B 1 365 ? -7.039 18.859 -5.598 1 98.62 365 PHE B N 1
ATOM 6370 C CA . PHE B 1 365 ? -6.227 20.078 -5.57 1 98.62 365 PHE B CA 1
ATOM 6371 C C . PHE B 1 365 ? -5.84 20.438 -4.141 1 98.62 365 PHE B C 1
ATOM 6373 O O . PHE B 1 365 ? -4.887 21.188 -3.918 1 98.62 365 PHE B O 1
ATOM 6380 N N . ALA B 1 366 ? -6.625 19.969 -3.164 1 98.44 366 ALA B N 1
ATOM 6381 C CA . ALA B 1 366 ? -6.145 20.062 -1.787 1 98.44 366 ALA B CA 1
ATOM 6382 C C . ALA B 1 366 ? -4.824 19.328 -1.612 1 98.44 366 ALA B C 1
ATOM 6384 O O . ALA B 1 366 ? -3.887 19.844 -1 1 98.44 366 ALA B O 1
ATOM 6385 N N . GLU B 1 367 ? -4.809 18.109 -2.217 1 98.5 367 GLU B N 1
ATOM 6386 C CA . GLU B 1 367 ? -3.619 17.281 -2.086 1 98.5 367 GLU B CA 1
ATOM 6387 C C . GLU B 1 367 ? -2.514 17.734 -3.031 1 98.5 367 GLU B C 1
ATOM 6389 O O . GLU B 1 367 ? -1.336 17.734 -2.664 1 98.5 367 GLU B O 1
ATOM 6394 N N . PHE B 1 368 ? -2.916 18.094 -4.285 1 98.38 368 PHE B N 1
ATOM 6395 C CA . PHE B 1 368 ? -1.989 18.688 -5.242 1 98.38 368 PHE B CA 1
ATOM 6396 C C . PHE B 1 368 ? -1.785 20.172 -4.949 1 98.38 368 PHE B C 1
ATOM 6398 O O . PHE B 1 368 ? -2.004 21.016 -5.82 1 98.38 368 PHE B O 1
ATOM 6405 N N . GLY B 1 369 ? -1.475 20.516 -3.748 1 98.06 369 GLY B N 1
ATOM 6406 C CA . GLY B 1 369 ? -1.333 21.891 -3.318 1 98.06 369 GLY B CA 1
ATOM 6407 C C . GLY B 1 369 ? -1.117 22.031 -1.823 1 98.06 369 GLY B C 1
ATOM 6408 O O . GLY B 1 369 ? -0.155 21.484 -1.276 1 98.06 369 GLY B O 1
ATOM 6409 N N . PRO B 1 370 ? -2.066 22.672 -1.133 1 98.31 370 PRO B N 1
ATOM 6410 C CA . PRO B 1 370 ? -1.781 23.156 0.222 1 98.31 370 PRO B CA 1
ATOM 6411 C C . PRO B 1 370 ?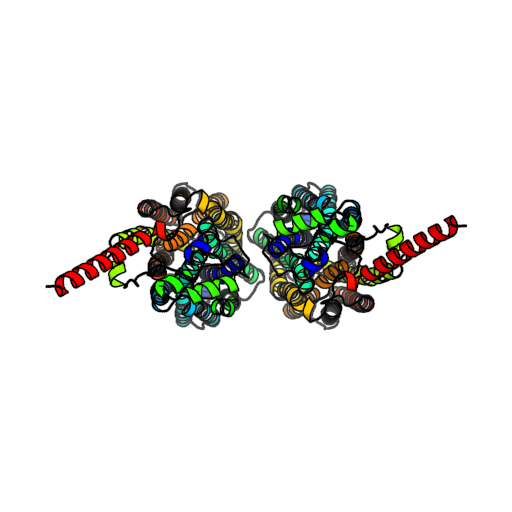 -1.591 22.016 1.224 1 98.31 370 PRO B C 1
ATOM 6413 O O . PRO B 1 370 ? -0.889 22.188 2.225 1 98.31 370 PRO B O 1
ATOM 6416 N N . ASN B 1 371 ? -2.176 20.891 1.058 1 97.94 371 ASN B N 1
ATOM 6417 C CA . ASN B 1 371 ? -2.006 19.844 2.061 1 97.94 371 ASN B CA 1
ATOM 6418 C C . ASN B 1 371 ? -0.542 19.438 2.197 1 97.94 371 ASN B C 1
ATOM 6420 O O . ASN B 1 371 ? -0.022 19.344 3.311 1 97.94 371 ASN B O 1
ATOM 6424 N N . LEU B 1 372 ? 0.095 19.281 1.105 1 97.62 372 LEU B N 1
ATOM 6425 C CA . LEU B 1 372 ? 1.497 18.875 1.119 1 97.62 372 LEU B CA 1
ATOM 6426 C C . LEU B 1 372 ? 2.406 20.078 1.318 1 97.62 372 LEU B C 1
ATOM 6428 O O . LEU B 1 372 ? 3.373 20.016 2.082 1 97.62 372 LEU B O 1
ATOM 6432 N N . THR B 1 373 ? 2.113 21.141 0.668 1 98.19 373 THR B N 1
ATOM 6433 C CA . THR B 1 373 ? 3.053 22.25 0.59 1 98.19 373 THR B CA 1
ATOM 6434 C C . THR B 1 373 ? 3.117 23 1.92 1 98.19 373 THR B C 1
ATOM 6436 O O . THR B 1 373 ? 4.168 23.516 2.291 1 98.19 373 THR B O 1
ATOM 6439 N N . THR B 1 374 ? 2.025 23.094 2.635 1 98.38 374 THR B N 1
ATOM 6440 C CA . THR B 1 374 ? 2.096 23.734 3.947 1 98.38 374 THR B CA 1
ATOM 6441 C C . THR B 1 374 ? 3.027 22.953 4.871 1 98.38 374 THR B C 1
ATOM 6443 O O . THR B 1 374 ? 3.797 23.547 5.629 1 98.38 374 THR B O 1
ATOM 6446 N N . PHE B 1 375 ? 2.99 21.672 4.754 1 97.62 375 PHE B N 1
ATOM 6447 C CA . PHE B 1 375 ? 3.842 20.766 5.52 1 97.62 375 PHE B CA 1
ATOM 6448 C C . PHE B 1 375 ? 5.305 20.953 5.141 1 97.62 375 PHE B C 1
ATOM 6450 O O . PHE B 1 375 ? 6.168 21.078 6.012 1 97.62 375 PHE B O 1
ATOM 6457 N N . VAL B 1 376 ? 5.598 21.047 3.861 1 97.5 376 VAL B N 1
ATOM 6458 C CA . VAL B 1 376 ? 6.957 21.094 3.342 1 97.5 376 VAL B CA 1
ATOM 6459 C C . VAL B 1 376 ? 7.555 22.469 3.578 1 97.5 376 VAL B C 1
ATOM 6461 O O . VAL B 1 376 ? 8.688 22.594 4.059 1 97.5 376 VAL B O 1
ATOM 6464 N N . LEU B 1 377 ? 6.824 23.516 3.318 1 97.38 377 LEU B N 1
ATOM 6465 C CA . LEU B 1 377 ? 7.312 24.875 3.434 1 97.38 377 LEU B CA 1
ATOM 6466 C C . LEU B 1 377 ? 7.688 25.203 4.875 1 97.38 377 LEU B C 1
ATOM 6468 O O . LEU B 1 377 ? 8.695 25.875 5.125 1 97.38 377 LEU B O 1
ATOM 6472 N N . ALA B 1 378 ? 6.914 24.672 5.777 1 97.38 378 ALA B N 1
ATOM 6473 C CA . ALA B 1 378 ? 7.18 24.938 7.188 1 97.38 378 ALA B CA 1
ATOM 6474 C C . ALA B 1 378 ? 8.484 24.297 7.629 1 97.38 378 ALA B C 1
ATOM 6476 O O . ALA B 1 378 ? 9.109 24.734 8.602 1 97.38 378 ALA B O 1
ATOM 6477 N N . ALA B 1 379 ? 8.938 23.344 6.922 1 95.62 379 ALA B N 1
ATOM 6478 C CA . ALA B 1 379 ? 10.172 22.641 7.277 1 95.62 379 ALA B CA 1
ATOM 6479 C C . ALA B 1 379 ? 11.375 23.281 6.582 1 95.62 379 ALA B C 1
ATOM 6481 O O . ALA B 1 379 ? 12.523 22.984 6.934 1 95.62 379 ALA B O 1
ATOM 6482 N N . GLU B 1 380 ? 11.148 24.172 5.699 1 94.5 380 GLU B N 1
ATOM 6483 C CA . GLU B 1 380 ? 12.25 24.609 4.84 1 94.5 380 GLU B CA 1
ATOM 6484 C C . GLU B 1 380 ? 12.656 26.047 5.152 1 94.5 380 GLU B C 1
ATOM 6486 O O . GLU B 1 380 ? 13.766 26.469 4.82 1 94.5 380 GLU B O 1
ATOM 6491 N N . VAL B 1 381 ? 11.836 26.828 5.801 1 94.06 381 VAL B N 1
ATOM 6492 C CA . VAL B 1 381 ? 12.062 28.266 5.801 1 94.06 381 VAL B CA 1
ATOM 6493 C C . VAL B 1 381 ? 12.742 28.688 7.102 1 94.06 381 VAL B C 1
ATOM 6495 O O . VAL B 1 381 ? 13.25 29.797 7.215 1 94.06 381 VAL B O 1
ATOM 6498 N N . TYR B 1 382 ? 12.773 27.844 8.055 1 93.31 382 TYR B N 1
ATOM 6499 C CA . TYR B 1 382 ? 13.375 28.188 9.344 1 93.31 382 TYR B CA 1
ATOM 6500 C C . TYR B 1 382 ? 14.797 27.641 9.445 1 93.31 382 TYR B C 1
ATOM 6502 O O . TYR B 1 382 ? 15.133 26.641 8.812 1 93.31 382 TYR B O 1
ATOM 6510 N N . PRO B 1 383 ? 15.625 28.281 10.219 1 89.44 383 PRO B N 1
ATOM 6511 C CA . PRO B 1 383 ? 17 27.812 10.359 1 89.44 383 PRO B CA 1
ATOM 6512 C C . PRO B 1 383 ? 17.109 26.484 11.125 1 89.44 383 PRO B C 1
ATOM 6514 O O . PRO B 1 383 ? 16.188 26.125 11.844 1 89.44 383 PRO B O 1
ATOM 6517 N N . THR B 1 384 ? 18.219 25.828 10.984 1 85.75 384 THR B N 1
ATOM 6518 C CA . THR B 1 384 ? 18.438 24.5 11.547 1 85.75 384 THR B CA 1
ATOM 6519 C C . THR B 1 384 ? 18.25 24.516 13.062 1 85.75 384 THR B C 1
ATOM 6521 O O . THR B 1 384 ? 17.703 23.578 13.633 1 85.75 384 THR B O 1
ATOM 6524 N N . SER B 1 385 ? 18.578 25.609 13.695 1 87.62 385 SER B N 1
ATOM 6525 C CA . SER B 1 385 ? 18.531 25.703 15.148 1 87.62 385 SER B CA 1
ATOM 6526 C C . SER B 1 385 ? 17.109 25.891 15.656 1 87.62 385 SER B C 1
ATOM 6528 O O . SER B 1 385 ? 16.844 25.734 16.844 1 87.62 385 SER B O 1
ATOM 6530 N N . ALA B 1 386 ? 16.203 26.219 14.758 1 91.81 386 ALA B N 1
ATOM 6531 C CA . ALA B 1 386 ? 14.828 26.484 15.188 1 91.81 386 ALA B CA 1
ATOM 6532 C C . ALA B 1 386 ? 13.828 25.859 14.219 1 91.81 386 ALA B C 1
ATOM 6534 O O . ALA B 1 386 ? 12.672 26.297 14.141 1 91.81 386 ALA B O 1
ATOM 6535 N N . ARG B 1 387 ? 14.297 24.969 13.453 1 93.12 387 ARG B N 1
ATOM 6536 C CA . ARG B 1 387 ? 13.461 24.406 12.406 1 93.12 387 ARG B CA 1
ATOM 6537 C C . ARG B 1 387 ? 12.297 23.625 13.008 1 93.12 387 ARG B C 1
ATOM 6539 O O . ARG B 1 387 ? 11.148 23.781 12.57 1 93.12 387 ARG B O 1
ATOM 6546 N N . SER B 1 388 ? 12.594 22.797 13.977 1 95.12 388 SER B N 1
ATOM 6547 C CA . SER B 1 388 ? 11.531 22.016 14.586 1 95.12 388 SER B CA 1
ATOM 6548 C C . SER B 1 388 ? 10.547 22.906 15.344 1 95.12 388 SER B C 1
ATOM 6550 O O . SER B 1 388 ? 9.344 22.625 15.367 1 95.12 388 SER B O 1
ATOM 6552 N N . THR B 1 389 ? 11.031 23.938 15.938 1 95.75 389 THR B N 1
ATOM 6553 C CA . THR B 1 389 ? 10.172 24.906 16.625 1 95.75 389 THR B CA 1
ATOM 6554 C C . THR B 1 389 ? 9.242 25.594 15.633 1 95.75 389 THR B C 1
ATOM 6556 O O . THR B 1 389 ? 8.031 25.688 15.859 1 95.75 389 THR B O 1
ATOM 6559 N N . GLY B 1 390 ? 9.812 26.125 14.602 1 96.75 390 GLY B N 1
ATOM 6560 C CA . GLY B 1 390 ? 9.008 26.781 13.578 1 96.75 390 GLY B CA 1
ATOM 6561 C C . GLY B 1 390 ? 7.965 25.875 12.961 1 96.75 390 GLY B C 1
ATOM 6562 O O . GLY B 1 390 ? 6.805 26.25 12.812 1 96.75 390 GLY B O 1
ATOM 6563 N N . HIS B 1 391 ? 8.398 24.688 12.617 1 97.69 391 HIS B N 1
ATOM 6564 C CA . HIS B 1 391 ? 7.461 23.719 12.062 1 97.69 391 HIS B CA 1
ATOM 6565 C C . HIS B 1 391 ? 6.391 23.344 13.086 1 97.69 391 HIS B C 1
ATOM 6567 O O . HIS B 1 391 ? 5.207 23.266 12.75 1 97.69 391 HIS B O 1
ATOM 6573 N N . GLY B 1 392 ? 6.805 23.078 14.289 1 98 392 GLY B N 1
ATOM 6574 C CA . GLY B 1 392 ? 5.875 22.719 15.352 1 98 392 GLY B CA 1
ATOM 6575 C C . GLY B 1 392 ? 4.816 23.766 15.594 1 98 392 GLY B C 1
ATOM 6576 O O . GLY B 1 392 ? 3.635 23.453 15.75 1 98 392 GLY B O 1
ATOM 6577 N N . LEU B 1 393 ? 5.219 24.984 15.641 1 97.81 393 LEU B N 1
ATOM 6578 C CA . LEU B 1 393 ? 4.27 26.078 15.805 1 97.81 393 LEU B CA 1
ATOM 6579 C C . LEU B 1 393 ? 3.312 26.156 14.617 1 97.81 393 LEU B C 1
ATOM 6581 O O . LEU B 1 393 ? 2.109 26.359 14.797 1 97.81 393 LEU B O 1
ATOM 6585 N N . SER B 1 394 ? 3.844 26.031 13.469 1 98.56 394 SER B N 1
ATOM 6586 C CA . SER B 1 394 ? 3.01 26.062 12.266 1 98.56 394 SER B CA 1
ATOM 6587 C C . SER B 1 394 ? 1.999 24.922 12.266 1 98.56 394 SER B C 1
ATOM 6589 O O . SER B 1 394 ? 0.803 25.141 12.07 1 98.56 394 SER B O 1
ATOM 6591 N N . ALA B 1 395 ? 2.443 23.75 12.516 1 98.38 395 ALA B N 1
ATOM 6592 C CA . ALA B 1 395 ? 1.58 22.578 12.547 1 98.38 395 ALA B CA 1
ATOM 6593 C C . ALA B 1 395 ? 0.558 22.672 13.68 1 98.38 395 ALA B C 1
ATOM 6595 O O . ALA B 1 395 ? -0.602 22.281 13.508 1 98.38 395 ALA B O 1
ATOM 6596 N N . GLY B 1 396 ? 1.032 23.109 14.82 1 98.62 396 GLY B N 1
ATOM 6597 C CA . GLY B 1 396 ? 0.12 23.266 15.938 1 98.62 396 GLY B CA 1
ATOM 6598 C C . GLY B 1 396 ? -1.014 24.219 15.656 1 98.62 396 GLY B C 1
ATOM 6599 O O . GLY B 1 396 ? -2.184 23.891 15.859 1 98.62 396 GLY B O 1
ATOM 6600 N N . ILE B 1 397 ? -0.701 25.359 15.195 1 98.38 397 ILE B N 1
ATOM 6601 C CA . ILE B 1 397 ? -1.704 26.359 14.852 1 98.38 397 ILE B CA 1
ATOM 6602 C C . ILE B 1 397 ? -2.631 25.812 13.773 1 98.38 397 ILE B C 1
ATOM 6604 O O . ILE B 1 397 ? -3.842 26.062 13.805 1 98.38 397 ILE B O 1
ATOM 6608 N N . ALA B 1 398 ? -2.064 25.156 12.859 1 98.62 398 ALA B N 1
ATOM 6609 C CA . ALA B 1 398 ? -2.855 24.516 11.812 1 98.62 398 ALA B CA 1
ATOM 6610 C C . ALA B 1 398 ? -3.883 23.547 12.422 1 98.62 398 ALA B C 1
ATOM 6612 O O . ALA B 1 398 ? -5.047 23.547 12.016 1 98.62 398 ALA B O 1
ATOM 6613 N N . LYS B 1 399 ? -3.461 22.703 13.367 1 98.25 399 LYS B N 1
ATOM 6614 C CA . LYS B 1 399 ? -4.348 21.703 13.969 1 98.25 399 LYS B CA 1
ATOM 6615 C C . LYS B 1 399 ? -5.41 22.375 14.836 1 98.25 399 LYS B C 1
ATOM 6617 O O . LYS B 1 399 ? -6.508 21.844 15 1 98.25 399 LYS B O 1
ATOM 6622 N N . PHE B 1 400 ? -5.07 23.469 15.32 1 98.12 400 PHE B N 1
ATOM 6623 C CA . PHE B 1 400 ? -6.117 24.25 15.984 1 98.12 400 PHE B CA 1
ATOM 6624 C C . PHE B 1 400 ? -7.168 24.703 14.984 1 98.12 400 PHE B C 1
ATOM 6626 O O . PHE B 1 400 ? -8.367 24.703 15.289 1 98.12 400 PHE B O 1
ATOM 6633 N N . GLY B 1 401 ? -6.785 25.188 13.859 1 98.06 401 GLY B N 1
ATOM 6634 C CA . GLY B 1 401 ? -7.73 25.453 12.789 1 98.06 401 GLY B CA 1
ATOM 6635 C C . GLY B 1 401 ? -8.586 24.25 12.43 1 98.06 401 GLY B C 1
ATOM 6636 O O . GLY B 1 401 ? -9.797 24.391 12.227 1 98.06 401 GLY B O 1
ATOM 6637 N N . ALA B 1 402 ? -7.977 23.141 12.383 1 97.69 402 ALA B N 1
ATOM 6638 C CA . ALA B 1 402 ? -8.688 21.906 12.109 1 97.69 402 ALA B CA 1
ATOM 6639 C C . ALA B 1 402 ? -9.742 21.625 13.18 1 97.69 402 ALA B C 1
ATOM 6641 O O . ALA B 1 402 ? -10.867 21.234 12.867 1 97.69 402 ALA B O 1
ATOM 6642 N N . PHE B 1 403 ? -9.352 21.812 14.438 1 97.38 403 PHE B N 1
ATOM 6643 C CA . PHE B 1 403 ? -10.273 21.641 15.555 1 97.38 403 PHE B CA 1
ATOM 6644 C C . PHE B 1 403 ? -11.508 22.516 15.367 1 97.38 403 PHE B C 1
ATOM 6646 O O . PHE B 1 403 ? -12.633 22.031 15.477 1 97.38 403 PHE B O 1
ATOM 6653 N N . LEU B 1 404 ? -11.25 23.719 15.047 1 95.88 404 LEU B N 1
ATOM 6654 C CA . LEU B 1 404 ? -12.352 24.641 14.852 1 95.88 404 LEU B CA 1
ATOM 6655 C C . LEU B 1 404 ? -13.227 24.219 13.672 1 95.88 404 LEU B C 1
ATOM 6657 O O . LEU B 1 404 ? -14.453 24.25 13.758 1 95.88 404 LEU B O 1
ATOM 6661 N N . GLY B 1 405 ? -12.602 23.859 12.602 1 94.75 405 GLY B N 1
ATOM 6662 C CA . GLY B 1 405 ? -13.344 23.422 11.422 1 94.75 405 GLY B CA 1
ATOM 6663 C C . GLY B 1 405 ? -14.258 22.25 11.703 1 94.75 405 GLY B C 1
ATOM 6664 O O . GLY B 1 405 ? -15.414 22.234 11.289 1 94.75 405 GLY B O 1
ATOM 6665 N N . VAL B 1 406 ? -13.742 21.281 12.383 1 93 406 VAL B N 1
ATOM 6666 C CA . VAL B 1 406 ? -14.484 20.062 12.656 1 93 406 VAL B CA 1
ATOM 6667 C C . VAL B 1 406 ? -15.57 20.328 13.688 1 93 406 VAL B C 1
ATOM 6669 O O . VAL B 1 406 ? -16.719 19.875 13.531 1 93 406 VAL B O 1
ATOM 6672 N N . PHE B 1 407 ? -15.25 21.125 14.688 1 91.19 407 PHE B N 1
ATOM 6673 C CA . PHE B 1 407 ? -16.172 21.406 15.789 1 91.19 407 PHE B CA 1
ATOM 6674 C C . PHE B 1 407 ? -17.312 22.297 15.32 1 91.19 407 PHE B C 1
ATOM 6676 O O . PHE B 1 407 ? -18.453 22.141 15.766 1 91.19 407 PHE B O 1
ATOM 6683 N N . ILE B 1 408 ? -17.094 23.219 14.422 1 87.25 408 ILE B N 1
ATOM 6684 C CA . ILE B 1 408 ? -18.078 24.234 14.062 1 87.25 408 ILE B CA 1
ATOM 6685 C C . ILE B 1 408 ? -18.859 23.797 12.836 1 87.25 408 ILE B C 1
ATOM 6687 O O . ILE B 1 408 ? -19.922 24.344 12.539 1 87.25 408 ILE B O 1
ATOM 6691 N N . PHE B 1 409 ? -18.406 22.828 12.148 1 85.69 409 PHE B N 1
ATOM 6692 C CA . PHE B 1 409 ? -19.016 22.438 10.875 1 85.69 409 PHE B CA 1
ATOM 6693 C C . PHE B 1 409 ? -20.484 22.109 11.055 1 85.69 409 PHE B C 1
ATOM 6695 O O . PHE B 1 409 ? -21.328 22.609 10.32 1 85.69 409 PHE B O 1
ATOM 6702 N N . PRO B 1 410 ? -20.812 21.219 12.008 1 79.62 410 PRO B N 1
ATOM 6703 C CA . PRO B 1 410 ? -22.234 20.891 12.164 1 79.62 410 PRO B CA 1
ATOM 6704 C C . PRO B 1 410 ? -23.094 22.125 12.438 1 79.62 410 PRO B C 1
ATOM 6706 O O . PRO B 1 410 ? -24.266 22.172 12.023 1 79.62 410 PRO B O 1
ATOM 6709 N N . ILE B 1 411 ? -22.484 23.047 13.094 1 82.25 411 ILE B N 1
ATOM 6710 C CA . ILE B 1 411 ? -23.188 24.281 13.422 1 82.25 411 ILE B CA 1
ATOM 6711 C C . ILE B 1 411 ? -23.406 25.094 12.148 1 82.25 411 ILE B C 1
ATOM 6713 O O . ILE B 1 411 ? -24.516 25.562 11.883 1 82.25 411 ILE B O 1
ATOM 6717 N N . VAL B 1 412 ? -22.438 25.219 11.367 1 86 412 VAL B N 1
ATOM 6718 C CA . VAL B 1 412 ? -22.516 25.984 10.117 1 86 412 VAL B CA 1
ATOM 6719 C C . VAL B 1 412 ? -23.453 25.281 9.148 1 86 412 VAL B C 1
ATOM 6721 O O . VAL B 1 412 ? -24.266 25.938 8.484 1 86 412 VAL B O 1
ATOM 6724 N N . LYS B 1 413 ? -23.375 23.969 9.102 1 86.56 413 LYS B N 1
ATOM 6725 C CA . LYS B 1 413 ? -24.234 23.203 8.211 1 86.56 413 LYS B CA 1
ATOM 6726 C C . LYS B 1 413 ? -25.703 23.344 8.594 1 86.56 413 LYS B C 1
ATOM 6728 O O . LYS B 1 413 ? -26.578 23.406 7.723 1 86.56 413 LYS B O 1
ATOM 6733 N N . SER B 1 414 ? -26.031 23.312 9.859 1 85.12 414 SER B N 1
ATOM 6734 C CA . SER B 1 414 ? -27.406 23.453 10.328 1 85.12 414 SER B CA 1
ATOM 6735 C C . SER B 1 414 ? -27.969 24.812 9.969 1 85.12 414 SER B C 1
ATOM 6737 O O . SER B 1 414 ? -29.156 24.938 9.641 1 85.12 414 SER B O 1
ATOM 6739 N N . ALA B 1 415 ? -27.094 25.797 9.992 1 89.19 415 ALA B N 1
ATOM 6740 C CA . ALA B 1 415 ? -27.547 27.172 9.766 1 89.19 415 ALA B CA 1
ATOM 6741 C C . ALA B 1 415 ? -27.594 27.484 8.273 1 89.19 415 ALA B C 1
ATOM 6743 O O . ALA B 1 415 ? -28.5 28.203 7.816 1 89.19 415 ALA B O 1
ATOM 6744 N N . PHE B 1 416 ? -26.609 27 7.539 1 91.19 416 PHE B N 1
ATOM 6745 C CA . PHE B 1 416 ? -26.453 27.5 6.176 1 91.19 416 PHE B CA 1
ATOM 6746 C C . PHE B 1 416 ? -26.469 26.344 5.18 1 91.19 416 PHE B C 1
ATOM 6748 O O . PHE B 1 416 ? -26.328 26.562 3.975 1 91.19 416 PHE B O 1
ATOM 6755 N N . GLY B 1 417 ? -26.672 25.141 5.656 1 88.31 417 GLY B N 1
ATOM 6756 C CA . GLY B 1 417 ? -26.656 23.984 4.781 1 88.31 417 GLY B CA 1
ATOM 6757 C C . GLY B 1 417 ? -25.266 23.562 4.352 1 88.31 417 GLY B C 1
ATOM 6758 O O . GLY B 1 417 ? -24.281 24.188 4.75 1 88.31 417 GLY B O 1
ATOM 6759 N N . VAL B 1 418 ? -25.234 22.5 3.543 1 90 418 VAL B N 1
ATOM 6760 C CA . VAL B 1 418 ? -23.969 21.984 3.045 1 90 418 VAL B CA 1
ATOM 6761 C C . VAL B 1 418 ? -23.312 23.016 2.115 1 90 418 VAL B C 1
ATOM 6763 O O . VAL B 1 418 ? -22.109 23.266 2.205 1 90 418 VAL B O 1
ATOM 6766 N N . GLY B 1 419 ? -24.094 23.578 1.291 1 92.06 419 GLY B N 1
ATOM 6767 C CA . GLY B 1 419 ? -23.578 24.594 0.384 1 92.06 419 GLY B CA 1
ATOM 6768 C C . GLY B 1 419 ? -22.953 25.766 1.102 1 92.06 419 GLY B C 1
ATOM 6769 O O . GLY B 1 419 ? -21.859 26.203 0.744 1 92.06 419 GLY B O 1
ATOM 6770 N N . GLY B 1 420 ? -23.594 26.297 2.08 1 92.06 420 GLY B N 1
ATOM 6771 C CA . GLY B 1 420 ? -23.078 27.391 2.875 1 92.06 420 GLY B CA 1
ATOM 6772 C C . GLY B 1 420 ? -21.781 27.047 3.574 1 92.06 420 GLY B C 1
ATOM 6773 O O . GLY B 1 420 ? -20.859 27.875 3.627 1 92.06 420 GLY B O 1
ATOM 6774 N N . ALA B 1 421 ? -21.734 25.891 4.117 1 91.69 421 ALA B N 1
ATOM 6775 C CA . ALA B 1 421 ? -20.516 25.453 4.781 1 91.69 421 ALA B CA 1
ATOM 6776 C C . ALA B 1 421 ? -19.344 25.422 3.807 1 91.69 421 ALA B C 1
ATOM 6778 O O . ALA B 1 421 ? -18.234 25.828 4.152 1 91.69 421 ALA B O 1
ATOM 6779 N N . LEU B 1 422 ? -19.594 25 2.6 1 93.94 422 LEU B N 1
ATOM 6780 C CA . LEU B 1 422 ? -18.531 24.891 1.607 1 93.94 422 LEU B CA 1
ATOM 6781 C C . LEU B 1 422 ? -18.188 26.266 1.046 1 93.94 422 LEU B C 1
ATOM 6783 O O . LEU B 1 422 ? -17.031 26.516 0.697 1 93.94 422 LEU B O 1
ATOM 6787 N N . GLU B 1 423 ? -19.109 27.172 1.037 1 95.06 423 GLU B N 1
ATOM 6788 C CA . GLU B 1 423 ? -18.797 28.547 0.679 1 95.06 423 GLU B CA 1
ATOM 6789 C C . GLU B 1 423 ? -17.875 29.188 1.708 1 95.06 423 GLU B C 1
ATOM 6791 O O . GLU B 1 423 ? -17 29.969 1.353 1 95.06 423 GLU B O 1
ATOM 6796 N N . PHE B 1 424 ? -18.141 28.875 2.922 1 94.56 424 PHE B N 1
ATOM 6797 C CA . PHE B 1 424 ? -17.234 29.359 3.967 1 94.56 424 PHE B CA 1
ATOM 6798 C C . PHE B 1 424 ? -15.828 28.812 3.76 1 94.56 424 PHE B C 1
ATOM 6800 O O . PHE B 1 424 ? -14.852 29.547 3.947 1 94.56 424 PHE B O 1
ATOM 6807 N N . SER B 1 425 ? -15.758 27.578 3.383 1 95.75 425 SER B N 1
ATOM 6808 C CA . SER B 1 425 ? -14.469 26.953 3.09 1 95.75 425 SER B CA 1
ATOM 6809 C C . SER B 1 425 ? -13.789 27.641 1.912 1 95.75 425 SER B C 1
ATOM 6811 O O . SER B 1 425 ? -12.562 27.75 1.873 1 95.75 425 SER B O 1
ATOM 6813 N N . PHE B 1 426 ? -14.578 28.078 0.987 1 97.38 426 PHE B N 1
ATOM 6814 C CA . PHE B 1 426 ? -14.031 28.875 -0.105 1 97.38 426 PHE B CA 1
ATOM 6815 C C . PHE B 1 426 ? -13.367 30.141 0.426 1 97.38 426 PHE B C 1
ATOM 6817 O O . PHE B 1 426 ? -12.266 30.5 0.003 1 97.38 426 PHE B O 1
ATOM 6824 N N . GLY B 1 427 ? -14.031 30.844 1.295 1 97.56 427 GLY B N 1
ATOM 6825 C CA . GLY B 1 427 ? -13.438 32 1.921 1 97.56 427 GLY B CA 1
ATOM 6826 C C . GLY B 1 427 ? -12.109 31.719 2.59 1 97.56 427 GLY B C 1
ATOM 6827 O O . GLY B 1 427 ? -11.164 32.5 2.473 1 97.56 427 GLY B O 1
ATOM 6828 N N . MET B 1 428 ? -12.047 30.609 3.271 1 97.88 428 MET B N 1
ATOM 6829 C CA . MET B 1 428 ? -10.805 30.203 3.924 1 97.88 428 MET B CA 1
ATOM 6830 C C . MET B 1 428 ? -9.711 29.938 2.893 1 97.88 428 MET B C 1
ATOM 6832 O O . MET B 1 428 ? -8.539 30.266 3.119 1 97.88 428 MET B O 1
ATOM 6836 N N . ALA B 1 429 ? -10.109 29.328 1.784 1 98.25 429 ALA B N 1
ATOM 6837 C CA . ALA B 1 429 ? -9.141 29.062 0.726 1 98.25 429 ALA B CA 1
ATOM 6838 C C . ALA B 1 429 ? -8.562 30.359 0.171 1 98.25 429 ALA B C 1
ATOM 6840 O O . ALA B 1 429 ? -7.367 30.453 -0.106 1 98.25 429 ALA B O 1
ATOM 6841 N N . VAL B 1 430 ? -9.383 31.359 0.018 1 98.44 430 VAL B N 1
ATOM 6842 C CA . VAL B 1 430 ? -8.938 32.656 -0.478 1 98.44 430 VAL B CA 1
ATOM 6843 C C . VAL B 1 430 ? -7.953 33.281 0.511 1 98.44 430 VAL B C 1
ATOM 6845 O O . VAL B 1 430 ? -6.918 33.812 0.112 1 98.44 430 VAL B O 1
ATOM 6848 N N . LEU B 1 431 ? -8.289 33.188 1.776 1 98.5 431 LEU B N 1
ATOM 6849 C CA . LEU B 1 431 ? -7.379 33.688 2.799 1 98.5 431 LEU B CA 1
ATOM 6850 C C . LEU B 1 431 ? -6.043 32.938 2.756 1 98.5 431 LEU B C 1
ATOM 6852 O O . LEU B 1 431 ? -4.988 33.562 2.943 1 98.5 431 LEU B O 1
ATOM 6856 N N . GLY B 1 432 ? -6.152 31.625 2.59 1 98.56 432 GLY B N 1
ATOM 6857 C CA . GLY B 1 432 ? -4.934 30.844 2.463 1 98.56 432 GLY B CA 1
ATOM 6858 C C . GLY B 1 432 ? -4.066 31.266 1.294 1 98.56 432 GLY B C 1
ATOM 6859 O O . GLY B 1 432 ? -2.842 31.344 1.418 1 98.56 432 GLY B O 1
ATOM 6860 N N . LEU B 1 433 ? -4.688 31.578 0.178 1 98.25 433 LEU B N 1
ATOM 6861 C CA . LEU B 1 433 ? -3.99 32.094 -1.001 1 98.25 433 LEU B CA 1
ATOM 6862 C C . LEU B 1 433 ? -3.264 33.375 -0.69 1 98.25 433 LEU B C 1
ATOM 6864 O O . LEU B 1 433 ? -2.09 33.531 -1.03 1 98.25 433 LEU B O 1
ATOM 6868 N N . LEU B 1 434 ? -3.881 34.25 0.01 1 98.19 434 LEU B N 1
ATOM 6869 C CA . LEU B 1 434 ? -3.338 35.594 0.302 1 98.19 434 LEU B CA 1
ATOM 6870 C C . LEU B 1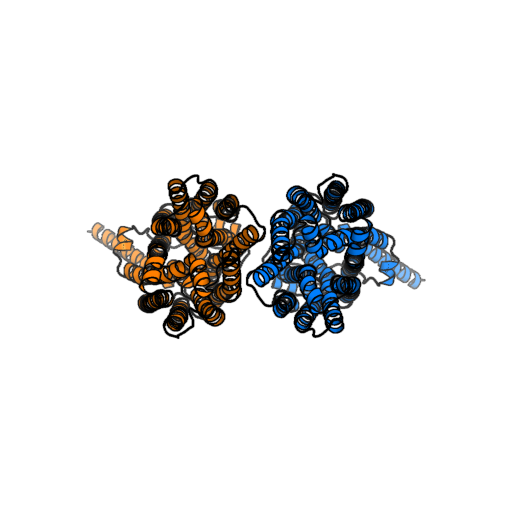 434 ? -2.156 35.5 1.261 1 98.19 434 LEU B C 1
ATOM 6872 O O . LEU B 1 434 ? -1.121 36.125 1.043 1 98.19 434 LEU B O 1
ATOM 6876 N N . VAL B 1 435 ? -2.273 34.688 2.26 1 97.88 435 VAL B N 1
ATOM 6877 C CA . VAL B 1 435 ? -1.225 34.625 3.271 1 97.88 435 VAL B CA 1
ATOM 6878 C C . VAL B 1 435 ? -0.029 33.844 2.715 1 97.88 435 VAL B C 1
ATOM 6880 O O . VAL B 1 435 ? 1.105 34.062 3.156 1 97.88 435 VAL B O 1
ATOM 6883 N N . THR B 1 436 ? -0.264 32.969 1.727 1 97.94 436 THR B N 1
ATOM 6884 C CA . THR B 1 436 ? 0.808 32.219 1.08 1 97.94 436 THR B CA 1
ATOM 6885 C C . THR B 1 436 ? 1.766 33.156 0.357 1 97.94 436 THR B C 1
ATOM 6887 O O . THR B 1 436 ? 2.947 32.844 0.198 1 97.94 436 THR B O 1
ATOM 6890 N N . LEU B 1 437 ? 1.314 34.375 -0.027 1 96.75 437 LEU B N 1
ATOM 6891 C CA . LEU B 1 437 ? 2.08 35.281 -0.85 1 96.75 437 LEU B CA 1
ATOM 6892 C C . LEU B 1 437 ? 3.279 35.844 -0.081 1 96.75 437 LEU B C 1
ATOM 6894 O O . LEU B 1 437 ? 4.25 36.312 -0.684 1 96.75 437 LEU B O 1
ATOM 6898 N N . VAL B 1 438 ? 3.303 35.719 1.196 1 95.81 438 VAL B N 1
ATOM 6899 C CA . VAL B 1 438 ? 4.375 36.312 1.991 1 95.81 438 VAL B CA 1
ATOM 6900 C C . VAL B 1 438 ? 5.57 35.375 2.039 1 95.81 438 VAL B C 1
ATOM 6902 O O . VAL B 1 438 ? 6.668 35.75 2.436 1 95.81 438 VAL B O 1
ATOM 6905 N N . LEU B 1 439 ? 5.383 34.156 1.687 1 96.19 439 LEU B N 1
ATOM 6906 C CA . LEU B 1 439 ? 6.422 33.156 1.818 1 96.19 439 LEU B CA 1
ATOM 6907 C C . LEU B 1 439 ? 7.391 33.188 0.642 1 96.19 439 LEU B C 1
ATOM 6909 O O . LEU B 1 439 ? 6.988 33.5 -0.484 1 96.19 439 LEU B O 1
ATOM 6913 N N . PRO B 1 440 ? 8.656 32.938 0.877 1 94 440 PRO B N 1
ATOM 6914 C CA . PRO B 1 440 ? 9.602 32.781 -0.228 1 94 440 PRO B CA 1
ATOM 6915 C C . PRO B 1 440 ? 9.453 31.422 -0.933 1 94 440 PRO B C 1
ATOM 6917 O O . PRO B 1 440 ? 8.742 30.547 -0.447 1 94 440 PRO B O 1
ATOM 6920 N N . GLU B 1 441 ? 10.062 31.297 -2.109 1 94.75 441 GLU B N 1
ATOM 6921 C CA . GLU B 1 441 ? 10.109 30.031 -2.83 1 94.75 441 GLU B CA 1
ATOM 6922 C C . GLU B 1 441 ? 11.398 29.266 -2.523 1 94.75 441 GLU B C 1
ATOM 6924 O O . GLU B 1 441 ? 12.484 29.688 -2.93 1 94.75 441 GLU B O 1
ATOM 6929 N N . PRO B 1 442 ? 11.305 28.156 -1.847 1 93.12 442 PRO B N 1
ATOM 6930 C CA . PRO B 1 442 ? 12.516 27.438 -1.43 1 93.12 442 PRO B CA 1
ATOM 6931 C C . PRO B 1 442 ? 12.984 26.422 -2.467 1 93.12 442 PRO B C 1
ATOM 6933 O O . PRO B 1 442 ? 14.086 25.875 -2.352 1 93.12 442 PRO B O 1
ATOM 6936 N N . ALA B 1 443 ? 12.258 26.109 -3.492 1 92.38 443 ALA B N 1
ATOM 6937 C CA . ALA B 1 443 ? 12.539 25.016 -4.418 1 92.38 443 ALA B CA 1
ATOM 6938 C C . ALA B 1 443 ? 13.922 25.188 -5.055 1 92.38 443 ALA B C 1
ATOM 6940 O O . ALA B 1 443 ? 14.273 26.281 -5.504 1 92.38 443 ALA B O 1
ATOM 6941 N N . GLN B 1 444 ? 14.711 24.094 -5.07 1 90.38 444 GLN B N 1
ATOM 6942 C CA . GLN B 1 444 ? 16 23.984 -5.742 1 90.38 444 GLN B CA 1
ATOM 6943 C C . GLN B 1 444 ? 17.047 24.891 -5.082 1 90.38 444 GLN B C 1
ATOM 6945 O O . GLN B 1 444 ? 18.016 25.297 -5.727 1 90.38 444 GLN B O 1
ATOM 6950 N N . ARG B 1 445 ? 16.812 25.25 -3.848 1 91.31 445 ARG B N 1
ATOM 6951 C CA . ARG B 1 445 ? 17.766 26.031 -3.066 1 91.31 445 ARG B CA 1
ATOM 6952 C C . ARG B 1 445 ? 18.219 25.25 -1.826 1 91.31 445 ARG B C 1
ATOM 6954 O O . ARG B 1 445 ? 17.422 24.5 -1.244 1 91.31 445 ARG B O 1
ATOM 6961 N N . SER B 1 446 ? 19.484 25.438 -1.494 1 89.69 446 SER B N 1
ATOM 6962 C CA . SER B 1 446 ? 19.953 24.812 -0.26 1 89.69 446 SER B CA 1
ATOM 6963 C C . SER B 1 446 ? 19.266 25.422 0.959 1 89.69 446 SER B C 1
ATOM 6965 O O . SER B 1 446 ? 18.781 26.547 0.91 1 89.69 446 SER B O 1
ATOM 6967 N N . LEU B 1 447 ? 19.188 24.719 2.014 1 88.38 447 LEU B N 1
ATOM 6968 C CA . LEU B 1 447 ? 18.578 25.203 3.25 1 88.38 447 LEU B CA 1
ATOM 6969 C C . LEU B 1 447 ? 19.297 26.438 3.77 1 88.38 447 LEU B C 1
ATOM 6971 O O . LEU B 1 447 ? 18.672 27.359 4.289 1 88.38 447 LEU B O 1
ATOM 6975 N N . ASP B 1 448 ? 20.547 26.406 3.602 1 85.5 448 ASP B N 1
ATOM 6976 C CA . ASP B 1 448 ? 21.344 27.562 4.02 1 85.5 448 ASP B CA 1
ATOM 6977 C C . ASP B 1 448 ? 20.953 28.812 3.23 1 85.5 448 ASP B C 1
ATOM 6979 O O . ASP B 1 448 ? 20.891 29.906 3.789 1 85.5 448 ASP B O 1
ATOM 6983 N N . ASP B 1 449 ? 20.719 28.609 2.018 1 85.94 449 ASP B N 1
ATOM 6984 C CA . ASP B 1 449 ? 20.328 29.719 1.146 1 85.94 449 ASP B CA 1
ATOM 6985 C C . ASP B 1 449 ? 18.938 30.219 1.495 1 85.94 449 ASP B C 1
ATOM 6987 O O . ASP B 1 449 ? 18.688 31.438 1.501 1 85.94 449 ASP B O 1
ATOM 6991 N N . VAL B 1 450 ? 18.062 29.344 1.826 1 88.5 450 VAL B N 1
ATOM 6992 C CA . VAL B 1 450 ? 16.672 29.688 2.096 1 88.5 450 VAL B CA 1
ATOM 6993 C C . VAL B 1 450 ? 16.562 30.422 3.43 1 88.5 450 VAL B C 1
ATOM 6995 O O . VAL B 1 450 ? 15.844 31.406 3.545 1 88.5 450 VAL B O 1
ATOM 6998 N N . THR B 1 451 ? 17.312 30.016 4.406 1 85.81 451 THR B N 1
ATOM 6999 C CA . THR B 1 451 ? 17.172 30.531 5.766 1 85.81 451 THR B CA 1
ATOM 7000 C C . THR B 1 451 ? 18.125 31.719 5.992 1 85.81 451 THR B C 1
ATOM 7002 O O . THR B 1 451 ? 17.938 32.5 6.938 1 85.81 451 THR B O 1
ATOM 7005 N N . GLY B 1 452 ? 19.047 31.844 5.145 1 77.94 452 GLY B N 1
ATOM 7006 C CA . GLY B 1 452 ? 20.047 32.906 5.293 1 77.94 452 GLY B CA 1
ATOM 7007 C C . GLY B 1 452 ? 21.031 32.625 6.406 1 77.94 452 GLY B C 1
ATOM 7008 O O . GLY B 1 452 ? 21.641 33.562 6.953 1 77.94 452 GLY B O 1
ATOM 7009 N N . GLU B 1 453 ? 21.125 31.391 6.859 1 73.62 453 GLU B N 1
ATOM 7010 C CA . GLU B 1 453 ? 21.969 31.016 7.984 1 73.62 453 GLU B CA 1
ATOM 7011 C C . GLU B 1 453 ? 23.438 31.281 7.672 1 73.62 453 GLU B C 1
ATOM 7013 O O . GLU B 1 453 ? 24.219 31.656 8.555 1 73.62 453 GLU B O 1
ATOM 7018 N N . LEU B 1 454 ? 23.797 31.078 6.465 1 63.34 454 LEU B N 1
ATOM 7019 C CA . LEU B 1 454 ? 25.203 31.328 6.148 1 63.34 454 LEU B CA 1
ATOM 7020 C C . LEU B 1 454 ? 25.531 32.812 6.32 1 63.34 454 LEU B C 1
ATOM 7022 O O . LEU B 1 454 ? 26.594 33.156 6.84 1 63.34 454 LEU B O 1
ATOM 7026 N N . LYS B 1 455 ? 24.625 33.625 5.945 1 60.88 455 LYS B N 1
ATOM 7027 C CA . LYS B 1 455 ? 24.875 35.062 6.07 1 60.88 455 LYS B CA 1
ATOM 7028 C C . LYS B 1 455 ? 24.859 35.5 7.531 1 60.88 455 LYS B C 1
ATOM 7030 O O . LYS B 1 455 ? 25.656 36.344 7.941 1 60.88 455 LYS B O 1
ATOM 7035 N N . LEU B 1 456 ? 24.016 34.875 8.25 1 58.16 456 LEU B N 1
ATOM 7036 C CA . LEU B 1 456 ? 23.953 35.188 9.672 1 58.16 456 LEU B CA 1
ATOM 7037 C C . LEU B 1 456 ? 25.203 34.688 10.398 1 58.16 456 LEU B C 1
ATOM 7039 O O . LEU B 1 456 ? 25.719 35.375 11.273 1 58.16 456 LEU B O 1
ATOM 7043 N N . ALA B 1 457 ? 25.688 33.594 10 1 59.03 457 ALA B N 1
ATOM 7044 C CA . ALA B 1 457 ? 26.922 33.062 10.57 1 59.03 457 ALA B CA 1
ATOM 7045 C C . ALA B 1 457 ? 28.125 33.906 10.227 1 59.03 457 ALA B C 1
ATOM 7047 O O . ALA B 1 457 ? 28.969 34.188 11.078 1 59.03 457 ALA B O 1
ATOM 7048 N N . GLU B 1 458 ? 28.078 34.25 8.953 1 59.72 458 GLU B N 1
ATOM 7049 C CA . GLU B 1 458 ? 29.172 35.156 8.539 1 59.72 458 GLU B CA 1
ATOM 7050 C C . GLU B 1 458 ? 29.109 36.469 9.297 1 59.72 458 GLU B C 1
ATOM 7052 O O . GLU B 1 458 ? 30.156 36.969 9.734 1 59.72 458 GLU B O 1
ATOM 7057 N N . ALA B 1 459 ? 27.922 36.938 9.453 1 57.16 459 ALA B N 1
ATOM 7058 C CA . ALA B 1 459 ? 27.766 38.188 10.195 1 57.16 459 ALA B CA 1
ATOM 7059 C C . ALA B 1 459 ? 28.156 38 11.656 1 57.16 459 ALA B C 1
ATOM 7061 O O . ALA B 1 459 ? 28.797 38.906 12.234 1 57.16 459 ALA B O 1
ATOM 7062 N N . ALA B 1 460 ? 27.828 36.906 12.156 1 57.25 460 ALA B N 1
ATOM 7063 C CA . ALA B 1 460 ? 28.188 36.625 13.547 1 57.25 460 ALA B CA 1
ATOM 7064 C C . ALA B 1 460 ? 29.703 36.469 13.711 1 57.25 460 ALA B C 1
ATOM 7066 O O . ALA B 1 460 ? 30.281 36.969 14.672 1 57.25 460 ALA B O 1
ATOM 7067 N N . GLN B 1 461 ? 30.25 35.75 12.781 1 59.12 461 GLN B N 1
ATOM 7068 C CA . GLN B 1 461 ? 31.703 35.594 12.812 1 59.12 461 GLN B CA 1
ATOM 7069 C C . GLN B 1 461 ? 32.406 36.969 12.68 1 59.12 461 GLN B C 1
ATOM 7071 O O . GLN B 1 461 ? 33.375 37.219 13.359 1 59.12 461 GLN B O 1
ATOM 7076 N N . GLU B 1 462 ? 31.844 37.719 11.773 1 58.34 462 GLU B N 1
ATOM 7077 C CA . GLU B 1 462 ? 32.406 39.031 11.602 1 58.34 462 GLU B CA 1
ATOM 7078 C C . GLU B 1 462 ? 32.25 39.875 12.875 1 58.34 462 GLU B C 1
ATOM 7080 O O . GLU B 1 462 ? 33.156 40.625 13.25 1 58.34 462 GLU B O 1
ATOM 7085 N N . TYR B 1 463 ? 31.141 39.688 13.461 1 55.31 463 TYR B N 1
ATOM 7086 C CA . TYR B 1 463 ? 30.906 40.406 14.711 1 55.31 463 TYR B CA 1
ATOM 7087 C C . TYR B 1 463 ? 31.859 39.906 15.797 1 55.31 463 TYR B C 1
ATOM 7089 O O . TYR B 1 463 ? 32.406 40.719 16.547 1 55.31 463 TYR B O 1
ATOM 7097 N N . LEU B 1 464 ? 31.969 38.625 15.852 1 60.03 464 LEU B N 1
ATOM 7098 C CA . LEU B 1 464 ? 32.906 38.062 16.828 1 60.03 464 LEU B CA 1
ATOM 7099 C C . LEU B 1 464 ? 34.344 38.5 16.531 1 60.03 464 LEU B C 1
ATOM 7101 O O . LEU B 1 464 ? 35.094 38.812 17.453 1 60.03 464 LEU B O 1
ATOM 7105 N N . ARG B 1 465 ? 34.656 38.406 15.305 1 62.47 465 ARG B N 1
ATOM 7106 C CA . ARG B 1 465 ? 35.969 38.875 14.898 1 62.47 465 ARG B CA 1
ATOM 7107 C C . ARG B 1 465 ? 36.188 40.344 15.258 1 62.47 465 ARG B C 1
ATOM 7109 O O . ARG B 1 465 ? 37.25 40.75 15.742 1 62.47 465 ARG B O 1
ATOM 7116 N N . ARG B 1 466 ? 35.25 41.125 15.055 1 63.09 466 ARG B N 1
ATOM 7117 C CA . ARG B 1 466 ? 35.344 42.531 15.367 1 63.09 466 ARG B CA 1
ATOM 7118 C C . ARG B 1 466 ? 35.406 42.781 16.875 1 63.09 466 ARG B C 1
ATOM 7120 O O . ARG B 1 466 ? 36.188 43.625 17.344 1 63.09 466 ARG B O 1
ATOM 7127 N N . ALA B 1 467 ? 34.594 42 17.516 1 65.69 467 ALA B N 1
ATOM 7128 C CA . ALA B 1 467 ? 34.625 42.094 18.969 1 65.69 467 ALA B CA 1
ATOM 7129 C C . ALA B 1 467 ? 35.969 41.688 19.531 1 65.69 467 ALA B C 1
ATOM 7131 O O . ALA B 1 467 ? 36.5 42.312 20.453 1 65.69 467 ALA B O 1
ATOM 7132 N N . SER B 1 468 ? 36.438 40.625 19 1 70.19 468 SER B N 1
ATOM 7133 C CA . SER B 1 468 ? 37.75 40.156 19.406 1 70.19 468 SER B CA 1
ATOM 7134 C C . SER B 1 468 ? 38.812 41.219 19.078 1 70.19 468 SER B C 1
ATOM 7136 O O . SER B 1 468 ? 39.719 41.438 19.875 1 70.19 468 SER B O 1
ATOM 7138 N N . ASN B 1 469 ? 38.688 41.781 17.984 1 68.81 469 ASN B N 1
ATOM 7139 C CA . ASN B 1 469 ? 39.625 42.844 17.594 1 68.81 469 ASN B CA 1
ATOM 7140 C C . ASN B 1 469 ? 39.5 44.062 18.5 1 68.81 469 ASN B C 1
ATOM 7142 O O . ASN B 1 469 ? 40.531 44.688 18.844 1 68.81 469 ASN B O 1
ATOM 7146 N N . GLN B 1 470 ? 38.375 44.375 18.797 1 65.56 470 GLN B N 1
ATOM 7147 C CA . GLN B 1 470 ? 38.125 45.531 19.688 1 65.56 470 GLN B CA 1
ATOM 7148 C C . GLN B 1 470 ? 38.688 45.25 21.078 1 65.56 470 GLN B C 1
ATOM 7150 O O . GLN B 1 470 ? 39.25 46.156 21.719 1 65.56 470 GLN B O 1
ATOM 7155 N N . GLN B 1 471 ? 38.531 44.062 21.547 1 68.69 471 GLN B N 1
ATOM 7156 C CA . GLN B 1 471 ? 39.094 43.688 22.844 1 68.69 471 GLN B CA 1
ATOM 7157 C C . GLN B 1 471 ? 40.625 43.688 22.812 1 68.69 471 GLN B C 1
ATOM 7159 O O . GLN B 1 471 ? 41.25 44.094 23.797 1 68.69 471 GLN B O 1
ATOM 7164 N N . ARG B 1 472 ? 41.031 43.188 21.672 1 67.94 472 ARG B N 1
ATOM 7165 C CA . ARG B 1 472 ? 42.5 43.188 21.516 1 67.94 472 ARG B CA 1
ATOM 7166 C C . ARG B 1 472 ? 43.031 44.625 21.469 1 67.94 472 ARG B C 1
ATOM 7168 O O . ARG B 1 472 ? 44.094 44.906 22.016 1 67.94 472 ARG B O 1
ATOM 7175 N N . MET B 1 473 ? 42.406 45.531 20.969 1 67.94 473 MET B N 1
ATOM 7176 C CA . MET B 1 473 ? 42.781 46.938 20.875 1 67.94 473 MET B CA 1
ATOM 7177 C C . MET B 1 473 ? 42.594 47.656 22.219 1 67.94 473 MET B C 1
ATOM 7179 O O . MET B 1 473 ? 43.375 48.562 22.562 1 67.94 473 MET B O 1
ATOM 7183 N N . ALA B 1 474 ? 41.75 47.281 22.953 1 71.38 474 ALA B N 1
ATOM 7184 C CA . ALA B 1 474 ? 41.531 47.875 24.266 1 71.38 474 ALA B CA 1
ATOM 7185 C C . ALA B 1 474 ? 42.594 47.375 25.266 1 71.38 474 ALA B C 1
ATOM 7187 O O . ALA B 1 474 ? 42.938 48.094 26.203 1 71.38 474 ALA B O 1
ATOM 7188 N N . GLY B 1 475 ? 42.875 46.125 25.031 1 66.38 475 GLY B N 1
ATOM 7189 C CA . GLY B 1 475 ? 43.938 45.625 25.891 1 66.38 475 GLY B CA 1
ATOM 7190 C C . GLY B 1 475 ? 45.281 46.219 25.609 1 66.38 475 GLY B C 1
ATOM 7191 O O . GLY B 1 475 ? 46.25 46 26.375 1 66.38 475 GLY B O 1
ATOM 7192 N N . GLN B 1 476 ? 45.562 46.656 24.484 1 64 476 GLN B N 1
ATOM 7193 C CA . GLN B 1 476 ? 46.844 47.281 24.156 1 64 476 GLN B CA 1
ATOM 7194 C C . GLN B 1 476 ? 46.875 48.719 24.609 1 64 476 GLN B C 1
ATOM 7196 O O . GLN B 1 476 ? 47.938 49.344 24.594 1 64 476 GLN B O 1
ATOM 7201 N N . ASP B 1 477 ? 45.812 49.188 25.047 1 49 477 ASP B N 1
ATOM 7202 C CA . ASP B 1 477 ? 45.906 50.5 25.703 1 49 477 ASP B CA 1
ATOM 7203 C C . ASP B 1 477 ? 46.031 50.344 27.219 1 49 477 ASP B C 1
ATOM 7205 O O . ASP B 1 477 ? 45.344 49.5 27.812 1 49 477 ASP B O 1
#

Radius of gyration: 30.25 Å; Cα contacts (8 Å, |Δi|>4): 1896; chains: 2; bounding box: 84×90×65 Å

InterPro domains:
  IPR005828 Major facilitator, sugar transporter-like [PF00083] (24-450)
  IPR005829 Sugar transporter, conserved site [PS00216] (76-93)
  IPR005829 Sugar transporter, conserved site [PS00217] (118-143)
  IPR020846 Major facilitator superfamily domain [PS50850] (22-444)
  IPR036259 MFS transporter superfamily [G3DSA:1.20.1250.20] (19-466)
  IPR036259 MFS transporter superfamily [SSF103473] (6-449)

Solvent-accessible surface area (backbone atoms only — not comparable to full-atom values): 42564 Å² total; per-residue (Å²): 131,51,89,32,31,43,64,57,27,35,40,66,42,73,91,47,55,44,57,54,51,49,30,51,51,42,8,29,48,32,16,24,41,30,17,49,61,43,36,39,41,60,30,43,60,51,47,31,67,75,68,68,52,52,72,66,55,48,28,45,63,62,15,41,28,30,47,28,11,19,52,16,3,36,53,45,6,40,45,25,51,72,68,33,55,43,78,49,40,33,54,28,35,50,31,29,25,50,12,19,45,47,35,33,67,42,88,43,72,68,50,30,47,51,22,34,28,44,19,9,27,10,49,16,22,41,52,15,51,40,38,34,51,42,47,64,65,31,22,33,80,47,26,56,28,51,37,27,51,17,55,37,28,23,47,57,15,38,52,48,28,40,48,51,52,43,31,38,56,44,43,63,47,55,64,76,59,39,36,24,48,62,39,26,58,35,16,52,51,22,56,70,30,32,65,59,39,58,67,45,74,60,51,41,57,50,32,13,18,64,69,62,38,19,53,59,22,20,53,50,46,20,61,64,40,72,62,74,38,55,31,22,63,42,60,72,64,49,73,78,59,50,69,68,58,50,75,66,32,67,67,51,48,48,43,40,45,16,30,16,45,20,29,14,33,44,27,17,38,49,39,21,49,58,35,42,32,58,60,52,45,37,59,24,63,68,66,82,64,92,57,43,63,49,21,27,43,21,44,49,42,50,38,41,57,71,23,25,38,53,14,30,53,52,29,17,72,37,28,46,78,68,20,42,51,55,35,24,43,52,6,26,50,50,20,19,49,28,27,36,48,47,37,67,43,85,60,29,67,64,32,55,67,64,34,48,53,36,52,20,48,20,37,17,20,33,26,33,11,39,63,44,30,37,58,50,51,28,41,45,57,40,43,87,43,38,19,24,33,49,17,1,44,20,51,9,47,10,25,40,26,20,19,49,20,36,48,44,36,67,57,41,28,73,75,49,32,69,33,43,39,30,36,51,32,18,53,28,20,52,51,22,40,59,33,41,67,69,45,76,72,54,50,74,43,48,59,49,68,56,37,40,49,58,60,49,44,50,48,47,48,49,48,48,51,48,50,51,47,50,51,54,55,53,65,73,97,132,49,90,33,32,43,63,56,27,36,40,67,42,73,92,47,56,45,57,55,52,48,31,51,52,43,9,29,48,32,17,24,40,30,18,49,61,43,36,40,40,62,31,45,61,50,45,32,68,75,69,67,53,51,72,66,56,50,28,45,64,64,15,41,29,32,46,28,12,19,53,17,3,37,51,45,6,40,42,24,51,73,70,32,55,42,79,50,39,33,54,27,35,50,32,28,25,52,12,20,45,46,36,33,67,41,88,45,71,69,51,30,47,51,22,34,29,44,20,9,28,10,48,17,21,42,52,15,50,40,38,36,50,41,48,65,64,31,22,33,78,49,26,55,28,51,37,27,49,18,54,36,28,23,46,56,15,38,51,47,27,38,50,52,53,44,30,38,56,44,45,63,47,55,64,72,59,39,36,22,48,62,39,26,58,35,17,52,51,21,56,71,28,33,66,59,38,58,66,44,73,60,51,42,56,50,33,13,20,63,69,59,37,19,54,60,22,20,50,50,44,18,61,62,42,74,61,73,38,54,32,22,63,42,60,72,65,49,73,78,60,50,69,66,58,50,74,66,31,67,67,51,49,48,43,40,44,16,30,15,45,20,30,13,32,42,27,18,39,49,38,20,49,57,33,41,33,59,58,52,44,38,58,25,62,67,64,82,62,92,57,44,61,50,21,28,43,20,45,48,42,50,38,40,56,70,23,25,40,54,14,29,54,51,30,17,72,39,28,46,77,70,19,43,51,55,34,23,42,52,5,24,50,49,19,18,50,28,27,35,48,47,37,67,43,84,60,27,66,63,31,57,64,64,34,48,52,37,51,21,48,21,37,18,20,34,26,33,10,40,63,43,29,36,58,49,52,28,40,44,56,40,43,86,44,38,18,25,33,49,16,2,43,21,52,9,47,10,26,40,25,20,19,49,20,37,48,44,35,65,56,40,29,73,74,48,32,68,34,43,41,29,37,52,31,18,53,29,20,52,51,22,40,59,35,41,68,69,44,77,71,54,52,75,42,48,60,48,69,55,38,40,48,57,59,51,44,50,49,47,48,50,47,48,51,47,49,50,49,50,51,53,56,53,66,73,96

Secondary structure (DSSP, 8-state):
-----HHHHHHHPPP-HHHHHHHHHHHHHHHHHHHHHHHHHHHHHHHHHHHT--HHHHHHHHHHHHHHHHHHHHHHHHHHHHH-HHHHTTHHHHHHHHHHHHHHT--SHHHHHHHHHHHHHHHHHHHHHHHHHHHHHS-STTHHHHHHHHHTHHHHHHHHHHHHHHHHHHTT--HHHHHHHHHHTTHHHHHTTHHHHHHSPPPHHHHHHTS--HHHHHHHHHHHTTTS----S-----PPPPHHHHHH-HHHHHHHIIIIIHHHHHHHHHHHHHHTHHHHHHHHHT--STTHHHHHHHHHHHHIIIIIHHHHHHHHHHHHHH-HHHHHHHHHHHHHHHHHHHHHSTTGGG-HHHHHHHHHHHHHHHHTTHHHHHHHHHHHSS-GGGHHHHHHHHHHHHHHHHHHHHHHHHHHHHHHHHHHHHHHHHHHHHHHHHHHTTS---TTS-HHHHHTHHHHHHHHHHHHHHHHHHHHHHH--/-----HHHHHHHPPP-HHHHHHHHHHHHHHHHHHHHHHHHHHHHHHHHHHHT--HHHHHHHHHHHHHHHHHHHHHHHHHHHHH-HHHHTTHHHHHHHHHHHHHHT--SHHHHHHHHHHHHHHHHHHHHHHHHHHHHHS-STTHHHHHHHHHHHHHHHHHHHHHHHHHHHHTT--HHHHHHHHHHTTHHHHHHTHHHHHHSPPPHHHHHHTS--HHHHHHHHHHHTTTS----S-----PPPPHHHHHH-HHHHHHHIIIIIHHHHHHHHHHHHHHTHHHHHHHHH---STTHHHHHHHHHHHHIIIIIHHHHHHHHHHHHHH-HHHHHHHHHHHHHHHHHHHHHSTTGGG-HHHHHHHHHHHHHHHHTTHHHHHHHHHHHSS-GGGHHHHHHHHHHHHHHHHHHHHHHHHHHHHHHHHHHHHHHHHHHHHHHHHHHTTS---TTS-HHHHHTHHHHHHHHHHHHHHHHHHHHHHH--

pLDDT: mean 91.34, std 9.08, range [48.62, 98.75]

Organism: Acidimicrobium ferrooxidans (strain DSM 10331 / JCM 15462 / NBRC 103882 / ICP) (NCBI:txid525909)

Foldseek 3Di:
DDAFFLQRLLQPFDDFVLLVLLLLLLQLLLLLLLLQLQLLLVLLVLVCVVQVDDLLLSLLLNQLLLQLLLVLLQVLLVVCLVVNLLVSFLVLLVQLLQLLLQCLVDPDSVSNSVSSSSNSSSSNNSLLNSQQLLQLNHHQAQSLLSSLSSNLSSLVSNLVSLVLLLVCVVVVHDSSNSSSCSRNVSSVSSVVNSVVSNPDDTRLQCCCAVVVFLPVSQVSSCVSRVNSGGHDSDDHHFDADDPVNLVPDPLNVLLLLLLQVLLLLLLLLPLLCSSCQLVLLLQLQVDDDDCSSSVSSVLSSVLSVVQQSCLSNVLSVCCLVCFLLNQQLQLLVFLLVLLLCCLPPPCLSNHNVSVSVSNSSNNSSSNSHDSSSSSNLLQQQADSSNSSNSNSNSSSSSSVSNSCSSSCSVVQCVVRNPSRNSNVSSVSSVSSSVSSVSGDTSRSHRSCVNHVRVVVSVVVVVVVVVVVVVVVVVVVD/DDAFFLQRLLQPFDDFVLLVLLLLLLQLLLLLLLLQLQLLLVLLVLVCVVQVDDLLLSLLLNQLLLQLLLVLLQVLLVVCLVVNLLVSFLVLLVQLLQLLLQCLVDPDSVSNSVSSSSNSSSSNNSLLNSQQLLQLNHHQAQSLLSSLSSNLSSLVSNLVSLVLLLVCVVVPHDSSNSSSCSRNVSSVSSVVNSVVSNPDDTRLQCCCAVVVFLPVSQVSSCVSRVNRGGHDSDDHHFDADDPVNQVPDPLNVLLLLQLQVLLLLLLLLCLLCSSCQLVLLLQLQVDDDDCSSSVSSVLSSVLSVVQQSCLSNVLSVCCLVCFLLNQQLQLLVFLLVLLLCCQPPPCLSNHNVSVSVSNSSNNSSSNSHDSSSSSNLLQQQADSSNSSNSNSNSSSSSSVSNSCSSSCSVVQCVVRNPSRNSNVSSVSSVSSSVSSVSGDTSRSHRSCVNHVRVVVSVVVVVVVVVVVVVVVVVVVD

Sequence (954 aa):
MSDRSVDAALDEAPLSRFHTRSIFVAGMGFFTDAYDLFIIGTATTLIAKQWGLSSTETGLINSITLLSAFFGAVILGRLADVLGRKRTYGLEAGLMVLGAVASAFSPSLIWLLVFRFILGLGVGGDYPMSAVLMTEYANVRSRGRLVGLVFSMQALGTVAGYVVALALLSAGVNHDLAWRLMLGLGAVPAAAVIYLRRKMPESPRYRARVEGDAATAARDLKAYSGGVVDAAAVAEPTLRLRLGQFLSNRTYLLYLLGTAGSWFVFDYAYYGNSVSAPLIVKSVLGKHGAHVLTEAIALQLIVFTVAAVPGYYLASFFMDRIGHKRLQLIGFTFMGLAFLLIGVIPGVTHDVLPFLVLFGVSYFFAEFGPNLTTFVLAAEVYPTSARSTGHGLSAGIAKFGAFLGVFIFPIVKSAFGVGGALEFSFGMAVLGLLVTLVLPEPAQRSLDDVTGELKLAEAAQEYLRRASNQQRMAGQDMSDRSVDAALDEAPLSRFHTRSIFVAGMGFFTDAYDLFIIGTATTLIAKQWGLSSTETGLINSITLLSAFFGAVILGRLADVLGRKRTYGLEAGLMVLGAVASAFSPSLIWLLVFRFILGLGVGGDYPMSAVLMTEYANVRSRGRLVGLVFSMQALGTVAGYVVALALLSAGVNHDLAWRLMLGLGAVPAAAVIYLRRKMPESPRYRARVEGDAATAARDLKAYSGGVVDAAAVAEPTLRLRLGQFLSNRTYLLYLLGTAGSWFVFDYAYYGNSVSAPLIVKSVLGKHGAHVLTEAIALQLIVFTVAAVPGYYLASFFMDRIGHKRLQLIGFTFMGLAFLLIGVIPGVTHDVLPFLVLFGVSYFFAEFGPNLTTFVLAAEVYPTSARSTGHGLSAGIAKFGAFLGVFIFPIVKSAFGVGGALEFSFGMAVLGLLVTLVLPEPAQRSLDDVTGELKLAEAAQEYLRRASNQQRMAGQD

Nearest PDB structures (foldseek):
  8k77-assembly1_A  TM=8.762E-01  e=2.159E-16  Homo sapiens
  4gc0-assembly1_A  TM=7.970E-01  e=5.072E-15  Escherichia coli K-12
  5c65-assembly2_B  TM=8.150E-01  e=2.406E-14  Homo sapiens
  6rw3-assembly4_D  TM=8.515E-01  e=2.541E-11  Plasmodium falciparum
  8pnl-assembly1_A  TM=6.906E-01  e=1.631E-10  Mycolicibacterium hassiacum DSM 44199